Protein 2VA8 (pdb70)

Solvent-accessible surface area: 60627 Å² total; per-residue (Å²): 158,118,35,45,0,105,95,7,180,21,73,86,107,4,22,93,7,0,66,137,76,73,50,148,108,0,27,23,12,9,5,54,0,23,123,70,10,2,7,126,20,75,48,0,0,12,4,7,32,55,27,0,29,31,31,9,5,0,2,3,1,0,2,0,21,10,76,110,70,59,42,16,0,0,1,0,1,3,39,145,59,17,1,76,70,22,52,130,46,0,91,47,2,72,122,49,56,34,90,3,6,54,14,41,79,65,47,28,42,46,3,56,116,0,138,82,58,30,0,0,0,2,19,1,30,7,0,7,0,0,22,6,40,159,4,145,5,4,108,84,0,55,3,0,0,0,9,30,0,18,26,0,38,48,98,139,76,0,15,23,0,0,14,0,0,10,18,0,44,121,72,52,2,1,0,1,0,19,60,3,35,22,67,150,113,0,1,168,37,0,54,10,73,45,16,51,41,137,61,51,50,4,78,50,50,21,0,0,0,6,49,83,229,153,152,90,34,22,20,0,41,8,105,98,127,68,84,50,143,11,124,9,70,26,7,8,0,3,0,0,26,35,0,7,75,91,90,2,3,0,0,0,3,14,104,41,92,73,13,0,43,27,1,0,79,22,0,5,98,80,3,122,117,15,99,44,57,94,133,27,0,51,75,16,24,121,92,2,88,112,27,143,80,8,1,54,99,24,39,120,59,0,105,61,0,0,43,75,0,0,0,2,6,9,35,0,0,0,145,37,0,54,62,18,0,26,77,4,1,100,98,80,52,0,18,0,0,0,0,13,31,79,9,4,31,26,20,66,4,34,0,36,0,0,0,9,12,52,91,102,18,35,72,7,53,32,13,4,15,7,0,9,15,71,84,91,18,161,67,0,10,0,0,0,22,6,102,44,136,165,27,12,112,178,6,24,145,87,28,6,108,39,100,3,52,75,5,118,17,56,0,29,42,68,98,13,0,8,31,13,0,0,4,10,4,7,15,64,30,79,16,15,92,155,94,0,54,85,44,0,58,80,6,30,12,62,134,143,80,0,74,62,35,6,73,99,0,11,146,35,0,56,142,45,50,0,4,94,113,107,62,132,36,15,7,29,11,113,14,0,91,48,0,1,11,2,25,1,10,0,54,0,0,12,40,0,29,138,2,3,107,57,71,175,36,19,47,31,14,0,0,0,0,2,0,3,31,5,65,25,11,18,131,16,86,16,6,94,77,36,33,55,103,9,48,66,55,30,79,72,43,132,30,102,18,4,29,115,56,18,140,124,146,124,88,50,49,76,9,1,19,2,0,3,0,0,38,0,0,81,18,40,2,42,43,46,94,38,55,74,0,15,83,129,12,87,16,10,0,2,25,2,70,73,7,18,83,32,0,41,64,0,0,61,0,1,47,46,0,0,89,58,34,173,44,89,128,9,0,72,64,1,101,34,0,9,40,18,0,119,34,0,0,89,92,76,0,23,94,0,21,100,2,58,42,6,31,38,127,109,0,63,69,0,47,108,59,51,2,107,99,11,26,43,0,42,155,65,58,118,97,0,84,119,44,18,33,138,184,48,0,91,101,0,22,102,36,0,38,156,63,108,160,169,104,105,49,48,2,123,90,7,179,15,57,92,73,1,15,101,26,0,77,175,77,51,46,129,110,0,24,12,3,10,4,52,0,17,126,68,4,1,15,135,21,68,61,0,1,1,10,2,25,64,25,0,26,22,34,8,0,0,1,2,0,0,1,0,18,10,67,112,74,55,26,23,0,0,0,0,1,2,38,142,57,14,3,59,57,28,51,128,42,0,72,48,2,65,138,23,66,24,96,1,5,57,14,40,80,66,49,27,40,54,6,56,112,0,141,93,49,38,0,0,1,2,20,1,27,6,0,6,0,0,37,6,42,173,9,157,11,7,102,92,0,56,2,2,0,0,8,28,0,15,29,0,41,38,94,140,75,0,10,22,0,0,10,0,0,12,16,0,39,128,86,53,3,0,0,0,0,20,54,5,45,18,69,144,125,1,2,180,36,0,55,18,65,47,5,48,44,136,46,57,50,5,76,42,47,13,0,0,0,14,48,67,204,110,141,92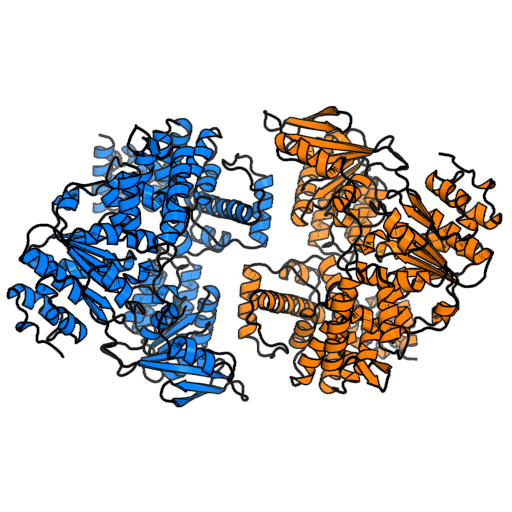,41,20,15,0,44,9,116,99,121,68,79,52,122,17,142,10,67,43,8,12,2,2,0,0,29,42,7,1,75,131,84,0,2,0,0,0,3,22,107,44,76,70,15,0,38,19,10,0,91,51,0,1,96,79,10,121,105,17,82,45,64,106,127,26,2,66,95,15,47,123,79,2,100,90,27,113,91,10,1,61,93,20,44,96,78,0,108,57,4,0,48,70,0,0,0,2,10,8,40,0,0,0,127,37,0,50,64,21,0,28,94,3,1,102,88,92,53,0,23,0,0,0,0,12,40,85,8,5,29,21,18,78,3,28,0,66,2,0,0,3,11,43,72,68,65,20,30,73,1,50,41,5,2,14,10,1,10,13,72,70,114,9,164,73,0,31,1,0,1,21,9,91,45,134,142,34,12,104,170,4,26,137,106,10,6,104,39,109,9,60,71,10,105,20,69,0,30,42,67,134,12,0,1,30,10,0,0,2,9,3,5,14,59,28,89,18,16,80,154,95,0,42,78,47,0,76,86,8,44,14,54,132,136,85,1,45,88,45,0,82,135,0,20,178,28,0,65,119,37,54,0,4,105,118,120,65,128,33,8,13,26,10,102,15,0,79,48,0,0,19,1,26,0,12,0,47,0,0,11,43,0,25,122,4,3,105,58,77,176,37,23,35,50,8,0,1,0,0,2,0,2,27,3,58,34,11,15,134,18,92,14,20,88,63,36,51,59,111,10,51,68,65,24,71,81,53,138,25,102,20,7,29,119,48,11,125,96,149,108,70,49,56,75,9,1,18,1,0,4,0,0,34,0,0,65,20,32,0,38,37,43,76,32,59,59,0,18,82,123,13,90,17,10,0,2,25,2,66,75,8,18,83,32,0,38,64,0,0,64,0,1,37,45,0,0,83,60,37,162,46,58,112,9,0,60,83,1,84,49,2,12,64,27,0,145,36,0,0,72,98,81,0,32,68,0,18,106,2,81,38,6,30,33,140,95,0,51,71,0,43,101,64,47,0,95,100,11,35,40,0,56,145,32,47,103,89,0,82,117,41,22,21,145,136,41,0,82,115,0,21,116,34,0,31,156,54,96,158

Secondary structure (DSSP, 8-state):
---BGGGSSS-HHHHHHHHTTS--B--HHHHHHHHTTTTTT--EEEE--TTS-HHHHHHHHHHHHHHHS-SEEEEE-S-HHHHHHHHHHHGGGGGGT--EEE--S-SSS--GGGGG-SEEEE-HHHHHHHHHH--GGGGGEEEEEE-SGGGGG-TTTHHHHHHHHHHHHTSEEEEEES--TTHHHHHHHHT-EEEE----SS-EEEEEEEE-SSTTEEEEEETTS-EEEEESSSHHHHHHHHHHTTT--EEEE-SSHHHHHHHHHHHHHTTTSS---HHHHHHHHHHHHT--SS-HHHHHHHHHHHTTTEEEE-TTS-HHHHHHHHHHHHTT-S-EEEE-GGGGGSS---BSEEEE----HHHHHHHHTTB--TTT-S-EEEEEE-S-GGGHHHHIIIIISSPPPPP--S--SHHHHHHHHHHHHHHH-SEEHHHHHHHHTTSSS-HHHHHHHHHHHHHHHHHTTSEEE-SSEEEE-HHHHHHHHHT--HHHHHHHHHHHHHS----HHHHHHHHHHSTTS------HHHHHHHHHHHTT-SSPPSSPPPSSHHHHHHHHHHHHHHHHHHHHHTT--HHHHHHHHT--HHHHHHHHHHHHHHHHHHHHHHHHTT-HHHHHHHHHHHHHHHHT--GGGHHHHTSTT--HHHHHHHHHTT--SHHHHHH-HHHHHHHH-HHHHHHHHHHHHHHH-/----BGGGSSS-HHHHHHHHHTT--B--HHHHHHHHTTGGGT--EEEE--TTS-HHHHHHHHHHHHHHHS-SEEEEEES-HHHHHHHHHHHGGGGGGT--EEE--S-SS---GGGGG-SEEEEEHHHHHHHHHH--GGGGGEEEEEEE-GGGGG-TTTHHHHHHHHHHHTTSEEEEEES--TTHHHHHHHHT-EEEE----SS-EEEEEEEE-SSTTEEEEEETTS-EEEEESSSHHHHHHHHHHTTT--EEEE-SSHHHHHHHHHHHHTT-SSS---HHHHHHHHHHHHH--SS-HHHHHHHHHHHTTTEEEE-TTS-HHHHHHHHHHHHTT-S-EEEE-THHHHSS---BSEEEE-----HHHHHHHHTTBS-TTT-S-EEEEEE-S-GGGHHHHIIIIISSPPPPP-----SHHHHHHHHHHHHHHH-SB-HHHHHHHHTTSSS-HHHHHHHHHHHHHHHHHTTSEEE-SS-EEE-HHHHHHHHHT--HHHHHHHHHHHHHS----HHHHHHHHHHSTTS------HHHHHHHHHHHHT--S--SSPPPSSHHHHHHHHHHHHHHHHHHHHHTT--HHHHHHHHT--HHHHHHHHHHHHHHHHHHHHHHHHTT-HHHHHHHHHHHHHHHHT--GGGTTGGGSTT--HHHHHHHHHTT--SHHHHHH-HHHHHHHH-HHHHHHHHHHHHHHH-

Organism: Saccharolobus solfataricus (strain 98/2) (NCBI:txid555311)

B-factor: mean 45.77, std 4.37, range [23.5, 70.27]

Radius of gyration: 38.42 Å; Cα contacts (8 Å, |Δi|>4): 2444; chains: 2; bounding box: 99×78×116 Å

InterPro domains:
  IPR001650 Helicase, C-terminal domain-like [PF00271] (304-394)
  IPR001650 Helicase, C-terminal domain-like [PS51194] (236-442)
  IPR001650 Helicase, C-terminal domain-like [SM00490] (305-394)
  IPR011545 DEAD/DEAH-box helicase domain [PF00270] (33-190)
  IPR014001 Helicase superfamily 1/2, ATP-binding domain [PS51192] (40-203)
  IPR014001 Helicase superfamily 1/2, ATP-binding domain [SM00487] (27-215)
  IPR022965 ATP-dependent DNA helicase Hel308 [MF_00442] (16-709)
  IPR027417 P-loop containing nucleoside triphosphate hydrolase [G3DSA:3.40.50.300] (15-206)
  IPR027417 P-loop containing nucleoside triphosphate hydrolase [G3DSA:3.40.50.300] (207-420)
  IPR027417 P-loop containing nucleoside triphosphate hydrolase [SSF52540] (41-406)
  IPR036390 Winged helix DNA-binding domain superfamily [SSF46785] (425-507)
  IPR048772 ATP-dependent DNA helicase Hel308-like, domain 4 [PF21280] (528-651)
  IPR050474 Helicase Hel308/SKI2-like [PTHR47961] (10-694)
  IPR053416 ATP-dependent DNA Hel308 helicase [NF040935] (5-711)

Structure (mmCIF, N/CA/C/O backbone):
data_2VA8
#
_entry.id   2VA8
#
_cell.length_a   61.657
_cell.length_b   138.083
_cell.length_c   107.551
_cell.angle_alpha   90.00
_cell.angle_beta   94.65
_cell.angle_gamma   90.00
#
_symmetry.space_group_name_H-M   'P 1 21 1'
#
loop_
_entity.id
_entity.type
_entity.pdbx_description
1 polymer 'SKI2-TYPE HELICASE'
2 non-polymer 'SULFATE ION'
3 water water
#
loop_
_atom_site.group_PDB
_atom_site.id
_atom_site.type_symbol
_atom_site.label_atom_id
_atom_site.label_alt_id
_atom_site.label_comp_id
_atom_site.label_asym_id
_atom_site.label_entity_id
_atom_site.label_seq_id
_atom_site.pdbx_PDB_ins_code
_atom_site.Cartn_x
_atom_site.Cartn_y
_atom_site.Cartn_z
_atom_site.occupancy
_atom_site.B_iso_or_equiv
_atom_site.auth_seq_id
_atom_site.auth_comp_id
_atom_site.auth_asym_id
_atom_site.auth_atom_id
_atom_site.pdbx_PDB_model_num
ATOM 1 N N . GLU A 1 6 ? 14.103 -9.845 57.496 1.00 59.81 -1 GLU A N 1
ATOM 2 C CA . GLU A 1 6 ? 14.121 -9.798 58.990 1.00 60.05 -1 GLU A CA 1
ATOM 3 C C . GLU A 1 6 ? 13.347 -8.590 59.530 1.00 59.38 -1 GLU A C 1
ATOM 4 O O . GLU A 1 6 ? 13.013 -7.664 58.783 1.00 59.46 -1 GLU A O 1
ATOM 10 N N . TRP A 1 7 ? 13.056 -8.615 60.826 1.00 58.53 0 TRP A N 1
ATOM 11 C CA . TRP A 1 7 ? 12.303 -7.558 61.475 1.00 57.82 0 TRP A CA 1
ATOM 12 C C . TRP A 1 7 ? 13.041 -7.071 62.717 1.00 57.58 0 TRP A C 1
ATOM 13 O O . TRP A 1 7 ? 12.871 -7.618 63.814 1.00 57.90 0 TRP A O 1
ATOM 24 N N . MET A 1 8 ? 13.854 -6.036 62.541 1.00 56.91 1 MET A N 1
ATOM 25 C CA . MET A 1 8 ? 14.640 -5.477 63.632 1.00 56.29 1 MET A CA 1
ATOM 26 C C . MET A 1 8 ? 13.760 -4.784 64.676 1.00 55.54 1 MET A C 1
ATOM 27 O O . MET A 1 8 ? 12.898 -3.978 64.314 1.00 55.49 1 MET A O 1
ATOM 32 N N . PRO A 1 9 ? 13.974 -5.101 65.973 1.00 54.66 2 PRO A N 1
ATOM 33 C CA . PRO A 1 9 ? 13.387 -4.308 67.055 1.00 54.09 2 PRO A CA 1
ATOM 34 C C . PRO A 1 9 ? 13.984 -2.899 67.049 1.00 53.60 2 PRO A C 1
ATOM 35 O O . PRO A 1 9 ? 15.194 -2.743 66.853 1.00 53.39 2 PRO A O 1
ATOM 39 N N . ILE A 1 10 ? 13.145 -1.885 67.248 1.00 53.06 3 ILE A N 1
ATOM 40 C CA . ILE A 1 10 ? 13.602 -0.490 67.143 1.00 52.53 3 ILE A CA 1
ATOM 41 C C . ILE A 1 10 ? 14.432 -0.042 68.355 1.00 52.15 3 ILE A C 1
ATOM 42 O O . ILE A 1 10 ? 15.122 0.978 68.297 1.00 51.99 3 ILE A O 1
ATOM 47 N N . GLU A 1 11 ? 14.365 -0.812 69.441 1.00 51.72 4 GLU A N 1
ATOM 48 C CA . GLU A 1 11 ? 15.231 -0.580 70.600 1.00 51.31 4 GLU A CA 1
ATOM 49 C C . GLU A 1 11 ? 16.683 -0.993 70.318 1.00 50.96 4 GLU A C 1
ATOM 50 O O . GLU A 1 11 ? 17.592 -0.587 71.037 1.00 50.91 4 GLU A O 1
ATOM 56 N N . ASP A 1 12 ? 16.886 -1.783 69.262 1.00 50.62 5 ASP A N 1
ATOM 57 C CA . ASP A 1 12 ? 18.221 -2.161 68.786 1.00 50.22 5 ASP A CA 1
ATOM 58 C C . ASP A 1 12 ? 18.862 -1.097 67.909 1.00 49.88 5 ASP A C 1
ATOM 59 O O . ASP A 1 12 ? 20.018 -1.247 67.498 1.00 49.96 5 ASP A O 1
ATOM 64 N N . LEU A 1 13 ? 18.104 -0.045 67.601 1.00 49.28 6 LEU A N 1
ATOM 65 C CA . LEU A 1 13 ? 18.581 1.039 66.740 1.00 48.77 6 LEU A CA 1
ATOM 66 C C . LEU A 1 13 ? 19.641 1.896 67.415 1.00 48.61 6 LEU A C 1
ATOM 67 O O . LEU A 1 13 ? 19.443 2.387 68.523 1.00 48.11 6 LEU A O 1
ATOM 72 N N . LYS A 1 14 ? 20.754 2.101 66.716 1.0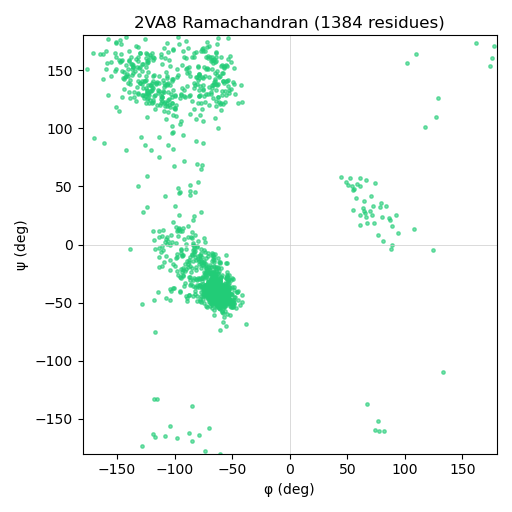0 48.97 7 LYS A N 1
ATOM 73 C CA . LYS A 1 14 ? 21.878 2.862 67.255 1.00 49.11 7 LYS A CA 1
ATOM 74 C C . LYS A 1 14 ? 21.595 4.371 67.210 1.00 48.47 7 LYS A C 1
ATOM 75 O O . LYS A 1 14 ? 22.265 5.125 66.506 1.00 48.61 7 LYS A O 1
ATOM 81 N N . LEU A 1 15 ? 20.592 4.793 67.975 1.00 47.82 8 LEU A N 1
ATOM 82 C CA . LEU A 1 15 ? 20.161 6.187 68.036 1.00 47.18 8 LEU A CA 1
ATOM 83 C C . LEU A 1 15 ? 19.879 6.554 69.499 1.00 46.46 8 LEU A C 1
ATOM 84 O O . LEU A 1 15 ? 19.731 5.665 70.326 1.00 45.68 8 LEU A O 1
ATOM 89 N N . PRO A 1 16 ? 19.835 7.865 69.828 1.00 46.14 9 PRO A N 1
ATOM 90 C CA . PRO A 1 16 ? 19.492 8.309 71.198 1.00 45.79 9 PRO A CA 1
ATOM 91 C C . PRO A 1 16 ? 18.102 7.816 71.635 1.00 45.50 9 PRO A C 1
ATOM 92 O O . PRO A 1 16 ? 17.240 7.584 70.793 1.00 46.07 9 PRO A O 1
ATOM 96 N N . SER A 1 17 ? 17.882 7.688 72.933 1.00 45.09 10 SER A N 1
ATOM 97 C CA . SER A 1 17 ? 16.665 7.047 73.444 1.00 45.05 10 SER A CA 1
ATOM 98 C C . SER A 1 17 ? 15.342 7.742 73.126 1.00 44.56 10 SER A C 1
ATOM 99 O O . SER A 1 17 ? 14.375 7.071 72.762 1.00 44.19 10 SER A O 1
ATOM 102 N N . ASN A 1 18 ? 15.288 9.067 73.278 1.00 44.36 11 ASN A N 1
ATOM 103 C CA . ASN A 1 18 ? 14.053 9.810 73.000 1.00 44.27 11 ASN A CA 1
ATOM 104 C C . ASN A 1 18 ? 13.742 9.827 71.505 1.00 44.20 11 ASN A C 1
ATOM 105 O O . ASN A 1 18 ? 12.613 10.105 71.111 1.00 44.45 11 ASN A O 1
ATOM 110 N N . VAL A 1 19 ? 14.739 9.523 70.675 1.00 44.22 12 VAL A N 1
ATOM 111 C CA . VAL A 1 19 ? 14.509 9.371 69.236 1.00 44.43 12 VAL A CA 1
ATOM 112 C C . VAL A 1 19 ? 13.742 8.068 68.987 1.00 44.81 12 VAL A C 1
ATOM 113 O O . VAL A 1 19 ? 12.687 8.078 68.344 1.00 44.46 12 VAL A O 1
ATOM 117 N N . ILE A 1 20 ? 14.283 6.965 69.510 1.00 45.11 13 ILE A N 1
ATOM 118 C CA . ILE A 1 20 ? 13.650 5.648 69.448 1.00 45.75 13 ILE A CA 1
ATOM 119 C C . ILE A 1 20 ? 12.220 5.722 69.991 1.00 46.36 13 ILE A C 1
ATOM 120 O O . ILE A 1 20 ? 11.306 5.136 69.413 1.00 46.53 13 ILE A O 1
ATOM 125 N N . GLU A 1 21 ? 12.036 6.455 71.090 1.00 47.10 14 GLU A N 1
ATOM 126 C CA . GLU A 1 21 ? 10.710 6.686 71.668 1.00 48.07 14 GLU A CA 1
ATOM 127 C C . GLU A 1 21 ? 9.737 7.362 70.697 1.00 48.54 14 GLU A C 1
ATOM 128 O O . GLU A 1 21 ? 8.608 6.916 70.562 1.00 49.27 14 GLU A O 1
ATOM 134 N N . ILE A 1 22 ? 10.169 8.430 70.035 1.00 48.98 15 ILE A N 1
ATOM 135 C CA . ILE A 1 22 ? 9.330 9.151 69.063 1.00 49.82 15 ILE A CA 1
ATOM 136 C C . ILE A 1 22 ? 8.847 8.256 67.896 1.00 50.28 15 ILE A C 1
ATOM 137 O O . ILE A 1 22 ? 7.730 8.434 67.385 1.00 50.37 15 ILE A O 1
ATOM 142 N N . ILE A 1 23 ? 9.697 7.311 67.485 1.00 50.39 16 ILE A N 1
ATOM 143 C CA . ILE A 1 23 ? 9.327 6.286 66.511 1.00 50.71 16 ILE A CA 1
ATOM 144 C C . ILE A 1 23 ? 8.282 5.333 67.101 1.00 51.34 16 ILE A C 1
ATOM 145 O O . ILE A 1 23 ? 7.304 4.987 66.436 1.00 51.58 16 ILE A O 1
ATOM 150 N N . LYS A 1 24 ? 8.487 4.944 68.359 1.00 51.67 17 LYS A N 1
ATOM 151 C CA . LYS A 1 24 ? 7.660 3.944 69.040 1.00 52.40 17 LYS A CA 1
ATOM 152 C C . LYS A 1 24 ? 6.268 4.460 69.418 1.00 52.64 17 LYS A C 1
ATOM 153 O O . LYS A 1 24 ? 5.335 3.668 69.597 1.00 52.69 17 LYS A O 1
ATOM 159 N N . LYS A 1 25 ? 6.137 5.782 69.549 1.00 53.06 18 LYS A N 1
ATOM 160 C CA . LYS A 1 25 ? 4.860 6.422 69.899 1.00 53.26 18 LYS A CA 1
ATOM 161 C C . LYS A 1 25 ? 3.833 6.233 68.791 1.00 52.71 18 LYS A C 1
ATOM 162 O O . LYS A 1 25 ? 2.628 6.365 69.019 1.00 52.98 18 LYS A O 1
ATOM 168 N N . ARG A 1 26 ? 4.325 5.894 67.606 1.00 51.94 19 ARG A N 1
ATOM 169 C CA . ARG A 1 26 ? 3.494 5.692 66.428 1.00 51.55 19 ARG A CA 1
ATOM 170 C C . ARG A 1 26 ? 2.929 4.272 66.323 1.00 51.18 19 ARG A C 1
ATOM 171 O O . ARG A 1 26 ? 2.299 3.918 65.321 1.00 50.86 19 ARG A O 1
ATOM 179 N N . GLY A 1 27 ? 3.153 3.473 67.364 1.00 51.11 20 GLY A N 1
ATOM 180 C CA . GLY A 1 27 ? 2.647 2.104 67.429 1.00 50.78 20 GLY A CA 1
ATOM 181 C C . GLY A 1 27 ? 3.484 1.139 66.610 1.00 50.46 20 GLY A C 1
ATOM 182 O O . GLY A 1 27 ? 2.962 0.163 66.062 1.00 50.71 20 GLY A O 1
ATOM 183 N N . ILE A 1 28 ? 4.783 1.417 66.526 1.00 49.77 21 ILE A N 1
ATOM 184 C CA . ILE A 1 28 ? 5.729 0.525 65.870 1.00 49.05 21 ILE A CA 1
ATOM 185 C C . ILE A 1 28 ? 6.621 -0.143 66.913 1.00 48.35 21 ILE A C 1
ATOM 186 O O . ILE A 1 28 ? 7.281 0.535 67.699 1.00 48.27 21 ILE A O 1
ATOM 191 N N . LYS A 1 29 ? 6.615 -1.473 66.923 1.00 47.39 22 LYS A N 1
ATOM 192 C CA . LYS A 1 29 ? 7.524 -2.249 67.763 1.00 46.38 22 LYS A CA 1
ATOM 193 C C . LYS A 1 29 ? 8.818 -2.593 67.016 1.00 45.69 22 LYS A C 1
ATOM 194 O O . LYS A 1 29 ? 9.889 -2.623 67.618 1.00 45.59 22 LYS A O 1
ATOM 200 N N . LYS A 1 30 ? 8.704 -2.856 65.712 1.00 44.67 23 LYS A N 1
ATOM 201 C CA . LYS A 1 30 ? 9.803 -3.387 64.900 1.00 43.83 23 LYS A CA 1
ATOM 202 C C . LYS A 1 30 ? 9.850 -2.732 63.525 1.00 43.63 23 LYS A C 1
ATOM 203 O O . LYS A 1 30 ? 8.854 -2.190 63.050 1.00 43.32 23 LYS A O 1
ATOM 209 N N . LEU A 1 31 ? 11.018 -2.804 62.889 1.00 42.90 24 LEU A N 1
ATOM 210 C CA . LEU A 1 31 ? 11.182 -2.386 61.518 1.00 42.05 24 LEU A CA 1
ATOM 211 C C . LEU A 1 31 ? 10.716 -3.470 60.548 1.00 42.08 24 LEU A C 1
ATOM 212 O O . LEU A 1 31 ? 10.871 -4.670 60.824 1.00 41.61 24 LEU A O 1
ATOM 217 N N . ASN A 1 32 ? 10.126 -3.018 59.433 1.00 41.57 25 ASN A N 1
ATOM 218 C CA . ASN A 1 32 ? 9.867 -3.811 58.228 1.00 41.75 25 ASN A CA 1
ATOM 219 C C . ASN A 1 32 ? 11.126 -4.509 57.741 1.00 41.13 25 ASN A C 1
ATOM 220 O O . ASN A 1 32 ? 12.224 -4.127 58.125 1.00 40.87 25 ASN A O 1
ATOM 225 N N . PRO A 1 33 ? 10.981 -5.533 56.883 1.00 40.86 26 PRO A N 1
ATOM 226 C CA . PRO A 1 33 ? 12.153 -6.038 56.155 1.00 40.80 26 PRO A CA 1
ATOM 227 C C . PRO A 1 33 ? 12.953 -5.019 55.307 1.00 40.96 26 PRO A C 1
ATOM 228 O O . PRO A 1 33 ? 14.183 -5.058 55.354 1.00 41.26 26 PRO A O 1
ATOM 232 N N . PRO A 1 34 ? 12.290 -4.127 54.531 1.00 40.86 27 PRO A N 1
ATOM 233 C CA . PRO A 1 34 ? 13.159 -3.235 53.753 1.00 40.74 27 PRO A CA 1
ATOM 234 C C . PRO A 1 34 ? 13.790 -2.130 54.589 1.00 40.61 27 PRO A C 1
ATOM 235 O O . PRO A 1 34 ? 14.874 -1.655 54.253 1.00 40.59 27 PRO A O 1
ATOM 239 N N . GLN A 1 35 ? 13.101 -1.723 55.652 1.00 40.69 28 GLN A N 1
ATOM 240 C CA . GLN A 1 35 ? 13.621 -0.755 56.606 1.00 40.72 28 GLN A CA 1
ATOM 241 C C . GLN A 1 35 ? 14.796 -1.371 57.352 1.00 41.05 28 GLN A C 1
ATOM 242 O O . GLN A 1 35 ? 15.805 -0.701 57.591 1.00 41.33 28 GLN A O 1
ATOM 248 N N . THR A 1 36 ? 14.645 -2.638 57.731 1.00 41.19 29 THR A N 1
ATOM 249 C CA . THR A 1 36 ? 15.718 -3.405 58.364 1.00 41.71 29 THR A CA 1
ATOM 250 C C . THR A 1 36 ? 16.887 -3.519 57.386 1.00 41.97 29 THR A C 1
ATOM 251 O O . THR A 1 36 ? 18.020 -3.205 57.730 1.00 41.96 29 THR A O 1
ATOM 255 N N . GLU A 1 37 ? 16.589 -3.943 56.162 1.00 42.29 30 GLU A N 1
ATOM 256 C CA . GLU A 1 37 ? 17.574 -3.995 55.088 1.00 42.91 30 GLU A CA 1
ATOM 257 C C . GLU A 1 37 ? 18.350 -2.685 54.892 1.00 42.75 30 GLU A C 1
ATOM 258 O O . GLU A 1 37 ? 19.581 -2.704 54.825 1.00 43.08 30 GLU A O 1
ATOM 264 N N . ALA A 1 38 ? 17.633 -1.564 54.810 1.00 42.13 31 ALA A N 1
ATOM 265 C CA . ALA A 1 38 ? 18.253 -0.240 54.726 1.00 42.04 31 ALA A CA 1
ATOM 266 C C . ALA A 1 38 ? 19.237 0.037 55.880 1.00 42.21 31 ALA A C 1
ATOM 267 O O . ALA A 1 38 ? 20.374 0.462 55.646 1.00 41.88 31 ALA A O 1
ATOM 269 N N . VAL A 1 39 ? 18.807 -0.221 57.113 1.00 42.45 32 VAL A N 1
ATOM 270 C CA . VAL A 1 39 ? 19.679 -0.035 58.284 1.00 42.96 32 VAL A CA 1
ATOM 271 C C . VAL A 1 39 ? 20.940 -0.889 58.174 1.00 43.31 32 VAL A C 1
ATOM 272 O O . VAL A 1 39 ? 22.041 -0.410 58.444 1.00 43.48 32 VAL A O 1
ATOM 276 N N . LYS A 1 40 ? 20.770 -2.143 57.764 1.00 43.72 33 LYS A N 1
ATOM 277 C CA . LYS A 1 40 ? 21.891 -3.064 57.587 1.00 44.29 33 LYS A CA 1
ATOM 278 C C . LYS A 1 40 ? 22.890 -2.549 56.552 1.00 44.28 33 LYS A C 1
ATOM 279 O O . LYS A 1 40 ? 24.093 -2.746 56.699 1.00 44.31 33 LYS A O 1
ATOM 285 N N . LYS A 1 41 ? 22.387 -1.883 55.518 1.00 44.62 34 LYS A N 1
ATOM 286 C CA . LYS A 1 41 ? 23.246 -1.318 54.474 1.00 45.22 34 LYS A CA 1
ATOM 287 C C . LYS A 1 41 ? 23.805 0.073 54.833 1.00 45.21 34 LYS A C 1
ATOM 288 O O . LYS A 1 41 ? 24.373 0.758 53.983 1.00 45.56 34 LYS A O 1
ATOM 294 N N . GLY A 1 42 ? 23.639 0.482 56.092 1.00 45.23 35 GLY A N 1
ATOM 295 C CA . GLY A 1 42 ? 24.263 1.698 56.604 1.00 44.78 35 GLY A CA 1
ATOM 296 C C . GLY A 1 42 ? 23.506 2.978 56.317 1.00 44.88 35 GLY A C 1
ATOM 297 O O . GLY A 1 42 ? 24.113 4.036 56.120 1.00 45.05 35 GLY A O 1
ATOM 298 N N . LEU A 1 43 ? 22.181 2.882 56.284 1.00 44.52 36 LEU A N 1
ATOM 299 C CA . LEU A 1 43 ? 21.316 4.048 56.236 1.00 44.74 36 LEU A CA 1
ATOM 300 C C . LEU A 1 43 ? 21.705 5.098 57.296 1.00 45.09 36 LEU A C 1
ATOM 301 O O . LEU A 1 43 ? 21.821 6.295 56.996 1.00 45.02 36 LEU A O 1
ATOM 306 N N . LEU A 1 44 ? 21.899 4.628 58.526 1.00 45.43 37 LEU A N 1
ATOM 307 C CA . LEU A 1 44 ? 22.176 5.475 59.677 1.00 46.12 37 LEU A CA 1
ATOM 308 C C . LEU A 1 44 ? 23.591 6.042 59.653 1.00 47.02 37 LEU A C 1
ATOM 309 O O . LEU A 1 44 ? 23.854 7.074 60.267 1.00 46.81 37 LEU A O 1
ATOM 314 N N . GLU A 1 45 ? 24.502 5.352 58.967 1.00 48.23 38 GLU A N 1
ATOM 315 C CA . GLU A 1 45 ? 25.876 5.835 58.813 1.00 49.96 38 GLU A CA 1
ATOM 316 C C . GLU A 1 45 ? 25.935 6.834 57.673 1.00 50.27 38 GLU A C 1
ATOM 317 O O . GLU A 1 45 ? 26.952 7.502 57.476 1.00 51.30 38 GLU A O 1
ATOM 323 N N . GLY A 1 46 ? 24.857 6.914 56.905 1.00 50.06 39 GLY A N 1
ATOM 324 C CA . GLY A 1 46 ? 24.792 7.836 55.789 1.00 50.35 39 GLY A CA 1
ATOM 325 C C . GLY A 1 46 ? 25.369 7.341 54.467 1.00 50.54 39 GLY A C 1
ATOM 326 O O . GLY A 1 46 ? 25.725 8.167 53.619 1.00 51.02 39 GLY A O 1
ATOM 327 N N . ASN A 1 47 ? 25.462 6.019 54.276 1.00 49.97 40 ASN A N 1
ATOM 328 C CA . ASN A 1 47 ? 25.809 5.472 52.962 1.00 49.70 40 ASN A CA 1
ATOM 329 C C . ASN A 1 47 ? 24.749 5.877 51.935 1.00 48.79 40 ASN A C 1
ATOM 330 O O . ASN A 1 47 ? 23.546 5.984 52.256 1.00 48.84 40 ASN A O 1
ATOM 335 N N . ARG A 1 48 ? 25.203 6.133 50.715 1.00 47.54 41 ARG A N 1
ATOM 336 C CA . ARG A 1 48 ? 24.316 6.493 49.630 1.00 46.47 41 ARG A CA 1
ATOM 337 C C . ARG A 1 48 ? 23.600 5.251 49.121 1.00 46.17 41 ARG A C 1
ATOM 338 O O . ARG A 1 48 ? 24.222 4.322 48.625 1.00 46.22 41 ARG A O 1
ATOM 346 N N . LEU A 1 49 ? 22.282 5.240 49.259 1.00 45.84 42 LEU A N 1
ATOM 347 C CA . LEU A 1 49 ? 21.502 4.070 48.910 1.00 45.50 42 LEU A CA 1
ATOM 348 C C . LEU A 1 49 ? 20.396 4.405 47.908 1.00 45.37 42 LEU A C 1
ATOM 349 O O . LEU A 1 49 ? 19.782 5.478 47.970 1.00 45.17 42 LEU A O 1
ATOM 354 N N . LEU A 1 50 ? 20.172 3.492 46.973 1.00 44.96 43 LEU A N 1
ATOM 355 C CA . LEU A 1 50 ? 18.974 3.533 46.152 1.00 45.64 43 LEU A CA 1
ATOM 356 C C . LEU A 1 50 ? 18.034 2.411 46.589 1.00 46.25 43 LEU A C 1
ATOM 357 O O . LEU A 1 50 ? 18.291 1.231 46.340 1.00 46.41 43 LEU A O 1
ATOM 362 N N . LEU A 1 51 ? 16.953 2.803 47.248 1.00 46.75 44 LEU A N 1
ATOM 363 C CA . LEU A 1 51 ? 15.989 1.867 47.794 1.00 47.67 44 LEU A CA 1
ATOM 364 C C . LEU A 1 51 ? 14.725 1.884 46.951 1.00 47.89 44 LEU A C 1
ATOM 365 O O . LEU A 1 51 ? 14.077 2.921 46.831 1.00 47.92 44 LEU A O 1
ATOM 370 N N . THR A 1 52 ? 14.391 0.738 46.362 1.00 48.56 45 THR A N 1
ATOM 371 C CA . THR A 1 52 ? 13.167 0.589 45.585 1.00 49.55 45 THR A CA 1
ATOM 372 C C . THR A 1 52 ? 12.244 -0.427 46.252 1.00 50.17 45 THR A C 1
ATOM 373 O O . THR A 1 52 ? 12.705 -1.452 46.722 1.00 50.04 45 THR A O 1
ATOM 377 N N . SER A 1 53 ? 10.945 -0.134 46.266 1.00 51.35 46 SER A N 1
ATOM 378 C CA . SER A 1 53 ? 9.929 -0.990 46.879 1.00 52.71 46 SER A CA 1
ATOM 379 C C . SER A 1 53 ? 8.511 -0.494 46.545 1.00 53.57 46 SER A C 1
ATOM 380 O O . SER A 1 53 ? 8.350 0.638 46.078 1.00 53.92 46 SER A O 1
ATOM 383 N N . PRO A 1 54 ? 7.480 -1.340 46.777 1.00 54.31 47 PRO A N 1
ATOM 384 C CA . PRO A 1 54 ? 6.058 -0.965 46.626 1.00 54.67 47 PRO A CA 1
ATOM 385 C C . PRO A 1 54 ? 5.563 0.188 47.526 1.00 54.99 47 PRO A C 1
ATOM 386 O O . PRO A 1 54 ? 6.317 0.726 48.333 1.00 55.19 47 PRO A O 1
ATOM 390 N N . THR A 1 55 ? 4.284 0.523 47.392 1.00 55.49 48 THR A N 1
ATOM 391 C CA . THR A 1 55 ? 3.704 1.770 47.910 1.00 56.05 48 THR A CA 1
ATOM 392 C C . THR A 1 55 ? 3.668 1.931 49.433 1.00 55.97 48 THR A C 1
ATOM 393 O O . THR A 1 55 ? 4.183 2.919 49.964 1.00 56.90 48 THR A O 1
ATOM 397 N N . GLY A 1 56 ? 3.049 0.986 50.133 1.00 55.48 49 GLY A N 1
ATOM 398 C CA . GLY A 1 56 ? 2.922 1.083 51.585 1.00 54.69 49 GLY A CA 1
ATOM 399 C C . GLY A 1 56 ? 3.978 0.298 52.341 1.00 54.01 49 GLY A C 1
ATOM 400 O O . GLY A 1 56 ? 3.659 -0.445 53.265 1.00 53.98 49 GLY A O 1
ATOM 401 N N . SER A 1 57 ? 5.239 0.477 51.953 1.00 53.39 50 SER A N 1
ATOM 402 C CA . SER A 1 57 ? 6.352 -0.275 52.540 1.00 52.69 50 SER A CA 1
ATOM 403 C C . SER A 1 57 ? 7.073 0.488 53.655 1.00 51.66 50 SER A C 1
ATOM 404 O O . SER A 1 57 ? 8.104 0.035 54.144 1.00 51.62 50 SER A O 1
ATOM 407 N N . GLY A 1 58 ? 6.524 1.637 54.050 1.00 50.71 51 GLY A N 1
ATOM 408 C CA . GLY A 1 58 ? 7.072 2.442 55.146 1.00 49.77 51 GLY A CA 1
ATOM 409 C C . GLY A 1 58 ? 8.393 3.122 54.812 1.00 49.13 51 GLY A C 1
ATOM 410 O O . GLY A 1 58 ? 9.300 3.162 55.651 1.00 49.11 51 GLY A O 1
ATOM 411 N N . LYS A 1 59 ? 8.497 3.660 53.593 1.00 47.96 52 LYS A N 1
ATOM 412 C CA . LYS A 1 59 ? 9.713 4.347 53.137 1.00 47.33 52 LYS A CA 1
ATOM 413 C C . LYS A 1 59 ? 9.862 5.700 53.811 1.00 46.20 52 LYS A C 1
ATOM 414 O O . LYS A 1 59 ? 10.949 6.263 53.800 1.00 46.09 52 LYS A O 1
ATOM 420 N N . THR A 1 60 ? 8.765 6.241 54.343 1.00 45.23 53 THR A N 1
ATOM 421 C CA . THR A 1 60 ? 8.795 7.519 55.056 1.00 44.73 53 THR A CA 1
ATOM 422 C C . THR A 1 60 ? 9.657 7.389 56.303 1.00 44.11 53 THR A C 1
ATOM 423 O O . THR A 1 60 ? 10.493 8.249 56.572 1.00 44.82 53 THR A O 1
ATOM 427 N N . LEU A 1 61 ? 9.457 6.314 57.058 1.00 42.72 54 LEU A N 1
ATOM 428 C CA . LEU A 1 61 ? 10.284 6.042 58.227 1.00 42.21 54 LEU A CA 1
ATOM 429 C C . LEU A 1 61 ? 11.765 5.885 57.876 1.00 41.81 54 LEU A C 1
ATOM 430 O O . LEU A 1 61 ? 12.618 6.364 58.615 1.00 41.73 54 LEU A O 1
ATOM 435 N N . ILE A 1 62 ? 12.059 5.242 56.747 1.00 41.96 55 ILE A N 1
ATOM 436 C CA . ILE A 1 62 ? 13.431 5.145 56.240 1.00 41.74 55 ILE A CA 1
ATOM 437 C C . ILE A 1 62 ? 14.030 6.536 55.985 1.00 42.75 55 ILE A C 1
ATOM 438 O O . ILE A 1 62 ? 15.175 6.803 56.337 1.00 43.29 55 ILE A O 1
ATOM 443 N N . ALA A 1 63 ? 13.251 7.421 55.376 1.00 43.08 56 ALA A N 1
ATOM 444 C CA . ALA A 1 63 ? 13.714 8.775 55.113 1.00 43.42 56 ALA A CA 1
ATOM 445 C C . ALA A 1 63 ? 13.949 9.517 56.421 1.00 43.53 56 ALA A C 1
ATOM 446 O O . ALA A 1 63 ? 14.963 10.191 56.564 1.00 43.06 56 ALA A O 1
ATOM 448 N N . GLU A 1 64 ? 13.007 9.388 57.363 1.00 43.33 57 GLU A N 1
ATOM 449 C CA . GLU A 1 64 ? 13.106 10.051 58.664 1.00 43.65 57 GLU A CA 1
ATOM 450 C C . GLU A 1 64 ? 14.353 9.576 59.407 1.00 43.85 57 GLU A C 1
ATOM 451 O O . GLU A 1 64 ? 15.105 10.386 59.939 1.00 44.52 57 GLU A O 1
ATOM 457 N N . MET A 1 65 ? 14.564 8.267 59.449 1.00 43.49 58 MET A N 1
ATOM 458 C CA . MET A 1 65 ? 15.770 7.719 60.056 1.00 44.11 58 MET A CA 1
ATOM 459 C C . MET A 1 65 ? 17.049 8.217 59.372 1.00 43.42 58 MET A C 1
ATOM 460 O O . MET A 1 65 ? 18.028 8.540 60.044 1.00 43.51 58 MET A O 1
ATOM 465 N N . GLY A 1 66 ? 17.037 8.298 58.046 1.00 42.82 59 GLY A N 1
ATOM 466 C CA . GLY A 1 66 ? 18.193 8.797 57.314 1.00 42.56 59 GLY A CA 1
ATOM 467 C C . GLY A 1 66 ? 18.517 10.241 57.667 1.00 42.29 59 GLY A C 1
ATOM 468 O O . GLY A 1 66 ? 19.648 10.568 57.995 1.00 42.56 59 GLY A O 1
ATOM 469 N N . ILE A 1 67 ? 17.508 11.099 57.611 1.00 42.27 60 ILE A N 1
ATOM 470 C CA . ILE A 1 67 ? 17.655 12.528 57.900 1.00 42.16 60 ILE A CA 1
ATOM 471 C C . ILE A 1 67 ? 18.075 12.816 59.336 1.00 41.73 60 ILE A C 1
ATOM 472 O O . ILE A 1 67 ? 19.055 13.533 59.564 1.00 42.04 60 ILE A O 1
ATOM 477 N N . ILE A 1 68 ? 17.341 12.254 60.294 1.00 41.50 61 ILE A N 1
ATOM 478 C CA . ILE A 1 68 ? 17.627 12.474 61.707 1.00 41.48 61 ILE A CA 1
ATOM 479 C C . ILE A 1 68 ? 19.029 11.960 62.052 1.00 41.41 61 ILE A C 1
ATOM 480 O O . ILE A 1 68 ? 19.833 12.662 62.663 1.00 41.41 61 ILE A O 1
ATOM 485 N N . SER A 1 69 ? 19.333 10.738 61.638 1.00 41.35 62 SER A N 1
ATOM 486 C CA . SER A 1 69 ? 20.676 10.217 61.847 1.00 41.21 62 SER A CA 1
ATOM 487 C C . SER A 1 69 ? 21.742 11.144 61.262 1.00 40.41 62 SER A C 1
ATOM 488 O O . SER A 1 69 ? 22.754 11.386 61.913 1.00 40.62 62 SER A O 1
ATOM 491 N N . PHE A 1 70 ? 21.516 11.674 60.057 1.00 39.25 63 PHE A N 1
ATOM 492 C CA . PHE A 1 70 ? 22.528 12.524 59.441 1.00 38.85 63 PHE A CA 1
ATOM 493 C C . PHE A 1 70 ? 22.732 13.813 60.211 1.00 38.46 63 PHE A C 1
ATOM 494 O O . PHE A 1 70 ? 23.863 14.230 60.437 1.00 38.38 63 PHE A O 1
ATOM 502 N N . LEU A 1 71 ? 21.620 14.448 60.569 1.00 38.68 64 LEU A N 1
ATOM 503 C CA . LEU A 1 71 ? 21.626 15.715 61.292 1.00 38.92 64 LEU A CA 1
ATOM 504 C C . LEU A 1 71 ? 22.246 15.555 62.655 1.00 39.28 64 LEU A C 1
ATOM 505 O O . LEU A 1 71 ? 22.983 16.432 63.080 1.00 39.15 64 LEU A O 1
ATOM 510 N N . LEU A 1 72 ? 21.947 14.443 63.336 1.00 39.20 65 LEU A N 1
ATOM 511 C CA . LEU A 1 72 ? 22.541 14.170 64.644 1.00 39.64 65 LEU A CA 1
ATOM 512 C C . LEU A 1 72 ? 24.065 13.992 64.567 1.00 39.74 65 LEU A C 1
ATOM 513 O O . LEU A 1 72 ? 24.786 14.459 65.444 1.00 39.63 65 LEU A O 1
ATOM 518 N N . LYS A 1 73 ? 24.550 13.344 63.511 1.00 40.15 66 LYS A N 1
ATOM 519 C CA . LYS A 1 73 ? 25.985 13.067 63.381 1.00 40.59 66 LYS A CA 1
ATOM 520 C C . LYS A 1 73 ? 26.778 14.199 62.723 1.00 41.07 66 LYS A C 1
ATOM 521 O O . LYS A 1 73 ? 27.997 14.264 62.867 1.00 41.35 66 LYS A O 1
ATOM 527 N N . ASN A 1 74 ? 26.083 15.092 62.019 1.00 41.73 67 ASN A N 1
ATOM 528 C CA . ASN A 1 74 ? 26.725 16.172 61.262 1.00 42.07 67 ASN A CA 1
ATOM 529 C C . ASN A 1 74 ? 26.054 17.517 61.539 1.00 42.74 67 ASN A C 1
ATOM 530 O O . ASN A 1 74 ? 24.983 17.585 62.144 1.00 43.22 67 ASN A O 1
ATOM 535 N N . GLY A 1 75 ? 26.646 18.610 61.096 1.00 42.95 68 GLY A N 1
ATOM 536 C CA . GLY A 1 75 ? 25.907 19.870 61.234 1.00 43.52 68 GLY A CA 1
ATOM 537 C C . GLY A 1 75 ? 24.680 20.017 60.318 1.00 42.99 68 GLY A C 1
ATOM 538 O O . GLY A 1 75 ? 24.078 19.033 59.855 1.00 42.68 68 GLY A O 1
ATOM 539 N N . GLY A 1 76 ? 24.306 21.275 60.098 1.00 42.48 69 GLY A N 1
ATOM 540 C CA . GLY A 1 76 ? 23.600 21.688 58.900 1.00 41.32 69 GLY A CA 1
ATOM 541 C C . GLY A 1 76 ? 22.134 21.377 58.789 1.00 40.95 69 GLY A C 1
ATOM 542 O O . GLY A 1 76 ? 21.426 21.283 59.783 1.00 40.66 69 GLY A O 1
ATOM 543 N N . LYS A 1 77 ? 21.687 21.226 57.545 1.00 40.23 70 LYS A N 1
ATOM 544 C CA . LYS A 1 77 ? 20.277 21.089 57.239 1.00 39.73 70 LYS A CA 1
ATOM 545 C C . LYS A 1 77 ? 20.080 19.871 56.342 1.00 40.29 70 LYS A C 1
ATOM 546 O O . LYS A 1 77 ? 21.051 19.333 55.776 1.00 40.06 70 LYS A O 1
ATOM 552 N N . ALA A 1 78 ? 18.828 19.426 56.237 1.00 40.16 71 ALA A N 1
ATOM 553 C CA . ALA A 1 78 ? 18.471 18.335 55.341 1.00 40.83 71 ALA A CA 1
ATOM 554 C C . ALA A 1 78 ? 17.184 18.652 54.593 1.00 41.34 71 ALA A C 1
ATOM 555 O O . ALA A 1 78 ? 16.283 19.309 55.127 1.00 41.66 71 ALA A O 1
ATOM 557 N N . ILE A 1 79 ? 17.095 18.151 53.369 1.00 41.82 72 ILE A N 1
ATOM 558 C CA . ILE A 1 79 ? 15.928 18.375 52.517 1.00 41.92 72 ILE A CA 1
ATOM 559 C C . ILE A 1 79 ? 15.232 17.055 52.135 1.00 42.28 72 ILE A C 1
ATOM 560 O O . ILE A 1 79 ? 15.879 16.055 51.815 1.00 42.93 72 ILE A O 1
ATOM 565 N N . TYR A 1 80 ? 13.910 17.044 52.211 1.00 42.39 73 TYR A N 1
ATOM 566 C CA . TYR A 1 80 ? 13.141 15.937 51.651 1.00 42.56 73 TYR A CA 1
ATOM 567 C C . TYR A 1 80 ? 12.360 16.470 50.441 1.00 42.49 73 TYR A C 1
ATOM 568 O O . TYR A 1 80 ? 11.574 17.418 50.547 1.00 42.04 73 TYR A O 1
ATOM 577 N N . VAL A 1 81 ? 12.607 15.860 49.290 1.00 42.53 74 VAL A N 1
ATOM 578 C CA . VAL A 1 81 ? 12.013 16.333 48.036 1.00 43.01 74 VAL A CA 1
ATOM 579 C C . VAL A 1 81 ? 11.187 15.218 47.395 1.00 43.03 74 VAL A C 1
ATOM 580 O O . VAL A 1 81 ? 11.570 14.040 47.418 1.00 42.82 74 VAL A O 1
ATOM 584 N N . THR A 1 82 ? 10.022 15.601 46.891 1.00 43.28 75 THR A N 1
ATOM 585 C CA . THR A 1 82 ? 9.054 14.663 46.332 1.00 44.51 75 THR A CA 1
ATOM 586 C C . THR A 1 82 ? 8.249 15.376 45.253 1.00 44.34 75 THR A C 1
ATOM 587 O O . THR A 1 82 ? 8.102 16.594 45.310 1.00 45.13 75 THR A O 1
ATOM 591 N N . PRO A 1 83 ? 7.762 14.638 44.242 1.00 44.32 76 PRO A N 1
ATOM 592 C CA . PRO A 1 83 ? 7.142 15.306 43.087 1.00 44.08 76 PRO A CA 1
ATOM 593 C C . PRO A 1 83 ? 5.851 16.089 43.330 1.00 43.89 76 PRO A C 1
ATOM 594 O O . PRO A 1 83 ? 5.642 17.138 42.713 1.00 43.94 76 PRO A O 1
ATOM 598 N N . LEU A 1 84 ? 4.988 15.588 44.200 1.00 43.98 77 LEU A N 1
ATOM 599 C CA . LEU A 1 84 ? 3.629 16.114 44.286 1.00 43.68 77 LEU A CA 1
ATOM 600 C C . LEU A 1 84 ? 3.427 16.884 45.559 1.00 43.72 77 LEU A C 1
ATOM 601 O O . LEU A 1 84 ? 3.846 16.438 46.619 1.00 43.69 77 LEU A O 1
ATOM 606 N N . ARG A 1 85 ? 2.785 18.044 45.440 1.00 44.08 78 ARG A N 1
ATOM 607 C CA . ARG A 1 85 ? 2.446 18.886 46.584 1.00 44.81 78 ARG A CA 1
ATOM 608 C C . ARG A 1 85 ? 1.620 18.180 47.661 1.00 44.57 78 ARG A C 1
ATOM 609 O O . ARG A 1 85 ? 1.815 18.440 48.860 1.00 44.41 78 ARG A O 1
ATOM 617 N N . ALA A 1 86 ? 0.705 17.302 47.239 1.00 44.06 79 ALA A N 1
ATOM 618 C CA . ALA A 1 86 ? -0.067 16.483 48.184 1.00 44.16 79 ALA A CA 1
ATOM 619 C C . ALA A 1 86 ? 0.821 15.513 48.953 1.00 44.18 79 ALA A C 1
ATOM 620 O O . ALA A 1 86 ? 0.511 15.152 50.073 1.00 44.44 79 ALA A O 1
ATOM 622 N N . LEU A 1 87 ? 1.933 15.097 48.359 1.00 44.96 80 LEU A N 1
ATOM 623 C CA . LEU A 1 87 ? 2.881 14.246 49.080 1.00 45.50 80 LEU A CA 1
ATOM 624 C C . LEU A 1 87 ? 3.823 15.021 49.998 1.00 46.00 80 LEU A C 1
ATOM 625 O O . LEU A 1 87 ? 4.220 14.520 51.041 1.00 46.36 80 LEU A O 1
ATOM 630 N N . THR A 1 88 ? 4.133 16.261 49.636 1.00 46.57 81 THR A N 1
ATOM 631 C CA . THR A 1 88 ? 4.918 17.145 50.507 1.00 46.88 81 THR A CA 1
ATOM 632 C C . THR A 1 88 ? 4.137 17.484 51.767 1.00 47.05 81 THR A C 1
ATOM 633 O O . THR A 1 88 ? 4.697 17.537 52.862 1.00 47.17 81 THR A O 1
ATOM 637 N N . ASN A 1 89 ? 2.839 17.713 51.609 1.00 47.59 82 ASN A N 1
ATOM 638 C CA . ASN A 1 89 ? 1.995 18.095 52.734 1.00 48.12 82 ASN A CA 1
ATOM 639 C C . ASN A 1 89 ? 1.814 16.950 53.745 1.00 48.15 82 ASN A C 1
ATOM 640 O O . ASN A 1 89 ? 1.811 17.183 54.956 1.00 47.82 82 ASN A O 1
ATOM 645 N N . GLU A 1 90 ? 1.658 15.729 53.225 1.00 48.24 83 GLU A N 1
ATOM 646 C CA . GLU A 1 90 ? 1.674 14.498 54.014 1.00 48.62 83 GLU A CA 1
ATOM 647 C C . GLU A 1 90 ? 2.944 14.383 54.857 1.00 48.05 83 GLU A C 1
ATOM 648 O O . GLU A 1 90 ? 2.886 14.307 56.067 1.00 48.02 83 GLU A O 1
ATOM 654 N N . LYS A 1 91 ? 4.088 14.376 54.191 1.00 48.10 84 LYS A N 1
ATOM 655 C CA . LYS A 1 91 ? 5.393 14.203 54.826 1.00 48.14 84 LYS A CA 1
ATOM 656 C C . LYS A 1 91 ? 5.717 15.288 55.846 1.00 47.97 84 LYS A C 1
ATOM 657 O O . LYS A 1 91 ? 6.422 15.038 56.820 1.00 47.45 84 LYS A O 1
ATOM 663 N N . TYR A 1 92 ? 5.191 16.488 55.620 1.00 48.01 85 TYR A N 1
ATOM 664 C CA . TYR A 1 92 ? 5.433 17.610 56.509 1.00 48.07 85 TYR A CA 1
ATOM 665 C C . TYR A 1 92 ? 4.826 17.351 57.879 1.00 47.95 85 TYR A C 1
ATOM 666 O O . TYR A 1 92 ? 5.442 17.656 58.894 1.00 47.78 85 TYR A O 1
ATOM 675 N N . LEU A 1 93 ? 3.621 16.785 57.885 1.00 47.80 86 LEU A N 1
ATOM 676 C CA . LEU A 1 93 ? 2.879 16.507 59.105 1.00 47.73 86 LEU A CA 1
ATOM 677 C C . LEU A 1 93 ? 3.512 15.388 59.936 1.00 47.46 86 LEU A C 1
ATOM 678 O O . LEU A 1 93 ? 3.463 15.413 61.160 1.00 47.30 86 LEU A O 1
ATOM 683 N N . THR A 1 94 ? 4.087 14.407 59.245 1.00 47.60 87 THR A N 1
ATOM 684 C CA . THR A 1 94 ? 4.846 13.316 59.848 1.00 47.35 87 THR A CA 1
ATOM 685 C C . THR A 1 94 ? 6.167 13.826 60.426 1.00 47.49 87 THR A C 1
ATOM 686 O O . THR A 1 94 ? 6.513 13.505 61.560 1.00 47.35 87 THR A O 1
ATOM 690 N N . PHE A 1 95 ? 6.896 14.627 59.649 1.00 47.80 88 PHE A N 1
ATOM 691 C CA . PHE A 1 95 ? 8.211 15.101 60.065 1.00 48.08 88 PHE A CA 1
ATOM 692 C C . PHE A 1 95 ? 8.145 16.084 61.226 1.00 48.02 88 PHE A C 1
ATOM 693 O O . PHE A 1 95 ? 9.123 16.250 61.963 1.00 47.69 88 PHE A O 1
ATOM 701 N N . LYS A 1 96 ? 6.997 16.737 61.387 1.00 47.99 89 LYS A N 1
ATOM 702 C CA . LYS A 1 96 ? 6.796 17.658 62.511 1.00 48.33 89 LYS A CA 1
ATOM 703 C C . LYS A 1 96 ? 6.916 17.002 63.893 1.00 48.06 89 LYS A C 1
ATOM 704 O O . LYS A 1 96 ? 7.060 17.691 64.914 1.00 48.29 89 LYS A O 1
ATOM 710 N N . ASP A 1 97 ? 6.850 15.673 63.919 1.00 47.64 90 ASP A N 1
ATOM 711 C CA . ASP A 1 97 ? 7.032 14.920 65.147 1.00 47.97 90 ASP A CA 1
ATOM 712 C C . ASP A 1 97 ? 8.410 15.193 65.730 1.00 47.63 90 ASP A C 1
ATOM 713 O O . ASP A 1 97 ? 8.602 15.154 66.937 1.00 47.81 90 ASP A O 1
ATOM 718 N N . TRP A 1 98 ? 9.350 15.521 64.857 1.00 47.41 91 TRP A N 1
ATOM 719 C CA . TRP A 1 98 ? 10.732 15.684 65.238 1.00 47.25 91 TRP A CA 1
ATOM 720 C C . TRP A 1 98 ? 11.060 17.029 65.866 1.00 47.60 91 TRP A C 1
ATOM 721 O O . TRP A 1 98 ? 12.202 17.262 66.266 1.00 47.82 91 TRP A O 1
ATOM 732 N N . GLU A 1 99 ? 10.059 17.899 65.975 1.00 48.01 92 GLU A N 1
ATOM 733 C CA . GLU A 1 99 ? 10.211 19.169 66.693 1.00 48.69 92 GLU A CA 1
ATOM 734 C C . GLU A 1 99 ? 10.312 18.913 68.198 1.00 48.82 92 GLU A C 1
ATOM 735 O O . GLU A 1 99 ? 10.635 19.811 68.974 1.00 48.97 92 GLU A O 1
ATOM 741 N N . LEU A 1 100 ? 10.038 17.675 68.596 1.00 49.04 93 LEU A N 1
ATOM 742 C CA . LEU A 1 100 ? 10.168 17.262 69.985 1.00 49.42 93 LEU A CA 1
ATOM 743 C C . LEU A 1 100 ? 11.633 17.183 70.409 1.00 49.28 93 LEU A C 1
ATOM 744 O O . LEU A 1 100 ? 11.964 17.501 71.551 1.00 49.55 93 LEU A O 1
ATOM 749 N N . ILE A 1 101 ? 12.507 16.772 69.491 1.00 48.96 94 ILE A N 1
ATOM 750 C CA . ILE A 1 101 ? 13.941 16.745 69.780 1.00 48.58 94 ILE A CA 1
ATOM 751 C C . ILE A 1 101 ? 14.634 18.012 69.275 1.00 48.05 94 ILE A C 1
ATOM 752 O O . ILE A 1 101 ? 15.831 18.018 68.984 1.00 47.43 94 ILE A O 1
ATOM 757 N N . GLY A 1 102 ? 13.850 19.084 69.174 1.00 48.02 95 GLY A N 1
ATOM 758 C CA . GLY A 1 102 ? 14.355 20.413 68.837 1.00 47.97 95 GLY A CA 1
ATOM 759 C C . GLY A 1 102 ? 14.710 20.686 67.383 1.00 47.98 95 GLY A C 1
ATOM 760 O O . GLY A 1 102 ? 15.297 21.729 67.084 1.00 48.24 95 GLY A O 1
ATOM 761 N N . PHE A 1 103 ? 14.384 19.767 66.476 1.00 47.61 96 PHE A N 1
ATOM 762 C CA . PHE A 1 103 ? 14.562 20.051 65.053 1.00 47.89 96 PHE A CA 1
ATOM 763 C C . PHE A 1 103 ? 13.402 20.883 64.509 1.00 47.48 96 PHE A C 1
ATOM 764 O O . PHE A 1 103 ? 12.244 20.668 64.868 1.00 47.61 96 PHE A O 1
ATOM 772 N N . LYS A 1 104 ? 13.730 21.862 63.680 1.00 46.88 97 LYS A N 1
ATOM 773 C CA . LYS A 1 104 ? 12.726 22.752 63.125 1.00 46.59 97 LYS A CA 1
ATOM 774 C C . LYS A 1 104 ? 12.414 22.358 61.681 1.00 45.93 97 LYS A C 1
ATOM 775 O O . LYS A 1 104 ? 13.296 22.312 60.827 1.00 45.27 97 LYS A O 1
ATOM 781 N N . VAL A 1 105 ? 11.143 22.064 61.430 1.00 45.79 98 VAL A N 1
ATOM 782 C CA . VAL A 1 105 ? 10.693 21.558 60.140 1.00 45.32 98 VAL A CA 1
ATOM 783 C C . VAL A 1 105 ? 9.901 22.627 59.392 1.00 45.47 98 VAL A C 1
ATOM 784 O O . VAL A 1 105 ? 9.093 23.339 59.984 1.00 44.94 98 VAL A O 1
ATOM 788 N N . ALA A 1 106 ? 10.156 22.750 58.090 1.00 46.05 99 ALA A N 1
ATOM 789 C CA . ALA A 1 106 ? 9.430 23.708 57.254 1.00 46.52 99 ALA A CA 1
ATOM 790 C C . ALA A 1 106 ? 9.203 23.194 55.839 1.00 46.80 99 ALA A C 1
ATOM 791 O O . ALA A 1 106 ? 9.904 22.303 55.373 1.00 46.75 99 ALA A O 1
ATOM 793 N N . MET A 1 107 ? 8.209 23.762 55.167 1.00 47.68 100 MET A N 1
ATOM 794 C CA . MET A 1 107 ? 8.012 23.550 53.737 1.00 48.97 100 MET A CA 1
ATOM 795 C C . MET A 1 107 ? 8.432 24.822 53.014 1.00 48.56 100 MET A C 1
ATOM 796 O O . MET A 1 107 ? 8.115 25.925 53.457 1.00 48.48 100 MET A O 1
ATOM 801 N N . THR A 1 108 ? 9.137 24.670 51.895 1.00 48.83 101 THR A N 1
ATOM 802 C CA . THR A 1 108 ? 9.422 25.796 51.013 1.00 48.55 101 THR A CA 1
ATOM 803 C C . THR A 1 108 ? 8.100 26.406 50.516 1.00 48.91 101 THR A C 1
ATOM 804 O O . THR A 1 108 ? 7.072 25.711 50.463 1.00 49.02 101 THR A O 1
ATOM 808 N N . SER A 1 109 ? 8.127 27.696 50.175 1.00 48.41 102 SER A N 1
ATOM 809 C CA . SER A 1 109 ? 6.954 28.391 49.657 1.00 48.52 102 SER A CA 1
ATOM 810 C C . SER A 1 109 ? 6.609 27.947 48.228 1.00 48.40 102 SER A C 1
ATOM 811 O O . SER A 1 109 ? 7.391 27.244 47.578 1.00 48.44 102 SER A O 1
ATOM 814 N N . GLY A 1 110 ? 5.442 28.358 47.740 1.00 48.15 103 GLY A N 1
ATOM 815 C CA . GLY A 1 110 ? 5.046 28.072 46.361 1.00 47.86 103 GLY A CA 1
ATOM 816 C C . GLY A 1 110 ? 5.577 29.064 45.320 1.00 47.88 103 GLY A C 1
ATOM 817 O O . GLY A 1 110 ? 5.440 28.842 44.113 1.00 48.51 103 GLY A O 1
ATOM 818 N N . ASP A 1 111 ? 6.180 30.156 45.782 1.00 47.14 104 ASP A N 1
ATOM 819 C CA . ASP A 1 111 ? 6.759 31.183 44.915 1.00 46.67 104 ASP A CA 1
ATOM 820 C C . ASP A 1 111 ? 8.113 30.726 44.384 1.00 45.70 104 ASP A C 1
ATOM 821 O O . ASP A 1 111 ? 8.947 30.251 45.151 1.00 45.54 104 ASP A O 1
ATOM 826 N N . TYR A 1 112 ? 8.337 30.871 43.083 1.00 45.14 105 TYR A N 1
ATOM 827 C CA . TYR A 1 112 ? 9.660 30.599 42.491 1.00 45.13 105 TYR A CA 1
ATOM 828 C C . TYR A 1 112 ? 10.587 31.811 42.547 1.00 45.06 105 TYR A C 1
ATOM 829 O O . TYR A 1 112 ? 11.808 31.665 42.581 1.00 45.09 105 TYR A O 1
ATOM 838 N N . ASP A 1 113 ? 9.993 33.001 42.538 1.00 44.80 106 ASP A N 1
ATOM 839 C CA . ASP A 1 113 ? 10.728 34.251 42.411 1.00 44.72 106 ASP A CA 1
ATOM 840 C C . ASP A 1 113 ? 11.198 34.751 43.779 1.00 45.54 106 ASP A C 1
ATOM 841 O O . ASP A 1 113 ? 10.953 35.908 44.153 1.00 45.26 106 ASP A O 1
ATOM 846 N N . THR A 1 114 ? 11.861 33.861 44.522 1.00 46.40 107 THR A N 1
ATOM 847 C CA . THR A 1 114 ? 12.362 34.151 45.865 1.00 47.45 107 THR A CA 1
ATOM 848 C C . THR A 1 114 ? 13.379 33.105 46.301 1.00 47.92 107 THR A C 1
ATOM 849 O O . THR A 1 114 ? 13.460 32.019 45.715 1.00 48.20 107 THR A O 1
ATOM 853 N N . ASP A 1 115 ? 14.144 33.424 47.343 1.00 48.33 108 ASP A N 1
ATOM 854 C CA . ASP A 1 115 ? 15.146 32.497 47.850 1.00 48.90 108 ASP A CA 1
ATOM 855 C C . ASP A 1 115 ? 14.759 31.873 49.191 1.00 48.58 108 ASP A C 1
ATOM 856 O O . ASP A 1 115 ? 15.536 31.122 49.773 1.00 48.86 108 ASP A O 1
ATOM 861 N N . ASP A 1 116 ? 13.547 32.173 49.659 1.00 48.54 109 ASP A N 1
ATOM 862 C CA . ASP A 1 116 ? 13.039 31.670 50.938 1.00 48.30 109 ASP A CA 1
ATOM 863 C C . ASP A 1 116 ? 14.124 31.797 52.003 1.00 48.04 109 ASP A C 1
ATOM 864 O O . ASP A 1 116 ? 14.531 30.801 52.603 1.00 47.62 109 ASP A O 1
ATOM 869 N N . ALA A 1 117 ? 14.607 33.020 52.215 1.00 47.86 110 ALA A N 1
ATOM 870 C CA . ALA A 1 117 ? 15.749 33.262 53.105 1.00 47.56 110 ALA A CA 1
ATOM 871 C C . ALA A 1 117 ? 15.455 32.903 54.567 1.00 47.28 110 ALA A C 1
ATOM 872 O O . ALA A 1 117 ? 16.368 32.573 55.332 1.00 47.40 110 ALA A O 1
ATOM 874 N N . TRP A 1 118 ? 14.176 32.950 54.931 1.00 46.88 111 TRP A N 1
ATOM 875 C CA . TRP A 1 118 ? 13.704 32.593 56.269 1.00 46.77 111 TRP A CA 1
ATOM 876 C C . TRP A 1 118 ? 13.973 31.119 56.637 1.00 46.29 111 TRP A C 1
ATOM 877 O O . TRP A 1 118 ? 13.822 30.729 57.792 1.00 45.93 111 TRP A O 1
ATOM 888 N N . LEU A 1 119 ? 14.368 30.311 55.657 1.00 45.82 112 LEU A N 1
ATOM 889 C CA . LEU A 1 119 ? 14.698 28.907 55.902 1.00 45.90 112 LEU A CA 1
ATOM 890 C C . LEU A 1 119 ? 16.029 28.712 56.643 1.00 46.22 112 LEU A C 1
ATOM 891 O O . LEU A 1 119 ? 16.322 27.609 57.130 1.00 46.45 112 LEU A O 1
ATOM 896 N N . LYS A 1 120 ? 16.818 29.782 56.749 1.00 46.24 113 LYS A N 1
ATOM 897 C CA . LYS A 1 120 ? 18.055 29.753 57.532 1.00 46.61 113 LYS A CA 1
ATOM 898 C C . LYS A 1 120 ? 17.819 29.244 58.957 1.00 46.44 113 LYS A C 1
ATOM 899 O O . LYS A 1 120 ? 18.730 28.697 59.569 1.00 46.88 113 LYS A O 1
ATOM 905 N N . ASN A 1 121 ? 16.600 29.418 59.473 1.00 46.14 114 ASN A N 1
ATOM 906 C CA . ASN A 1 121 ? 16.268 29.021 60.847 1.00 45.79 114 ASN A CA 1
ATOM 907 C C . ASN A 1 121 ? 15.625 27.633 60.967 1.00 45.33 114 ASN A C 1
ATOM 908 O O . ASN A 1 121 ? 15.117 27.272 62.022 1.00 45.53 114 ASN A O 1
ATOM 913 N N . TYR A 1 122 ? 15.655 26.856 59.890 1.00 44.90 115 TYR A N 1
ATOM 914 C CA . TYR A 1 122 ? 15.015 25.535 59.863 1.00 44.52 115 TYR A CA 1
ATOM 915 C C . TYR A 1 122 ? 16.020 24.447 59.516 1.00 44.21 115 TYR A C 1
ATOM 916 O O . TYR A 1 122 ? 16.976 24.689 58.780 1.00 44.22 115 TYR A O 1
ATOM 925 N N . ASP A 1 123 ? 15.790 23.254 60.056 1.00 43.91 116 ASP A N 1
ATOM 926 C CA . ASP A 1 123 ? 16.740 22.137 59.949 1.00 44.13 116 ASP A CA 1
ATOM 927 C C . ASP A 1 123 ? 16.295 21.097 58.941 1.00 42.89 116 ASP A C 1
ATOM 928 O O . ASP A 1 123 ? 17.117 20.529 58.252 1.00 42.59 116 ASP A O 1
ATOM 933 N N . ILE A 1 124 ? 14.992 20.835 58.895 1.00 42.62 117 ILE A N 1
ATOM 934 C CA . ILE A 1 124 ? 14.415 19.855 57.980 1.00 42.57 117 ILE A CA 1
ATOM 935 C C . ILE A 1 124 ? 13.417 20.550 57.054 1.00 42.51 117 ILE A C 1
ATOM 936 O O . ILE A 1 124 ? 12.444 21.184 57.494 1.00 42.27 117 ILE A O 1
ATOM 941 N N . ILE A 1 125 ? 13.677 20.429 55.762 1.00 42.41 118 ILE A N 1
ATOM 942 C CA . ILE A 1 125 ? 12.932 21.178 54.777 1.00 42.23 118 ILE A CA 1
ATOM 943 C C . ILE A 1 125 ? 12.288 20.262 53.744 1.00 41.98 118 ILE A C 1
ATOM 944 O O . ILE A 1 125 ? 12.955 19.440 53.122 1.00 41.02 118 ILE A O 1
ATOM 949 N N . ILE A 1 126 ? 10.975 20.411 53.591 1.00 41.91 119 ILE A N 1
ATOM 950 C CA . ILE A 1 126 ? 10.213 19.611 52.633 1.00 42.08 119 ILE A CA 1
ATOM 951 C C . ILE A 1 126 ? 9.910 20.466 51.406 1.00 41.95 119 ILE A C 1
ATOM 952 O O . ILE A 1 126 ? 9.400 21.573 51.523 1.00 41.96 119 ILE A O 1
ATOM 957 N N . THR A 1 127 ? 10.213 19.940 50.228 1.00 42.04 120 THR A N 1
ATOM 958 C CA . THR A 1 127 ? 9.996 20.688 48.989 1.00 42.34 120 THR A CA 1
ATOM 959 C C . THR A 1 127 ? 9.607 19.754 47.831 1.00 42.47 120 THR A C 1
ATOM 960 O O . THR A 1 127 ? 9.623 18.527 47.985 1.00 42.80 120 THR A O 1
ATOM 964 N N . THR A 1 128 ? 9.241 20.338 46.691 1.00 42.34 121 THR A N 1
ATOM 965 C CA . THR A 1 128 ? 9.055 19.605 45.433 1.00 41.29 121 THR A CA 1
ATOM 966 C C . THR A 1 128 ? 10.290 19.819 44.559 1.00 41.53 121 THR A C 1
ATOM 967 O O . THR A 1 128 ? 11.120 20.687 44.857 1.00 41.55 121 THR A O 1
ATOM 971 N N . TYR A 1 129 ? 10.418 19.041 43.484 1.00 40.95 122 TYR A N 1
ATOM 972 C CA . TYR A 1 129 ? 11.582 19.135 42.618 1.00 40.99 122 TYR A CA 1
ATOM 973 C C . TYR A 1 129 ? 11.718 20.493 41.915 1.00 41.26 122 TYR A C 1
ATOM 974 O O . TYR A 1 129 ? 12.808 21.045 41.874 1.00 41.56 122 TYR A O 1
ATOM 983 N N . GLU A 1 130 ? 10.622 21.026 41.378 1.00 41.63 123 GLU A N 1
ATOM 984 C CA . GLU A 1 130 ? 10.655 22.329 40.694 1.00 41.70 123 GLU A CA 1
ATOM 985 C C . GLU A 1 130 ? 11.098 23.428 41.647 1.00 41.18 123 GLU A C 1
ATOM 986 O O . GLU A 1 130 ? 11.913 24.257 41.290 1.00 40.95 123 GLU A O 1
ATOM 992 N N . LYS A 1 131 ? 10.541 23.434 42.856 1.00 40.57 124 LYS A N 1
ATOM 993 C CA . LYS A 1 131 ? 10.905 24.427 43.852 1.00 40.26 124 LYS A CA 1
ATOM 994 C C . LYS A 1 131 ? 12.371 24.330 44.293 1.00 40.27 124 LYS A C 1
ATOM 995 O O . LYS A 1 131 ? 13.038 25.350 44.467 1.00 40.16 124 LYS A O 1
ATOM 1001 N N . LEU A 1 132 ? 12.882 23.114 44.449 1.00 40.12 125 LEU A N 1
ATOM 1002 C CA . LEU A 1 132 ? 14.281 22.967 44.809 1.00 40.06 125 LEU A CA 1
ATOM 1003 C C . LEU A 1 132 ? 15.173 23.435 43.652 1.00 40.42 125 LEU A C 1
ATOM 1004 O O . LEU A 1 132 ? 16.172 24.154 43.861 1.00 40.80 125 LEU A O 1
ATOM 1009 N N . ASP A 1 133 ? 14.785 23.056 42.436 1.00 39.70 126 ASP A N 1
ATOM 1010 C CA . ASP A 1 133 ? 15.483 23.466 41.237 1.00 39.92 126 ASP A CA 1
ATOM 1011 C C . ASP A 1 133 ? 15.522 24.992 41.131 1.00 39.87 126 ASP A C 1
ATOM 1012 O O . ASP A 1 133 ? 16.591 25.586 40.952 1.00 39.87 126 ASP A O 1
ATOM 1017 N N . SER A 1 134 ? 14.352 25.615 41.231 1.00 39.65 127 SER A N 1
ATOM 1018 C CA . SER A 1 134 ? 14.238 27.069 41.376 1.00 39.53 127 SER A CA 1
ATOM 1019 C C . SER A 1 134 ? 15.154 27.649 42.469 1.00 39.73 127 SER A C 1
ATOM 1020 O O . SER A 1 134 ? 15.823 28.664 42.258 1.00 39.32 127 SER A O 1
ATOM 1023 N N . LEU A 1 135 ? 15.189 27.008 43.636 1.00 39.85 128 LEU A N 1
ATOM 1024 C CA . LEU A 1 135 ? 16.020 27.517 44.740 1.00 40.38 128 LEU A CA 1
ATOM 1025 C C . LEU A 1 135 ? 17.527 27.555 44.406 1.00 40.68 128 LEU A C 1
ATOM 1026 O O . LEU A 1 135 ? 18.191 28.542 44.687 1.00 40.59 128 LEU A O 1
ATOM 1031 N N . TRP A 1 136 ? 18.048 26.486 43.811 1.00 41.43 129 TRP A N 1
ATOM 1032 C CA . TRP A 1 136 ? 19.469 26.422 43.424 1.00 42.06 129 TRP A CA 1
ATOM 1033 C C . TRP A 1 136 ? 19.889 27.535 42.454 1.00 41.53 129 TRP A C 1
ATOM 1034 O O . TRP A 1 136 ? 20.957 28.107 42.599 1.00 42.05 129 TRP A O 1
ATOM 1045 N N . ARG A 1 137 ? 19.024 27.861 41.501 1.00 40.94 130 ARG A N 1
ATOM 1046 C CA . ARG A 1 137 ? 19.204 28.999 40.612 1.00 40.24 130 ARG A CA 1
ATOM 1047 C C . ARG A 1 137 ? 19.397 30.329 41.338 1.00 40.63 130 ARG A C 1
ATOM 1048 O O . ARG A 1 137 ? 20.053 31.233 40.817 1.00 40.12 130 ARG A O 1
ATOM 1056 N N . HIS A 1 138 ? 18.817 30.439 42.535 1.00 41.39 131 HIS A N 1
ATOM 1057 C CA . HIS A 1 138 ? 18.859 31.664 43.341 1.00 42.17 131 HIS A CA 1
ATOM 1058 C C . HIS A 1 138 ? 20.068 31.749 44.265 1.00 43.12 131 HIS A C 1
ATOM 1059 O O . HIS A 1 138 ? 20.399 32.840 44.745 1.00 43.30 131 HIS A O 1
ATOM 1066 N N . ARG A 1 139 ? 20.694 30.597 44.534 1.00 44.00 132 ARG A N 1
ATOM 1067 C CA . ARG A 1 139 ? 21.944 30.496 45.313 1.00 45.35 132 ARG A CA 1
ATOM 1068 C C . ARG A 1 139 ? 21.838 31.021 46.750 1.00 45.50 132 ARG A C 1
ATOM 1069 O O . ARG A 1 139 ? 22.677 31.826 47.172 1.00 45.58 132 ARG A O 1
ATOM 1077 N N . PRO A 1 140 ? 20.816 30.584 47.510 1.00 45.99 133 PRO A N 1
ATOM 1078 C CA . PRO A 1 140 ? 20.701 31.192 48.833 1.00 46.54 133 PRO A CA 1
ATOM 1079 C C . PRO A 1 140 ? 21.695 30.586 49.838 1.00 47.22 133 PRO A C 1
ATOM 1080 O O . PRO A 1 140 ? 22.000 29.389 49.774 1.00 47.35 133 PRO A O 1
ATOM 1084 N N . GLU A 1 141 ? 22.180 31.420 50.753 1.00 47.67 134 GLU A N 1
ATOM 1085 C CA . GLU A 1 141 ? 23.158 31.009 51.755 1.00 48.42 134 GLU A CA 1
ATOM 1086 C C . GLU A 1 141 ? 22.755 29.716 52.460 1.00 48.27 134 GLU A C 1
ATOM 1087 O O . GLU A 1 141 ? 23.537 28.770 52.529 1.00 48.47 134 GLU A O 1
ATOM 1093 N N . TRP A 1 142 ? 21.523 29.670 52.960 1.00 48.22 135 TRP A N 1
ATOM 1094 C CA . TRP A 1 142 ? 21.028 28.515 53.698 1.00 48.00 135 TRP A CA 1
ATOM 1095 C C . TRP A 1 142 ? 21.137 27.170 52.946 1.00 48.33 135 TRP A C 1
ATOM 1096 O O . TRP A 1 142 ? 21.203 26.117 53.594 1.00 48.88 135 TRP A O 1
ATOM 1107 N N . LEU A 1 143 ? 21.131 27.192 51.606 1.00 48.09 136 LEU A N 1
ATOM 1108 C CA . LEU A 1 143 ? 21.248 25.953 50.806 1.00 47.91 136 LEU A CA 1
ATOM 1109 C C . LEU A 1 143 ? 22.620 25.322 50.842 1.00 47.90 136 LEU A C 1
ATOM 1110 O O . LEU A 1 143 ? 22.739 24.131 50.595 1.00 48.01 136 LEU A O 1
ATOM 1115 N N . ASN A 1 144 ? 23.648 26.124 51.125 1.00 48.26 137 ASN A N 1
ATOM 1116 C CA . ASN A 1 144 ? 25.017 25.626 51.301 1.00 48.32 137 ASN A CA 1
ATOM 1117 C C . ASN A 1 144 ? 25.148 24.777 52.540 1.00 47.84 137 ASN A C 1
ATOM 1118 O O . ASN A 1 144 ? 26.154 24.082 52.729 1.00 47.71 137 ASN A O 1
ATOM 1123 N N . GLU A 1 145 ? 24.139 24.863 53.397 1.00 47.02 138 GLU A N 1
ATOM 1124 C CA . GLU A 1 145 ? 24.165 24.160 54.665 1.00 46.66 138 GLU A CA 1
ATOM 1125 C C . GLU A 1 145 ? 23.381 22.860 54.582 1.00 45.99 138 GLU A C 1
ATOM 1126 O O . GLU A 1 145 ? 23.418 22.062 55.513 1.00 45.50 138 GLU A O 1
ATOM 1132 N N . VAL A 1 146 ? 22.668 22.648 53.469 1.00 45.17 139 VAL A N 1
ATOM 1133 C CA . VAL A 1 146 ? 21.984 21.376 53.256 1.00 44.73 139 VAL A CA 1
ATOM 1134 C C . VAL A 1 146 ? 23.004 20.367 52.730 1.00 44.70 139 VAL A C 1
ATOM 1135 O O . VAL A 1 146 ? 23.464 20.471 51.589 1.00 44.26 139 VAL A O 1
ATOM 1139 N N . ASN A 1 147 ? 23.373 19.406 53.576 1.00 44.47 140 ASN A N 1
ATOM 1140 C CA . ASN A 1 147 ? 24.373 18.418 53.178 1.00 44.51 140 ASN A CA 1
ATOM 1141 C C . ASN A 1 147 ? 23.811 17.033 52.935 1.00 43.56 140 ASN A C 1
ATOM 1142 O O . ASN A 1 147 ? 24.562 16.117 52.622 1.00 43.76 140 ASN A O 1
ATOM 1147 N N . TYR A 1 148 ? 22.494 16.889 53.063 1.00 42.49 141 TYR A N 1
ATOM 1148 C CA . TYR A 1 148 ? 21.838 15.588 52.933 1.00 41.82 141 TYR A CA 1
ATOM 1149 C C . TYR A 1 148 ? 20.457 15.753 52.295 1.00 41.79 141 TYR A C 1
ATOM 1150 O O . TYR A 1 148 ? 19.638 16.553 52.774 1.00 41.32 141 TYR A O 1
ATOM 1159 N N . PHE A 1 149 ? 20.220 14.995 51.221 1.00 41.35 142 PHE A N 1
ATOM 1160 C CA . PHE A 1 149 ? 19.000 15.097 50.424 1.00 41.54 142 PHE A CA 1
ATOM 1161 C C . PHE A 1 149 ? 18.292 13.757 50.344 1.00 41.17 142 PHE A C 1
ATOM 1162 O O . PHE A 1 149 ? 18.921 12.746 50.041 1.00 40.84 142 PHE A O 1
ATOM 1170 N N . VAL A 1 150 ? 16.991 13.742 50.621 1.00 40.76 143 VAL A N 1
ATOM 1171 C CA . VAL A 1 150 ? 16.187 12.564 50.305 1.00 40.64 143 VAL A CA 1
ATOM 1172 C C . VAL A 1 150 ? 15.434 12.809 48.993 1.00 41.22 143 VAL A C 1
ATOM 1173 O O . VAL A 1 150 ? 14.616 13.728 48.891 1.00 41.20 143 VAL A O 1
ATOM 1177 N N . LEU A 1 151 ? 15.750 12.001 47.985 1.00 41.66 144 LEU A N 1
ATOM 1178 C CA . LEU A 1 151 ? 15.094 12.080 46.685 1.00 42.35 144 LEU A CA 1
ATOM 1179 C C . LEU A 1 151 ? 14.045 10.988 46.553 1.00 42.84 144 LEU A C 1
ATOM 1180 O O . LEU A 1 151 ? 14.356 9.843 46.206 1.00 42.45 144 LEU A O 1
ATOM 1185 N N . ASP A 1 152 ? 12.797 11.352 46.835 1.00 43.68 145 ASP A N 1
ATOM 1186 C CA . ASP A 1 152 ? 11.706 10.406 46.821 1.00 44.11 145 ASP A CA 1
ATOM 1187 C C . ASP A 1 152 ? 11.056 10.312 45.451 1.00 43.65 145 ASP A C 1
ATOM 1188 O O . ASP A 1 152 ? 11.045 11.274 44.687 1.00 43.49 145 ASP A O 1
ATOM 1193 N N . GLU A 1 153 ? 10.508 9.139 45.158 1.00 43.09 146 GLU A N 1
ATOM 1194 C CA . GLU A 1 153 ? 9.885 8.844 43.870 1.00 42.99 146 GLU A CA 1
ATOM 1195 C C . GLU A 1 153 ? 10.835 9.135 42.694 1.00 42.32 146 GLU A C 1
ATOM 1196 O O . GLU A 1 153 ? 10.464 9.813 41.728 1.00 42.06 146 GLU A O 1
ATOM 1202 N N . LEU A 1 154 ? 12.053 8.605 42.786 1.00 41.44 147 LEU A N 1
ATOM 1203 C CA . LEU A 1 154 ? 13.102 8.888 41.798 1.00 41.62 147 LEU A CA 1
ATOM 1204 C C . LEU A 1 154 ? 12.791 8.338 40.408 1.00 41.30 147 LEU A C 1
ATOM 1205 O O . LEU A 1 154 ? 13.334 8.832 39.425 1.00 42.03 147 LEU A O 1
ATOM 1210 N N . HIS A 1 155 ? 11.923 7.328 40.328 1.00 40.82 148 HIS A N 1
ATOM 1211 C CA . HIS A 1 155 ? 11.391 6.838 39.044 1.00 40.63 148 HIS A CA 1
ATOM 1212 C C . HIS A 1 155 ? 10.720 7.934 38.185 1.00 40.70 148 HIS A C 1
ATOM 1213 O O . HIS A 1 155 ? 10.365 7.692 37.034 1.00 40.41 148 HIS A O 1
ATOM 1220 N N . TYR A 1 156 ? 10.525 9.123 38.754 1.00 41.50 149 TYR A N 1
ATOM 1221 C CA . TYR A 1 156 ? 10.042 10.292 37.980 1.00 42.25 149 TYR A CA 1
ATOM 1222 C C . TYR A 1 156 ? 11.088 10.859 37.010 1.00 42.48 149 TYR A C 1
ATOM 1223 O O . TYR A 1 156 ? 10.781 11.750 36.224 1.00 42.42 149 TYR A O 1
ATOM 1232 N N . LEU A 1 157 ? 12.320 10.351 37.082 1.00 42.97 150 LEU A N 1
ATOM 1233 C CA . LEU A 1 157 ? 13.336 10.603 36.047 1.00 43.20 150 LEU A CA 1
ATOM 1234 C C . LEU A 1 157 ? 12.823 10.205 34.671 1.00 43.42 150 LEU A C 1
ATOM 1235 O O . LEU A 1 157 ? 13.246 10.772 33.657 1.00 43.26 150 LEU A O 1
ATOM 1240 N N . ASN A 1 158 ? 11.923 9.221 34.647 1.00 43.83 151 ASN A N 1
ATOM 1241 C CA . ASN A 1 158 ? 11.338 8.704 33.404 1.00 44.01 151 ASN A CA 1
ATOM 1242 C C . ASN A 1 158 ? 10.187 9.550 32.872 1.00 44.38 151 ASN A C 1
ATOM 1243 O O . ASN A 1 158 ? 9.754 9.366 31.736 1.00 44.43 151 ASN A O 1
ATOM 1248 N N . ASP A 1 159 ? 9.677 10.462 33.695 1.00 45.17 152 ASP A N 1
ATOM 1249 C CA . ASP A 1 159 ? 8.542 11.302 33.295 1.00 45.59 152 ASP A CA 1
ATOM 1250 C C . ASP A 1 159 ? 8.947 12.396 32.301 1.00 45.78 152 ASP A C 1
ATOM 1251 O O . ASP A 1 159 ? 9.896 13.140 32.554 1.00 45.55 152 ASP A O 1
ATOM 1256 N N . PRO A 1 160 ? 8.236 12.486 31.161 1.00 46.47 153 PRO A N 1
ATOM 1257 C CA . PRO A 1 160 ? 8.521 13.517 30.145 1.00 47.13 153 PRO A CA 1
ATOM 1258 C C . PRO A 1 160 ? 8.512 14.966 30.659 1.00 47.68 153 PRO A C 1
ATOM 1259 O O . PRO A 1 160 ? 9.348 15.767 30.229 1.00 47.75 153 PRO A O 1
ATOM 1263 N N . GLU A 1 161 ? 7.597 15.297 31.568 1.00 48.04 154 GLU A N 1
ATOM 1264 C CA . GLU A 1 161 ? 7.514 16.662 32.079 1.00 48.76 154 GLU A CA 1
ATOM 1265 C C . GLU A 1 161 ? 8.428 16.938 33.280 1.00 47.96 154 GLU A C 1
ATOM 1266 O O . GLU A 1 161 ? 9.118 17.959 33.328 1.00 48.15 154 GLU A O 1
ATOM 1272 N N . ARG A 1 162 ? 8.470 16.013 34.233 1.00 46.98 155 ARG A N 1
ATOM 1273 C CA . ARG A 1 162 ? 9.173 16.265 35.489 1.00 45.98 155 ARG A CA 1
ATOM 1274 C C . ARG A 1 162 ? 10.587 15.692 35.506 1.00 44.66 155 ARG A C 1
ATOM 1275 O O . ARG A 1 162 ? 11.451 16.189 36.223 1.00 43.76 155 ARG A O 1
ATOM 1283 N N . GLY A 1 163 ? 10.803 14.652 34.707 1.00 43.63 156 GLY A N 1
ATOM 1284 C CA . GLY A 1 163 ? 12.078 13.955 34.639 1.00 42.87 156 GLY A CA 1
ATOM 1285 C C . GLY A 1 163 ? 13.305 14.842 34.613 1.00 42.08 156 GLY A C 1
ATOM 1286 O O . GLY A 1 163 ? 14.201 14.645 35.422 1.00 41.67 156 GLY A O 1
ATOM 1287 N N . PRO A 1 164 ? 13.341 15.830 33.691 1.00 41.89 157 PRO A N 1
ATOM 1288 C CA . PRO A 1 164 ? 14.498 16.719 33.536 1.00 41.67 157 PRO A CA 1
ATOM 1289 C C . PRO A 1 164 ? 14.742 17.568 34.779 1.00 41.72 157 PRO A C 1
ATOM 1290 O O . PRO A 1 164 ? 15.887 17.867 35.094 1.00 41.51 157 PRO A O 1
ATOM 1294 N N . VAL A 1 165 ? 13.669 17.935 35.485 1.00 41.95 158 VAL A N 1
ATOM 1295 C CA . VAL A 1 165 ? 13.786 18.625 36.768 1.00 41.98 158 VAL A CA 1
ATOM 1296 C C . VAL A 1 165 ? 14.323 17.683 37.842 1.00 42.42 158 VAL A C 1
ATOM 1297 O O . VAL A 1 165 ? 15.147 18.076 38.686 1.00 42.42 158 VAL A O 1
ATOM 1301 N N . VAL A 1 166 ? 13.869 16.433 37.816 1.00 42.82 159 VAL A N 1
ATOM 1302 C CA . VAL A 1 166 ? 14.356 15.454 38.791 1.00 43.18 159 VAL A CA 1
ATOM 1303 C C . VAL A 1 166 ? 15.855 15.295 38.610 1.00 43.61 159 VAL A C 1
ATOM 1304 O O . VAL A 1 166 ? 16.593 15.294 39.586 1.00 44.17 159 VAL A O 1
ATOM 1308 N N . GLU A 1 167 ? 16.300 15.204 37.355 1.00 44.29 160 GLU A N 1
ATOM 1309 C CA . GLU A 1 167 ? 17.716 15.078 37.029 1.00 44.76 160 GLU A CA 1
ATOM 1310 C C . GLU A 1 167 ? 18.562 16.264 37.502 1.00 45.03 160 GLU A C 1
ATOM 1311 O O . GLU A 1 167 ? 19.612 16.069 38.104 1.00 44.45 160 GLU A O 1
ATOM 1317 N N . SER A 1 168 ? 18.100 17.487 37.225 1.00 45.83 161 SER A N 1
ATOM 1318 C CA . SER A 1 168 ? 18.801 18.712 37.660 1.00 46.31 161 SER A CA 1
ATOM 1319 C C . SER A 1 168 ? 19.050 18.718 39.156 1.00 45.64 161 SER A C 1
ATOM 1320 O O . SER A 1 168 ? 20.141 19.058 39.609 1.00 46.09 161 SER A O 1
ATOM 1323 N N . VAL A 1 169 ? 18.020 18.358 39.913 1.00 44.90 162 VAL A N 1
ATOM 1324 C CA . VAL A 1 169 ? 18.118 18.304 41.371 1.00 44.52 162 VAL A CA 1
ATOM 1325 C C . VAL A 1 169 ? 19.074 17.205 41.805 1.00 43.90 162 VAL A C 1
ATOM 1326 O O . VAL A 1 169 ? 19.948 17.432 42.641 1.00 44.25 162 VAL A O 1
ATOM 1330 N N . THR A 1 170 ? 18.900 16.017 41.232 1.00 43.76 163 THR A N 1
ATOM 1331 C CA . THR A 1 170 ? 19.734 14.864 41.549 1.00 43.74 163 THR A CA 1
ATOM 1332 C C . THR A 1 170 ? 21.210 15.180 41.338 1.00 44.09 163 THR A C 1
ATOM 1333 O O . THR A 1 170 ? 22.048 14.887 42.198 1.00 44.25 163 THR A O 1
ATOM 1337 N N . ILE A 1 171 ? 21.516 15.785 40.192 1.00 44.51 164 ILE A N 1
ATOM 1338 C CA . ILE A 1 171 ? 22.877 16.176 39.857 1.00 44.49 164 ILE A CA 1
ATOM 1339 C C . ILE A 1 171 ? 23.497 17.005 40.980 1.00 44.81 164 ILE A C 1
ATOM 1340 O O . ILE A 1 171 ? 24.616 16.733 41.401 1.00 44.89 164 ILE A O 1
ATOM 1345 N N . ARG A 1 172 ? 22.770 17.993 41.493 1.00 45.17 165 ARG A N 1
ATOM 1346 C CA . ARG A 1 172 ? 23.350 18.853 42.540 1.00 45.83 165 ARG A CA 1
ATOM 1347 C C . ARG A 1 172 ? 23.459 18.153 43.896 1.00 45.39 165 ARG A C 1
ATOM 1348 O O . ARG A 1 172 ? 24.445 18.329 44.610 1.00 45.62 165 ARG A O 1
ATOM 1356 N N . ALA A 1 173 ? 22.456 17.336 44.216 1.00 45.52 166 ALA A N 1
ATOM 1357 C CA . ALA A 1 173 ? 22.463 16.441 45.386 1.00 45.32 166 ALA A CA 1
ATOM 1358 C C . ALA A 1 173 ? 23.675 15.489 45.422 1.00 45.56 166 ALA A C 1
ATOM 1359 O O . ALA A 1 173 ? 24.288 15.317 46.473 1.00 45.46 166 ALA A O 1
ATOM 1361 N N . LYS A 1 174 ? 24.004 14.879 44.275 1.00 45.02 167 LYS A N 1
ATOM 1362 C CA . LYS A 1 174 ? 25.178 14.007 44.124 1.00 45.05 167 LYS A CA 1
ATOM 1363 C C . LYS A 1 174 ? 26.485 14.610 44.648 1.00 45.39 167 LYS A C 1
ATOM 1364 O O . LYS A 1 174 ? 27.371 13.874 45.095 1.00 44.98 167 LYS A O 1
ATOM 1370 N N . ARG A 1 175 ? 26.604 15.938 44.594 1.00 45.89 168 ARG A N 1
ATOM 1371 C CA . ARG A 1 175 ? 27.810 16.617 45.078 1.00 47.02 168 ARG A CA 1
ATOM 1372 C C . ARG A 1 175 ? 27.855 16.628 46.607 1.00 46.77 168 ARG A C 1
ATOM 1373 O O . ARG A 1 175 ? 28.885 16.908 47.207 1.00 46.73 168 ARG A O 1
ATOM 1381 N N . ARG A 1 176 ? 26.724 16.318 47.230 1.00 47.17 169 ARG A N 1
ATOM 1382 C CA . ARG A 1 176 ? 26.632 16.268 48.683 1.00 47.41 169 ARG A CA 1
ATOM 1383 C C . ARG A 1 176 ? 26.337 14.856 49.140 1.00 46.77 169 ARG A C 1
ATOM 1384 O O . ARG A 1 176 ? 26.979 13.914 48.687 1.00 46.72 169 ARG A O 1
ATOM 1392 N N . ASN A 1 177 ? 25.368 14.706 50.035 1.00 46.11 170 ASN A N 1
ATOM 1393 C CA . ASN A 1 177 ? 24.948 13.389 50.480 1.00 45.43 170 ASN A CA 1
ATOM 1394 C C . ASN A 1 177 ? 23.495 13.194 50.112 1.00 45.01 170 ASN A C 1
ATOM 1395 O O . ASN A 1 177 ? 22.699 14.137 50.165 1.00 45.28 170 ASN A O 1
ATOM 1400 N N . LEU A 1 178 ? 23.136 11.971 49.757 1.00 44.26 171 LEU A N 1
ATOM 1401 C CA . LEU A 1 178 ? 21.768 11.707 49.373 1.00 43.92 171 LEU A CA 1
ATOM 1402 C C . LEU A 1 178 ? 21.262 10.319 49.726 1.00 43.62 171 LEU A C 1
ATOM 1403 O O . LEU A 1 178 ? 22.045 9.372 49.891 1.00 43.60 171 LEU A O 1
ATOM 1408 N N . LEU A 1 179 ? 19.940 10.230 49.830 1.00 43.11 172 LEU A N 1
ATOM 1409 C CA . LEU A 1 179 ? 19.212 8.969 49.882 1.00 43.02 172 LEU A CA 1
ATOM 1410 C C . LEU A 1 179 ? 18.144 8.989 48.786 1.00 43.34 172 LEU A C 1
ATOM 1411 O O . LEU A 1 179 ? 17.357 9.935 48.702 1.00 43.57 172 LEU A O 1
ATOM 1416 N N . ALA A 1 180 ? 18.116 7.955 47.946 1.00 43.20 173 ALA A N 1
ATOM 1417 C CA . ALA A 1 180 ? 17.116 7.871 46.886 1.00 43.16 173 ALA A CA 1
ATOM 1418 C C . ALA A 1 180 ? 16.102 6.773 47.150 1.00 43.03 173 ALA A C 1
ATOM 1419 O O . ALA A 1 180 ? 16.452 5.647 47.481 1.00 42.65 173 ALA A O 1
ATOM 1421 N N . LEU A 1 181 ? 14.834 7.117 46.995 1.00 43.51 174 LEU A N 1
ATOM 1422 C CA . LEU A 1 181 ? 13.755 6.172 47.236 1.00 44.26 174 LEU A CA 1
ATOM 1423 C C . LEU A 1 181 ? 12.910 6.159 45.979 1.00 44.86 174 LEU A C 1
ATOM 1424 O O . LEU A 1 181 ? 12.703 7.210 45.366 1.00 45.18 174 LEU A O 1
ATOM 1429 N N . SER A 1 182 ? 12.437 4.982 45.581 1.00 44.58 175 SER A N 1
ATOM 1430 C CA . SER A 1 182 ? 11.730 4.867 44.320 1.00 44.56 175 SER A CA 1
ATOM 1431 C C . SER A 1 182 ? 10.779 3.686 44.305 1.00 44.34 175 SER A C 1
ATOM 1432 O O . SER A 1 182 ? 10.950 2.726 45.065 1.00 44.83 175 SER A O 1
ATOM 1435 N N . ALA A 1 183 ? 9.774 3.765 43.439 1.00 43.85 176 ALA A N 1
ATOM 1436 C CA . ALA A 1 183 ? 9.039 2.581 42.990 1.00 43.76 176 ALA A CA 1
ATOM 1437 C C . ALA A 1 183 ? 10.023 1.673 42.266 1.00 43.65 176 ALA A C 1
ATOM 1438 O O . ALA A 1 183 ? 11.192 2.031 42.104 1.00 44.05 176 ALA A O 1
ATOM 1440 N N . THR A 1 184 ? 9.562 0.511 41.818 1.00 43.57 177 THR A N 1
ATOM 1441 C CA . THR A 1 184 ? 10.420 -0.407 41.076 1.00 43.80 177 THR A CA 1
ATOM 1442 C C . THR A 1 184 ? 11.106 0.269 39.875 1.00 43.38 177 THR A C 1
ATOM 1443 O O . THR A 1 184 ? 10.472 0.968 39.085 1.00 43.19 177 THR A O 1
ATOM 1447 N N . ILE A 1 185 ? 12.417 0.074 39.796 1.00 43.05 178 ILE A N 1
ATOM 1448 C CA . ILE A 1 185 ? 13.234 0.465 38.655 1.00 42.94 178 ILE A CA 1
ATOM 1449 C C . ILE A 1 185 ? 13.825 -0.833 38.120 1.00 42.28 178 ILE A C 1
ATOM 1450 O O . ILE A 1 185 ? 14.478 -1.551 38.861 1.00 42.28 178 ILE A O 1
ATOM 1455 N N . SER A 1 186 ? 13.585 -1.140 36.848 1.00 42.06 179 SER A N 1
ATOM 1456 C CA . SER A 1 186 ? 14.111 -2.372 36.247 1.00 41.99 179 SER A CA 1
ATOM 1457 C C . SER A 1 186 ? 15.610 -2.293 35.962 1.00 41.80 179 SER A C 1
ATOM 1458 O O . SER A 1 186 ? 16.333 -3.280 36.146 1.00 41.74 179 SER A O 1
ATOM 1461 N N . ASN A 1 187 ? 16.070 -1.119 35.524 1.00 41.61 180 ASN A N 1
ATOM 1462 C CA . ASN A 1 187 ? 17.504 -0.871 35.314 1.00 41.16 180 ASN A CA 1
ATOM 1463 C C . ASN A 1 187 ? 18.145 -0.206 36.538 1.00 40.81 180 ASN A C 1
ATOM 1464 O O . ASN A 1 187 ? 18.922 0.743 36.425 1.00 40.56 180 ASN A O 1
ATOM 1469 N N . TYR A 1 188 ? 17.823 -0.739 37.712 1.00 40.61 181 TYR A N 1
ATOM 1470 C CA . TYR A 1 188 ? 18.207 -0.113 38.977 1.00 40.92 181 TYR A CA 1
ATOM 1471 C C . TYR A 1 188 ? 19.714 -0.143 39.212 1.00 41.02 181 TYR A C 1
ATOM 1472 O O . TYR A 1 188 ? 20.234 0.679 39.955 1.00 41.21 181 TYR A O 1
ATOM 1481 N N . LYS A 1 189 ? 20.402 -1.089 38.578 1.00 41.26 182 LYS A N 1
ATOM 1482 C CA . LYS A 1 189 ? 21.866 -1.164 38.640 1.00 41.91 182 LYS A CA 1
ATOM 1483 C C . LYS A 1 189 ? 22.500 -0.014 37.868 1.00 41.74 182 LYS A C 1
ATOM 1484 O O . LYS A 1 189 ? 23.465 0.596 38.310 1.00 41.83 182 LYS A O 1
ATOM 1490 N N . GLN A 1 190 ? 21.933 0.265 36.706 1.00 41.96 183 GLN A N 1
ATOM 1491 C CA . GLN A 1 190 ? 22.354 1.357 35.843 1.00 42.15 183 GLN A CA 1
ATOM 1492 C C . GLN A 1 190 ? 22.086 2.723 36.491 1.00 42.02 183 GLN A C 1
ATOM 1493 O O . GLN A 1 190 ? 22.859 3.671 36.315 1.00 42.06 183 GLN A O 1
ATOM 1499 N N . ILE A 1 191 ? 20.989 2.813 37.238 1.00 41.41 184 ILE A N 1
ATOM 1500 C CA . ILE A 1 191 ? 20.622 4.055 37.903 1.00 41.25 184 ILE A CA 1
ATOM 1501 C C . ILE A 1 191 ? 21.466 4.277 39.162 1.00 41.01 184 ILE A C 1
ATOM 1502 O O . ILE A 1 191 ? 21.996 5.367 39.369 1.00 41.21 184 ILE A O 1
ATOM 1507 N N . ALA A 1 192 ? 21.599 3.241 39.981 1.00 40.78 185 ALA A N 1
ATOM 1508 C CA . ALA A 1 192 ? 22.479 3.271 41.153 1.00 41.28 185 ALA A CA 1
ATOM 1509 C C . ALA A 1 192 ? 23.926 3.656 40.801 1.00 41.70 185 ALA A C 1
ATOM 1510 O O . ALA A 1 192 ? 24.533 4.469 41.488 1.00 42.03 185 ALA A O 1
ATOM 1512 N N . LYS A 1 193 ? 24.477 3.056 39.751 1.00 42.02 186 LYS A N 1
ATOM 1513 C CA . LYS A 1 193 ? 25.820 3.422 39.280 1.00 43.11 186 LYS A CA 1
ATOM 1514 C C . LYS A 1 193 ? 25.916 4.912 38.902 1.00 43.04 186 LYS A C 1
ATOM 1515 O O . LYS A 1 193 ? 26.851 5.593 39.318 1.00 43.13 186 LYS A O 1
ATOM 1521 N N . TRP A 1 194 ? 24.941 5.417 38.141 1.00 42.86 187 TRP A N 1
ATOM 1522 C CA . TRP A 1 194 ? 24.892 6.843 37.825 1.00 42.94 187 TRP A CA 1
ATOM 1523 C C . TRP A 1 194 ? 24.741 7.701 39.092 1.00 43.08 187 TRP A C 1
ATOM 1524 O O . TRP A 1 194 ? 25.312 8.783 39.190 1.00 42.97 187 TRP A O 1
ATOM 1535 N N . LEU A 1 195 ? 23.976 7.206 40.055 1.00 43.24 188 LEU A N 1
ATOM 1536 C CA . LEU A 1 195 ? 23.802 7.892 41.332 1.00 43.64 188 LEU A CA 1
ATOM 1537 C C . LEU A 1 195 ? 25.018 7.767 42.259 1.00 44.00 188 LEU A C 1
ATOM 1538 O O . LEU A 1 195 ? 25.149 8.539 43.211 1.00 44.49 188 LEU A O 1
ATOM 1543 N N . GLY A 1 196 ? 25.891 6.798 41.988 1.00 44.11 189 GLY A N 1
ATOM 1544 C CA . GLY A 1 196 ? 26.946 6.414 42.933 1.00 44.42 189 GLY A CA 1
ATOM 1545 C C . GLY A 1 196 ? 26.387 5.830 44.230 1.00 44.75 189 GLY A C 1
ATOM 1546 O O . GLY A 1 196 ? 26.998 5.950 45.291 1.00 44.16 189 GLY A O 1
ATOM 1547 N N . ALA A 1 197 ? 25.210 5.208 44.136 1.00 45.20 190 ALA A N 1
ATOM 1548 C CA . ALA A 1 197 ? 24.555 4.571 45.277 1.00 45.45 190 ALA A CA 1
ATOM 1549 C C . ALA A 1 197 ? 24.667 3.036 45.251 1.00 45.52 190 ALA A C 1
ATOM 1550 O O . ALA A 1 197 ? 24.798 2.426 44.191 1.00 45.45 190 ALA A O 1
ATOM 1552 N N . GLU A 1 198 ? 24.609 2.425 46.429 1.00 46.02 191 GLU A N 1
ATOM 1553 C CA . GLU A 1 198 ? 24.397 0.986 46.552 1.00 46.74 191 GLU A CA 1
ATOM 1554 C C . GLU A 1 198 ? 22.907 0.695 46.304 1.00 46.39 191 GLU A C 1
ATOM 1555 O O . GLU A 1 198 ? 22.051 1.243 46.988 1.00 45.99 191 GLU A O 1
ATOM 1561 N N . PRO A 1 199 ? 22.591 -0.147 45.305 1.00 46.55 192 PRO A N 1
ATOM 1562 C CA . PRO A 1 199 ? 21.178 -0.461 45.084 1.00 46.58 192 PRO A CA 1
ATOM 1563 C C . PRO A 1 199 ? 20.639 -1.391 46.165 1.00 46.97 192 PRO A C 1
ATOM 1564 O O . PRO A 1 199 ? 21.370 -2.229 46.682 1.00 47.41 192 PRO A O 1
ATOM 1568 N N . VAL A 1 200 ? 19.380 -1.205 46.540 1.00 47.30 193 VAL A N 1
ATOM 1569 C CA . VAL A 1 200 ? 18.724 -2.075 47.505 1.00 47.50 193 VAL A CA 1
ATOM 1570 C C . VAL A 1 200 ? 17.291 -2.252 47.033 1.00 47.56 193 VAL A C 1
ATOM 1571 O O . VAL A 1 200 ? 16.370 -1.567 47.495 1.00 47.75 193 VAL A O 1
ATOM 1575 N N . ALA A 1 201 ? 17.127 -3.161 46.079 1.00 47.34 194 ALA A N 1
ATOM 1576 C CA . ALA A 1 201 ? 15.844 -3.437 45.469 1.00 47.26 194 ALA A CA 1
ATOM 1577 C C . ALA A 1 201 ? 15.124 -4.545 46.215 1.00 47.17 194 ALA A C 1
ATOM 1578 O O . ALA A 1 201 ? 15.685 -5.627 46.414 1.00 47.28 194 ALA A O 1
ATOM 1580 N N . THR A 1 202 ? 13.884 -4.285 46.621 1.00 46.97 195 THR A N 1
ATOM 1581 C CA . THR A 1 202 ? 13.055 -5.348 47.200 1.00 47.02 195 THR A CA 1
ATOM 1582 C C . THR A 1 202 ? 11.698 -5.564 46.525 1.00 46.59 195 THR A C 1
ATOM 1583 O O . THR A 1 202 ? 11.205 -4.720 45.765 1.00 46.30 195 THR A O 1
ATOM 1587 N N . ASN A 1 203 ? 11.114 -6.717 46.840 1.00 46.04 196 ASN A N 1
ATOM 1588 C CA . ASN A 1 203 ? 9.804 -7.117 46.350 1.00 45.45 196 ASN A CA 1
ATOM 1589 C C . ASN A 1 203 ? 8.765 -7.209 47.466 1.00 44.52 196 ASN A C 1
ATOM 1590 O O . ASN A 1 203 ? 7.588 -7.462 47.200 1.00 44.60 196 ASN A O 1
ATOM 1595 N N . TRP A 1 204 ? 9.203 -6.985 48.704 1.00 43.22 197 TRP A N 1
ATOM 1596 C CA . TRP A 1 204 ? 8.361 -7.206 49.884 1.00 42.02 197 TRP A CA 1
ATOM 1597 C C . TRP A 1 204 ? 7.101 -6.342 49.882 1.00 41.33 197 TRP A C 1
ATOM 1598 O O . TRP A 1 204 ? 7.114 -5.213 49.418 1.00 41.36 197 TRP A O 1
ATOM 1609 N N . ARG A 1 205 ? 6.018 -6.902 50.405 1.00 40.91 198 ARG A N 1
ATOM 1610 C CA . ARG A 1 205 ? 4.750 -6.204 50.559 1.00 40.44 198 ARG A CA 1
ATOM 1611 C C . ARG A 1 205 ? 4.146 -6.604 51.901 1.00 39.90 198 ARG A C 1
ATOM 1612 O O . ARG A 1 205 ? 4.216 -7.776 52.275 1.00 39.61 198 ARG A O 1
ATOM 1620 N N . PRO A 1 206 ? 3.562 -5.635 52.633 1.00 39.49 199 PRO A N 1
ATOM 1621 C CA . PRO A 1 206 ? 2.836 -5.950 53.869 1.00 39.29 199 PRO A CA 1
ATOM 1622 C C . PRO A 1 206 ? 1.625 -6.857 53.659 1.00 39.01 199 PRO A C 1
ATOM 1623 O O . PRO A 1 206 ? 1.162 -7.485 54.611 1.00 38.87 199 PRO A O 1
ATOM 1627 N N . VAL A 1 207 ? 1.125 -6.921 52.426 1.00 38.82 200 VAL A N 1
ATOM 1628 C CA . VAL A 1 207 ? -0.039 -7.744 52.091 1.00 38.60 200 VAL A CA 1
ATOM 1629 C C . VAL A 1 207 ? 0.224 -8.499 50.797 1.00 38.45 200 VAL A C 1
ATOM 1630 O O . VAL A 1 207 ? 0.589 -7.888 49.803 1.00 39.07 200 VAL A O 1
ATOM 1634 N N . PRO A 1 208 ? 0.053 -9.834 50.807 1.00 38.49 201 PRO A N 1
ATOM 1635 C CA . PRO A 1 208 ? 0.201 -10.604 49.569 1.00 38.40 201 PRO A CA 1
ATOM 1636 C C . PRO A 1 208 ? -0.738 -10.149 48.458 1.00 38.51 201 PRO A C 1
ATOM 1637 O O . PRO A 1 208 ? -1.843 -9.675 48.730 1.00 38.46 201 PRO A O 1
ATOM 1641 N N . LEU A 1 209 ? -0.271 -10.278 47.218 1.00 38.75 202 LEU A N 1
ATOM 1642 C CA . LEU A 1 209 ? -1.043 -9.892 46.039 1.00 39.08 202 LEU A CA 1
ATOM 1643 C C . LEU A 1 209 ? -1.241 -11.090 45.124 1.00 39.38 202 LEU A C 1
ATOM 1644 O O . LEU A 1 209 ? -0.319 -11.876 44.910 1.00 39.68 202 LEU A O 1
ATOM 1649 N N . ILE A 1 210 ? -2.452 -11.224 44.602 1.00 39.72 203 ILE A N 1
ATOM 1650 C CA . ILE A 1 210 ? -2.723 -12.134 43.494 1.00 40.08 203 ILE A CA 1
ATOM 1651 C C . ILE A 1 210 ? -3.189 -11.323 42.287 1.00 40.20 203 ILE A C 1
ATOM 1652 O O . ILE A 1 210 ? -4.091 -10.493 42.393 1.00 39.79 203 ILE A O 1
ATOM 1657 N N . GLU A 1 211 ? -2.545 -11.566 41.150 1.00 40.48 204 GLU A N 1
ATOM 1658 C CA . GLU A 1 211 ? -2.822 -10.851 39.917 1.00 40.54 204 GLU A CA 1
ATOM 1659 C C . GLU A 1 211 ? -3.676 -11.718 38.995 1.00 40.23 204 GLU A C 1
ATOM 1660 O O . GLU A 1 211 ? -3.325 -12.870 38.712 1.00 40.22 204 GLU A O 1
ATOM 1666 N N . GLY A 1 212 ? -4.802 -11.168 38.544 1.00 39.79 205 GLY A N 1
ATOM 1667 C CA . GLY A 1 212 ? -5.735 -11.905 37.695 1.00 39.59 205 GLY A CA 1
ATOM 1668 C C . GLY A 1 212 ? -6.183 -11.192 36.434 1.00 39.71 205 GLY A C 1
ATOM 1669 O O . GLY A 1 212 ? -5.994 -9.968 36.283 1.00 39.08 205 GLY A O 1
ATOM 1670 N N . VAL A 1 213 ? -6.773 -11.965 35.520 1.00 39.60 206 VAL A N 1
ATOM 1671 C CA . VAL A 1 213 ? -7.313 -11.428 34.266 1.00 39.84 206 VAL A CA 1
ATOM 1672 C C . VAL A 1 213 ? -8.710 -11.987 34.004 1.00 40.03 206 VAL A C 1
ATOM 1673 O O . VAL A 1 213 ? -8.901 -13.204 33.952 1.00 39.74 206 VAL A O 1
ATOM 1677 N N . ILE A 1 214 ? -9.675 -11.088 33.837 1.00 40.19 207 ILE A N 1
ATOM 1678 C CA . ILE A 1 214 ? -11.066 -11.472 33.609 1.00 40.72 207 ILE A CA 1
ATOM 1679 C C . ILE A 1 214 ? -11.452 -11.342 32.126 1.00 41.46 207 ILE A C 1
ATOM 1680 O O . ILE A 1 214 ? -11.026 -10.408 31.442 1.00 41.69 207 ILE A O 1
ATOM 1685 N N . TYR A 1 215 ? -12.239 -12.292 31.631 1.00 42.38 208 TYR A N 1
ATOM 1686 C CA . TYR A 1 215 ? -12.651 -12.296 30.230 1.00 43.54 208 TYR A CA 1
ATOM 1687 C C . TYR A 1 215 ? -14.042 -12.903 30.038 1.00 44.38 208 TYR A C 1
ATOM 1688 O O . TYR A 1 215 ? -14.513 -13.639 30.907 1.00 44.53 208 TYR A O 1
ATOM 1697 N N . PRO A 1 216 ? -14.713 -12.584 28.906 1.00 45.28 209 PRO A N 1
ATOM 1698 C CA . PRO A 1 216 ? -16.028 -13.168 28.623 1.00 45.84 209 PRO A CA 1
ATOM 1699 C C . PRO A 1 216 ? -15.986 -14.511 27.901 1.00 46.44 209 PRO A C 1
ATOM 1700 O O . PRO A 1 216 ? -15.038 -14.807 27.169 1.00 46.68 209 PRO A O 1
ATOM 1704 N N . GLU A 1 217 ? -17.022 -15.312 28.116 1.00 47.06 210 GLU A N 1
ATOM 1705 C CA . GLU A 1 217 ? -17.264 -16.493 27.293 1.00 47.67 210 GLU A CA 1
ATOM 1706 C C . GLU A 1 217 ? -18.699 -16.491 26.774 1.00 48.02 210 GLU A C 1
ATOM 1707 O O . GLU A 1 217 ? -19.422 -15.508 26.960 1.00 48.12 210 GLU A O 1
ATOM 1713 N N . ARG A 1 218 ? -19.090 -17.587 26.122 1.00 48.50 211 ARG A N 1
ATOM 1714 C CA . ARG A 1 218 ? -20.390 -17.721 25.450 1.00 48.98 211 ARG A CA 1
ATOM 1715 C C . ARG A 1 218 ? -21.574 -17.076 26.180 1.00 49.15 211 ARG A C 1
ATOM 1716 O O . ARG A 1 218 ? -22.129 -16.084 25.696 1.00 49.26 211 ARG A O 1
ATOM 1724 N N . LYS A 1 219 ? -21.952 -17.633 27.333 1.00 49.41 212 LYS A N 1
ATOM 1725 C CA . LYS A 1 219 ? -23.076 -17.109 28.118 1.00 49.66 212 LYS A CA 1
ATOM 1726 C C . LYS A 1 219 ? -22.785 -15.700 28.633 1.00 49.84 212 LYS A C 1
ATOM 1727 O O . LYS A 1 219 ? -21.840 -15.488 29.394 1.00 49.98 212 LYS A O 1
ATOM 1733 N N . LYS A 1 220 ? -23.626 -14.757 28.208 1.00 50.02 213 LYS A N 1
ATOM 1734 C CA . LYS A 1 220 ? -23.303 -13.320 28.182 1.00 50.24 213 LYS A CA 1
ATOM 1735 C C . LYS A 1 220 ? -23.035 -12.609 29.518 1.00 50.29 213 LYS A C 1
ATOM 1736 O O . LYS A 1 220 ? -22.249 -11.656 29.566 1.00 50.25 213 LYS A O 1
ATOM 1742 N N . LYS A 1 221 ? -23.686 -13.059 30.587 1.00 50.30 214 LYS A N 1
ATOM 1743 C CA . LYS A 1 221 ? -23.471 -12.465 31.909 1.00 50.12 214 LYS A CA 1
ATOM 1744 C C . LYS A 1 221 ? -22.495 -13.287 32.759 1.00 49.71 214 LYS A C 1
ATOM 1745 O O . LYS A 1 221 ? -22.403 -13.097 33.974 1.00 49.64 214 LYS A O 1
ATOM 1751 N N . GLU A 1 222 ? -21.768 -14.194 32.107 1.00 49.24 215 GLU A N 1
ATOM 1752 C CA . GLU A 1 222 ? -20.766 -15.026 32.772 1.00 48.88 215 GLU A CA 1
ATOM 1753 C C . GLU A 1 222 ? -19.350 -14.634 32.337 1.00 48.35 215 GLU A C 1
ATOM 1754 O O . GLU A 1 222 ? -19.115 -14.315 31.165 1.00 48.21 215 GLU A O 1
ATOM 1760 N N . TYR A 1 223 ? -18.420 -14.658 33.292 1.00 47.75 216 TYR A N 1
ATOM 1761 C CA . TYR A 1 223 ? -17.030 -14.248 33.064 1.00 47.23 216 TYR A CA 1
ATOM 1762 C C . TYR A 1 223 ? -16.037 -15.191 33.751 1.00 46.64 216 TYR A C 1
ATOM 1763 O O . TYR A 1 223 ? -16.291 -15.673 34.861 1.00 46.73 216 TYR A O 1
ATOM 1772 N N . ASN A 1 224 ? -14.915 -15.463 33.086 1.00 45.74 217 ASN A N 1
ATOM 1773 C CA . ASN A 1 224 ? -13.863 -16.284 33.682 1.00 45.01 217 ASN A CA 1
ATOM 1774 C C . ASN A 1 224 ? -12.672 -15.448 34.138 1.00 44.48 217 ASN A C 1
ATOM 1775 O O . ASN A 1 224 ? -12.091 -14.684 33.362 1.00 44.17 217 ASN A O 1
ATOM 1780 N N . VAL A 1 225 ? -12.328 -15.597 35.411 1.00 43.78 218 VAL A N 1
ATOM 1781 C CA . VAL A 1 225 ? -11.173 -14.937 35.978 1.00 43.05 218 VAL A CA 1
ATOM 1782 C C . VAL A 1 225 ? -10.042 -15.946 36.096 1.00 43.06 218 VAL A C 1
ATOM 1783 O O . VAL A 1 225 ? -10.183 -16.983 36.753 1.00 42.98 218 VAL A O 1
ATOM 1787 N N . ILE A 1 226 ? -8.926 -15.631 35.447 1.00 43.08 219 ILE A N 1
ATOM 1788 C CA . ILE A 1 226 ? -7.721 -16.454 35.493 1.00 43.17 219 ILE A CA 1
ATOM 1789 C C . ILE A 1 226 ? -6.623 -15.722 36.265 1.00 42.91 219 ILE A C 1
ATOM 1790 O O . ILE A 1 226 ? -6.301 -14.581 35.963 1.00 42.69 219 ILE A O 1
ATOM 1795 N N . PHE A 1 227 ? -6.068 -16.396 37.272 1.00 43.00 220 PHE A N 1
ATOM 1796 C CA . PHE A 1 227 ? -5.014 -15.829 38.109 1.00 42.87 220 PHE A CA 1
ATOM 1797 C C . PHE A 1 227 ? -3.618 -16.328 37.741 1.00 43.13 220 PHE A C 1
ATOM 1798 O O . PHE A 1 227 ? -3.464 -17.295 36.987 1.00 42.99 220 PHE A O 1
ATOM 1806 N N . LYS A 1 228 ? -2.613 -15.648 38.291 1.00 43.53 221 LYS A N 1
ATOM 1807 C CA . LYS A 1 228 ? -1.212 -15.892 37.981 1.00 44.13 221 LYS A CA 1
ATOM 1808 C C . LYS A 1 228 ? -0.783 -17.310 38.333 1.00 44.68 221 LYS A C 1
ATOM 1809 O O . LYS A 1 228 ? -0.061 -17.943 37.560 1.00 45.10 221 LYS A O 1
ATOM 1815 N N . ASP A 1 229 ? -1.234 -17.807 39.488 1.00 44.96 222 ASP A N 1
ATOM 1816 C CA . ASP A 1 229 ? -0.944 -19.183 39.909 1.00 45.23 222 ASP A CA 1
ATOM 1817 C C . ASP A 1 229 ? -1.903 -20.209 39.296 1.00 45.22 222 ASP A C 1
ATOM 1818 O O . ASP A 1 229 ? -2.100 -21.287 39.850 1.00 45.19 222 ASP A O 1
ATOM 1823 N N . ASN A 1 230 ? -2.483 -19.856 38.149 1.00 45.30 223 ASN A N 1
ATOM 1824 C CA . ASN A 1 230 ? -3.445 -20.693 37.411 1.00 45.51 223 ASN A CA 1
ATOM 1825 C C . ASN A 1 230 ? -4.738 -21.035 38.157 1.00 45.55 223 ASN A C 1
ATOM 1826 O O . ASN A 1 230 ? -5.453 -21.958 37.771 1.00 45.42 223 ASN A O 1
ATOM 1831 N N . THR A 1 231 ? -5.031 -20.283 39.216 1.00 45.84 224 THR A N 1
ATOM 1832 C CA . THR A 1 231 ? -6.341 -20.322 39.865 1.00 46.18 224 THR A CA 1
ATOM 1833 C C . THR A 1 231 ? -7.401 -19.838 38.873 1.00 46.36 224 THR A C 1
ATOM 1834 O O . THR A 1 231 ? -7.141 -18.953 38.047 1.00 46.37 224 THR A O 1
ATOM 1838 N N . THR A 1 232 ? -8.587 -20.427 38.964 1.00 46.46 225 THR A N 1
ATOM 1839 C CA . THR A 1 232 ? -9.698 -20.100 38.089 1.00 46.80 225 THR A CA 1
ATOM 1840 C C . THR A 1 232 ? -10.955 -19.823 38.913 1.00 46.93 225 THR A C 1
ATOM 1841 O O . THR A 1 232 ? -11.242 -20.525 39.887 1.00 47.09 225 THR A O 1
ATOM 1845 N N . LYS A 1 233 ? -11.694 -18.794 38.506 1.00 47.10 226 LYS A N 1
ATOM 1846 C CA . LYS A 1 233 ? -12.892 -18.350 39.208 1.00 47.25 226 LYS A CA 1
ATOM 1847 C C . LYS A 1 233 ? -13.945 -17.875 38.204 1.00 47.15 226 LYS A C 1
ATOM 1848 O O . LYS A 1 233 ? -13.615 -17.254 37.190 1.00 47.31 226 LYS A O 1
ATOM 1854 N N . LYS A 1 234 ? -15.209 -18.168 38.494 1.00 46.96 227 LYS A N 1
ATOM 1855 C CA . LYS A 1 234 ? -16.325 -17.676 37.692 1.00 46.83 227 LYS A CA 1
ATOM 1856 C C . LYS A 1 234 ? -17.119 -16.620 38.459 1.00 46.84 227 LYS A C 1
ATOM 1857 O O . LYS A 1 234 ? -17.341 -16.754 39.669 1.00 46.84 227 LYS A O 1
ATOM 1863 N N . VAL A 1 235 ? -17.522 -15.563 37.751 1.00 46.78 228 VAL A N 1
ATOM 1864 C CA . VAL A 1 235 ? -18.382 -14.521 38.317 1.00 46.92 228 VAL A CA 1
ATOM 1865 C C . VAL A 1 235 ? -19.522 -14.198 37.349 1.00 47.12 228 VAL A C 1
ATOM 1866 O O . VAL A 1 235 ? -19.420 -14.473 36.146 1.00 47.07 228 VAL A O 1
ATOM 1870 N N . HIS A 1 236 ? -20.597 -13.610 37.877 1.00 47.44 229 HIS A N 1
ATOM 1871 C CA . HIS A 1 236 ? -21.796 -13.316 37.090 1.00 47.80 229 HIS A CA 1
ATOM 1872 C C . HIS A 1 236 ? -22.234 -11.854 37.231 1.00 48.00 229 HIS A C 1
ATOM 1873 O O . HIS A 1 236 ? -22.156 -11.284 38.324 1.00 48.04 229 HIS A O 1
ATOM 1880 N N . GLY A 1 237 ? -22.687 -11.248 36.133 1.00 48.26 230 GLY A N 1
ATOM 1881 C CA . GLY A 1 237 ? -23.120 -9.844 36.164 1.00 48.75 230 GLY A CA 1
ATOM 1882 C C . GLY A 1 237 ? -23.198 -9.130 34.824 1.00 48.99 230 GLY A C 1
ATOM 1883 O O . GLY A 1 237 ? -22.780 -9.666 33.791 1.00 48.91 230 GLY A O 1
ATOM 1884 N N . ASP A 1 238 ? -23.731 -7.906 34.857 1.00 49.36 231 ASP A N 1
ATOM 1885 C CA . ASP A 1 238 ? -23.937 -7.081 33.655 1.00 49.75 231 ASP A CA 1
ATOM 1886 C C . ASP A 1 238 ? -22.665 -6.901 32.822 1.00 49.64 231 ASP A C 1
ATOM 1887 O O . ASP A 1 238 ? -22.701 -7.016 31.595 1.00 49.84 231 ASP A O 1
ATOM 1892 N N . ASP A 1 239 ? -21.554 -6.602 33.486 1.00 49.38 232 ASP A N 1
ATOM 1893 C CA . ASP A 1 239 ? -20.252 -6.609 32.822 1.00 49.58 232 ASP A CA 1
ATOM 1894 C C . ASP A 1 239 ? -19.158 -7.157 33.740 1.00 49.25 232 ASP A C 1
ATOM 1895 O O . ASP A 1 239 ? -19.432 -7.502 34.890 1.00 48.91 232 ASP A O 1
ATOM 1900 N N . ALA A 1 240 ? -17.934 -7.241 33.221 1.00 49.01 233 ALA A N 1
ATOM 1901 C CA . ALA A 1 240 ? -16.804 -7.752 33.983 1.00 49.17 233 ALA A CA 1
ATOM 1902 C C . ALA A 1 240 ? -16.552 -6.931 35.246 1.00 49.45 233 ALA A C 1
ATOM 1903 O O . ALA A 1 240 ? -16.370 -7.502 36.322 1.00 49.57 233 ALA A O 1
ATOM 1905 N N . ILE A 1 241 ? -16.573 -5.601 35.115 1.00 49.69 234 ILE A N 1
ATOM 1906 C CA . ILE A 1 241 ? -16.363 -4.701 36.251 1.00 49.87 234 ILE A CA 1
ATOM 1907 C C . ILE A 1 241 ? -17.390 -4.946 37.353 1.00 49.87 234 ILE A C 1
ATOM 1908 O O . ILE A 1 241 ? -17.011 -5.263 38.481 1.00 50.42 234 ILE A O 1
ATOM 1913 N N . ILE A 1 242 ? -18.675 -4.812 37.025 1.00 49.48 235 ILE A N 1
ATOM 1914 C CA . ILE A 1 242 ? -19.749 -4.957 38.018 1.00 49.32 235 ILE A CA 1
ATOM 1915 C C . ILE A 1 242 ? -19.772 -6.344 38.654 1.00 49.02 235 ILE A C 1
ATOM 1916 O O . ILE A 1 242 ? -19.977 -6.471 39.862 1.00 48.88 235 ILE A O 1
ATOM 1921 N N . ALA A 1 243 ? -19.564 -7.373 37.834 1.00 48.77 236 ALA A N 1
ATOM 1922 C CA . ALA A 1 243 ? -19.572 -8.755 38.308 1.00 48.61 236 ALA A CA 1
ATOM 1923 C C . ALA A 1 243 ? -18.510 -8.989 39.377 1.00 48.42 236 ALA A C 1
ATOM 1924 O O . ALA A 1 243 ? -18.798 -9.582 40.420 1.00 48.43 236 ALA A O 1
ATOM 1926 N N . TYR A 1 244 ? -17.2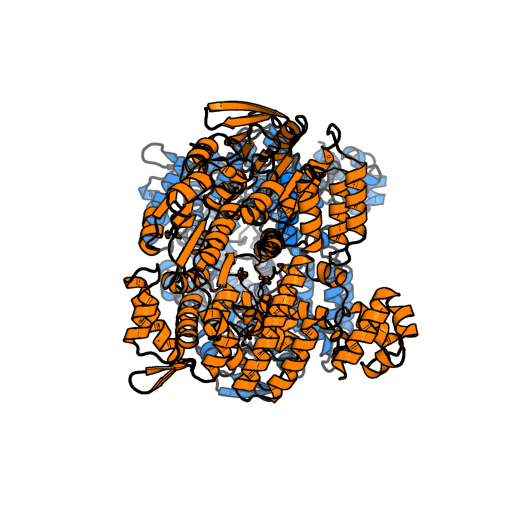93 -8.505 39.135 1.00 48.17 237 TYR A N 1
ATOM 1927 C CA . TYR A 1 244 ? -16.220 -8.730 40.098 1.00 47.93 237 TYR A CA 1
ATOM 1928 C C . TYR A 1 244 ? -16.283 -7.794 41.292 1.00 47.60 237 TYR A C 1
ATOM 1929 O O . TYR A 1 244 ? -15.866 -8.155 42.396 1.00 47.72 237 TYR A O 1
ATOM 1938 N N . THR A 1 245 ? -16.809 -6.597 41.058 1.00 47.03 238 THR A N 1
ATOM 1939 C CA . THR A 1 245 ? -17.009 -5.621 42.113 1.00 46.71 238 THR A CA 1
ATOM 1940 C C . THR A 1 245 ? -17.946 -6.172 43.197 1.00 46.98 238 THR A C 1
ATOM 1941 O O . THR A 1 245 ? -17.589 -6.179 44.377 1.00 46.53 238 THR A O 1
ATOM 1945 N N . LEU A 1 246 ? -19.117 -6.660 42.786 1.00 47.27 239 LEU A N 1
ATOM 1946 C CA . LEU A 1 246 ? -20.110 -7.185 43.724 1.00 47.84 239 LEU A CA 1
ATOM 1947 C C . LEU A 1 246 ? -19.651 -8.480 44.390 1.00 47.93 239 LEU A C 1
ATOM 1948 O O . LEU A 1 246 ? -20.109 -8.821 45.487 1.00 48.34 239 LEU A O 1
ATOM 1953 N N . ASP A 1 247 ? -18.759 -9.204 43.721 1.00 47.94 240 ASP A N 1
ATOM 1954 C CA . ASP A 1 247 ? -18.155 -10.393 44.301 1.00 48.13 240 ASP A CA 1
ATOM 1955 C C . ASP A 1 247 ? -17.262 -10.009 45.486 1.00 48.23 240 ASP A C 1
ATOM 1956 O O . ASP A 1 247 ? -17.321 -10.632 46.550 1.00 48.00 240 ASP A O 1
ATOM 1961 N N . SER A 1 248 ? -16.463 -8.961 45.294 1.00 48.46 241 SER A N 1
ATOM 1962 C CA . SER A 1 248 ? -15.529 -8.477 46.311 1.00 48.74 241 SER A CA 1
ATOM 1963 C C . SER A 1 248 ? -16.201 -7.772 47.490 1.00 48.67 241 SER A C 1
ATOM 1964 O O . SER A 1 248 ? -15.730 -7.866 48.616 1.00 48.86 241 SER A O 1
ATOM 1967 N N . LEU A 1 249 ? -17.299 -7.073 47.232 1.00 48.78 242 LEU A N 1
ATOM 1968 C CA . LEU A 1 249 ? -18.012 -6.345 48.283 1.00 48.88 242 LEU A CA 1
ATOM 1969 C C . LEU A 1 249 ? -18.712 -7.248 49.297 1.00 49.44 242 LEU A C 1
ATOM 1970 O O . LEU A 1 249 ? -18.950 -6.839 50.436 1.00 49.43 242 LEU A O 1
ATOM 1975 N N . SER A 1 250 ? -19.032 -8.473 48.878 1.00 49.91 243 SER A N 1
ATOM 1976 C CA . SER A 1 250 ? -19.742 -9.425 49.724 1.00 50.67 243 SER A CA 1
ATOM 1977 C C . SER A 1 250 ? -18.821 -10.067 50.766 1.00 50.94 243 SER A C 1
ATOM 1978 O O . SER A 1 250 ? -19.295 -10.682 51.721 1.00 50.71 243 SER A O 1
ATOM 1981 N N . LYS A 1 251 ? -17.510 -9.915 50.577 1.00 51.30 244 LYS A N 1
ATOM 1982 C CA . LYS A 1 251 ? -16.530 -10.379 51.557 1.00 51.63 244 LYS A CA 1
ATOM 1983 C C . LYS A 1 251 ? -15.902 -9.174 52.265 1.00 51.58 244 LYS A C 1
ATOM 1984 O O . LYS A 1 251 ? -14.680 -9.136 52.474 1.00 51.93 244 LYS A O 1
ATOM 1990 N N . ASN A 1 252 ? -16.734 -8.187 52.612 1.00 51.20 245 ASN A N 1
ATOM 1991 C CA . ASN A 1 252 ? -16.294 -6.976 53.329 1.00 50.67 245 ASN A CA 1
ATOM 1992 C C . ASN A 1 252 ? -15.149 -6.228 52.622 1.00 50.09 245 ASN A C 1
ATOM 1993 O O . ASN A 1 252 ? -14.316 -5.567 53.254 1.00 50.08 245 ASN A O 1
ATOM 1998 N N . GLY A 1 253 ? -15.120 -6.334 51.300 1.00 49.48 246 GLY A N 1
ATOM 1999 C CA . GLY A 1 253 ? -14.093 -5.674 50.511 1.00 48.64 246 GLY A CA 1
ATOM 2000 C C . GLY A 1 253 ? -14.385 -4.219 50.209 1.00 48.16 246 GLY A C 1
ATOM 2001 O O . GLY A 1 253 ? -15.505 -3.738 50.402 1.00 48.14 246 GLY A O 1
ATOM 2002 N N . GLN A 1 254 ? -13.339 -3.516 49.783 1.00 47.42 247 GLN A N 1
ATOM 2003 C CA . GLN A 1 254 ? -13.443 -2.231 49.124 1.00 46.62 247 GLN A CA 1
ATOM 2004 C C . GLN A 1 254 ? -12.861 -2.470 47.750 1.00 46.09 247 GLN A C 1
ATOM 2005 O O . GLN A 1 254 ? -11.941 -3.278 47.608 1.00 45.93 247 GLN A O 1
ATOM 2011 N N . VAL A 1 255 ? -13.399 -1.787 46.741 1.00 45.24 248 VAL A N 1
ATOM 2012 C CA . VAL A 1 255 ? -12.938 -1.965 45.365 1.00 44.82 248 VAL A CA 1
ATOM 2013 C C . VAL A 1 255 ? -12.499 -0.638 44.760 1.00 44.63 248 VAL A C 1
ATOM 2014 O O . VAL A 1 255 ? -13.205 0.366 44.882 1.00 44.49 248 VAL A O 1
ATOM 2018 N N . LEU A 1 256 ? -11.336 -0.646 44.117 1.00 44.35 249 LEU A N 1
ATOM 2019 C CA . LEU A 1 256 ? -10.883 0.469 43.294 1.00 44.54 249 LEU A CA 1
ATOM 2020 C C . LEU A 1 256 ? -10.929 0.078 41.821 1.00 44.29 249 LEU A C 1
ATOM 2021 O O . LEU A 1 256 ? -10.298 -0.903 41.413 1.00 44.32 249 LEU A O 1
ATOM 2026 N N . VAL A 1 257 ? -11.680 0.840 41.030 1.00 43.87 250 VAL A N 1
ATOM 2027 C CA . VAL A 1 257 ? -11.793 0.585 39.598 1.00 43.35 250 VAL A CA 1
ATOM 2028 C C . VAL A 1 257 ? -11.093 1.706 38.821 1.00 43.92 250 VAL A C 1
ATOM 2029 O O . VAL A 1 257 ? -11.429 2.890 38.978 1.00 43.63 250 VAL A O 1
ATOM 2033 N N . PHE A 1 258 ? -10.132 1.333 37.978 1.00 43.85 251 PHE A N 1
ATOM 2034 C CA . PHE A 1 258 ? -9.466 2.316 37.132 1.00 43.70 251 PHE A CA 1
ATOM 2035 C C . PHE A 1 258 ? -10.034 2.330 35.715 1.00 43.92 251 PHE A C 1
ATOM 2036 O O . PHE A 1 258 ? -10.043 1.302 35.029 1.00 43.99 251 PHE A O 1
ATOM 2044 N N . ARG A 1 259 ? -10.558 3.495 35.320 1.00 43.79 252 ARG A N 1
ATOM 2045 C CA . ARG A 1 259 ? -10.962 3.764 33.950 1.00 43.80 252 ARG A CA 1
ATOM 2046 C C . ARG A 1 259 ? -10.016 4.809 33.365 1.00 44.46 252 ARG A C 1
ATOM 2047 O O . ARG A 1 259 ? -9.326 5.518 34.102 1.00 44.22 252 ARG A O 1
ATOM 2055 N N . ASN A 1 260 ? -9.991 4.900 32.039 1.00 45.18 253 ASN A N 1
ATOM 2056 C CA . ASN A 1 260 ? -9.072 5.786 31.342 1.00 46.19 253 ASN A CA 1
ATOM 2057 C C . ASN A 1 260 ? -9.576 7.230 31.215 1.00 46.21 253 ASN A C 1
ATOM 2058 O O . ASN A 1 260 ? -8.766 8.155 31.176 1.00 47.76 253 ASN A O 1
ATOM 2063 N N . SER A 1 261 ? -10.886 7.435 31.142 1.00 45.27 254 SER A N 1
ATOM 2064 C CA . SER A 1 261 ? -11.406 8.785 30.979 1.00 44.50 254 SER A CA 1
ATOM 2065 C C . SER A 1 261 ? -12.287 9.220 32.154 1.00 44.47 254 SER A C 1
ATOM 2066 O O . SER A 1 261 ? -12.783 8.379 32.919 1.00 43.48 254 SER A O 1
ATOM 2069 N N . ARG A 1 262 ? -12.457 10.539 32.290 1.00 43.91 255 ARG A N 1
ATOM 2070 C CA . ARG A 1 262 ? -13.265 11.135 33.366 1.00 44.05 255 ARG A CA 1
ATOM 2071 C C . ARG A 1 262 ? -14.723 10.726 33.261 1.00 43.77 255 ARG A C 1
ATOM 2072 O O . ARG A 1 262 ? -15.328 10.293 34.244 1.00 42.91 255 ARG A O 1
ATOM 2080 N N . LYS A 1 263 ? -15.283 10.875 32.068 1.00 43.49 256 LYS A N 1
ATOM 2081 C CA . LYS A 1 263 ? -16.666 10.510 31.834 1.00 44.20 256 LYS A CA 1
ATOM 2082 C C . LYS A 1 263 ? -16.883 9.009 32.058 1.00 43.94 256 LYS A C 1
ATOM 2083 O O . LYS A 1 263 ? -17.865 8.614 32.684 1.00 43.19 256 LYS A O 1
ATOM 2089 N N . MET A 1 264 ? -15.933 8.184 31.616 1.00 44.13 257 MET A N 1
ATOM 2090 C CA . MET A 1 264 ? -16.037 6.733 31.845 1.00 44.73 257 MET A CA 1
ATOM 2091 C C . MET A 1 264 ? -16.010 6.348 33.311 1.00 44.22 257 MET A C 1
ATOM 2092 O O . MET A 1 264 ? -16.684 5.402 33.717 1.00 44.72 257 MET A O 1
ATOM 2097 N N . ALA A 1 265 ? -15.239 7.074 34.110 1.00 43.85 258 ALA A N 1
ATOM 2098 C CA . ALA A 1 265 ? -15.191 6.812 35.541 1.00 43.20 258 ALA A CA 1
ATOM 2099 C C . ALA A 1 265 ? -16.526 7.198 36.193 1.00 43.17 258 ALA A C 1
ATOM 2100 O O . ALA A 1 265 ? -17.012 6.489 37.079 1.00 43.37 258 ALA A O 1
ATOM 2102 N N . GLU A 1 266 ? -17.099 8.316 35.751 1.00 42.63 259 GLU A N 1
ATOM 2103 C CA . GLU A 1 266 ? -18.415 8.770 36.206 1.00 42.92 259 GLU A CA 1
ATOM 2104 C C . GLU A 1 266 ? -19.537 7.785 35.867 1.00 42.86 259 GLU A C 1
ATOM 2105 O O . GLU A 1 266 ? -20.314 7.413 36.744 1.00 42.92 259 GLU A O 1
ATOM 2111 N N . SER A 1 267 ? -19.619 7.372 34.601 1.00 42.66 260 SER A N 1
ATOM 2112 C CA . SER A 1 267 ? -20.665 6.455 34.165 1.00 42.91 260 SER A CA 1
ATOM 2113 C C . SER A 1 267 ? -20.486 5.039 34.735 1.00 42.59 260 SER A C 1
ATOM 2114 O O . SER A 1 267 ? -21.473 4.393 35.097 1.00 42.39 260 SER A O 1
ATOM 2117 N N . THR A 1 268 ? -19.241 4.565 34.810 1.00 42.28 261 THR A N 1
ATOM 2118 C CA . THR A 1 268 ? -18.941 3.294 35.478 1.00 42.00 261 THR A CA 1
ATOM 2119 C C . THR A 1 268 ? -19.347 3.312 36.952 1.00 42.25 261 THR A C 1
ATOM 2120 O O . THR A 1 268 ? -19.855 2.321 37.459 1.00 42.63 261 THR A O 1
ATOM 2124 N N . ALA A 1 269 ? -19.126 4.434 37.632 1.00 42.23 262 ALA A N 1
ATOM 2125 C CA . ALA A 1 269 ? -19.513 4.563 39.034 1.00 42.25 262 ALA A CA 1
ATOM 2126 C C . ALA A 1 269 ? -21.037 4.497 39.222 1.00 42.56 262 ALA A C 1
ATOM 2127 O O . ALA A 1 269 ? -21.526 3.836 40.146 1.00 42.43 262 ALA A O 1
ATOM 2129 N N . LEU A 1 270 ? -21.779 5.172 38.349 1.00 42.88 263 LEU A N 1
ATOM 2130 C CA . LEU A 1 270 ? -23.239 5.209 38.450 1.00 43.86 263 LEU A CA 1
ATOM 2131 C C . LEU A 1 270 ? -23.849 3.837 38.188 1.00 43.90 263 LEU A C 1
ATOM 2132 O O . LEU A 1 270 ? -24.840 3.443 38.813 1.00 43.87 263 LEU A O 1
ATOM 2137 N N . LYS A 1 271 ? -23.225 3.121 37.264 1.00 44.31 264 LYS A N 1
ATOM 2138 C CA . LYS A 1 271 ? -23.606 1.773 36.877 1.00 45.09 264 LYS A CA 1
ATOM 2139 C C . LYS A 1 271 ? -23.434 0.785 38.049 1.00 44.93 264 LYS A C 1
ATOM 2140 O O . LYS A 1 271 ? -24.298 -0.042 38.296 1.00 45.21 264 LYS A O 1
ATOM 2146 N N . ILE A 1 272 ? -22.321 0.893 38.771 1.00 45.30 265 ILE A N 1
ATOM 2147 C CA . ILE A 1 272 ? -22.076 0.086 39.969 1.00 44.94 265 ILE A CA 1
ATOM 2148 C C . ILE A 1 272 ? -23.048 0.452 41.098 1.00 45.37 265 ILE A C 1
ATOM 2149 O O . ILE A 1 272 ? -23.609 -0.435 41.746 1.00 45.34 265 ILE A O 1
ATOM 2154 N N . ALA A 1 273 ? -23.247 1.754 41.318 1.00 45.82 266 ALA A N 1
ATOM 2155 C CA . ALA A 1 273 ? -24.177 2.249 42.330 1.00 46.48 266 ALA A CA 1
ATOM 2156 C C . ALA A 1 273 ? -25.519 1.527 42.242 1.00 47.29 266 ALA A C 1
ATOM 2157 O O . ALA A 1 273 ? -26.065 1.108 43.256 1.00 47.31 266 ALA A O 1
ATOM 2159 N N . ASN A 1 274 ? -26.025 1.366 41.023 1.00 48.35 267 ASN A N 1
ATOM 2160 C CA . ASN A 1 274 ? -27.287 0.682 40.777 1.00 49.70 267 ASN A CA 1
ATOM 2161 C C . ASN A 1 274 ? -27.388 -0.712 41.397 1.00 50.06 267 ASN A C 1
ATOM 2162 O O . ASN A 1 274 ? -28.463 -1.123 41.811 1.00 49.94 267 ASN A O 1
ATOM 2167 N N . TYR A 1 275 ? -26.262 -1.418 41.469 1.00 50.76 268 TYR A N 1
ATOM 2168 C CA . TYR A 1 275 ? -26.239 -2.793 41.956 1.00 51.42 268 TYR A CA 1
ATOM 2169 C C . TYR A 1 275 ? -25.855 -2.932 43.431 1.00 51.68 268 TYR A C 1
ATOM 2170 O O . TYR A 1 275 ? -25.597 -4.043 43.899 1.00 51.83 268 TYR A O 1
ATOM 2179 N N . MET A 1 276 ? -25.836 -1.827 44.171 1.00 52.00 269 MET A N 1
ATOM 2180 C CA . MET A 1 276 ? -25.330 -1.854 45.547 1.00 52.51 269 MET A CA 1
ATOM 2181 C C . MET A 1 276 ? -26.377 -2.291 46.567 1.00 52.94 269 MET A C 1
ATOM 2182 O O . MET A 1 276 ? -26.228 -2.026 47.762 1.00 52.95 269 MET A O 1
ATOM 2187 N N . ASN A 1 277 ? -27.412 -2.983 46.081 1.00 53.66 270 ASN A N 1
ATOM 2188 C CA . ASN A 1 277 ? -28.559 -3.423 46.884 1.00 54.15 270 ASN A CA 1
ATOM 2189 C C . ASN A 1 277 ? -28.189 -4.243 48.103 1.00 54.61 270 ASN A C 1
ATOM 2190 O O . ASN A 1 277 ? -28.698 -3.992 49.195 1.00 54.89 270 ASN A O 1
ATOM 2195 N N . PHE A 1 278 ? -27.317 -5.231 47.907 1.00 55.18 271 PHE A N 1
ATOM 2196 C CA . PHE A 1 278 ? -27.107 -6.293 48.904 1.00 55.67 271 PHE A CA 1
ATOM 2197 C C . PHE A 1 278 ? -25.891 -6.059 49.804 1.00 55.42 271 PHE A C 1
ATOM 2198 O O . PHE A 1 278 ? -25.708 -6.769 50.802 1.00 55.72 271 PHE A O 1
ATOM 2206 N N . VAL A 1 279 ? -25.073 -5.073 49.446 1.00 54.80 272 VAL A N 1
ATOM 2207 C CA . VAL A 1 279 ? -23.878 -4.727 50.210 1.00 54.47 272 VAL A CA 1
ATOM 2208 C C . VAL A 1 279 ? -24.266 -3.966 51.477 1.00 54.43 272 VAL A C 1
ATOM 2209 O O . VAL A 1 279 ? -25.096 -3.045 51.429 1.00 54.39 272 VAL A O 1
ATOM 2213 N N . SER A 1 280 ? -23.671 -4.366 52.608 1.00 54.44 273 SER A N 1
ATOM 2214 C CA . SER A 1 280 ? -23.898 -3.693 53.889 1.00 54.41 273 SER A CA 1
ATOM 2215 C C . SER A 1 280 ? -23.183 -2.348 53.894 1.00 54.27 273 SER A C 1
ATOM 2216 O O . SER A 1 280 ? -21.991 -2.271 53.574 1.00 54.29 273 SER A O 1
ATOM 2219 N N . LEU A 1 281 ? -23.913 -1.294 54.256 1.00 54.14 274 LEU A N 1
ATOM 2220 C CA . LEU A 1 281 ? -23.358 0.061 54.259 1.00 54.19 274 LEU A CA 1
ATOM 2221 C C . LEU A 1 281 ? -23.580 0.762 55.598 1.00 54.26 274 LEU A C 1
ATOM 2222 O O . LEU A 1 281 ? -24.654 0.656 56.196 1.00 53.91 274 LEU A O 1
ATOM 2227 N N . ASP A 1 282 ? -22.550 1.473 56.054 1.00 54.36 275 ASP A N 1
ATOM 2228 C CA . ASP A 1 282 ? -22.621 2.274 57.271 1.00 54.47 275 ASP A CA 1
ATOM 2229 C C . ASP A 1 282 ? -23.424 3.545 56.968 1.00 54.45 275 ASP A C 1
ATOM 2230 O O . ASP A 1 282 ? -22.860 4.579 56.605 1.00 54.26 275 ASP A O 1
ATOM 2235 N N . GLU A 1 283 ? -24.746 3.452 57.106 1.00 54.45 276 GLU A N 1
ATOM 2236 C CA . GLU A 1 283 ? -25.649 4.517 56.651 1.00 54.54 276 GLU A CA 1
ATOM 2237 C C . GLU A 1 283 ? -25.546 5.813 57.483 1.00 54.18 276 GLU A C 1
ATOM 2238 O O . GLU A 1 283 ? -25.697 6.947 56.941 1.00 54.26 276 GLU A O 1
ATOM 2244 N N . ASN A 1 284 ? -25.305 5.631 58.796 1.00 53.83 277 ASN A N 1
ATOM 2245 C CA . ASN A 1 284 ? -25.153 6.782 59.713 1.00 53.46 277 ASN A CA 1
ATOM 2246 C C . ASN A 1 284 ? -23.886 7.616 59.396 1.00 52.77 277 ASN A C 1
ATOM 2247 O O . ASN A 1 284 ? -23.881 8.871 59.365 1.00 52.90 277 ASN A O 1
ATOM 2252 N N . ALA A 1 285 ? -22.807 6.840 59.020 1.00 52.20 278 ALA A N 1
ATOM 2253 C CA . ALA A 1 285 ? -21.529 7.479 58.673 1.00 51.87 278 ALA A CA 1
ATOM 2254 C C . ALA A 1 285 ? -21.553 8.126 57.284 1.00 51.61 278 ALA A C 1
ATOM 2255 O O . ALA A 1 285 ? -20.835 9.111 57.033 1.00 51.85 278 ALA A O 1
ATOM 2257 N N . LEU A 1 286 ? -22.370 7.565 56.387 1.00 51.29 279 LEU A N 1
ATOM 2258 C CA . LEU A 1 286 ? -22.528 8.097 55.026 1.00 51.13 279 LEU A CA 1
ATOM 2259 C C . LEU A 1 286 ? -23.386 9.379 55.009 1.00 51.25 279 LEU A C 1
ATOM 2260 O O . LEU A 1 286 ? -23.016 10.345 54.337 1.00 51.00 279 LEU A O 1
ATOM 2265 N N . SER A 1 287 ? -24.513 9.402 55.755 1.00 51.67 280 SER A N 1
ATOM 2266 C CA . SER A 1 287 ? -25.341 10.629 55.815 1.00 51.88 280 SER A CA 1
ATOM 2267 C C . SER A 1 287 ? -24.507 11.811 56.337 1.00 51.83 280 SER A C 1
ATOM 2268 O O . SER A 1 287 ? -24.655 12.952 55.861 1.00 52.16 280 SER A O 1
ATOM 2271 N N . GLU A 1 288 ? -23.589 11.511 57.258 1.00 51.50 281 GLU A N 1
ATOM 2272 C CA . GLU A 1 288 ? -22.547 12.469 57.684 1.00 51.21 281 GLU A CA 1
ATOM 2273 C C . GLU A 1 288 ? -21.625 12.960 56.555 1.00 50.62 281 GLU A C 1
ATOM 2274 O O . GLU A 1 288 ? -21.403 14.165 56.423 1.00 50.95 281 GLU A O 1
ATOM 2280 N N . ILE A 1 289 ? -21.079 12.040 55.758 1.00 50.10 282 ILE A N 1
ATOM 2281 C CA . ILE A 1 289 ? -20.208 12.422 54.611 1.00 48.82 282 ILE A CA 1
ATOM 2282 C C . ILE A 1 289 ? -20.999 13.256 53.596 1.00 48.63 282 ILE A 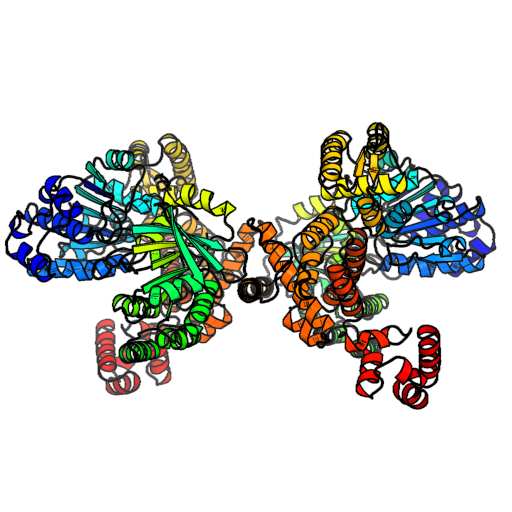C 1
ATOM 2283 O O . ILE A 1 289 ? -20.495 14.246 53.078 1.00 48.71 282 ILE A O 1
ATOM 2288 N N . LEU A 1 290 ? -22.257 12.853 53.349 1.00 48.66 283 LEU A N 1
ATOM 2289 C CA . LEU A 1 290 ? -23.191 13.595 52.502 1.00 48.42 283 LEU A CA 1
ATOM 2290 C C . LEU A 1 290 ? -23.465 15.005 53.017 1.00 48.26 283 LEU A C 1
ATOM 2291 O O . LEU A 1 290 ? -23.577 15.957 52.227 1.00 47.86 283 LEU A O 1
ATOM 2296 N N . LYS A 1 291 ? -23.577 15.125 54.341 1.00 48.28 284 LYS A N 1
ATOM 2297 C CA . LYS A 1 291 ? -23.693 16.429 54.996 1.00 48.25 284 LYS A CA 1
ATOM 2298 C C . LYS A 1 291 ? -22.472 17.301 54.686 1.00 48.11 284 LYS A C 1
ATOM 2299 O O . LYS A 1 291 ? -22.622 18.459 54.295 1.00 48.30 284 LYS A O 1
ATOM 2305 N N . GLN A 1 292 ? -21.277 16.726 54.828 1.00 47.83 285 GLN A N 1
ATOM 2306 C CA . GLN A 1 292 ? -20.016 17.439 54.594 1.00 47.81 285 GLN A CA 1
ATOM 2307 C C . GLN A 1 292 ? -19.829 17.802 53.116 1.00 47.64 285 GLN A C 1
ATOM 2308 O O . GLN A 1 292 ? -19.253 18.843 52.783 1.00 47.52 285 GLN A O 1
ATOM 2314 N N . LEU A 1 293 ? -20.305 16.918 52.245 1.00 47.43 286 LEU A N 1
ATOM 2315 C CA . LEU A 1 293 ? -20.261 17.116 50.810 1.00 47.69 286 LEU A CA 1
ATOM 2316 C C . LEU A 1 293 ? -21.038 18.361 50.397 1.00 47.81 286 LEU A C 1
ATOM 2317 O O . LEU A 1 293 ? -20.520 19.214 49.673 1.00 47.80 286 LEU A O 1
ATOM 2322 N N . ASP A 1 294 ? -22.276 18.460 50.871 1.00 47.88 287 ASP A N 1
ATOM 2323 C CA . ASP A 1 294 ? -23.162 19.546 50.491 1.00 48.05 287 ASP A CA 1
ATOM 2324 C C . ASP A 1 294 ? -22.645 20.921 50.906 1.00 47.97 287 ASP A C 1
ATOM 2325 O O . ASP A 1 294 ? -22.910 21.909 50.220 1.00 48.01 287 ASP A O 1
ATOM 2330 N N . ASP A 1 295 ? -21.912 20.975 52.018 1.00 47.81 288 ASP A N 1
ATOM 2331 C CA . ASP A 1 295 ? -21.414 22.239 52.569 1.00 47.92 288 ASP A CA 1
ATOM 2332 C C . ASP A 1 295 ? -20.021 22.644 52.044 1.00 47.78 288 ASP A C 1
ATOM 2333 O O . ASP A 1 295 ? -19.481 23.682 52.443 1.00 47.68 288 ASP A O 1
ATOM 2338 N N . ILE A 1 296 ? -19.439 21.826 51.166 1.00 47.54 289 ILE A N 1
ATOM 2339 C CA . ILE A 1 296 ? -18.207 22.216 50.466 1.00 47.36 289 ILE A CA 1
ATOM 2340 C C . ILE A 1 296 ? -18.554 23.320 49.476 1.00 46.93 289 ILE A C 1
ATOM 2341 O O . ILE A 1 296 ? -19.401 23.141 48.604 1.00 47.12 289 ILE A O 1
ATOM 2346 N N . GLU A 1 297 ? -17.934 24.479 49.648 1.00 46.60 290 GLU A N 1
ATOM 2347 C CA . GLU A 1 297 ? -18.175 25.598 48.746 1.00 46.38 290 GLU A CA 1
ATOM 2348 C C . GLU A 1 297 ? -17.160 25.625 47.605 1.00 45.88 290 GLU A C 1
ATOM 2349 O O . GLU A 1 297 ? -17.435 26.198 46.549 1.00 46.08 290 GLU A O 1
ATOM 2355 N N . GLU A 1 298 ? -16.009 24.984 47.815 1.00 45.09 291 GLU A N 1
ATOM 2356 C CA . GLU A 1 298 ? -14.951 24.925 46.804 1.00 45.02 291 GLU A CA 1
ATOM 2357 C C . GLU A 1 298 ? -15.084 23.684 45.918 1.00 44.55 291 GLU A C 1
ATOM 2358 O O . GLU A 1 298 ? -14.296 22.735 46.019 1.00 44.20 291 GLU A O 1
ATOM 2364 N N . GLY A 1 299 ? -16.096 23.718 45.053 1.00 43.96 292 GLY A N 1
ATOM 2365 C CA . GLY A 1 299 ? -16.450 22.610 44.170 1.00 43.50 292 GLY A CA 1
ATOM 2366 C C . GLY A 1 299 ? -17.708 22.979 43.409 1.00 43.48 292 GLY A C 1
ATOM 2367 O O . GLY A 1 299 ? -18.443 23.877 43.836 1.00 43.63 292 GLY A O 1
ATOM 2368 N N . GLY A 1 300 ? -17.970 22.300 42.290 1.00 43.08 293 GLY A N 1
ATOM 2369 C CA . GLY A 1 300 ? -19.175 22.565 41.495 1.00 42.98 293 GLY A CA 1
ATOM 2370 C C . GLY A 1 300 ? -20.429 21.910 42.061 1.00 43.44 293 GLY A C 1
ATOM 2371 O O . GLY A 1 300 ? -20.348 20.874 42.729 1.00 43.23 293 GLY A O 1
ATOM 2372 N N . SER A 1 301 ? -21.588 22.507 41.776 1.00 43.87 294 SER A N 1
ATOM 2373 C CA . SER A 1 301 ? -22.899 21.966 42.174 1.00 44.57 294 SER A CA 1
ATOM 2374 C C . SER A 1 301 ? -23.247 20.644 41.498 1.00 44.66 294 SER A C 1
ATOM 2375 O O . SER A 1 301 ? -23.819 19.747 42.139 1.00 44.77 294 SER A O 1
ATOM 2378 N N . ASP A 1 302 ? -22.946 20.541 40.203 1.00 44.36 295 ASP A N 1
ATOM 2379 C CA . ASP A 1 302 ? -23.246 19.336 39.436 1.00 44.54 295 ASP A CA 1
ATOM 2380 C C . ASP A 1 302 ? -22.372 18.181 39.893 1.00 44.46 295 ASP A C 1
ATOM 2381 O O . ASP A 1 302 ? -22.842 17.048 40.007 1.00 44.62 295 ASP A O 1
ATOM 2386 N N . GLU A 1 303 ? -21.105 18.484 40.161 1.00 44.33 296 GLU A N 1
ATOM 2387 C CA . GLU A 1 303 ? -20.183 17.548 40.790 1.00 44.32 296 GLU A CA 1
ATOM 2388 C C . GLU A 1 303 ? -20.753 17.078 42.123 1.00 44.11 296 GLU A C 1
ATOM 2389 O O . GLU A 1 303 ? -20.944 15.884 42.330 1.00 44.39 296 GLU A O 1
ATOM 2395 N N . LYS A 1 304 ? -21.048 18.017 43.010 1.00 44.18 297 LYS A N 1
ATOM 2396 C CA . LYS A 1 304 ? -21.705 17.699 44.283 1.00 44.73 297 LYS A CA 1
ATOM 2397 C C . LYS A 1 304 ? -22.959 16.838 44.097 1.00 44.89 297 LYS A C 1
ATOM 2398 O O . LYS A 1 304 ? -23.094 15.814 44.766 1.00 45.15 297 LYS A O 1
ATOM 2404 N N . GLU A 1 305 ? -23.842 17.238 43.176 1.00 45.09 298 GLU A N 1
ATOM 2405 C CA . GLU A 1 305 ? -25.085 16.510 42.866 1.00 45.74 298 GLU A CA 1
ATOM 2406 C C . GLU A 1 305 ? -24.784 15.069 42.468 1.00 45.21 298 GLU A C 1
ATOM 2407 O O . GLU A 1 305 ? -25.382 14.130 42.978 1.00 44.77 298 GLU A O 1
ATOM 2413 N N . LEU A 1 306 ? -23.831 14.903 41.563 1.00 45.16 299 LEU A N 1
ATOM 2414 C CA . LEU A 1 306 ? -23.485 13.586 41.073 1.00 45.10 299 LEU A CA 1
ATOM 2415 C C . LEU A 1 306 ? -22.897 12.712 42.184 1.00 44.50 299 LEU A C 1
ATOM 2416 O O . LEU A 1 306 ? -23.295 11.553 42.355 1.00 44.42 299 LEU A O 1
ATOM 2421 N N . LEU A 1 307 ? -21.984 13.286 42.963 1.00 43.75 300 LEU A N 1
ATOM 2422 C CA . LEU A 1 307 ? -21.307 12.545 44.025 1.00 43.05 300 LEU A CA 1
ATOM 2423 C C . LEU A 1 307 ? -22.270 12.096 45.132 1.00 42.85 300 LEU A C 1
ATOM 2424 O O . LEU A 1 307 ? -22.165 10.973 45.633 1.00 42.34 300 LEU A O 1
ATOM 2429 N N . LYS A 1 308 ? -23.219 12.970 45.467 1.00 42.98 301 LYS A N 1
ATOM 2430 C CA . LYS A 1 308 ? -24.276 12.699 46.444 1.00 43.05 301 LYS A CA 1
ATOM 2431 C C . LYS A 1 308 ? -25.068 11.454 46.053 1.00 43.26 301 LYS A C 1
ATOM 2432 O O . LYS A 1 308 ? -25.285 10.551 46.870 1.00 43.79 301 LYS A O 1
ATOM 2438 N N . SER A 1 309 ? -25.502 11.421 44.799 1.00 43.06 302 SER A N 1
ATOM 2439 C CA . SER A 1 309 ? -26.208 10.278 44.242 1.00 42.97 302 SER A CA 1
ATOM 2440 C C . SER A 1 309 ? -25.432 8.971 44.453 1.00 42.57 302 SER A C 1
ATOM 2441 O O . SER A 1 309 ? -26.025 7.920 44.712 1.00 42.55 302 SER A O 1
ATOM 2444 N N . LEU A 1 310 ? -24.107 9.059 44.369 1.00 42.03 303 LEU A N 1
ATOM 2445 C CA . LEU A 1 310 ? -23.230 7.895 44.402 1.00 41.66 303 LEU A CA 1
ATOM 2446 C C . LEU A 1 310 ? -22.821 7.520 45.819 1.00 41.78 303 LEU A C 1
ATOM 2447 O O . LEU A 1 310 ? -22.922 6.352 46.202 1.00 41.87 303 LEU A O 1
ATOM 2452 N N . ILE A 1 311 ? -22.379 8.511 46.595 1.00 41.62 304 ILE A N 1
ATOM 2453 C CA . ILE A 1 311 ? -21.925 8.286 47.969 1.00 41.96 304 ILE A CA 1
ATOM 2454 C C . ILE A 1 311 ? -23.025 7.735 48.900 1.00 42.14 304 ILE A C 1
ATOM 2455 O O . ILE A 1 311 ? -22.723 6.929 49.779 1.00 42.17 304 ILE A O 1
ATOM 2460 N N . SER A 1 312 ? -24.288 8.116 48.688 1.00 42.29 305 SER A N 1
ATOM 2461 C CA . SER A 1 312 ? -25.395 7.496 49.448 1.00 43.17 305 SER A CA 1
ATOM 2462 C C . SER A 1 312 ? -25.573 6.020 49.090 1.00 43.04 305 SER A C 1
ATOM 2463 O O . SER A 1 312 ? -26.305 5.305 49.752 1.00 43.26 305 SER A O 1
ATOM 2466 N N . LYS A 1 313 ? -24.878 5.571 48.048 1.00 43.35 306 LYS A N 1
ATOM 2467 C CA . LYS A 1 313 ? -24.937 4.177 47.609 1.00 43.08 306 LYS A CA 1
ATOM 2468 C C . LYS A 1 313 ? -23.577 3.468 47.822 1.00 42.59 306 LYS A C 1
ATOM 2469 O O . LYS A 1 313 ? -23.402 2.313 47.423 1.00 42.65 306 LYS A O 1
ATOM 2475 N N . GLY A 1 314 ? -22.634 4.157 48.467 1.00 41.61 307 GLY A N 1
ATOM 2476 C CA . GLY A 1 314 ? -21.341 3.570 48.850 1.00 41.48 307 GLY A CA 1
ATOM 2477 C C . GLY A 1 314 ? -20.267 3.700 47.778 1.00 41.63 307 GLY A C 1
ATOM 2478 O O . GLY A 1 314 ? -19.246 3.019 47.818 1.00 41.33 307 GLY A O 1
ATOM 2479 N N . VAL A 1 315 ? -20.511 4.585 46.817 1.00 41.71 308 VAL A N 1
ATOM 2480 C CA . VAL A 1 315 ? -19.704 4.680 45.610 1.00 42.31 308 VAL A CA 1
ATOM 2481 C C . VAL A 1 315 ? -19.269 6.129 45.409 1.00 42.33 308 VAL A C 1
ATOM 2482 O O . VAL A 1 315 ? -19.908 7.055 45.897 1.00 42.45 308 VAL A O 1
ATOM 2486 N N . ALA A 1 316 ? -18.171 6.311 44.692 1.00 42.50 309 ALA A N 1
ATOM 2487 C CA . ALA A 1 316 ? -17.720 7.628 44.261 1.00 42.53 309 ALA A CA 1
ATOM 2488 C C . ALA A 1 316 ? -16.797 7.464 43.060 1.00 42.39 309 ALA A C 1
ATOM 2489 O O . ALA A 1 316 ? -16.215 6.392 42.848 1.00 42.87 309 ALA A O 1
ATOM 2491 N N . TYR A 1 317 ? -16.697 8.516 42.258 1.00 41.75 310 TYR A N 1
ATOM 2492 C CA . TYR A 1 317 ? -15.652 8.615 41.253 1.00 41.10 310 TYR A CA 1
ATOM 2493 C C . TYR A 1 317 ? -14.607 9.614 41.727 1.00 41.33 310 TYR A C 1
ATOM 2494 O O . TYR A 1 317 ? -14.845 10.379 42.670 1.00 41.46 310 TYR A O 1
ATOM 2503 N N . HIS A 1 318 ? -13.455 9.603 41.063 1.00 41.64 311 HIS A N 1
ATOM 2504 C CA . HIS A 1 318 ? -12.327 10.425 41.439 1.00 41.50 311 HIS A CA 1
ATOM 2505 C C . HIS A 1 318 ? -11.530 10.734 40.178 1.00 41.61 311 HIS A C 1
ATOM 2506 O O . HIS A 1 318 ? -11.034 9.839 39.500 1.00 42.21 311 HIS A O 1
ATOM 2513 N N . HIS A 1 319 ? -11.435 12.010 39.849 1.00 41.09 312 HIS A N 1
ATOM 2514 C CA . HIS A 1 319 ? -10.513 12.447 38.834 1.00 41.01 312 HIS A CA 1
ATOM 2515 C C . HIS A 1 319 ? -10.069 13.880 39.114 1.00 40.90 312 HIS A C 1
ATOM 2516 O O . HIS A 1 319 ? -10.566 14.517 40.053 1.00 39.74 312 HIS A O 1
ATOM 2523 N N . ALA A 1 320 ? -9.123 14.359 38.308 1.00 40.35 313 ALA A N 1
ATOM 2524 C CA . ALA A 1 320 ? -8.559 15.694 38.472 1.00 41.04 313 ALA A CA 1
ATOM 2525 C C . ALA A 1 320 ? -9.495 16.816 38.037 1.00 41.02 313 ALA A C 1
ATOM 2526 O O . ALA A 1 320 ? -9.184 17.972 38.226 1.00 42.10 313 ALA A O 1
ATOM 2528 N N . GLY A 1 321 ? -10.633 16.479 37.446 1.00 41.76 314 GLY A N 1
ATOM 2529 C CA . GLY A 1 321 ? -11.681 17.463 37.157 1.00 41.06 314 GLY A CA 1
ATOM 2530 C C . GLY A 1 321 ? -12.294 18.004 38.434 1.00 40.69 314 GLY A C 1
ATOM 2531 O O . GLY A 1 321 ? -12.793 19.125 38.469 1.00 40.30 314 GLY A O 1
ATOM 2532 N N . LEU A 1 322 ? -12.256 17.190 39.487 1.00 40.86 315 LEU A N 1
ATOM 2533 C CA . LEU A 1 322 ? -12.794 17.548 40.806 1.00 40.62 315 LEU A CA 1
ATOM 2534 C C . LEU A 1 322 ? -11.838 18.454 41.584 1.00 41.10 315 LEU A C 1
ATOM 2535 O O . LEU A 1 322 ? -10.612 18.319 41.480 1.00 41.02 315 LEU A O 1
ATOM 2540 N N . SER A 1 323 ? -12.392 19.399 42.336 1.00 41.41 316 SER A N 1
ATOM 2541 C CA . SER A 1 323 ? -11.566 20.286 43.160 1.00 42.39 316 SER A CA 1
ATOM 2542 C C . SER A 1 323 ? -10.905 19.493 44.277 1.00 42.59 316 SER A C 1
ATOM 2543 O O . SER A 1 323 ? -11.385 18.418 44.646 1.00 42.69 316 SER A O 1
ATOM 2546 N N . LYS A 1 324 ? -9.817 20.040 44.818 1.00 43.23 317 LYS A N 1
ATOM 2547 C CA . LYS A 1 324 ? -9.092 19.443 45.944 1.00 44.17 317 LYS A CA 1
ATOM 2548 C C . LYS A 1 324 ? -9.977 19.052 47.133 1.00 43.83 317 LYS A C 1
ATOM 2549 O O . LYS A 1 324 ? -9.905 17.927 47.635 1.00 44.38 317 LYS A O 1
ATOM 2555 N N . ALA A 1 325 ? -10.807 19.980 47.590 1.00 43.73 318 ALA A N 1
ATOM 2556 C CA . ALA A 1 325 ? -11.692 19.708 48.719 1.00 43.16 318 ALA A CA 1
ATOM 2557 C C . ALA A 1 325 ? -12.594 18.498 48.444 1.00 43.29 318 ALA A C 1
ATOM 2558 O O . ALA A 1 325 ? -12.838 17.674 49.339 1.00 43.21 318 ALA A O 1
ATOM 2560 N N . LEU A 1 326 ? -13.071 18.371 47.206 1.00 43.17 319 LEU A N 1
ATOM 2561 C CA . LEU A 1 326 ? -13.919 17.233 46.861 1.00 43.03 319 LEU A CA 1
ATOM 2562 C C . LEU A 1 326 ? -13.105 15.928 46.836 1.00 43.18 319 LEU A C 1
ATOM 2563 O O . LEU A 1 326 ? -13.542 14.924 47.380 1.00 42.25 319 LEU A O 1
ATOM 2568 N N . ARG A 1 327 ? -11.911 15.954 46.226 1.00 43.71 320 ARG A N 1
ATOM 2569 C CA . ARG A 1 327 ? -11.043 14.765 46.203 1.00 43.64 320 ARG A CA 1
ATOM 2570 C C . ARG A 1 327 ? -10.637 14.315 47.618 1.00 43.99 320 ARG A C 1
ATOM 2571 O O . ARG A 1 327 ? -10.627 13.123 47.924 1.00 43.77 320 ARG A O 1
ATOM 2579 N N . ASP A 1 328 ? -10.344 15.271 48.490 1.00 44.54 321 ASP A N 1
ATOM 2580 C CA . ASP A 1 328 ? -10.030 14.960 49.888 1.00 45.27 321 ASP A CA 1
ATOM 2581 C C . ASP A 1 328 ? -11.157 14.251 50.662 1.00 45.28 321 ASP A C 1
ATOM 2582 O O . ASP A 1 328 ? -10.888 13.336 51.434 1.00 45.48 321 ASP A O 1
ATOM 2587 N N . LEU A 1 329 ? -12.403 14.665 50.461 1.00 45.22 322 LEU A N 1
ATOM 2588 C CA . LEU A 1 329 ? -13.536 14.027 51.146 1.00 45.10 322 LEU A CA 1
ATOM 2589 C C . LEU A 1 329 ? -13.775 12.600 50.645 1.00 45.09 322 LEU A C 1
ATOM 2590 O O . LEU A 1 329 ? -14.094 11.702 51.423 1.00 44.54 322 LEU A O 1
ATOM 2595 N N . ILE A 1 330 ? -13.654 12.414 49.333 1.00 45.08 323 ILE A N 1
ATOM 2596 C CA . ILE A 1 330 ? -13.756 11.089 48.737 1.00 45.34 323 ILE A CA 1
ATOM 2597 C C . ILE A 1 330 ? -12.653 10.190 49.297 1.00 45.46 323 ILE A C 1
ATOM 2598 O O . ILE A 1 330 ? -12.934 9.117 49.829 1.00 45.62 323 ILE A O 1
ATOM 2603 N N . GLU A 1 331 ? -11.404 10.643 49.190 1.00 45.56 324 GLU A N 1
ATOM 2604 C CA . GLU A 1 331 ? -10.249 9.882 49.684 1.00 45.66 324 GLU A CA 1
ATOM 2605 C C . GLU A 1 331 ? -10.407 9.488 51.155 1.00 45.05 324 GLU A C 1
ATOM 2606 O O . GLU A 1 331 ? -10.188 8.331 51.526 1.00 44.51 324 GLU A O 1
ATOM 2612 N N . GLU A 1 332 ? -10.799 10.455 51.978 1.00 45.00 325 GLU A N 1
ATOM 2613 C CA . GLU A 1 332 ? -10.968 10.238 53.411 1.00 45.03 325 GLU A CA 1
ATOM 2614 C C . GLU A 1 332 ? -12.162 9.337 53.737 1.00 44.65 325 GLU A C 1
ATOM 2615 O O . GLU A 1 332 ? -12.092 8.537 54.665 1.00 44.56 325 GLU A O 1
ATOM 2621 N N . GLY A 1 333 ? -13.238 9.445 52.961 1.00 44.46 326 GLY A N 1
ATOM 2622 C CA . GLY A 1 333 ? -14.414 8.580 53.149 1.00 44.14 326 GLY A CA 1
ATOM 2623 C C . GLY A 1 333 ? -14.083 7.117 52.905 1.00 43.74 326 GLY A C 1
ATOM 2624 O O . GLY A 1 333 ? -14.575 6.224 53.610 1.00 43.79 326 GLY A O 1
ATOM 2625 N N . PHE A 1 334 ? -13.254 6.899 51.890 1.00 43.33 327 PHE A N 1
ATOM 2626 C CA . PHE A 1 334 ? -12.723 5.597 51.490 1.00 43.22 327 PHE A CA 1
ATOM 2627 C C . PHE A 1 334 ? -11.654 5.117 52.466 1.00 43.25 327 PHE A C 1
ATOM 2628 O O . PHE A 1 334 ? -11.557 3.917 52.737 1.00 43.46 327 PHE A O 1
ATOM 2636 N N . ARG A 1 335 ? -10.843 6.044 52.985 1.00 43.19 328 ARG A N 1
ATOM 2637 C CA . ARG A 1 335 ? -9.794 5.678 53.935 1.00 43.31 328 ARG A CA 1
ATOM 2638 C C . ARG A 1 335 ? -10.411 5.061 55.184 1.00 42.88 328 ARG A C 1
ATOM 2639 O O . ARG A 1 335 ? -9.852 4.128 55.742 1.00 42.64 328 ARG A O 1
ATOM 2647 N N . GLN A 1 336 ? -11.574 5.579 55.588 1.00 43.02 329 GLN A N 1
ATOM 2648 C CA . GLN A 1 336 ? -12.316 5.082 56.751 1.00 43.17 329 GLN A CA 1
ATOM 2649 C C . GLN A 1 336 ? -13.193 3.880 56.384 1.00 43.26 329 GLN A C 1
ATOM 2650 O O . GLN A 1 336 ? -13.923 3.378 57.227 1.00 43.15 329 GLN A O 1
ATOM 2656 N N . ARG A 1 337 ? -13.148 3.446 55.119 1.00 43.35 330 ARG A N 1
ATOM 2657 C CA . ARG A 1 337 ? -13.924 2.282 54.651 1.00 43.38 330 ARG A CA 1
ATOM 2658 C C . ARG A 1 337 ? -15.450 2.495 54.689 1.00 43.13 330 ARG A C 1
ATOM 2659 O O . ARG A 1 337 ? -16.213 1.535 54.829 1.00 42.67 330 ARG A O 1
ATOM 2667 N N . LYS A 1 338 ? -15.887 3.746 54.571 1.00 43.04 331 LYS A N 1
ATOM 2668 C CA . LYS A 1 338 ? -17.314 4.056 54.479 1.00 42.66 331 LYS A CA 1
ATOM 2669 C C . LYS A 1 338 ? -17.752 4.028 53.015 1.00 42.63 331 LYS A C 1
ATOM 2670 O O . LYS A 1 338 ? -18.768 3.428 52.676 1.00 42.47 331 LYS A O 1
ATOM 2676 N N . ILE A 1 339 ? -16.969 4.664 52.145 1.00 42.57 332 ILE A N 1
ATOM 2677 C CA . ILE A 1 339 ? -17.160 4.520 50.713 1.00 42.37 332 ILE A CA 1
ATOM 2678 C C . ILE A 1 339 ? -16.540 3.174 50.323 1.00 42.62 332 ILE A C 1
ATOM 2679 O O . ILE A 1 339 ? -15.397 2.892 50.684 1.00 42.87 332 ILE A O 1
ATOM 2684 N N . LYS A 1 340 ? -17.309 2.331 49.634 1.00 42.28 333 LYS A N 1
ATOM 2685 C CA . LYS A 1 340 ? -16.872 0.965 49.339 1.00 42.21 333 LYS A CA 1
ATOM 2686 C C . LYS A 1 340 ? -16.158 0.818 48.000 1.00 42.29 333 LYS A C 1
ATOM 2687 O O . LYS A 1 340 ? -15.350 -0.091 47.822 1.00 42.18 333 LYS A O 1
ATOM 2693 N N . VAL A 1 341 ? -16.480 1.704 47.059 1.00 41.97 334 VAL A N 1
ATOM 2694 C CA . VAL A 1 341 ? -15.977 1.632 45.699 1.00 42.01 334 VAL A CA 1
ATOM 2695 C C . VAL A 1 341 ? -15.642 3.043 45.227 1.00 42.35 334 VAL A C 1
ATOM 2696 O O . VAL A 1 341 ? -16.454 3.950 45.390 1.00 42.44 334 VAL A O 1
ATOM 2700 N N . ILE A 1 342 ? -14.445 3.215 44.668 1.00 42.30 335 ILE A N 1
ATOM 2701 C CA . ILE A 1 342 ? -14.089 4.433 43.932 1.00 42.92 335 ILE A CA 1
ATOM 2702 C C . ILE A 1 342 ? -13.735 4.024 42.517 1.00 42.79 335 ILE A C 1
ATOM 2703 O O . ILE A 1 342 ? -12.964 3.076 42.296 1.00 42.87 335 ILE A O 1
ATOM 2708 N N . VAL A 1 343 ? -14.312 4.740 41.562 1.00 42.67 336 VAL A N 1
ATOM 2709 C CA . VAL A 1 343 ? -13.901 4.600 40.196 1.00 42.48 336 VAL A CA 1
ATOM 2710 C C . VAL A 1 343 ? -13.038 5.815 39.847 1.00 43.08 336 VAL A C 1
ATOM 2711 O O . VAL A 1 343 ? -13.505 6.962 39.886 1.00 43.31 336 VAL A O 1
ATOM 2715 N N . ALA A 1 344 ? -11.781 5.550 39.508 1.00 43.03 337 ALA A N 1
ATOM 2716 C CA . ALA A 1 344 ? -10.820 6.616 39.247 1.00 43.65 337 ALA A CA 1
ATOM 2717 C C . ALA A 1 344 ? -10.170 6.533 37.891 1.00 43.92 337 ALA A C 1
ATOM 2718 O O . ALA A 1 344 ? -10.085 5.459 37.280 1.00 43.56 337 ALA A O 1
ATOM 2720 N N . THR A 1 345 ? -9.703 7.696 37.436 1.00 44.36 338 THR A N 1
ATOM 2721 C CA . THR A 1 345 ? -8.718 7.771 36.376 1.00 44.58 338 THR A CA 1
ATOM 2722 C C . THR A 1 345 ? -7.370 7.382 36.991 1.00 45.81 338 THR A C 1
ATOM 2723 O O . THR A 1 345 ? -7.252 7.315 38.222 1.00 45.46 338 THR A O 1
ATOM 2727 N N . PRO A 1 346 ? -6.351 7.111 36.147 1.00 47.03 339 PRO A N 1
ATOM 2728 C CA . PRO A 1 346 ? -5.038 6.615 36.597 1.00 48.05 339 PRO A CA 1
ATOM 2729 C C . PRO A 1 346 ? -4.290 7.527 37.567 1.00 49.08 339 PRO A C 1
ATOM 2730 O O . PRO A 1 346 ? -3.400 7.063 38.278 1.00 50.15 339 PRO A O 1
ATOM 2734 N N . THR A 1 347 ? -4.646 8.806 37.595 1.00 49.58 340 THR A N 1
ATOM 2735 C CA . THR A 1 347 ? -3.984 9.795 38.448 1.00 50.09 340 THR A CA 1
ATOM 2736 C C . THR A 1 347 ? -4.001 9.426 39.955 1.00 49.45 340 THR A C 1
ATOM 2737 O O . THR A 1 347 ? -2.989 9.575 40.644 1.00 49.28 340 THR A O 1
ATOM 2741 N N . LEU A 1 348 ? -5.133 8.927 40.447 1.00 48.67 341 LEU A N 1
ATOM 2742 C CA . LEU A 1 348 ? -5.233 8.476 41.846 1.00 48.39 341 LEU A CA 1
ATOM 2743 C C . LEU A 1 348 ? -4.093 7.492 42.178 1.00 48.11 341 LEU A C 1
ATOM 2744 O O . LEU A 1 348 ? -3.538 7.512 43.278 1.00 47.72 341 LEU A O 1
ATOM 2749 N N . ALA A 1 349 ? -3.744 6.652 41.202 1.00 47.77 342 ALA A N 1
ATOM 2750 C CA . ALA A 1 349 ? -2.724 5.623 41.392 1.00 47.65 342 ALA A CA 1
ATOM 2751 C C . ALA A 1 349 ? -1.354 6.210 41.706 1.00 46.97 342 ALA A C 1
ATOM 2752 O O . ALA A 1 349 ? -0.531 5.551 42.325 1.00 47.20 342 ALA A O 1
ATOM 2754 N N . ALA A 1 350 ? -1.126 7.451 41.290 1.00 45.97 343 ALA A N 1
ATOM 2755 C CA . ALA A 1 350 ? 0.136 8.138 41.548 1.00 45.39 343 ALA A CA 1
ATOM 2756 C C . ALA A 1 350 ? 0.105 9.008 42.811 1.00 44.69 343 ALA A C 1
ATOM 2757 O O . ALA A 1 350 ? 1.121 9.524 43.224 1.00 44.76 343 ALA A O 1
ATOM 2759 N N . GLY A 1 351 ? -1.062 9.164 43.423 1.00 44.88 344 GLY A N 1
ATOM 2760 C CA . GLY A 1 351 ? -1.215 10.073 44.568 1.00 44.34 344 GLY A CA 1
ATOM 2761 C C . GLY A 1 351 ? -0.903 9.434 45.908 1.00 44.14 344 GLY A C 1
ATOM 2762 O O . GLY A 1 351 ? -0.248 8.391 45.971 1.00 43.79 344 GLY A O 1
ATOM 2763 N N . VAL A 1 352 ? -1.374 10.076 46.976 1.00 43.90 345 VAL A N 1
ATOM 2764 C CA . VAL A 1 352 ? -1.180 9.602 48.348 1.00 44.06 345 VAL A CA 1
ATOM 2765 C C . VAL A 1 352 ? -1.636 8.149 48.542 1.00 44.24 345 VAL A C 1
ATOM 2766 O O . VAL A 1 352 ? -2.433 7.607 47.751 1.00 44.03 345 VAL A O 1
ATOM 2770 N N . ASN A 1 353 ? -1.121 7.524 49.592 1.00 44.26 346 ASN A N 1
ATOM 2771 C CA . ASN A 1 353 ? -1.512 6.166 49.923 1.00 44.66 346 ASN A CA 1
ATOM 2772 C C . ASN A 1 353 ? -2.991 6.043 50.108 1.00 44.10 346 ASN A C 1
ATOM 2773 O O . ASN A 1 353 ? -3.609 6.855 50.804 1.00 44.06 346 ASN A O 1
A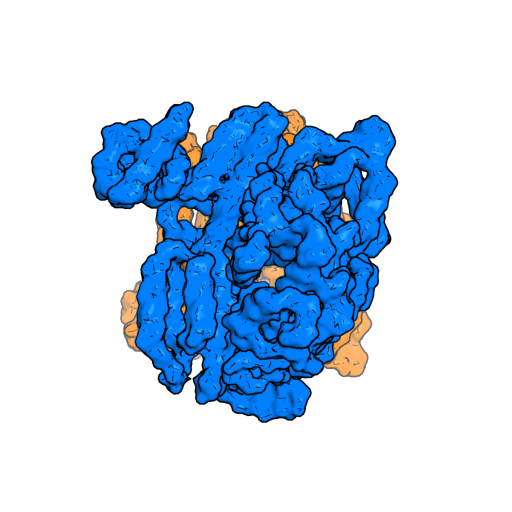TOM 2778 N N . LEU A 1 354 ? -3.548 5.029 49.458 1.00 43.80 347 LEU A N 1
ATOM 2779 C CA . LEU A 1 354 ? -4.957 4.718 49.556 1.00 43.72 347 LEU A CA 1
ATOM 2780 C C . LEU A 1 354 ? -5.215 3.363 48.887 1.00 43.28 347 LEU A C 1
ATOM 2781 O O . LEU A 1 354 ? -5.451 3.307 47.679 1.00 42.94 347 LEU A O 1
ATOM 2786 N N . PRO A 1 355 ? -5.149 2.267 49.675 1.00 42.91 348 PRO A N 1
ATOM 2787 C CA . PRO A 1 355 ? -5.356 0.920 49.154 1.00 42.68 348 PRO A CA 1
ATOM 2788 C C . PRO A 1 355 ? -6.820 0.451 49.191 1.00 42.68 348 PRO A C 1
ATOM 2789 O O . PRO A 1 355 ? -7.641 1.013 49.917 1.00 43.07 348 PRO A O 1
ATOM 2793 N N . ALA A 1 356 ? -7.138 -0.558 48.384 1.00 42.29 349 ALA A N 1
ATOM 2794 C CA . ALA A 1 356 ? -8.424 -1.248 48.462 1.00 41.83 349 ALA A CA 1
ATOM 2795 C C . ALA A 1 356 ? -8.170 -2.749 48.615 1.00 41.68 349 ALA A C 1
ATOM 2796 O O . ALA A 1 356 ? -7.025 -3.183 48.608 1.00 41.54 349 ALA A O 1
ATOM 2798 N N . ARG A 1 357 ? -9.224 -3.546 48.759 1.00 41.63 350 ARG A N 1
ATOM 2799 C CA . ARG A 1 357 ? -9.049 -4.999 48.752 1.00 41.55 350 ARG A CA 1
ATOM 2800 C C . ARG A 1 357 ? -8.857 -5.493 47.319 1.00 41.19 350 ARG A C 1
ATOM 2801 O O . ARG A 1 357 ? -7.989 -6.329 47.053 1.00 41.53 350 ARG A O 1
ATOM 2809 N N . THR A 1 358 ? -9.681 -4.967 46.416 1.00 40.25 351 THR A N 1
ATOM 2810 C CA . THR A 1 358 ? -9.677 -5.336 45.015 1.00 40.06 351 THR A CA 1
ATOM 2811 C C . THR A 1 358 ? -9.360 -4.086 44.172 1.00 40.26 351 THR A C 1
ATOM 2812 O O . THR A 1 358 ? -9.911 -3.009 44.404 1.00 40.04 351 THR A O 1
ATOM 2816 N N . VAL A 1 359 ? -8.444 -4.238 43.223 1.00 40.61 352 VAL A N 1
ATOM 2817 C CA . VAL A 1 359 ? -8.234 -3.259 42.152 1.00 40.55 352 VAL A CA 1
ATOM 2818 C C . VAL A 1 359 ? -8.688 -3.893 40.842 1.00 40.90 352 VAL A C 1
ATOM 2819 O O . VAL A 1 359 ? -8.279 -5.007 40.515 1.00 40.98 352 VAL A O 1
ATOM 2823 N N . ILE A 1 360 ? -9.567 -3.196 40.123 1.00 41.12 353 ILE A N 1
ATOM 2824 C CA . ILE A 1 360 ? -10.015 -3.627 38.804 1.00 41.76 353 ILE A CA 1
ATOM 2825 C C . ILE A 1 360 ? -9.540 -2.608 37.761 1.00 42.83 353 ILE A C 1
ATOM 2826 O O . ILE A 1 360 ? -9.867 -1.420 37.834 1.00 43.29 353 ILE A O 1
ATOM 2831 N N . ILE A 1 361 ? -8.739 -3.081 36.812 1.00 43.32 354 ILE A N 1
ATOM 2832 C CA . ILE A 1 361 ? -8.227 -2.238 35.747 1.00 43.98 354 ILE A CA 1
ATOM 2833 C C . ILE A 1 361 ? -9.072 -2.434 34.470 1.00 44.48 354 ILE A C 1
ATOM 2834 O O . ILE A 1 361 ? -9.065 -3.497 33.849 1.00 44.54 354 ILE A O 1
ATOM 2839 N N . GLY A 1 362 ? -9.827 -1.405 34.109 1.00 45.01 355 GLY A N 1
ATOM 2840 C CA . GLY A 1 362 ? -10.823 -1.524 33.041 1.00 45.89 355 GLY A CA 1
ATOM 2841 C C . GLY A 1 362 ? -10.431 -1.221 31.604 1.00 46.55 355 GLY A C 1
ATOM 2842 O O . GLY A 1 362 ? -11.111 -1.687 30.672 1.00 47.16 355 GLY A O 1
ATOM 2843 N N . ASP A 1 363 ? -9.355 -0.461 31.392 1.00 46.69 356 ASP A N 1
ATOM 2844 C CA . ASP A 1 363 ? -9.089 0.046 30.035 1.00 47.07 356 ASP A CA 1
ATOM 2845 C C . ASP A 1 363 ? -7.699 -0.217 29.432 1.00 47.08 356 ASP A C 1
ATOM 2846 O O . ASP A 1 363 ? -7.256 0.562 28.565 1.00 47.18 356 ASP A O 1
ATOM 2851 N N . ILE A 1 364 ? -7.028 -1.298 29.840 1.00 46.63 357 ILE A N 1
ATOM 2852 C CA . ILE A 1 364 ? -5.669 -1.579 29.333 1.00 46.71 357 ILE A CA 1
ATOM 2853 C C . ILE A 1 364 ? -5.495 -1.351 27.840 1.00 46.40 357 ILE A C 1
ATOM 2854 O O . ILE A 1 364 ? -4.497 -0.782 27.431 1.00 46.54 357 ILE A O 1
ATOM 2859 N N . PRO A 1 379 ? 3.028 2.803 31.343 1.00 42.95 372 PRO A N 1
ATOM 2860 C CA . PRO A 1 379 ? 2.232 1.736 30.732 1.00 42.83 372 PRO A CA 1
ATOM 2861 C C . PRO A 1 379 ? 2.238 0.513 31.629 1.00 42.37 372 PRO A C 1
ATOM 2862 O O . PRO A 1 379 ? 1.250 0.257 32.303 1.00 41.48 372 PRO A O 1
ATOM 2866 N N . ILE A 1 380 ? 3.353 -0.215 31.632 1.00 42.23 373 ILE A N 1
ATOM 2867 C CA . ILE A 1 380 ? 3.560 -1.333 32.550 1.00 42.73 373 ILE A CA 1
ATOM 2868 C C . ILE A 1 380 ? 3.733 -0.802 33.970 1.00 43.06 373 ILE A C 1
ATOM 2869 O O . ILE A 1 380 ? 3.181 -1.365 34.907 1.00 43.04 373 ILE A O 1
ATOM 2874 N N . MET A 1 381 ? 4.462 0.305 34.116 1.00 43.52 374 MET A N 1
ATOM 2875 C CA . MET A 1 381 ? 4.538 1.012 35.394 1.00 43.86 374 MET A CA 1
ATOM 2876 C C . MET A 1 381 ? 3.166 1.432 35.921 1.00 44.11 374 MET A C 1
ATOM 2877 O O . MET A 1 381 ? 2.886 1.284 37.113 1.00 43.84 374 MET A O 1
ATOM 2882 N N . GLU A 1 382 ? 2.311 1.952 35.042 1.00 44.45 375 GLU A N 1
ATOM 2883 C CA . GLU A 1 382 ? 0.969 2.360 35.456 1.00 45.05 375 GLU A CA 1
ATOM 2884 C C . GLU A 1 382 ? 0.189 1.132 35.927 1.00 44.69 375 GLU A C 1
ATOM 2885 O O . GLU A 1 382 ? -0.595 1.202 36.888 1.00 44.36 375 GLU A O 1
ATOM 2891 N N . TYR A 1 383 ? 0.421 -0.001 35.263 1.00 44.02 376 TYR A N 1
ATOM 2892 C CA . TYR A 1 383 ? -0.188 -1.235 35.697 1.00 43.75 376 TYR A CA 1
ATOM 2893 C C . TYR A 1 383 ? 0.282 -1.594 37.109 1.00 43.61 376 TYR A C 1
ATOM 2894 O O . TYR A 1 383 ? -0.537 -1.922 37.970 1.00 43.67 376 TYR A O 1
ATOM 2903 N N . LYS A 1 384 ? 1.593 -1.508 37.337 1.00 43.63 377 LYS A N 1
ATOM 2904 C CA . LYS A 1 384 ? 2.184 -1.863 38.626 1.00 43.75 377 LYS A CA 1
ATOM 2905 C C . LYS A 1 384 ? 1.679 -0.946 39.733 1.00 44.17 377 LYS A C 1
ATOM 2906 O O . LYS A 1 384 ? 1.392 -1.400 40.853 1.00 44.14 377 LYS A O 1
ATOM 2912 N N . GLN A 1 385 ? 1.551 0.337 39.414 1.00 44.56 378 GLN A N 1
ATOM 2913 C CA . GLN A 1 385 ? 1.075 1.310 40.392 1.00 45.37 378 GLN A CA 1
ATOM 2914 C C . GLN A 1 385 ? -0.393 1.163 40.726 1.00 45.34 378 GLN A C 1
ATOM 2915 O O . GLN A 1 385 ? -0.789 1.376 41.868 1.00 45.57 378 GLN A O 1
ATOM 2921 N N . MET A 1 386 ? -1.198 0.795 39.735 1.00 45.50 379 MET A N 1
ATOM 2922 C CA . MET A 1 386 ? -2.608 0.524 39.976 1.00 45.60 379 MET A CA 1
ATOM 2923 C C . MET A 1 386 ? -2.777 -0.776 40.773 1.00 46.07 379 MET A C 1
ATOM 2924 O O . MET A 1 386 ? -3.523 -0.817 41.751 1.00 45.60 379 MET A O 1
ATOM 2929 N N . SER A 1 387 ? -2.071 -1.827 40.353 1.00 46.50 380 SER A N 1
ATOM 2930 C CA . SER A 1 387 ? -2.247 -3.140 40.960 1.00 47.28 380 SER A CA 1
ATOM 2931 C C . SER A 1 387 ? -1.733 -3.178 42.400 1.00 47.15 380 SER A C 1
ATOM 2932 O O . SER A 1 387 ? -2.312 -3.838 43.246 1.00 47.11 380 SER A O 1
ATOM 2935 N N . GLY A 1 388 ? -0.667 -2.435 42.671 1.00 47.25 381 GLY A N 1
ATOM 2936 C CA . GLY A 1 388 ? -0.074 -2.383 44.002 1.00 47.42 381 GLY A CA 1
ATOM 2937 C C . GLY A 1 388 ? -0.924 -1.730 45.079 1.00 47.68 381 GLY A C 1
ATOM 2938 O O . GLY A 1 388 ? -0.546 -1.735 46.254 1.00 47.48 381 GLY A O 1
ATOM 2939 N N . ARG A 1 389 ? -2.054 -1.148 44.679 1.00 47.85 382 ARG A N 1
ATOM 2940 C CA . ARG A 1 389 ? -3.030 -0.625 45.631 1.00 48.16 382 ARG A CA 1
ATOM 2941 C C . ARG A 1 389 ? -3.966 -1.712 46.165 1.00 47.85 382 ARG A C 1
ATOM 2942 O O . ARG A 1 389 ? -4.758 -1.472 47.076 1.00 47.94 382 ARG A O 1
ATOM 2950 N N . ALA A 1 390 ? -3.848 -2.912 45.600 1.00 47.47 383 ALA A N 1
ATOM 2951 C CA . ALA A 1 390 ? -4.578 -4.081 46.076 1.00 46.90 383 ALA A CA 1
ATOM 2952 C C . ALA A 1 390 ? -3.968 -4.634 47.362 1.00 46.46 383 ALA A C 1
ATOM 2953 O O . ALA A 1 390 ? -2.898 -5.247 47.354 1.00 46.00 383 ALA A O 1
ATOM 2955 N N . GLY A 1 391 ? -4.662 -4.392 48.467 1.00 46.62 384 GLY A N 1
ATOM 2956 C CA . GLY A 1 391 ? -4.298 -4.950 49.768 1.00 46.85 384 GLY A CA 1
ATOM 2957 C C . GLY A 1 391 ? -4.172 -3.908 50.858 1.00 46.97 384 GLY A C 1
ATOM 2958 O O . GLY A 1 391 ? -3.232 -3.111 50.851 1.00 47.19 384 GLY A O 1
ATOM 2959 N N . ARG A 1 392 ? -5.119 -3.917 51.796 1.00 47.10 385 ARG A N 1
ATOM 2960 C CA . ARG A 1 392 ? -5.084 -3.016 52.956 1.00 47.20 385 ARG A CA 1
ATOM 2961 C C . ARG A 1 392 ? -4.269 -3.597 54.119 1.00 47.16 385 ARG A C 1
ATOM 2962 O O . ARG A 1 392 ? -4.679 -4.586 54.725 1.00 46.99 385 ARG A O 1
ATOM 2970 N N . PRO A 1 393 ? -3.113 -2.965 54.431 1.00 47.39 386 PRO A N 1
ATOM 2971 C CA . PRO A 1 393 ? -2.024 -3.402 55.330 1.00 47.26 386 PRO A CA 1
ATOM 2972 C C . PRO A 1 393 ? -2.403 -3.978 56.696 1.00 47.59 386 PRO A C 1
ATOM 2973 O O . PRO A 1 393 ? -1.774 -4.959 57.168 1.00 47.68 386 PRO A O 1
ATOM 2977 N N . GLY A 1 394 ? -3.383 -3.372 57.359 1.00 47.51 387 GLY A N 1
ATOM 2978 C CA . GLY A 1 394 ? -3.742 -3.835 58.712 1.00 46.64 387 GLY A CA 1
ATOM 2979 C C . GLY A 1 394 ? -5.127 -4.446 58.747 1.00 46.35 387 GLY A C 1
ATOM 2980 O O . GLY A 1 394 ? -5.678 -4.693 59.816 1.00 46.33 387 GLY A O 1
ATOM 2981 N N . PHE A 1 395 ? -5.690 -4.694 57.568 1.00 45.98 388 PHE A N 1
ATOM 2982 C CA . PHE A 1 395 ? -7.089 -5.076 57.464 1.00 45.54 388 PHE A CA 1
ATOM 2983 C C . PHE A 1 395 ? -7.326 -6.344 56.638 1.00 45.23 388 PHE A C 1
ATOM 2984 O O . PHE A 1 395 ? -7.999 -7.273 57.096 1.00 45.47 388 PHE A O 1
ATOM 2992 N N . ASP A 1 396 ? -6.768 -6.373 55.433 1.00 44.67 389 ASP A N 1
ATOM 2993 C CA . ASP A 1 396 ? -6.932 -7.493 54.514 1.00 44.14 389 ASP A CA 1
ATOM 2994 C C . ASP A 1 396 ? -5.854 -8.528 54.739 1.00 43.64 389 ASP A C 1
ATOM 2995 O O . ASP A 1 396 ? -4.752 -8.202 55.178 1.00 43.57 389 ASP A O 1
ATOM 3000 N N . GLN A 1 397 ? -6.176 -9.778 54.425 1.00 43.29 390 GLN A N 1
ATOM 3001 C CA . GLN A 1 397 ? -5.201 -10.857 54.498 1.00 42.87 390 GLN A CA 1
ATOM 3002 C C . GLN A 1 397 ? -4.535 -11.024 53.138 1.00 42.32 390 GLN A C 1
ATOM 3003 O O . GLN A 1 397 ? -3.402 -11.469 53.048 1.00 41.83 390 GLN A O 1
ATOM 3009 N N . ILE A 1 398 ? -5.249 -10.642 52.083 1.00 42.40 391 ILE A N 1
ATOM 3010 C CA . ILE A 1 398 ? -4.734 -10.719 50.712 1.00 42.19 391 ILE A CA 1
ATOM 3011 C C . ILE A 1 398 ? -5.439 -9.700 49.818 1.00 42.41 391 ILE A C 1
ATOM 3012 O O . ILE A 1 398 ? -6.623 -9.417 50.003 1.00 42.36 391 ILE A O 1
ATOM 3017 N N . GLY A 1 399 ? -4.701 -9.142 48.863 1.00 42.81 392 GLY A N 1
ATOM 3018 C CA . GLY A 1 399 ? -5.266 -8.225 47.881 1.00 43.36 392 GLY A CA 1
ATOM 3019 C C . GLY A 1 399 ? -5.281 -8.846 46.497 1.00 43.88 392 GLY A C 1
ATOM 3020 O O . GLY A 1 399 ? -4.485 -9.739 46.199 1.00 43.75 392 GLY A O 1
ATOM 3021 N N . GLU A 1 400 ? -6.188 -8.365 45.650 1.00 44.55 393 GLU A N 1
ATOM 3022 C CA . GLU A 1 400 ? -6.305 -8.857 44.281 1.00 45.29 393 GLU A CA 1
ATOM 3023 C C . GLU A 1 400 ? -6.450 -7.718 43.260 1.00 45.47 393 GLU A C 1
ATOM 3024 O O . GLU A 1 400 ? -7.252 -6.801 43.445 1.00 45.38 393 GLU A O 1
ATOM 3030 N N . SER A 1 401 ? -5.653 -7.765 42.201 1.00 45.79 394 SER A N 1
ATOM 3031 C CA . SER A 1 401 ? -5.895 -6.916 41.050 1.00 46.65 394 SER A CA 1
ATOM 3032 C C . SER A 1 401 ? -6.288 -7.770 39.856 1.00 46.48 394 SER A C 1
ATOM 3033 O O . SER A 1 401 ? -5.717 -8.845 39.651 1.00 46.79 394 SER A O 1
ATOM 3036 N N . ILE A 1 402 ? -7.273 -7.303 39.087 1.00 46.21 395 ILE A N 1
ATOM 3037 C CA . ILE A 1 402 ? -7.635 -7.949 37.824 1.00 45.64 395 ILE A CA 1
ATOM 3038 C C . ILE A 1 402 ? -7.720 -6.953 36.654 1.00 45.81 395 ILE A C 1
ATOM 3039 O O . ILE A 1 402 ? -8.223 -5.830 36.793 1.00 45.54 395 ILE A O 1
ATOM 3044 N N . VAL A 1 403 ? -7.203 -7.388 35.509 1.00 45.38 396 VAL A N 1
ATOM 3045 C CA . VAL A 1 403 ? -7.237 -6.623 34.292 1.00 45.03 396 VAL A CA 1
ATOM 3046 C C . VAL A 1 403 ? -8.383 -7.153 33.430 1.00 45.11 396 VAL A C 1
ATOM 3047 O O . VAL A 1 403 ? -8.475 -8.354 33.169 1.00 44.45 396 VAL A O 1
ATOM 3051 N N . VAL A 1 404 ? -9.252 -6.242 32.993 1.00 45.28 397 VAL A N 1
ATOM 3052 C CA . VAL A 1 404 ? -10.357 -6.581 32.102 1.00 45.54 397 VAL A CA 1
ATOM 3053 C C . VAL A 1 404 ? -9.854 -6.721 30.665 1.00 45.92 397 VAL A C 1
ATOM 3054 O O . VAL A 1 404 ? -9.164 -5.843 30.158 1.00 46.22 397 VAL A O 1
ATOM 3058 N N . VAL A 1 405 ? -10.177 -7.843 30.028 1.00 46.57 398 VAL A N 1
ATOM 3059 C CA . VAL A 1 405 ? -9.878 -8.039 28.607 1.00 47.15 398 VAL A CA 1
ATOM 3060 C C . VAL A 1 405 ? -11.141 -8.383 27.827 1.00 47.82 398 VAL A C 1
ATOM 3061 O O . VAL A 1 405 ? -12.123 -8.871 28.394 1.00 47.50 398 VAL A O 1
ATOM 3065 N N . ARG A 1 406 ? -11.098 -8.133 26.521 1.00 49.04 399 ARG A N 1
ATOM 3066 C CA . ARG A 1 406 ? -12.271 -8.297 25.665 1.00 50.11 399 ARG A CA 1
ATOM 3067 C C . ARG A 1 406 ? -12.470 -9.698 25.074 1.00 50.46 399 ARG A C 1
ATOM 3068 O O . ARG A 1 406 ? -13.570 -10.005 24.612 1.00 50.81 399 ARG A O 1
ATOM 3076 N N . ASP A 1 407 ? -11.426 -10.533 25.085 1.00 50.80 400 ASP A N 1
ATOM 3077 C CA . ASP A 1 407 ? -11.549 -11.945 24.663 1.00 51.18 400 ASP A CA 1
ATOM 3078 C C . ASP A 1 407 ? -10.437 -12.866 25.189 1.00 51.34 400 ASP A C 1
ATOM 3079 O O . ASP A 1 407 ? -9.306 -12.428 25.424 1.00 51.37 400 ASP A O 1
ATOM 3084 N N . LYS A 1 408 ? -10.786 -14.142 25.358 1.00 51.46 401 LYS A N 1
ATOM 3085 C CA . LYS A 1 408 ? -9.869 -15.208 25.787 1.00 51.62 401 LYS A CA 1
ATOM 3086 C C . LYS A 1 408 ? -8.519 -15.186 25.059 1.00 51.79 401 LYS A C 1
ATOM 3087 O O . LYS A 1 408 ? -7.472 -15.402 25.671 1.00 51.74 401 LYS A O 1
ATOM 3093 N N . GLU A 1 409 ? -8.554 -14.913 23.756 1.00 52.01 402 GLU A N 1
ATOM 3094 C CA . GLU A 1 409 ? -7.346 -14.872 22.927 1.00 52.24 402 GLU A CA 1
ATOM 3095 C C . GLU A 1 409 ? -6.540 -13.581 23.132 1.00 52.26 402 GLU A C 1
ATOM 3096 O O . GLU A 1 409 ? -5.830 -13.124 22.233 1.00 52.34 402 GLU A O 1
ATOM 3102 N N . ASP A 1 410 ? -6.651 -13.006 24.325 1.00 52.30 403 ASP A N 1
ATOM 3103 C CA . ASP A 1 410 ? -5.905 -11.805 24.681 1.00 52.43 403 ASP A CA 1
ATOM 3104 C C . ASP A 1 410 ? -5.384 -11.899 26.115 1.00 52.32 403 ASP A C 1
ATOM 3105 O O . ASP A 1 410 ? -4.658 -11.019 26.577 1.00 52.38 403 ASP A O 1
ATOM 3110 N N . VAL A 1 411 ? -5.757 -12.977 26.804 1.00 52.24 404 VAL A N 1
ATOM 3111 C CA . VAL A 1 411 ? -5.359 -13.214 28.193 1.00 52.02 404 VAL A CA 1
ATOM 3112 C C . VAL A 1 411 ? -3.846 -13.430 28.302 1.00 52.09 404 VAL A C 1
ATOM 3113 O O . VAL A 1 411 ? -3.197 -12.870 29.188 1.00 52.26 404 VAL A O 1
ATOM 3117 N N . ASP A 1 412 ? -3.294 -14.215 27.380 1.00 52.20 405 ASP A N 1
ATOM 3118 C CA . ASP A 1 412 ? -1.859 -14.508 27.352 1.00 52.24 405 ASP A CA 1
ATOM 3119 C C . ASP A 1 412 ? -0.983 -13.270 27.152 1.00 52.18 405 ASP A C 1
ATOM 3120 O O . ASP A 1 412 ? 0.074 -13.155 27.775 1.00 52.28 405 ASP A O 1
ATOM 3125 N N . ARG A 1 413 ? -1.416 -12.362 26.277 1.00 52.00 406 ARG A N 1
ATOM 3126 C CA . ARG A 1 413 ? -0.654 -11.150 25.985 1.00 51.95 406 ARG A CA 1
ATOM 3127 C C . ARG A 1 413 ? -0.633 -10.192 27.178 1.00 51.30 406 ARG A C 1
ATOM 3128 O O . ARG A 1 413 ? 0.349 -9.480 27.375 1.00 51.39 406 ARG A O 1
ATOM 3136 N N . VAL A 1 414 ? -1.707 -10.184 27.967 1.00 50.57 407 VAL A N 1
ATOM 3137 C CA . VAL A 1 414 ? -1.764 -9.377 29.193 1.00 49.95 407 VAL A CA 1
ATOM 3138 C C . VAL A 1 414 ? -0.791 -9.900 30.253 1.00 49.22 407 VAL A C 1
ATOM 3139 O O . VAL A 1 414 ? 0.020 -9.138 30.785 1.00 48.87 407 VAL A O 1
ATOM 3143 N N . PHE A 1 415 ? -0.870 -11.198 30.547 1.00 48.32 408 PHE A N 1
ATOM 3144 C CA . PHE A 1 415 ? 0.029 -11.812 31.514 1.00 47.68 408 PHE A CA 1
ATOM 3145 C C . PHE A 1 415 ? 1.490 -11.567 31.157 1.00 47.22 408 PHE A C 1
ATOM 3146 O O . PHE A 1 415 ? 2.263 -11.108 31.996 1.00 47.25 408 PHE A O 1
ATOM 3154 N N . LYS A 1 416 ? 1.855 -11.850 29.910 1.00 46.64 409 LYS A N 1
ATOM 3155 C CA . LYS A 1 416 ? 3.237 -11.707 29.465 1.00 46.22 409 LYS A CA 1
ATOM 3156 C C . LYS A 1 416 ? 3.729 -10.259 29.565 1.00 45.93 409 LYS A C 1
ATOM 3157 O O . LYS A 1 416 ? 4.851 -10.014 30.009 1.00 45.65 409 LYS A O 1
ATOM 3163 N N . LYS A 1 417 ? 2.884 -9.310 29.165 1.00 45.71 410 LYS A N 1
ATOM 3164 C CA . LYS A 1 417 ? 3.282 -7.900 29.092 1.00 45.85 410 LYS A CA 1
ATOM 3165 C C . LYS A 1 417 ? 3.199 -7.179 30.434 1.00 45.63 410 LYS A C 1
ATOM 3166 O O . LYS A 1 417 ? 4.091 -6.407 30.778 1.00 45.95 410 LYS A O 1
ATOM 3172 N N . TYR A 1 418 ? 2.133 -7.425 31.187 1.00 45.33 411 TYR A N 1
ATOM 3173 C CA . TYR A 1 418 ? 1.888 -6.679 32.417 1.00 44.98 411 TYR A CA 1
ATOM 3174 C C . TYR A 1 418 ? 2.213 -7.468 33.684 1.00 44.95 411 TYR A C 1
ATOM 3175 O O . TYR A 1 418 ? 2.894 -6.963 34.573 1.00 44.89 411 TYR A O 1
ATOM 3184 N N . VAL A 1 419 ? 1.741 -8.709 33.750 1.00 44.76 412 VAL A N 1
ATOM 3185 C CA . VAL A 1 419 ? 1.854 -9.505 34.968 1.00 44.79 412 VAL A CA 1
ATOM 3186 C C . VAL A 1 419 ? 3.253 -10.093 35.183 1.00 44.91 412 VAL A C 1
ATOM 3187 O O . VAL A 1 419 ? 3.816 -9.966 36.270 1.00 45.46 412 VAL A O 1
ATOM 3191 N N . LEU A 1 420 ? 3.820 -10.712 34.155 1.00 44.57 413 LEU A N 1
ATOM 3192 C CA . LEU A 1 420 ? 5.059 -11.463 34.327 1.00 44.58 413 LEU A CA 1
ATOM 3193 C C . LEU A 1 420 ? 6.327 -10.669 34.032 1.00 44.62 413 LEU A C 1
ATOM 3194 O O . LEU A 1 420 ? 7.428 -11.144 34.311 1.00 44.78 413 LEU A O 1
ATOM 3199 N N . SER A 1 421 ? 6.185 -9.471 33.474 1.00 44.58 414 SER A N 1
ATOM 3200 C CA . SER A 1 421 ? 7.361 -8.711 33.026 1.00 44.63 414 SER A CA 1
ATOM 3201 C C . SER A 1 421 ? 7.679 -7.503 33.906 1.00 44.52 414 SER A C 1
ATOM 3202 O O . SER A 1 421 ? 6.821 -7.011 34.654 1.00 44.48 414 SER A O 1
ATOM 3205 N N . ASP A 1 422 ? 8.920 -7.033 33.815 1.00 44.32 415 ASP A N 1
ATOM 3206 C CA . ASP A 1 422 ? 9.329 -5.860 34.575 1.00 44.41 415 ASP A CA 1
ATOM 3207 C C . ASP A 1 422 ? 8.973 -4.549 33.858 1.00 43.74 415 ASP A C 1
ATOM 3208 O O . ASP A 1 422 ? 8.711 -4.529 32.650 1.00 43.59 415 ASP A O 1
ATOM 3213 N N . VAL A 1 423 ? 8.948 -3.462 34.622 1.00 43.27 416 VAL A N 1
ATOM 3214 C CA . VAL A 1 423 ? 8.691 -2.115 34.095 1.00 42.42 416 VAL A CA 1
ATOM 3215 C C . VAL A 1 423 ? 9.700 -1.669 33.041 1.00 42.29 416 VAL A C 1
ATOM 3216 O O . VAL A 1 423 ? 10.801 -2.222 32.928 1.00 42.24 416 VAL A O 1
ATOM 3220 N N . GLU A 1 424 ? 9.311 -0.665 32.264 1.00 42.04 417 GLU A N 1
ATOM 3221 C CA . GLU A 1 424 ? 10.199 -0.058 31.276 1.00 41.93 417 GLU A CA 1
ATOM 3222 C C . GLU A 1 424 ? 11.403 0.562 31.981 1.00 41.60 417 GLU A C 1
ATOM 3223 O O . GLU A 1 424 ? 11.248 1.180 33.037 1.00 41.31 417 GLU A O 1
ATOM 3229 N N . PRO A 1 425 ? 12.609 0.394 31.411 1.00 41.60 418 PRO A N 1
ATOM 3230 C CA . PRO A 1 425 ? 13.798 1.022 31.995 1.00 41.59 418 PRO A CA 1
ATOM 3231 C C . PRO A 1 425 ? 13.661 2.537 32.111 1.00 41.63 418 PRO A C 1
ATOM 3232 O O . PRO A 1 425 ? 12.945 3.161 31.319 1.00 41.45 418 PRO A O 1
ATOM 3236 N N . ILE A 1 426 ? 14.342 3.122 33.092 1.00 41.90 419 ILE A N 1
ATOM 3237 C CA . ILE A 1 426 ? 14.483 4.572 33.125 1.00 42.22 419 ILE A CA 1
ATOM 3238 C C . ILE A 1 426 ? 15.499 5.041 32.096 1.00 42.66 419 ILE A C 1
ATOM 3239 O O . ILE A 1 426 ? 16.582 4.468 31.958 1.00 42.88 419 ILE A O 1
ATOM 3244 N N . GLU A 1 427 ? 15.116 6.064 31.342 1.00 43.35 420 GLU A N 1
ATOM 3245 C CA . GLU A 1 427 ? 16.024 6.742 30.419 1.00 44.03 420 GLU A CA 1
ATOM 3246 C C . GLU A 1 427 ? 15.720 8.222 30.421 1.00 43.61 420 GLU A C 1
ATOM 3247 O O . GLU A 1 427 ? 14.565 8.624 30.541 1.00 43.71 420 GLU A O 1
ATOM 3253 N N . SER A 1 428 ? 16.769 9.029 30.299 1.00 43.46 421 SER A N 1
ATOM 3254 C CA . SER A 1 428 ? 16.667 10.470 30.495 1.00 43.15 421 SER A CA 1
ATOM 3255 C C . SER A 1 428 ? 15.671 11.095 29.537 1.00 42.83 421 SER A C 1
ATOM 3256 O O . SER A 1 428 ? 15.500 10.622 28.425 1.00 42.96 421 SER A O 1
ATOM 3259 N N . LYS A 1 429 ? 15.004 12.148 30.000 1.00 42.44 422 LYS A N 1
ATOM 3260 C CA . LYS A 1 429 ? 14.029 12.881 29.204 1.00 41.98 422 LYS A CA 1
ATOM 3261 C C . LYS A 1 429 ? 14.574 14.264 28.874 1.00 42.17 422 LYS A C 1
ATOM 3262 O O . LYS A 1 429 ? 13.881 15.088 28.305 1.00 41.66 422 LYS A O 1
ATOM 3268 N N . LEU A 1 430 ? 15.842 14.491 29.208 1.00 42.93 423 LEU A N 1
ATOM 3269 C CA . LEU A 1 430 ? 16.558 15.686 28.779 1.00 44.36 423 LEU A CA 1
ATOM 3270 C C . LEU A 1 430 ? 16.802 15.768 27.265 1.00 44.53 423 LEU A C 1
ATOM 3271 O O . LEU A 1 430 ? 17.249 16.799 26.777 1.00 44.30 423 LEU A O 1
ATOM 3276 N N . GLY A 1 431 ? 16.506 14.696 26.535 1.00 45.40 424 GLY A N 1
ATOM 3277 C CA . GLY A 1 431 ? 16.785 14.639 25.092 1.00 47.18 424 GLY A CA 1
ATOM 3278 C C . GLY A 1 431 ? 15.767 15.362 24.221 1.00 48.16 424 GLY A C 1
ATOM 3279 O O . GLY A 1 431 ? 15.202 14.779 23.290 1.00 47.95 424 GLY A O 1
ATOM 3280 N N . SER A 1 432 ? 15.532 16.631 24.540 1.00 49.61 425 SER A N 1
ATOM 3281 C CA . SER A 1 432 ? 14.650 17.503 23.766 1.00 51.09 425 SER A CA 1
ATOM 3282 C C . SER A 1 432 ? 15.179 18.924 23.824 1.00 52.20 425 SER A C 1
ATOM 3283 O O . SER A 1 432 ? 16.012 19.254 24.679 1.00 52.39 425 SER A O 1
ATOM 3286 N N . GLU A 1 433 ? 14.693 19.760 22.912 1.00 53.45 426 GLU A N 1
ATOM 3287 C CA . GLU A 1 433 ? 15.084 21.158 22.861 1.00 54.47 426 GLU A CA 1
ATOM 3288 C C . GLU A 1 433 ? 14.448 21.956 23.998 1.00 55.21 426 GLU A C 1
ATOM 3289 O O . GLU A 1 433 ? 15.075 22.868 24.522 1.00 56.18 426 GLU A O 1
ATOM 3295 N N . ARG A 1 434 ? 13.225 21.615 24.399 1.00 54.91 427 ARG A N 1
ATOM 3296 C CA . ARG A 1 434 ? 12.629 22.291 25.537 1.00 55.52 427 ARG A CA 1
ATOM 3297 C C . ARG A 1 434 ? 13.534 22.023 26.735 1.00 54.74 427 ARG A C 1
ATOM 3298 O O . ARG A 1 434 ? 14.283 22.911 27.150 1.00 55.46 427 ARG A O 1
ATOM 3306 N N . ALA A 1 435 ? 13.484 20.788 27.241 1.00 53.05 428 ALA A N 1
ATOM 3307 C CA . ALA A 1 435 ? 14.271 20.349 28.391 1.00 51.35 428 ALA A CA 1
ATOM 3308 C C . ALA A 1 435 ? 15.712 20.847 28.407 1.00 50.21 428 ALA A C 1
ATOM 3309 O O . ALA A 1 435 ? 16.188 21.298 29.443 1.00 50.18 428 ALA A O 1
ATOM 3311 N N . PHE A 1 436 ? 16.395 20.799 27.265 1.00 48.92 429 PHE A N 1
ATOM 3312 C CA . PHE A 1 436 ? 17.821 21.117 27.241 1.00 47.53 429 PHE A CA 1
ATOM 3313 C C . PHE A 1 436 ? 18.159 22.612 27.339 1.00 47.22 429 PHE A C 1
ATOM 3314 O O . PHE A 1 436 ? 19.132 22.986 27.981 1.00 46.89 429 PHE A O 1
ATOM 3322 N N . TYR A 1 437 ? 17.344 23.463 26.726 1.00 47.05 430 TYR A N 1
ATOM 3323 C CA . TYR A 1 437 ? 17.525 24.914 26.825 1.00 46.60 430 TYR A CA 1
ATOM 3324 C C . TYR A 1 437 ? 17.313 25.392 28.270 1.00 45.94 430 TYR A C 1
ATOM 3325 O O . TYR A 1 437 ? 18.036 26.265 28.757 1.00 45.74 430 TYR A O 1
ATOM 3334 N N . THR A 1 438 ? 16.324 24.800 28.938 1.00 44.72 431 THR A N 1
ATOM 3335 C CA . THR A 1 438 ? 16.005 25.083 30.329 1.00 44.23 431 THR A CA 1
ATOM 3336 C C . THR A 1 438 ? 17.114 24.589 31.263 1.00 43.57 431 THR A C 1
ATOM 3337 O O . THR A 1 438 ? 17.495 25.271 32.226 1.00 43.15 431 THR A O 1
ATOM 3341 N N . PHE A 1 439 ? 17.606 23.389 30.971 1.00 42.96 432 PHE A N 1
ATOM 3342 C CA . PHE A 1 439 ? 18.647 22.740 31.756 1.00 42.72 432 PHE A CA 1
ATOM 3343 C C . PHE A 1 439 ? 19.908 23.611 31.766 1.00 42.60 432 PHE A C 1
ATOM 3344 O O . PHE A 1 439 ? 20.466 23.886 32.828 1.00 42.55 432 PHE A O 1
ATOM 3352 N N . LEU A 1 440 ? 20.324 24.081 30.595 1.00 42.19 433 LEU A N 1
ATOM 3353 C CA . LEU A 1 440 ? 21.517 24.914 30.489 1.00 42.42 433 LEU A CA 1
ATOM 3354 C C . LEU A 1 440 ? 21.342 26.306 31.085 1.00 42.54 433 LEU A C 1
ATOM 3355 O O . LEU A 1 440 ? 22.286 26.868 31.643 1.00 42.26 433 LEU A O 1
ATOM 3360 N N . LEU A 1 441 ? 20.145 26.869 30.958 1.00 42.92 434 LEU A N 1
ATOM 3361 C CA . LEU A 1 441 ? 19.854 28.153 31.586 1.00 43.54 434 LEU A CA 1
ATOM 3362 C C . LEU A 1 441 ? 19.975 28.061 33.103 1.00 43.48 434 LEU A C 1
ATOM 3363 O O . LEU A 1 441 ? 20.548 28.955 33.740 1.00 43.54 434 LEU A O 1
ATOM 3368 N N . GLY A 1 442 ? 19.436 26.978 33.668 1.00 43.39 435 GLY A N 1
ATOM 3369 C CA . GLY A 1 442 ? 19.544 26.707 35.105 1.00 43.65 435 GLY A CA 1
ATOM 3370 C C . GLY A 1 442 ? 20.977 26.572 35.587 1.00 43.68 435 GLY A C 1
ATOM 3371 O O . GLY A 1 442 ? 21.348 27.177 36.589 1.00 44.40 435 GLY A O 1
ATOM 3372 N N . ILE A 1 443 ? 21.788 25.798 34.864 1.00 43.59 436 ILE A N 1
ATOM 3373 C CA . ILE A 1 443 ? 23.215 25.636 35.187 1.00 43.16 436 ILE A CA 1
ATOM 3374 C C . ILE A 1 443 ? 23.944 26.983 35.271 1.00 42.82 436 ILE A C 1
ATOM 3375 O O . ILE A 1 443 ? 24.691 27.232 36.205 1.00 42.72 436 ILE A O 1
ATOM 3380 N N . LEU A 1 444 ? 23.704 27.851 34.301 1.00 42.83 437 LEU A N 1
ATOM 3381 C CA . LEU A 1 444 ? 24.321 29.173 34.280 1.00 42.88 437 LEU A CA 1
ATOM 3382 C C . LEU A 1 444 ? 23.856 30.082 35.405 1.00 42.85 437 LEU A C 1
ATOM 3383 O O . LEU A 1 444 ? 24.637 30.855 35.928 1.00 43.13 437 LEU A O 1
ATOM 3388 N N . SER A 1 445 ? 22.581 29.993 35.763 1.00 43.69 438 SER A N 1
ATOM 3389 C CA . SER A 1 445 ? 22.045 30.742 36.897 1.00 43.75 438 SER A CA 1
ATOM 3390 C C . SER A 1 445 ? 22.650 30.256 38.211 1.00 44.11 438 SER A C 1
ATOM 3391 O O . SER A 1 445 ? 22.932 31.058 39.102 1.00 44.04 438 SER A O 1
ATOM 3394 N N . ALA A 1 446 ? 22.853 28.944 38.314 1.00 44.34 439 ALA A N 1
ATOM 3395 C CA . ALA A 1 446 ? 23.353 28.324 39.535 1.00 44.99 439 ALA A CA 1
ATOM 3396 C C . ALA A 1 446 ? 24.856 28.439 39.697 1.00 45.19 439 ALA A C 1
ATOM 3397 O O . ALA A 1 446 ? 25.335 28.605 40.815 1.00 45.16 439 ALA A O 1
ATOM 3399 N N . GLU A 1 447 ? 25.596 28.339 38.590 1.00 45.53 440 GLU A N 1
ATOM 3400 C CA . GLU A 1 447 ? 27.064 28.300 38.642 1.00 45.79 440 GLU A CA 1
ATOM 3401 C C . GLU A 1 447 ? 27.712 29.643 38.339 1.00 45.55 440 GLU A C 1
ATOM 3402 O O . GLU A 1 447 ? 28.869 29.855 38.669 1.00 45.81 440 GLU A O 1
ATOM 3408 N N . GLY A 1 448 ? 26.973 30.547 37.710 1.00 45.44 441 GLY A N 1
ATOM 3409 C CA . GLY A 1 448 ? 27.556 31.803 37.248 1.00 44.85 441 GLY A CA 1
ATOM 3410 C C . GLY A 1 448 ? 28.261 31.580 35.924 1.00 44.78 441 GLY A C 1
ATOM 3411 O O . GLY A 1 448 ? 27.991 30.592 35.235 1.00 45.07 441 GLY A O 1
ATOM 3412 N N . ASN A 1 449 ? 29.164 32.491 35.571 1.00 44.19 442 ASN A N 1
ATOM 3413 C CA . ASN A 1 449 ? 29.827 32.470 34.263 1.00 44.16 442 ASN A CA 1
ATOM 3414 C C . ASN A 1 449 ? 30.700 31.254 34.036 1.00 43.56 442 ASN A C 1
ATOM 3415 O O . ASN A 1 449 ? 31.488 30.874 34.905 1.00 43.48 442 ASN A O 1
ATOM 3420 N N . LEU A 1 450 ? 30.544 30.650 32.862 1.00 42.80 443 LEU A N 1
ATOM 3421 C CA . LEU A 1 450 ? 31.220 29.402 32.538 1.00 42.16 443 LEU A CA 1
ATOM 3422 C C . LEU A 1 450 ? 31.712 29.388 31.109 1.00 41.87 443 LEU A C 1
ATOM 3423 O O . LEU A 1 450 ? 31.069 29.937 30.217 1.00 42.32 443 LEU A O 1
ATOM 3428 N N . SER A 1 451 ? 32.854 28.747 30.895 1.00 40.94 444 SER A N 1
ATOM 3429 C CA . SER A 1 451 ? 33.335 28.495 29.551 1.00 40.19 444 SER A CA 1
ATOM 3430 C C . SER A 1 451 ? 32.458 27.434 28.894 1.00 40.48 444 SER A C 1
ATOM 3431 O O . SER A 1 451 ? 31.720 26.708 29.584 1.00 40.22 444 SER A O 1
ATOM 3434 N N . GLU A 1 452 ? 32.534 27.362 27.564 1.00 40.45 445 GLU A N 1
ATOM 3435 C CA . GLU A 1 452 ? 31.851 26.329 26.795 1.00 41.11 445 GLU A CA 1
ATOM 3436 C C . GLU A 1 452 ? 32.156 24.958 27.402 1.00 40.24 445 GLU A C 1
ATOM 3437 O O . GLU A 1 452 ? 31.244 24.207 27.755 1.00 40.04 445 GLU A O 1
ATOM 3443 N N . LYS A 1 453 ? 33.449 24.678 27.546 1.00 39.65 446 LYS A N 1
ATOM 3444 C CA . LYS A 1 453 ? 33.974 23.449 28.147 1.00 39.30 446 LYS A CA 1
ATOM 3445 C C . LYS A 1 453 ? 33.424 23.136 29.551 1.00 38.90 446 LYS A C 1
ATOM 3446 O O . LYS A 1 453 ? 33.089 21.988 29.834 1.00 38.67 446 LYS A O 1
ATOM 3452 N N . GLN A 1 454 ? 33.370 24.145 30.421 1.00 38.61 447 GLN A N 1
ATOM 3453 C CA . GLN A 1 454 ? 32.900 23.960 31.797 1.00 39.02 447 GLN A CA 1
ATOM 3454 C C . GLN A 1 454 ? 31.416 23.623 31.797 1.00 39.12 447 GLN A C 1
ATOM 3455 O O . GLN A 1 454 ? 30.971 22.747 32.542 1.00 39.45 447 GLN A O 1
ATOM 3461 N N . LEU A 1 455 ? 30.668 24.324 30.948 1.00 39.86 448 LEU A N 1
ATOM 3462 C CA . LEU A 1 455 ? 29.216 24.166 30.837 1.00 41.13 448 LEU A CA 1
ATOM 3463 C C . LEU A 1 455 ? 28.854 22.785 30.296 1.00 41.61 448 LEU A C 1
ATOM 3464 O O . LEU A 1 455 ? 27.943 22.124 30.813 1.00 41.28 448 LEU A O 1
ATOM 3469 N N . GLU A 1 456 ? 29.592 22.371 29.264 1.00 42.23 449 GLU A N 1
ATOM 3470 C CA . GLU A 1 456 ? 29.471 21.054 28.662 1.00 43.20 449 GLU A CA 1
ATOM 3471 C C . GLU A 1 456 ? 29.730 19.967 29.688 1.00 43.77 449 GLU A C 1
ATOM 3472 O O . GLU A 1 456 ? 28.959 19.009 29.776 1.00 43.90 449 GLU A O 1
ATOM 3478 N N . ASN A 1 457 ? 30.813 20.121 30.453 1.00 44.46 450 ASN A N 1
ATOM 3479 C CA . ASN A 1 457 ? 31.125 19.198 31.544 1.00 45.28 450 ASN A CA 1
ATOM 3480 C C . ASN A 1 457 ? 29.973 19.018 32.537 1.00 45.77 450 ASN A C 1
ATOM 3481 O O . ASN A 1 457 ? 29.738 17.893 32.980 1.00 46.32 450 ASN A O 1
ATOM 3486 N N . PHE A 1 458 ? 29.259 20.103 32.873 1.00 46.00 451 PHE A N 1
ATOM 3487 C CA . PHE A 1 458 ? 28.022 19.993 33.697 1.00 46.41 451 PHE A CA 1
ATOM 3488 C C . PHE A 1 458 ? 26.925 19.218 32.988 1.00 46.54 451 PHE A C 1
ATOM 3489 O O . PHE A 1 458 ? 26.235 18.413 33.614 1.00 46.88 451 PHE A O 1
ATOM 3497 N N . ALA A 1 459 ? 26.757 19.468 31.689 1.00 46.77 452 ALA A N 1
ATOM 3498 C CA . ALA A 1 459 ? 25.723 18.793 30.907 1.00 46.96 452 ALA A CA 1
ATOM 3499 C C . ALA A 1 459 ? 25.958 17.283 30.820 1.00 47.31 452 ALA A C 1
ATOM 3500 O O . ALA A 1 459 ? 25.005 16.516 30.731 1.00 47.65 452 ALA A O 1
ATOM 3502 N N . TYR A 1 460 ? 27.223 16.864 30.870 1.00 47.41 453 TYR A N 1
ATOM 3503 C CA . TYR A 1 460 ? 27.577 15.440 30.874 1.00 47.89 453 TYR A CA 1
ATOM 3504 C C . TYR A 1 460 ? 27.259 14.730 32.208 1.00 48.59 453 TYR A C 1
ATOM 3505 O O . TYR A 1 460 ? 27.169 13.495 32.269 1.00 48.83 453 TYR A O 1
ATOM 3514 N N . GLU A 1 461 ? 27.084 15.511 33.272 1.00 49.21 454 GLU A N 1
ATOM 3515 C CA . GLU A 1 461 ? 26.637 14.973 34.561 1.00 49.66 454 GLU A CA 1
ATOM 3516 C C . GLU A 1 461 ? 25.241 14.342 34.446 1.00 49.75 454 GLU A C 1
ATOM 3517 O O . GLU A 1 461 ? 24.838 13.522 35.284 1.00 49.49 454 GLU A O 1
ATOM 3523 N N . SER A 1 462 ? 24.525 14.734 33.389 1.00 49.81 455 SER A N 1
ATOM 3524 C CA . SER A 1 462 ? 23.195 14.223 33.054 1.00 50.03 455 SER A CA 1
ATOM 3525 C C . SER A 1 462 ? 23.159 12.695 32.915 1.00 49.48 455 SER A C 1
ATOM 3526 O O . SER A 1 462 ? 24.163 12.063 32.600 1.00 49.07 455 SER A O 1
ATOM 3529 N N . LEU A 1 463 ? 21.982 12.122 33.144 1.00 48.99 456 LEU A N 1
ATOM 3530 C CA . LEU A 1 463 ? 21.741 10.699 32.920 1.00 48.41 456 LEU A CA 1
ATOM 3531 C C . LEU A 1 463 ? 21.597 10.398 31.423 1.00 47.96 456 LEU A C 1
ATOM 3532 O O . LEU A 1 463 ? 21.587 9.241 31.015 1.00 48.16 456 LEU A O 1
ATOM 3537 N N . LEU A 1 464 ? 21.483 11.445 30.612 1.00 47.57 457 LEU A N 1
ATOM 3538 C CA . LEU A 1 464 ? 21.391 11.300 29.161 1.00 47.33 457 LEU A CA 1
ATOM 3539 C C . LEU A 1 464 ? 22.701 10.766 28.565 1.00 47.46 457 LEU A C 1
ATOM 3540 O O . LEU A 1 464 ? 23.802 11.207 28.930 1.00 47.31 457 LEU A O 1
ATOM 3545 N N . ALA A 1 465 ? 22.571 9.791 27.670 1.00 47.47 458 ALA A N 1
ATOM 3546 C CA . ALA A 1 465 ? 23.708 9.278 26.923 1.00 47.57 458 ALA A CA 1
ATOM 3547 C C . ALA A 1 465 ? 24.471 10.440 26.273 1.00 47.72 458 ALA A C 1
ATOM 3548 O O . ALA A 1 465 ? 23.856 11.351 25.697 1.00 47.63 458 ALA A O 1
ATOM 3550 N N . LYS A 1 466 ? 25.798 10.411 26.403 1.00 47.71 459 LYS A N 1
ATOM 3551 C CA . LYS A 1 466 ? 26.699 11.424 25.826 1.00 48.08 459 LYS A CA 1
ATOM 3552 C C . LYS A 1 466 ? 26.384 11.783 24.373 1.00 47.36 459 LYS A C 1
ATOM 3553 O O . LYS A 1 466 ? 26.475 12.949 23.984 1.00 47.45 459 LYS A O 1
ATOM 3559 N N . GLN A 1 467 ? 26.048 10.767 23.578 1.00 46.53 460 GLN A N 1
ATOM 3560 C CA . GLN A 1 467 ? 25.788 10.933 22.153 1.00 45.68 460 GLN A CA 1
ATOM 3561 C C . GLN A 1 467 ? 24.591 11.842 21.926 1.00 44.98 460 GLN A C 1
ATOM 3562 O O . GLN A 1 467 ? 24.561 12.601 20.954 1.00 44.79 460 GLN A O 1
ATOM 3568 N N . LEU A 1 468 ? 23.616 11.750 22.830 1.00 43.74 461 LEU A N 1
ATOM 3569 C CA . LEU A 1 468 ? 22.418 12.572 22.786 1.00 42.83 461 LEU A CA 1
ATOM 3570 C C . LEU A 1 468 ? 22.658 13.946 23.394 1.00 42.18 461 LEU A C 1
ATOM 3571 O O . LEU A 1 468 ? 22.107 14.933 22.916 1.00 41.79 461 LEU A O 1
ATOM 3576 N N . VAL A 1 469 ? 23.468 14.003 24.452 1.00 41.48 462 VAL A N 1
ATOM 3577 C CA . VAL A 1 469 ? 23.888 15.277 25.029 1.00 40.82 462 VAL A CA 1
ATOM 3578 C C . VAL A 1 469 ? 24.507 16.151 23.935 1.00 40.65 462 VAL A C 1
ATOM 3579 O O . VAL A 1 469 ? 24.156 17.329 23.792 1.00 40.59 462 VAL A O 1
ATOM 3583 N N . ASP A 1 470 ? 25.395 15.547 23.148 1.00 40.04 463 ASP A N 1
ATOM 3584 C CA . ASP A 1 470 ? 26.113 16.244 22.093 1.00 40.14 463 ASP A CA 1
ATOM 3585 C C . ASP A 1 470 ? 25.192 16.796 21.008 1.00 39.82 463 ASP A C 1
ATOM 3586 O O . ASP A 1 470 ? 25.504 17.824 20.397 1.00 40.08 463 ASP A O 1
ATOM 3591 N N . VAL A 1 471 ? 24.082 16.099 20.765 1.00 39.11 464 VAL A N 1
ATOM 3592 C CA . VAL A 1 471 ? 23.093 16.519 19.780 1.00 39.23 464 VAL A CA 1
ATOM 3593 C C . VAL A 1 471 ? 22.384 17.794 20.236 1.00 39.50 464 VAL A C 1
ATOM 3594 O O . VAL A 1 471 ? 22.198 18.722 19.449 1.00 39.43 464 VAL A O 1
ATOM 3598 N N . TYR A 1 472 ? 22.018 17.833 21.515 1.00 39.86 465 TYR A N 1
ATOM 3599 C CA . TYR A 1 472 ? 21.248 18.938 22.069 1.00 40.29 465 TYR A CA 1
ATOM 3600 C C . TYR A 1 472 ? 22.074 20.117 22.575 1.00 40.57 465 TYR A C 1
ATOM 3601 O O . TYR A 1 472 ? 21.604 21.253 22.517 1.00 40.40 465 TYR A O 1
ATOM 3610 N N . PHE A 1 473 ? 23.309 19.857 23.010 1.00 40.70 466 PHE A N 1
ATOM 3611 C CA . PHE A 1 473 ? 24.149 20.902 23.602 1.00 41.03 466 PHE A CA 1
ATOM 3612 C C . PHE A 1 473 ? 24.400 22.126 22.703 1.00 41.24 466 PHE A C 1
ATOM 3613 O O . PHE A 1 473 ? 24.018 23.235 23.076 1.00 41.22 466 PHE A O 1
ATOM 3621 N N . ASP A 1 474 ? 25.040 21.937 21.549 1.00 41.96 467 ASP A N 1
ATOM 3622 C CA . ASP A 1 474 ? 25.333 23.052 20.627 1.00 42.53 467 ASP A CA 1
ATOM 3623 C C . ASP A 1 474 ? 24.047 23.647 20.027 1.00 42.88 467 ASP A C 1
ATOM 3624 O O . ASP A 1 474 ? 23.943 24.867 19.891 1.00 42.94 467 ASP A O 1
ATOM 3629 N N . ARG A 1 475 ? 23.087 22.790 19.663 1.00 43.11 468 ARG A N 1
ATOM 3630 C CA . ARG A 1 475 ? 21.712 23.233 19.380 1.00 44.12 468 ARG A CA 1
ATOM 3631 C C . ARG A 1 475 ? 21.246 24.293 20.400 1.00 43.64 468 ARG A C 1
ATOM 3632 O O . ARG A 1 475 ? 20.756 25.353 20.015 1.00 43.66 468 ARG A O 1
ATOM 3640 N N . ALA A 1 476 ? 21.423 24.003 21.691 1.00 43.33 469 ALA A N 1
ATOM 3641 C CA . ALA A 1 476 ? 20.952 24.881 22.782 1.00 43.22 469 ALA A CA 1
ATOM 3642 C C . ALA A 1 476 ? 21.756 26.167 22.913 1.00 42.98 469 ALA A C 1
ATOM 3643 O O . ALA A 1 476 ? 21.195 27.250 23.066 1.00 42.87 469 ALA A O 1
ATOM 3645 N N . ILE A 1 477 ? 23.074 26.034 22.848 1.00 43.31 470 ILE A N 1
ATOM 3646 C CA . ILE A 1 477 ? 23.986 27.175 22.908 1.00 43.19 470 ILE A CA 1
ATOM 3647 C C . ILE A 1 477 ? 23.593 28.267 21.920 1.00 42.87 470 ILE A C 1
ATOM 3648 O O . ILE A 1 477 ? 23.389 29.413 22.311 1.00 43.14 470 ILE A O 1
ATOM 3653 N N . ARG A 1 478 ? 23.455 27.906 20.654 1.00 42.65 471 ARG A N 1
ATOM 3654 C CA . ARG A 1 478 ? 23.170 28.898 19.624 1.00 42.67 471 ARG A CA 1
ATOM 3655 C C . ARG A 1 478 ? 21.771 29.509 19.749 1.00 42.10 471 ARG A C 1
ATOM 3656 O O . ARG A 1 478 ? 21.593 30.705 19.506 1.00 41.62 471 ARG A O 1
ATOM 3664 N N . TRP A 1 479 ? 20.787 28.690 20.135 1.00 41.54 472 TRP A N 1
ATOM 3665 C CA . TRP A 1 479 ? 19.431 29.184 20.310 1.00 40.72 472 TRP A CA 1
ATOM 3666 C C . TRP A 1 479 ? 19.447 30.253 21.397 1.00 40.72 472 TRP A C 1
ATOM 3667 O O . TRP A 1 479 ? 18.926 31.349 21.194 1.00 40.46 472 TRP A O 1
ATOM 3678 N N . LEU A 1 480 ? 20.107 29.941 22.513 1.00 40.70 473 LEU A N 1
ATOM 3679 C CA . LEU A 1 480 ? 20.175 30.839 23.671 1.00 41.15 473 LEU A CA 1
ATOM 3680 C C . LEU A 1 480 ? 20.978 32.109 23.368 1.00 41.60 473 LEU A C 1
ATOM 3681 O O . LEU A 1 480 ? 20.750 33.160 23.976 1.00 42.02 473 LEU A O 1
ATOM 3686 N N . LEU A 1 481 ? 21.917 31.997 22.432 1.00 41.85 474 LEU A N 1
ATOM 3687 C CA . LEU A 1 481 ? 22.640 33.149 21.906 1.00 42.44 474 LEU A CA 1
ATOM 3688 C C . LEU A 1 481 ? 21.745 33.991 20.984 1.00 42.74 474 LEU A C 1
ATOM 3689 O O . LEU A 1 481 ? 21.599 35.199 21.203 1.00 42.70 474 LEU A O 1
ATOM 3694 N N . GLU A 1 482 ? 21.137 33.348 19.981 1.00 42.97 475 GLU A N 1
ATOM 3695 C CA . GLU A 1 482 ? 20.264 34.032 19.016 1.00 43.75 475 GLU A CA 1
ATOM 3696 C C . GLU A 1 482 ? 19.127 34.779 19.694 1.00 44.05 475 GLU A C 1
ATOM 3697 O O . GLU A 1 482 ? 18.777 35.887 19.281 1.00 44.20 475 GLU A O 1
ATOM 3703 N N . HIS A 1 483 ? 18.555 34.165 20.728 1.00 43.88 476 HIS A N 1
ATOM 3704 C CA . HIS A 1 483 ? 17.413 34.744 21.433 1.00 44.78 476 HIS A CA 1
ATOM 3705 C C . HIS A 1 483 ? 17.821 35.484 22.698 1.00 44.97 476 HIS A C 1
ATOM 3706 O O . HIS A 1 483 ? 16.975 35.870 23.515 1.00 44.61 476 HIS A O 1
ATOM 3713 N N . SER A 1 484 ? 19.132 35.691 22.808 1.00 45.18 477 SER A N 1
ATOM 3714 C CA . SER A 1 484 ? 19.765 36.561 23.795 1.00 45.89 477 SER A CA 1
ATOM 3715 C C . SER A 1 484 ? 19.314 36.315 25.235 1.00 45.78 477 SER A C 1
ATOM 3716 O O . SER A 1 484 ? 18.914 37.239 25.951 1.00 45.80 477 SER A O 1
ATOM 3719 N N . PHE A 1 485 ? 19.383 35.044 25.632 1.00 45.75 478 PHE A N 1
ATOM 3720 C CA . PHE A 1 485 ? 19.299 34.640 27.036 1.00 45.77 478 PHE A CA 1
ATOM 3721 C C . PHE A 1 485 ? 20.713 34.593 27.639 1.00 46.20 478 PHE A C 1
ATOM 3722 O O . PHE A 1 485 ? 20.910 34.885 28.813 1.00 46.30 478 PHE A O 1
ATOM 3730 N N . ILE A 1 486 ? 21.695 34.227 26.822 1.00 46.83 479 ILE A N 1
ATOM 3731 C CA . ILE A 1 486 ? 23.100 34.242 27.240 1.00 47.28 479 ILE A CA 1
ATOM 3732 C C . ILE A 1 486 ? 23.909 35.211 26.362 1.00 48.20 479 ILE A C 1
ATOM 3733 O O . ILE A 1 486 ? 23.450 35.591 25.290 1.00 48.29 479 ILE A O 1
ATOM 3738 N N . LYS A 1 487 ? 25.086 35.630 26.835 1.00 49.52 480 LYS A N 1
ATOM 3739 C CA . LYS A 1 487 ? 26.024 36.440 26.041 1.00 50.60 480 LYS A CA 1
ATOM 3740 C C . LYS A 1 487 ? 27.451 35.924 26.214 1.00 51.34 480 LYS A C 1
ATOM 3741 O O . LYS A 1 487 ? 27.760 35.321 27.237 1.00 51.52 480 LYS A O 1
ATOM 3747 N N . GLU A 1 488 ? 28.293 36.134 25.201 1.00 52.14 481 GLU A N 1
ATOM 3748 C CA . GLU A 1 488 ? 29.725 35.783 25.249 1.00 53.39 481 GLU A CA 1
ATOM 3749 C C . GLU A 1 488 ? 30.568 36.959 25.730 1.00 53.58 481 GLU A C 1
ATOM 3750 O O . GLU A 1 488 ? 30.400 38.084 25.251 1.00 53.35 481 GLU A O 1
ATOM 3756 N N . GLU A 1 489 ? 31.480 36.694 26.664 1.00 54.31 482 GLU A N 1
ATOM 3757 C CA . GLU A 1 489 ? 32.390 37.733 27.179 1.00 55.03 482 GLU A CA 1
ATOM 3758 C C . GLU A 1 489 ? 33.871 37.434 26.936 1.00 55.03 482 GLU A C 1
ATOM 3759 O O . GLU A 1 489 ? 34.753 38.111 27.474 1.00 55.13 482 GLU A O 1
ATOM 3765 N N . GLY A 1 490 ? 34.132 36.437 26.096 1.00 55.10 483 GLY A N 1
ATOM 3766 C CA . GLY A 1 490 ? 35.496 36.011 25.787 1.00 54.74 483 GLY A CA 1
ATOM 3767 C C . GLY A 1 490 ? 35.557 34.501 25.880 1.00 54.58 483 GLY A C 1
ATOM 3768 O O . GLY A 1 490 ? 34.977 33.797 25.051 1.00 54.83 483 GLY A O 1
ATOM 3769 N N . ASN A 1 491 ? 36.232 33.999 26.906 1.00 54.06 484 ASN A N 1
ATOM 3770 C CA . ASN A 1 491 ? 36.281 32.561 27.145 1.00 53.62 484 ASN A CA 1
ATOM 3771 C C . ASN A 1 491 ? 34.990 32.015 27.778 1.00 53.18 484 ASN A C 1
ATOM 3772 O O . ASN A 1 491 ? 34.852 30.802 27.942 1.00 53.05 484 ASN A O 1
ATOM 3777 N N . THR A 1 492 ? 34.041 32.898 28.100 1.00 52.48 485 THR A N 1
ATOM 3778 C CA . THR A 1 492 ? 32.915 32.521 28.972 1.00 52.09 485 THR A CA 1
ATOM 3779 C C . THR A 1 492 ? 31.489 32.921 28.511 1.00 51.30 485 THR A C 1
ATOM 3780 O O . THR A 1 492 ? 31.302 33.896 27.771 1.00 50.81 485 THR A O 1
ATOM 3784 N N . PHE A 1 493 ? 30.503 32.138 28.952 1.00 50.45 486 PHE A N 1
ATOM 3785 C CA . PHE A 1 493 ? 29.079 32.440 28.753 1.00 50.02 486 PHE A CA 1
ATOM 3786 C C . PHE A 1 493 ? 28.466 33.009 30.020 1.00 49.46 486 PHE A C 1
ATOM 3787 O O . PHE A 1 493 ? 28.785 32.576 31.128 1.00 49.61 486 PHE A O 1
ATOM 3795 N N . ALA A 1 494 ? 27.570 33.970 29.850 1.00 48.65 487 ALA A N 1
ATOM 3796 C CA . ALA A 1 494 ? 26.896 34.602 30.966 1.00 47.78 487 ALA A CA 1
ATOM 3797 C C . ALA A 1 494 ? 25.458 34.861 30.590 1.00 47.45 487 ALA A C 1
ATOM 3798 O O . ALA A 1 494 ? 25.152 35.144 29.432 1.00 47.64 487 ALA A O 1
ATOM 3800 N N . LEU A 1 495 ? 24.575 34.778 31.576 1.00 46.58 488 LEU A N 1
ATOM 3801 C CA . LEU A 1 495 ? 23.195 35.162 31.380 1.00 46.00 488 LEU A CA 1
ATOM 3802 C C . LEU A 1 495 ? 23.114 36.648 31.098 1.00 45.79 488 LEU A C 1
ATOM 3803 O O . LEU A 1 495 ? 23.851 37.445 31.696 1.00 45.91 488 LEU A O 1
ATOM 3808 N N . THR A 1 496 ? 22.232 37.011 30.173 1.00 45.01 489 THR A N 1
ATOM 3809 C CA . THR A 1 496 ? 21.851 38.395 29.973 1.00 44.49 489 THR A CA 1
ATOM 3810 C C . THR A 1 496 ? 21.019 38.821 31.181 1.00 44.45 489 THR A C 1
ATOM 3811 O O . THR A 1 496 ? 20.640 37.978 32.013 1.00 44.67 489 THR A O 1
ATOM 3815 N N . ASN A 1 497 ? 20.731 40.115 31.284 1.00 44.09 490 ASN A N 1
ATOM 3816 C CA . ASN A 1 497 ? 19.863 40.624 32.341 1.00 44.29 490 ASN A CA 1
ATOM 3817 C C . ASN A 1 497 ? 18.472 40.013 32.255 1.00 44.18 490 ASN A C 1
ATOM 3818 O O . ASN A 1 497 ? 17.835 39.744 33.280 1.00 44.37 490 ASN A O 1
ATOM 3823 N N . PHE A 1 498 ? 18.020 39.815 31.017 1.00 43.78 491 PHE A N 1
ATOM 3824 C CA . PHE A 1 498 ? 16.753 39.168 30.698 1.00 43.38 491 PHE A CA 1
ATOM 3825 C C . PHE A 1 498 ? 16.819 37.683 31.045 1.00 43.66 491 PHE A C 1
ATOM 3826 O O . PHE A 1 498 ? 15.944 37.170 31.736 1.00 43.75 491 PHE A O 1
ATOM 3834 N N . GLY A 1 499 ? 17.879 37.019 30.579 1.00 44.38 492 GLY A N 1
ATOM 3835 C CA . GLY A 1 499 ? 18.149 35.604 30.851 1.00 45.21 492 GLY A CA 1
ATOM 3836 C C . GLY A 1 499 ? 18.188 35.245 32.327 1.00 45.78 492 GLY A C 1
ATOM 3837 O O . GLY A 1 499 ? 17.699 34.187 32.722 1.00 46.27 492 GLY A O 1
ATOM 3838 N N . LYS A 1 500 ? 18.761 36.133 33.139 1.00 46.44 493 LYS A N 1
ATOM 3839 C CA . LYS A 1 500 ? 18.821 35.962 34.595 1.00 46.68 493 LYS A CA 1
ATOM 3840 C C . LYS A 1 500 ? 17.452 36.152 35.257 1.00 46.45 493 LYS A C 1
ATOM 3841 O O . LYS A 1 500 ? 17.106 35.404 36.176 1.00 46.13 493 LYS A O 1
ATOM 3847 N N . ARG A 1 501 ? 16.686 37.144 34.793 1.00 46.05 494 ARG A N 1
ATOM 3848 C CA . ARG A 1 501 ? 15.318 37.379 35.291 1.00 46.02 494 ARG A CA 1
ATOM 3849 C C . ARG A 1 501 ? 14.390 36.188 34.979 1.00 45.71 494 ARG A C 1
ATOM 3850 O O . ARG A 1 501 ? 13.530 35.835 35.788 1.00 46.22 494 ARG A O 1
ATOM 3858 N N . VAL A 1 502 ? 14.579 35.581 33.806 1.00 45.30 495 VAL A N 1
ATOM 3859 C CA . VAL A 1 502 ? 13.797 34.430 33.352 1.00 44.53 495 VAL A CA 1
ATOM 3860 C C . VAL A 1 502 ? 14.097 33.207 34.207 1.00 44.55 495 VAL A C 1
ATOM 3861 O O . VAL A 1 502 ? 13.179 32.479 34.615 1.00 45.34 495 VAL A O 1
ATOM 3865 N N . ALA A 1 503 ? 15.381 33.007 34.484 1.00 44.02 496 ALA A N 1
ATOM 3866 C CA . ALA A 1 503 ? 15.874 31.927 35.329 1.00 43.53 496 ALA A CA 1
ATOM 3867 C C . ALA A 1 503 ? 15.280 32.015 36.727 1.00 43.65 496 ALA A C 1
ATOM 3868 O O . ALA A 1 503 ? 14.798 31.004 37.263 1.00 43.12 496 ALA A O 1
ATOM 3870 N N . ASP A 1 504 ? 15.287 33.226 37.286 1.00 43.59 497 ASP A N 1
ATOM 3871 C CA . ASP A 1 504 ? 14.667 33.523 38.588 1.00 44.06 497 ASP A CA 1
ATOM 3872 C C . ASP A 1 504 ? 13.136 33.361 38.632 1.00 43.95 497 ASP A C 1
ATOM 3873 O O . ASP A 1 504 ? 12.567 32.991 39.669 1.00 44.02 497 ASP A O 1
ATOM 3878 N N . LEU A 1 505 ? 12.462 33.638 37.521 1.00 44.10 498 LEU A N 1
ATOM 3879 C CA . LEU A 1 505 ? 11.000 33.479 37.478 1.00 43.88 498 LEU A CA 1
ATOM 3880 C C . LEU A 1 505 ? 10.604 32.023 37.241 1.00 43.99 498 LEU A C 1
ATOM 3881 O O . LEU A 1 505 ? 9.491 31.623 37.549 1.00 44.53 498 LEU A O 1
ATOM 3886 N N . TYR A 1 506 ? 11.558 31.247 36.728 1.00 44.42 499 TYR A N 1
ATOM 3887 C CA . TYR A 1 506 ? 11.448 29.803 36.500 1.00 44.24 499 TYR A CA 1
ATOM 3888 C C . TYR A 1 506 ? 10.507 29.443 35.345 1.00 44.39 499 TYR A C 1
ATOM 3889 O O . TYR A 1 506 ? 9.951 28.360 35.300 1.00 45.52 499 TYR A O 1
ATOM 3898 N N . ILE A 1 507 ? 10.328 30.352 34.403 1.00 43.91 500 ILE A N 1
ATOM 3899 C CA . ILE A 1 507 ? 9.535 30.036 33.231 1.00 43.14 500 ILE A CA 1
ATOM 3900 C C . ILE A 1 507 ? 10.444 29.438 32.155 1.00 43.23 500 ILE A C 1
ATOM 3901 O O . ILE A 1 507 ? 11.633 29.779 32.074 1.00 43.00 500 ILE A O 1
ATOM 3906 N N . ASN A 1 508 ? 9.911 28.526 31.345 1.00 42.94 501 ASN A N 1
ATOM 3907 C CA . ASN A 1 508 ? 10.690 28.004 30.224 1.00 42.69 501 ASN A CA 1
ATOM 3908 C C . ASN A 1 508 ? 11.201 29.135 29.314 1.00 42.09 501 ASN A C 1
ATOM 3909 O O . ASN A 1 508 ? 10.488 30.114 29.088 1.00 41.91 501 ASN A O 1
ATOM 3914 N N . PRO A 1 509 ? 12.446 29.017 28.812 1.00 41.96 502 PRO A N 1
ATOM 3915 C CA . PRO A 1 509 ? 12.977 29.987 27.864 1.00 41.66 502 PRO A CA 1
ATOM 3916 C C . PRO A 1 509 ? 12.074 30.200 26.645 1.00 41.82 502 PRO A C 1
ATOM 3917 O O . PRO A 1 509 ? 11.926 31.339 26.202 1.00 41.72 502 PRO A O 1
ATOM 3921 N N . PHE A 1 510 ? 11.457 29.129 26.137 1.00 42.03 503 PHE A N 1
ATOM 3922 C CA . PHE A 1 510 ? 10.478 29.226 25.044 1.00 41.99 503 PHE A CA 1
ATOM 3923 C C . PHE A 1 510 ? 9.276 30.076 25.414 1.00 41.74 503 PHE A C 1
ATOM 3924 O O . PHE A 1 510 ? 8.794 30.843 24.590 1.00 42.35 503 PHE A O 1
ATOM 3932 N N . THR A 1 511 ? 8.800 29.948 26.651 1.00 41.28 504 THR A N 1
ATOM 3933 C CA . THR A 1 511 ? 7.749 30.819 27.183 1.00 40.66 504 THR A CA 1
ATOM 3934 C C . THR A 1 511 ? 8.201 32.268 27.202 1.00 41.45 504 THR A C 1
ATOM 3935 O O . THR A 1 511 ? 7.519 33.147 26.672 1.00 42.05 504 THR A O 1
ATOM 3939 N N . ALA A 1 512 ? 9.373 32.506 27.795 1.00 41.60 505 ALA A N 1
ATOM 3940 C CA . ALA A 1 512 ? 9.950 33.841 27.895 1.00 41.37 505 ALA A CA 1
ATOM 3941 C C . ALA A 1 512 ? 10.144 34.487 26.520 1.00 41.41 505 ALA A C 1
ATOM 3942 O O . ALA A 1 512 ? 9.942 35.692 26.363 1.00 40.97 505 ALA A O 1
ATOM 3944 N N . ASP A 1 513 ? 10.558 33.680 25.545 1.00 41.45 506 ASP A N 1
ATOM 3945 C CA . ASP A 1 513 ? 10.771 34.148 24.176 1.00 41.19 506 ASP A CA 1
ATOM 3946 C C . ASP A 1 513 ? 9.452 34.583 23.524 1.00 41.27 506 ASP A C 1
ATOM 3947 O O . ASP A 1 513 ? 9.409 35.596 22.849 1.00 41.41 506 ASP A O 1
ATOM 3952 N N . ILE A 1 514 ? 8.379 33.823 23.756 1.00 41.79 507 ILE A N 1
ATOM 3953 C CA . ILE A 1 514 ? 7.060 34.130 23.189 1.00 41.44 507 ILE A CA 1
ATOM 3954 C C . ILE A 1 514 ? 6.517 35.434 23.750 1.00 41.89 507 ILE A C 1
ATOM 3955 O O . ILE A 1 514 ? 5.993 36.267 22.998 1.00 41.83 507 ILE A O 1
ATOM 3960 N N . ILE A 1 515 ? 6.668 35.606 25.063 1.00 42.20 508 ILE A N 1
ATOM 3961 C CA . ILE A 1 515 ? 6.204 36.788 25.787 1.00 42.69 508 ILE A CA 1
ATOM 3962 C C . ILE A 1 515 ? 6.905 38.048 25.296 1.00 43.58 508 ILE A C 1
ATOM 3963 O O . ILE A 1 515 ? 6.242 39.064 25.002 1.00 43.73 508 ILE A O 1
ATOM 3968 N N . ARG A 1 516 ? 8.239 37.979 25.202 1.00 43.68 509 ARG A N 1
ATOM 3969 C CA . ARG A 1 516 ? 9.050 39.111 24.774 1.00 44.29 509 ARG A CA 1
ATOM 3970 C C . ARG A 1 516 ? 8.685 39.516 23.349 1.00 44.06 509 ARG A C 1
ATOM 3971 O O . ARG A 1 516 ? 8.485 40.691 23.073 1.00 44.01 509 ARG A O 1
ATOM 3979 N N . LYS A 1 517 ? 8.593 38.531 22.461 1.00 44.33 510 LYS A N 1
ATOM 3980 C CA . LYS A 1 517 ? 8.147 38.745 21.085 1.00 44.99 510 LYS A CA 1
ATOM 3981 C C . LYS A 1 517 ? 6.769 39.410 21.047 1.00 44.01 510 LYS A C 1
ATOM 3982 O O . LYS A 1 517 ? 6.567 40.391 20.338 1.00 43.82 510 LYS A O 1
ATOM 3988 N N . GLY A 1 518 ? 5.838 38.887 21.837 1.00 43.82 511 GLY A N 1
ATOM 3989 C CA . GLY A 1 518 ? 4.503 39.471 21.962 1.00 43.38 511 GLY A CA 1
ATOM 3990 C C . GLY A 1 518 ? 4.467 40.895 22.491 1.00 43.30 511 GLY A C 1
ATOM 3991 O O . GLY A 1 518 ? 3.729 41.728 21.981 1.00 43.85 511 GLY A O 1
ATOM 3992 N N . LEU A 1 519 ? 5.276 41.184 23.503 1.00 43.11 512 LEU A N 1
ATOM 3993 C CA . LEU A 1 519 ? 5.283 42.515 24.130 1.00 43.17 512 LEU A CA 1
ATOM 3994 C C . LEU A 1 519 ? 5.988 43.588 23.299 1.00 42.92 512 LEU A C 1
ATOM 3995 O O . LEU A 1 519 ? 5.583 44.756 23.301 1.00 42.48 512 LEU A O 1
ATOM 4000 N N . GLU A 1 520 ? 7.034 43.180 22.587 1.00 43.11 513 GLU A N 1
ATOM 4001 C CA . GLU A 1 520 ? 7.836 44.093 21.781 1.00 43.39 513 GLU A CA 1
ATOM 4002 C C . GLU A 1 520 ? 7.250 44.324 20.386 1.00 42.85 513 GLU A C 1
ATOM 4003 O O . GLU A 1 520 ? 7.574 45.316 19.737 1.00 42.88 513 GLU A O 1
ATOM 4009 N N . GLY A 1 521 ? 6.392 43.408 19.942 1.00 42.71 514 GLY A N 1
ATOM 4010 C CA . GLY A 1 521 ? 5.777 43.462 18.617 1.00 42.27 514 GLY A CA 1
ATOM 4011 C C . GLY A 1 521 ? 4.514 44.297 18.518 1.00 42.40 514 GLY A C 1
ATOM 4012 O O . GLY A 1 521 ? 4.170 44.783 17.441 1.00 42.68 514 GLY A O 1
ATOM 4013 N N . HIS A 1 522 ? 3.839 44.482 19.645 1.00 42.80 515 HIS A N 1
ATOM 4014 C CA . HIS A 1 522 ? 2.518 45.105 19.683 1.00 43.30 515 HIS A CA 1
ATOM 4015 C C . HIS A 1 522 ? 2.405 46.127 20.817 1.00 43.22 515 HIS A C 1
ATOM 4016 O O . HIS A 1 522 ? 3.072 46.006 21.846 1.00 42.41 515 HIS A O 1
ATOM 4023 N N . LYS A 1 523 ? 1.538 47.119 20.621 1.00 43.72 516 LYS A N 1
ATOM 4024 C CA . LYS A 1 523 ? 1.214 48.098 21.656 1.00 44.33 516 LYS A CA 1
ATOM 4025 C C . LYS A 1 523 ? 0.334 47.468 22.740 1.00 44.65 516 LYS A C 1
ATOM 4026 O O . LYS A 1 523 ? -0.205 46.373 22.551 1.00 44.60 516 LYS A O 1
ATOM 4032 N N . ALA A 1 524 ? 0.193 48.157 23.872 1.00 45.14 517 ALA A N 1
ATOM 4033 C CA . ALA A 1 524 ? -0.682 47.700 24.954 1.00 45.78 517 ALA A CA 1
ATOM 4034 C C . ALA A 1 524 ? -2.048 47.287 24.403 1.00 46.32 517 ALA A C 1
ATOM 4035 O O . ALA A 1 524 ? -2.672 48.026 23.638 1.00 46.44 517 ALA A O 1
ATOM 4037 N N . SER A 1 525 ? -2.499 46.098 24.776 1.00 46.83 518 SER A N 1
ATOM 4038 C CA . SER A 1 525 ? -3.769 45.597 24.285 1.00 47.74 518 SER A CA 1
ATOM 4039 C C . SER A 1 525 ? -4.708 45.370 25.454 1.00 48.27 518 SER A C 1
ATOM 4040 O O . SER A 1 525 ? -4.467 45.860 26.559 1.00 48.14 518 SER A O 1
ATOM 4043 N N . CYS A 1 526 ? -5.766 44.603 25.204 1.00 48.82 519 CYS A N 1
ATOM 4044 C CA . CYS A 1 526 ? -6.768 44.337 26.209 1.00 49.53 519 CYS A CA 1
ATOM 4045 C C . CYS A 1 526 ? -6.362 43.105 27.009 1.00 49.01 519 CYS A C 1
ATOM 4046 O O . CYS A 1 526 ? -5.436 42.384 26.629 1.00 48.90 519 CYS A O 1
ATOM 4049 N N . GLU A 1 527 ? -7.055 42.863 28.117 1.00 48.60 520 GLU A N 1
ATOM 4050 C CA . GLU A 1 527 ? -6.686 41.783 29.020 1.00 48.84 520 GLU A CA 1
ATOM 4051 C C . GLU A 1 527 ? -6.828 40.383 28.407 1.00 48.10 520 GLU A C 1
ATOM 4052 O O . GLU A 1 527 ? -6.019 39.492 28.688 1.00 48.08 520 GLU A O 1
ATOM 4058 N N . LEU A 1 528 ? -7.812 40.209 27.524 1.00 47.31 521 LEU A N 1
ATOM 4059 C CA . LEU A 1 528 ? -7.990 38.948 26.810 1.00 46.72 521 LEU A CA 1
ATOM 4060 C C . LEU A 1 528 ? -6.724 38.533 26.054 1.00 46.20 521 LEU A C 1
ATOM 4061 O O . LEU A 1 528 ? -6.344 37.353 26.069 1.00 46.14 521 LEU A O 1
ATOM 4066 N N . ALA A 1 529 ? -6.079 39.520 25.432 1.00 45.35 522 ALA A N 1
ATOM 4067 C CA . ALA A 1 529 ? -4.907 39.323 24.584 1.00 44.62 522 ALA A CA 1
ATOM 4068 C C . ALA A 1 529 ? -3.687 38.850 25.356 1.00 44.14 522 ALA A C 1
ATOM 4069 O O . ALA A 1 529 ? -2.927 38.012 24.866 1.00 44.20 522 ALA A O 1
ATOM 4071 N N . TYR A 1 530 ? -3.491 39.396 26.551 1.00 43.60 523 TYR A N 1
ATOM 4072 C CA . TYR A 1 530 ? -2.391 38.967 27.411 1.00 43.06 523 TYR A CA 1
ATOM 4073 C C . TYR A 1 530 ? -2.639 37.567 27.919 1.00 42.90 523 TYR A C 1
ATOM 4074 O O . TYR A 1 530 ? -1.720 36.756 28.003 1.00 43.79 523 TYR A O 1
ATOM 4083 N N . LEU A 1 531 ? -3.885 37.284 28.276 1.00 42.44 524 LEU A N 1
ATOM 4084 C CA . LEU A 1 531 ? -4.231 35.963 28.765 1.00 42.27 524 LEU A CA 1
ATOM 4085 C C . LEU A 1 531 ? -3.992 34.948 27.650 1.00 42.04 524 LEU A C 1
ATOM 4086 O O . LEU A 1 531 ? -3.415 33.890 27.878 1.00 42.63 524 LEU A O 1
ATOM 4091 N N . HIS A 1 532 ? -4.406 35.306 26.440 1.00 42.05 525 HIS A N 1
ATOM 4092 C CA . HIS A 1 532 ? -4.231 34.456 25.287 1.00 42.25 525 HIS A CA 1
ATOM 4093 C C . HIS A 1 532 ? -2.750 34.130 25.051 1.00 42.93 525 HIS A C 1
ATOM 4094 O O . HIS A 1 532 ? -2.400 32.960 24.906 1.00 42.93 525 HIS A O 1
ATOM 4101 N N . LEU A 1 533 ? -1.902 35.161 24.995 1.00 43.64 526 LEU A N 1
ATOM 4102 C CA . LEU A 1 533 ? -0.464 34.984 24.776 1.00 44.42 526 LEU A CA 1
ATOM 4103 C C . LEU A 1 533 ? 0.176 34.026 25.793 1.00 44.25 526 LEU A C 1
ATOM 4104 O O . LEU A 1 533 ? 1.008 33.195 25.428 1.00 44.45 526 LEU A O 1
ATOM 4109 N N . LEU A 1 534 ? -0.220 34.152 27.059 1.00 43.95 527 LEU A N 1
ATOM 4110 C CA . LEU A 1 534 ? 0.390 33.380 28.139 1.00 43.39 527 LEU A CA 1
ATOM 4111 C C . LEU A 1 534 ? -0.080 31.928 28.123 1.00 43.53 527 LEU A C 1
ATOM 4112 O O . LEU A 1 534 ? 0.728 31.012 28.336 1.00 42.77 527 LEU A O 1
ATOM 4117 N N . ALA A 1 535 ? -1.376 31.727 27.852 1.00 43.19 528 ALA A N 1
ATOM 4118 C CA . ALA A 1 535 ? -1.941 30.377 27.653 1.00 43.02 528 ALA A CA 1
ATOM 4119 C C . ALA A 1 535 ? -1.265 29.658 26.504 1.00 42.79 528 ALA A C 1
ATOM 4120 O O . ALA A 1 535 ? -1.015 28.476 26.587 1.00 43.73 528 ALA A O 1
ATOM 4122 N N . PHE A 1 536 ? -0.929 30.381 25.447 1.00 42.53 529 PHE A N 1
ATOM 4123 C CA . PHE A 1 536 ? -0.300 29.780 24.283 1.00 42.65 529 PHE A CA 1
ATOM 4124 C C . PHE A 1 536 ? 1.082 29.180 24.582 1.00 42.91 529 PHE A C 1
ATOM 4125 O O . PHE A 1 536 ? 1.491 28.217 23.924 1.00 43.73 529 PHE A O 1
ATOM 4133 N N . THR A 1 537 ? 1.783 29.728 25.573 1.00 43.12 530 THR A N 1
ATOM 4134 C CA . THR A 1 537 ? 3.157 29.311 25.898 1.00 43.13 530 THR A CA 1
ATOM 4135 C C . THR A 1 537 ? 3.186 27.865 26.394 1.00 43.49 530 THR A C 1
ATOM 4136 O O . THR A 1 537 ? 2.159 27.362 26.867 1.00 44.22 530 THR A O 1
ATOM 4140 N N . PRO A 1 538 ? 4.350 27.192 26.291 1.00 43.34 531 PRO A N 1
ATOM 4141 C CA . PRO A 1 538 ? 4.514 25.836 26.823 1.00 43.89 531 PRO A CA 1
ATOM 4142 C C . PRO A 1 538 ? 4.148 25.716 28.313 1.00 44.38 531 PRO A C 1
ATOM 4143 O O . PRO A 1 538 ? 3.705 24.655 28.772 1.00 43.99 531 PRO A O 1
ATOM 4147 N N . ASP A 1 539 ? 4.339 26.799 29.057 1.00 44.87 532 ASP A N 1
ATOM 4148 C CA . ASP A 1 539 ? 4.027 26.810 30.485 1.00 45.15 532 ASP A CA 1
ATOM 4149 C C . ASP A 1 539 ? 2.556 27.096 30.733 1.00 45.29 532 ASP A C 1
ATOM 4150 O O . ASP A 1 539 ? 2.093 26.900 31.838 1.00 45.82 532 ASP A O 1
ATOM 4155 N N . GLY A 1 540 ? 1.829 27.569 29.716 1.00 45.38 533 GLY A N 1
ATOM 4156 C CA . GLY A 1 540 ? 0.395 27.899 29.844 1.00 44.61 533 GLY A CA 1
ATOM 4157 C C . GLY A 1 540 ? -0.501 26.662 29.980 1.00 45.50 533 GLY A C 1
ATOM 4158 O O . GLY A 1 540 ? -0.083 25.546 29.626 1.00 44.37 533 GLY A O 1
ATOM 4159 N N . PRO A 1 541 ? -1.740 26.839 30.492 1.00 44.99 534 PRO A N 1
ATOM 4160 C CA . PRO A 1 541 ? -2.625 25.676 30.618 1.00 46.32 534 PRO A CA 1
ATOM 4161 C C . PRO A 1 541 ? -3.030 25.123 29.239 1.00 47.44 534 PRO A C 1
ATOM 4162 O O . PRO A 1 541 ? -2.935 25.845 28.218 1.00 48.10 534 PRO A O 1
ATOM 4166 N N . LEU A 1 542 ? -3.454 23.861 29.222 1.00 47.54 535 LEU A N 1
ATOM 4167 C CA . LEU A 1 542 ? -4.174 23.281 28.091 1.00 48.50 535 LEU A CA 1
ATOM 4168 C C . LEU A 1 542 ? -5.521 22.837 28.604 1.00 48.57 535 LEU A C 1
ATOM 4169 O O . LEU A 1 542 ? -5.638 22.307 29.713 1.00 49.11 535 LEU A O 1
ATOM 4174 N N . VAL A 1 543 ? -6.545 23.070 27.806 1.00 48.20 536 VAL A N 1
ATOM 4175 C CA . VAL A 1 543 ? -7.901 22.724 28.197 1.00 47.95 536 VAL A CA 1
ATOM 4176 C C . VAL A 1 543 ? -8.438 21.879 27.027 1.00 47.35 536 VAL A C 1
ATOM 4177 O O . VAL A 1 543 ? -7.915 21.976 25.921 1.00 47.14 536 VAL A O 1
ATOM 4181 N N . SER A 1 544 ? -9.422 21.019 27.261 1.00 46.49 537 SER A N 1
ATOM 4182 C CA . SER A 1 544 ? -10.044 20.322 26.147 1.00 46.06 537 SER A CA 1
ATOM 4183 C C . SER A 1 544 ? -11.015 21.271 25.480 1.00 44.66 537 SER A C 1
ATOM 4184 O O . SER A 1 544 ? -11.588 22.134 26.112 1.00 43.88 537 SER A O 1
ATOM 4187 N N . VAL A 1 545 ? -11.145 21.141 24.173 1.00 44.41 538 VAL A N 1
ATOM 4188 C CA . VAL A 1 545 ? -11.948 22.061 23.382 1.00 43.45 538 VAL A CA 1
ATOM 4189 C C . VAL A 1 545 ? -12.879 21.168 22.605 1.00 43.22 538 VAL A C 1
ATOM 4190 O O . VAL A 1 545 ? -12.437 20.201 21.996 1.00 42.42 538 VAL A O 1
ATOM 4194 N N . GLY A 1 546 ? -14.173 21.456 22.659 1.00 43.76 539 GLY A N 1
ATOM 4195 C CA . GLY A 1 546 ? -15.143 20.711 21.868 1.00 44.15 539 GLY A CA 1
ATOM 4196 C C . GLY A 1 546 ? -14.981 21.026 20.392 1.00 44.53 539 GLY A C 1
ATOM 4197 O O . GLY A 1 546 ? -14.385 22.046 20.037 1.00 44.20 539 GLY A O 1
ATOM 4198 N N . ARG A 1 547 ? -15.512 20.152 19.538 1.00 45.25 540 ARG A N 1
ATOM 4199 C CA . ARG A 1 547 ? -15.449 20.340 18.076 1.00 46.21 540 ARG A CA 1
ATOM 4200 C C . ARG A 1 547 ? -16.287 21.546 17.606 1.00 45.88 540 ARG A C 1
ATOM 4201 O O . ARG A 1 547 ? -15.780 22.395 16.878 1.00 45.97 540 ARG A O 1
ATOM 4209 N N . ASN A 1 548 ? -17.556 21.601 18.018 1.00 45.76 541 ASN A N 1
ATOM 4210 C CA . ASN A 1 548 ? -18.428 22.757 17.771 1.00 46.27 541 ASN A CA 1
ATOM 4211 C C . ASN A 1 548 ? -17.868 24.022 18.427 1.00 45.67 541 ASN A C 1
ATOM 4212 O O . ASN A 1 548 ? -17.888 25.097 17.831 1.00 45.41 541 ASN A O 1
ATOM 4217 N N . GLU A 1 549 ? -17.351 23.858 19.647 1.00 45.02 542 GLU A N 1
ATOM 4218 C CA . GLU A 1 549 ? -16.713 24.914 20.411 1.00 44.87 542 GLU A CA 1
ATOM 4219 C C . GLU A 1 549 ? -15.528 25.509 19.644 1.00 43.90 542 GLU A C 1
ATOM 4220 O O . GLU A 1 549 ? -15.423 26.721 19.528 1.00 43.35 542 GLU A O 1
ATOM 4226 N N . GLU A 1 550 ? -14.663 24.654 19.101 1.00 43.24 543 GLU A N 1
ATOM 4227 C CA . GLU A 1 550 ? -13.560 25.116 18.260 1.00 44.02 543 GLU A CA 1
ATOM 4228 C C . GLU A 1 550 ? -14.066 25.982 17.087 1.00 43.13 543 GLU A C 1
ATOM 4229 O O . GLU A 1 550 ? -13.479 27.018 16.788 1.00 42.53 543 GLU A O 1
ATOM 4235 N N . GLU A 1 551 ? -15.159 25.560 16.456 1.00 42.56 544 GLU A N 1
ATOM 4236 C CA . GLU A 1 551 ? -15.780 26.347 15.394 1.00 43.00 544 GLU A CA 1
ATOM 4237 C C . GLU A 1 551 ? -16.288 27.718 15.871 1.00 42.75 544 GLU A C 1
ATOM 4238 O O . GLU A 1 551 ? -16.026 28.726 15.215 1.00 41.85 544 GLU A O 1
ATOM 4244 N N . GLU A 1 552 ? -16.977 27.759 17.012 1.00 42.76 545 GLU A N 1
ATOM 4245 C CA . GLU A 1 552 ? -17.394 29.039 17.603 1.00 43.76 545 GLU A CA 1
ATOM 4246 C C . GLU A 1 552 ? -16.204 29.957 17.928 1.00 42.75 545 GLU A C 1
ATOM 4247 O O . GLU A 1 552 ? -16.282 31.166 17.719 1.00 42.22 545 GLU A O 1
ATOM 4253 N N . LEU A 1 553 ? -15.113 29.365 18.427 1.00 42.21 546 LEU A N 1
ATOM 4254 C CA . LEU A 1 553 ? -13.879 30.095 18.734 1.00 41.75 546 LEU A CA 1
ATOM 4255 C C . LEU A 1 553 ? -13.216 30.675 17.489 1.00 41.66 546 LEU A C 1
ATOM 4256 O O . LEU A 1 553 ? -12.729 31.811 17.513 1.00 41.23 546 LEU A O 1
ATOM 4261 N N . ILE A 1 554 ? -13.197 29.895 16.410 1.00 41.82 547 ILE A N 1
ATOM 4262 C CA . ILE A 1 554 ? -12.667 30.368 15.135 1.00 41.97 547 ILE A CA 1
ATOM 4263 C C . ILE A 1 554 ? -13.483 31.563 14.581 1.00 43.00 547 ILE A C 1
ATOM 4264 O O . ILE A 1 554 ? -12.909 32.555 14.122 1.00 42.94 547 ILE A O 1
ATOM 4269 N N . GLU A 1 555 ? -14.812 31.450 14.635 1.00 43.87 548 GLU A N 1
ATOM 4270 C CA . GLU A 1 555 ? -15.725 32.549 14.337 1.00 45.00 548 GLU A CA 1
ATOM 4271 C C . GLU A 1 555 ? -15.481 33.786 15.228 1.00 45.53 548 GLU A C 1
ATOM 4272 O O . GLU A 1 555 ? -15.560 34.910 14.761 1.00 45.26 548 GLU A O 1
ATOM 4278 N N . LEU A 1 556 ? -15.190 33.569 16.506 1.00 46.67 549 LEU A N 1
ATOM 4279 C CA . LEU A 1 556 ? -14.930 34.664 17.425 1.00 48.39 549 LEU A CA 1
ATOM 4280 C C . LEU A 1 556 ? -13.683 35.455 17.015 1.00 49.37 549 LEU A C 1
ATOM 4281 O O . LEU A 1 556 ? -13.704 36.687 17.005 1.00 49.26 549 LEU A O 1
ATOM 4286 N N . LEU A 1 557 ? -12.618 34.746 16.643 1.00 50.78 550 LEU A N 1
ATOM 4287 C CA . LEU A 1 557 ? -11.408 35.374 16.113 1.00 52.15 550 LEU A CA 1
ATOM 4288 C C . LEU A 1 557 ? -11.687 36.347 14.977 1.00 52.86 550 LEU A C 1
ATOM 4289 O O . LEU A 1 557 ? -10.942 37.309 14.789 1.00 53.00 550 LEU A O 1
ATOM 4294 N N . GLU A 1 558 ? -12.740 36.070 14.211 1.00 53.96 551 GLU A N 1
ATOM 4295 C CA . GLU A 1 558 ? -13.153 36.924 13.095 1.00 55.13 551 GLU A CA 1
ATOM 4296 C C . GLU A 1 558 ? -13.901 38.175 13.576 1.00 55.68 551 GLU A C 1
ATOM 4297 O O . GLU A 1 558 ? -14.130 39.099 12.802 1.00 55.81 551 GLU A O 1
ATOM 4303 N N . ASP A 1 559 ? -14.280 38.182 14.854 1.00 56.68 552 ASP A N 1
ATOM 4304 C CA . ASP A 1 559 ? -15.170 39.193 15.435 1.00 57.40 552 ASP A CA 1
ATOM 4305 C C . ASP A 1 559 ? -14.519 40.023 16.537 1.00 57.57 552 ASP A C 1
ATOM 4306 O O . ASP A 1 559 ? -15.132 40.957 17.062 1.00 57.58 552 ASP A O 1
ATOM 4311 N N . LEU A 1 560 ? -13.284 39.676 16.886 1.00 57.82 553 LEU A N 1
ATOM 4312 C CA . LEU A 1 560 ? -12.590 40.294 18.004 1.00 58.09 553 LEU A CA 1
ATOM 4313 C C . LEU A 1 560 ? -12.133 41.722 17.660 1.00 58.70 553 LEU A C 1
ATOM 4314 O O . LEU A 1 560 ? -11.420 41.932 16.673 1.00 58.59 553 LEU A O 1
ATOM 4319 N N . ASP A 1 561 ? -12.572 42.699 18.456 1.00 59.31 554 ASP A N 1
ATOM 4320 C CA . ASP A 1 561 ? -12.068 44.074 18.341 1.00 59.90 554 ASP A CA 1
ATOM 4321 C C . ASP A 1 561 ? -10.611 44.115 18.806 1.00 59.80 554 ASP A C 1
ATOM 4322 O O . ASP A 1 561 ? -9.744 44.608 18.076 1.00 60.52 554 ASP A O 1
ATOM 4327 N N . CYS A 1 562 ? -10.365 43.599 20.016 1.00 59.20 555 CYS A N 1
ATOM 4328 C CA . CYS A 1 562 ? -9.026 43.464 20.608 1.00 58.38 555 CYS A CA 1
ATOM 4329 C C . CYS A 1 562 ? -8.042 42.830 19.623 1.00 57.41 555 CYS A C 1
ATOM 4330 O O . CYS A 1 562 ? -8.380 41.866 18.930 1.00 57.77 555 CYS A O 1
ATOM 4333 N N . GLU A 1 563 ? -6.824 43.355 19.558 1.00 55.94 556 GLU A N 1
ATOM 4334 C CA . GLU A 1 563 ? -5.780 42.678 18.797 1.00 54.63 556 GLU A CA 1
ATOM 4335 C C . GLU A 1 563 ? -5.083 41.644 19.673 1.00 53.13 556 GLU A C 1
ATOM 4336 O O . GLU A 1 563 ? -4.908 41.858 20.877 1.00 52.89 556 GLU A O 1
ATOM 4342 N N . LEU A 1 564 ? -4.688 40.528 19.068 1.00 51.20 557 LEU A N 1
ATOM 4343 C CA . LEU A 1 564 ? -3.924 39.510 19.785 1.00 49.72 557 LEU A CA 1
ATOM 4344 C C . LEU A 1 564 ? -2.424 39.728 19.581 1.00 48.95 557 LEU A C 1
ATOM 4345 O O . LEU A 1 564 ? -2.010 40.292 18.578 1.00 48.56 557 LEU A O 1
ATOM 4350 N N . LEU A 1 565 ? -1.627 39.263 20.537 1.00 48.33 558 LEU A N 1
ATOM 4351 C CA . LEU A 1 565 ? -0.192 39.521 20.575 1.00 47.92 558 LEU A CA 1
ATOM 4352 C C . LEU A 1 565 ? 0.651 38.457 19.872 1.00 47.87 558 LEU A C 1
ATOM 4353 O O . LEU A 1 565 ? 1.893 38.520 19.890 1.00 48.13 558 LEU A O 1
ATOM 4358 N N . ILE A 1 566 ? -0.034 37.506 19.245 1.00 47.36 559 ILE A N 1
ATOM 4359 C CA . ILE A 1 566 ? 0.579 36.398 18.524 1.00 47.61 559 ILE A CA 1
ATOM 4360 C C . ILE A 1 566 ? -0.119 36.313 17.186 1.00 47.28 559 ILE A C 1
ATOM 4361 O O . ILE A 1 566 ? -1.341 36.389 17.112 1.00 47.22 559 ILE A O 1
ATOM 4366 N N . GLU A 1 567 ? 0.665 36.136 16.137 1.00 47.36 560 GLU A N 1
ATOM 4367 C CA . GLU A 1 567 ? 0.147 35.961 14.799 1.00 47.91 560 GLU A CA 1
ATOM 4368 C C . GLU A 1 567 ? -0.533 34.596 14.686 1.00 47.65 560 GLU A C 1
ATOM 4369 O O . GLU A 1 567 ? -0.090 33.613 15.298 1.00 47.42 560 GLU A O 1
ATOM 4375 N N . GLU A 1 568 ? -1.617 34.560 13.918 1.00 47.67 561 GLU A N 1
ATOM 4376 C CA . GLU A 1 568 ? -2.320 33.330 13.601 1.00 48.11 561 GLU A CA 1
ATOM 4377 C C . GLU A 1 568 ? -1.381 32.374 12.866 1.00 47.86 561 GLU A C 1
ATOM 4378 O O . GLU A 1 568 ? -0.840 32.721 11.815 1.00 46.98 561 GLU A O 1
ATOM 4384 N N . PRO A 1 569 ? -1.160 31.178 13.445 1.00 47.86 562 PRO A N 1
ATOM 4385 C CA . PRO A 1 569 ? -0.289 30.147 12.881 1.00 48.35 562 PRO A CA 1
ATOM 4386 C C . PRO A 1 569 ? -0.792 29.624 11.545 1.00 48.77 562 PRO A C 1
ATOM 4387 O O . PRO A 1 569 ? -2.004 29.580 11.309 1.00 48.68 562 PRO A O 1
ATOM 4391 N N . TYR A 1 570 ? 0.149 29.224 10.693 1.00 49.37 563 TYR A N 1
ATOM 4392 C CA . TYR A 1 570 ? -0.160 28.591 9.417 1.00 49.97 563 TYR A CA 1
ATOM 4393 C C . TYR A 1 570 ? -0.167 27.061 9.528 1.00 50.38 563 TYR A C 1
ATOM 4394 O O . TYR A 1 570 ? -0.815 26.378 8.726 1.00 50.40 563 TYR A O 1
ATOM 4403 N N . GLU A 1 571 ? 0.549 26.528 10.518 1.00 50.51 564 GLU A N 1
ATOM 4404 C CA . GLU A 1 571 ? 0.620 25.074 10.733 1.00 50.79 564 GLU A CA 1
ATOM 4405 C C . GLU A 1 571 ? -0.503 24.604 11.656 1.00 50.27 564 GLU A C 1
ATOM 4406 O O . GLU A 1 571 ? -0.785 25.238 12.665 1.00 49.63 564 GLU A O 1
ATOM 4412 N N . GLU A 1 572 ? -1.124 23.488 11.284 1.00 50.39 565 GLU A N 1
ATOM 4413 C CA . GLU A 1 572 ? -2.340 22.964 11.915 1.00 50.90 565 GLU A CA 1
ATOM 4414 C C . GLU A 1 572 ? -2.239 22.704 13.426 1.00 50.76 565 GLU A C 1
ATOM 4415 O O . GLU A 1 572 ? -3.146 23.053 14.189 1.00 50.28 565 GLU A O 1
ATOM 4421 N N . ASP A 1 573 ? -1.138 22.078 13.839 1.00 50.84 566 ASP A N 1
ATOM 4422 C CA . ASP A 1 573 ? -0.919 21.727 15.233 1.00 50.69 566 ASP A CA 1
ATOM 4423 C C . ASP A 1 573 ? -0.772 22.999 16.049 1.00 49.84 566 ASP A C 1
ATOM 4424 O O . ASP A 1 573 ? -1.330 23.103 17.135 1.00 50.11 566 ASP A O 1
ATOM 4429 N N . GLU A 1 574 ? -0.036 23.966 15.508 1.00 48.92 567 GLU A N 1
ATOM 4430 C CA . GLU A 1 574 ? 0.169 25.266 16.156 1.00 48.53 567 GLU A CA 1
ATOM 4431 C C . GLU A 1 574 ? -1.115 26.084 16.223 1.00 46.46 567 GLU A C 1
ATOM 4432 O O . GLU A 1 574 ? -1.343 26.810 17.186 1.00 45.73 567 GLU A O 1
ATOM 4438 N N . TYR A 1 575 ? -1.943 25.943 15.196 1.00 45.15 568 TYR A N 1
ATOM 4439 C CA . TYR A 1 575 ? -3.228 26.611 15.108 1.00 44.52 568 TYR A CA 1
ATOM 4440 C C . TYR A 1 575 ? -4.215 26.097 16.165 1.00 44.25 568 TYR A C 1
ATOM 4441 O O . TYR A 1 575 ? -4.940 26.895 16.764 1.00 43.78 568 TYR A O 1
ATOM 4450 N N . SER A 1 576 ? -4.221 24.782 16.414 1.00 43.73 569 SER A N 1
ATOM 4451 C CA . SER A 1 576 ? -5.031 24.213 17.493 1.00 43.22 569 SER A CA 1
ATOM 4452 C C . SER A 1 576 ? -4.618 24.811 18.825 1.00 42.76 569 SER A C 1
ATOM 4453 O O . SER A 1 576 ? -5.466 25.131 19.648 1.00 42.39 569 SER A O 1
ATOM 4456 N N . LEU A 1 577 ? -3.315 24.957 19.041 1.00 42.65 570 LEU A N 1
ATOM 4457 C CA . LEU A 1 577 ? -2.828 25.584 20.279 1.00 43.36 570 LEU A CA 1
ATOM 4458 C C . LEU A 1 577 ? -3.317 27.036 20.435 1.00 43.16 570 LEU A C 1
ATOM 4459 O O . LEU A 1 577 ? -3.700 27.462 21.530 1.00 42.90 570 LEU A O 1
ATOM 4464 N N . TYR A 1 578 ? -3.292 27.771 19.321 1.00 43.43 571 TYR A N 1
ATOM 4465 C CA . TYR A 1 578 ? -3.762 29.154 19.220 1.00 42.89 571 TYR A CA 1
ATOM 4466 C C . TYR A 1 578 ? -5.230 29.281 19.645 1.00 42.34 571 TYR A C 1
ATOM 4467 O O . TYR A 1 578 ? -5.595 30.199 20.374 1.00 41.62 571 TYR A O 1
ATOM 4476 N N . ILE A 1 579 ? -6.055 28.336 19.194 1.00 41.95 572 ILE A N 1
ATOM 4477 C CA . ILE A 1 579 ? -7.480 28.261 19.530 1.00 41.62 572 ILE A CA 1
ATOM 4478 C C . ILE A 1 579 ? -7.661 27.819 20.986 1.00 41.74 572 ILE A C 1
ATOM 4479 O O . ILE A 1 579 ? -8.547 28.321 21.702 1.00 42.13 572 ILE A O 1
ATOM 4484 N N . ASN A 1 580 ? -6.821 26.880 21.417 1.00 41.18 573 ASN A N 1
ATOM 4485 C CA . ASN A 1 580 ? -6.820 26.393 22.792 1.00 41.62 573 ASN A CA 1
ATOM 4486 C C . ASN A 1 580 ? -6.578 27.526 23.786 1.00 41.49 573 ASN A C 1
ATOM 4487 O O . ASN A 1 580 ? -7.278 27.641 24.807 1.00 41.45 573 ASN A O 1
ATOM 4492 N N . ALA A 1 581 ? -5.610 28.377 23.460 1.00 40.96 574 ALA A N 1
ATOM 4493 C CA . ALA A 1 581 ? -5.268 29.531 24.300 1.00 40.88 574 ALA A CA 1
ATOM 4494 C C . ALA A 1 581 ? -6.397 30.564 24.410 1.00 40.63 574 ALA A C 1
ATOM 4495 O O . ALA A 1 581 ? -6.493 31.276 25.408 1.00 41.24 574 ALA A O 1
ATOM 4497 N N . LEU A 1 582 ? -7.212 30.676 23.366 1.00 39.96 575 LEU A N 1
ATOM 4498 C CA . LEU A 1 582 ? -8.362 31.561 23.374 1.00 40.04 575 LEU A CA 1
ATOM 4499 C C . LEU A 1 582 ? -9.453 31.056 24.342 1.00 40.52 575 LEU A C 1
ATOM 4500 O O . LEU A 1 582 ? -10.035 31.852 25.067 1.00 41.37 575 LEU A O 1
ATOM 4505 N N . LYS A 1 583 ? -9.724 29.748 24.363 1.00 40.05 576 LYS A N 1
ATOM 4506 C CA . LYS A 1 583 ? -10.633 29.195 25.365 1.00 39.82 576 LYS A CA 1
ATOM 4507 C C . LYS A 1 583 ? -10.142 29.473 26.799 1.00 40.18 576 LYS A C 1
ATOM 4508 O O . LYS A 1 583 ? -10.930 29.926 27.640 1.00 39.92 576 LYS A O 1
ATOM 4514 N N . VAL A 1 584 ? -8.864 29.194 27.074 1.00 40.10 577 VAL A N 1
ATOM 4515 C CA . VAL A 1 584 ? -8.271 29.533 28.382 1.00 40.75 577 VAL A CA 1
ATOM 4516 C C . VAL A 1 584 ? -8.446 31.014 28.709 1.00 41.30 577 VAL A C 1
ATOM 4517 O O . VAL A 1 584 ? -8.923 31.355 29.789 1.00 41.88 577 VAL A O 1
ATOM 4521 N N . ALA A 1 585 ? -8.078 31.884 27.768 1.00 41.45 578 ALA A N 1
ATOM 4522 C CA . ALA A 1 585 ? -8.242 33.330 27.928 1.00 41.45 578 ALA A CA 1
ATOM 4523 C C . ALA A 1 585 ? -9.681 33.698 28.305 1.00 41.31 578 ALA A C 1
ATOM 4524 O O . ALA A 1 585 ? -9.896 34.491 29.221 1.00 41.43 578 ALA A O 1
ATOM 4526 N N . LEU A 1 586 ? -10.656 33.120 27.605 1.00 40.45 579 LEU A N 1
ATOM 4527 C CA . LEU A 1 586 ? -12.073 33.384 27.892 1.00 40.03 579 LEU A CA 1
ATOM 4528 C C . LEU A 1 586 ? -12.522 32.884 29.260 1.00 40.04 579 LEU A C 1
ATOM 4529 O O . LEU A 1 586 ? -13.328 33.533 29.909 1.00 39.52 579 LEU A O 1
ATOM 4534 N N . ILE A 1 587 ? -12.023 31.720 29.678 1.00 40.48 580 ILE A N 1
ATOM 4535 C CA . ILE A 1 587 ? -12.331 31.199 31.012 1.00 41.25 580 ILE A CA 1
ATOM 4536 C C . ILE A 1 587 ? -11.805 32.174 32.079 1.00 42.65 580 ILE A C 1
ATOM 4537 O O . ILE A 1 587 ? -12.556 32.564 32.977 1.00 42.24 580 ILE A O 1
ATOM 4542 N N . MET A 1 588 ? -10.525 32.563 31.954 1.00 42.98 581 MET A N 1
ATOM 4543 C CA . MET A 1 588 ? -9.878 33.493 32.894 1.00 44.15 581 MET A CA 1
ATOM 4544 C C . MET A 1 588 ? -10.601 34.824 33.014 1.00 44.74 581 MET A C 1
ATOM 4545 O O . MET A 1 588 ? -10.752 35.362 34.115 1.00 44.82 581 MET A O 1
ATOM 4550 N N . LYS A 1 589 ? -11.081 35.320 31.879 1.00 45.24 582 LYS A N 1
ATOM 4551 C CA . LYS A 1 589 ? -11.854 36.540 31.824 1.00 45.83 582 LYS A CA 1
ATOM 4552 C C . LYS A 1 589 ? -13.217 36.436 32.552 1.00 45.96 582 LYS A C 1
ATOM 4553 O O . LYS A 1 589 ? -13.629 37.370 33.229 1.00 46.48 582 LYS A O 1
ATOM 4559 N N . ASP A 1 590 ? -13.916 35.311 32.432 1.00 45.93 583 ASP A N 1
ATOM 4560 C CA . ASP A 1 590 ? -15.149 35.134 33.206 1.00 46.02 583 ASP A CA 1
ATOM 4561 C C . ASP A 1 590 ? -14.856 35.055 34.703 1.00 45.60 583 ASP A C 1
ATOM 4562 O O . ASP A 1 590 ? -15.599 35.592 35.517 1.00 44.36 583 ASP A O 1
ATOM 4567 N N . TRP A 1 591 ? -13.774 34.357 35.038 1.00 45.42 584 TRP A N 1
ATOM 4568 C CA . TRP A 1 591 ? -13.274 34.252 36.399 1.00 45.84 584 TRP A CA 1
ATOM 4569 C C . TRP A 1 591 ? -13.029 35.625 37.001 1.00 46.63 584 TRP A C 1
ATOM 4570 O O . TRP A 1 591 ? -13.481 35.904 38.109 1.00 46.91 584 TRP A O 1
ATOM 4581 N N . MET A 1 592 ? -12.322 36.470 36.255 1.00 47.58 585 MET A N 1
ATOM 4582 C CA . MET A 1 592 ? -12.016 37.822 36.674 1.00 49.10 585 MET A CA 1
ATOM 4583 C C . MET A 1 592 ? -13.267 38.665 36.858 1.00 48.44 585 MET A C 1
ATOM 4584 O O . MET A 1 592 ? -13.308 39.516 37.731 1.00 48.18 585 MET A O 1
ATOM 4589 N N . ASP A 1 593 ? -14.262 38.447 36.002 1.00 48.36 586 ASP A N 1
ATOM 4590 C CA . ASP A 1 593 ? -15.478 39.258 35.999 1.00 48.42 586 ASP A CA 1
ATOM 4591 C C . ASP A 1 593 ? -16.470 38.782 37.055 1.00 48.07 586 ASP A C 1
ATOM 4592 O O . ASP A 1 593 ? -17.611 39.250 37.116 1.00 47.85 586 ASP A O 1
ATOM 4597 N N . GLU A 1 594 ? -16.012 37.856 37.893 1.00 48.07 587 GLU A N 1
ATOM 4598 C CA . GLU A 1 594 ? -16.793 37.329 39.020 1.00 48.62 587 GLU A CA 1
ATOM 4599 C C . GLU A 1 594 ? -18.053 36.586 38.585 1.00 48.34 587 GLU A C 1
ATOM 4600 O O . GLU A 1 594 ? -19.058 36.576 39.300 1.00 48.30 587 GLU A O 1
ATOM 4606 N N . VAL A 1 595 ? -17.984 35.946 37.421 1.00 48.03 588 VAL A N 1
ATOM 4607 C CA . VAL A 1 595 ? -19.074 35.090 36.975 1.00 47.86 588 VAL A CA 1
ATOM 4608 C C . VAL A 1 595 ? -19.128 33.903 37.947 1.00 48.23 588 VAL A C 1
ATOM 4609 O O . VAL A 1 595 ? -18.081 33.374 38.340 1.00 48.45 588 VAL A O 1
ATOM 4613 N N . ASP A 1 596 ? -20.325 33.507 38.366 1.00 48.34 589 ASP A N 1
ATOM 4614 C CA . ASP A 1 596 ? -20.462 32.369 39.280 1.00 48.93 589 ASP A CA 1
ATOM 4615 C C . ASP A 1 596 ? -19.747 31.137 38.727 1.00 48.40 589 ASP A C 1
ATOM 4616 O O . ASP A 1 596 ? -19.845 30.845 37.529 1.00 48.44 589 ASP A O 1
ATOM 4621 N N . GLU A 1 597 ? -19.026 30.435 39.603 1.00 47.74 590 GLU A N 1
ATOM 4622 C CA . GLU A 1 597 ? -18.231 29.254 39.234 1.00 47.58 590 GLU A CA 1
ATOM 4623 C C . GLU A 1 597 ? -19.022 28.249 38.400 1.00 46.83 590 GLU A C 1
ATOM 4624 O O . GLU A 1 597 ? -18.541 27.788 37.371 1.00 46.45 590 GLU A O 1
ATOM 4630 N N . ASP A 1 598 ? -20.232 27.929 38.862 1.00 46.11 591 ASP A N 1
ATOM 4631 C CA . ASP A 1 598 ? -21.098 26.951 38.221 1.00 45.88 591 ASP A CA 1
ATOM 4632 C C . ASP A 1 598 ? -21.487 27.337 36.795 1.00 44.88 591 ASP A C 1
ATOM 4633 O O . ASP A 1 598 ? -21.587 26.464 35.923 1.00 44.46 591 ASP A O 1
ATOM 4638 N N . THR A 1 599 ? -21.710 28.638 36.584 1.00 43.68 592 THR A N 1
ATOM 4639 C CA . THR A 1 599 ? -21.953 29.194 35.262 1.00 42.57 592 THR A CA 1
ATOM 4640 C C . THR A 1 599 ? -20.719 28.910 34.385 1.00 41.88 592 THR A C 1
ATOM 4641 O O . THR A 1 599 ? -20.839 28.348 33.292 1.00 41.65 592 THR A O 1
ATOM 4645 N N . ILE A 1 600 ? -19.545 29.271 34.891 1.00 41.34 593 ILE A N 1
ATOM 4646 C CA . ILE A 1 600 ? -18.276 29.044 34.194 1.00 40.87 593 ILE A CA 1
ATOM 4647 C C . ILE A 1 600 ? -18.052 27.554 33.908 1.00 41.02 593 ILE A C 1
ATOM 4648 O O . ILE A 1 600 ? -17.626 27.198 32.815 1.00 41.89 593 ILE A O 1
ATOM 4653 N N . LEU A 1 601 ? -18.310 26.687 34.885 1.00 40.94 594 LEU A N 1
ATOM 4654 C CA . LEU A 1 601 ? -18.043 25.252 34.708 1.00 41.48 594 LEU A CA 1
ATOM 4655 C C . LEU A 1 601 ? -18.930 24.633 33.617 1.00 41.72 594 LEU A C 1
ATOM 4656 O O . LEU A 1 601 ? -18.463 23.821 32.806 1.00 41.61 594 LEU A O 1
ATOM 4661 N N . SER A 1 602 ? -20.199 25.027 33.591 1.00 41.25 595 SER A N 1
ATOM 4662 C CA . SER A 1 602 ? -21.123 24.525 32.569 1.00 41.28 595 SER A CA 1
ATOM 4663 C C . SER A 1 602 ? -20.895 25.123 31.176 1.00 40.85 595 SER A C 1
ATOM 4664 O O . SER A 1 602 ? -20.941 24.403 30.183 1.00 40.56 595 SER A O 1
ATOM 4667 N N . LYS A 1 603 ? -20.694 26.437 31.123 1.00 40.95 596 LYS A N 1
ATOM 4668 C CA . LYS A 1 603 ? -20.397 27.163 29.887 1.00 41.89 596 LYS A CA 1
ATOM 4669 C C . LYS A 1 603 ? -19.214 26.558 29.144 1.00 41.50 596 LYS A C 1
ATOM 4670 O O . LYS A 1 603 ? -19.253 26.407 27.937 1.00 41.53 596 LYS A O 1
ATOM 4676 N N . TYR A 1 604 ? -18.170 26.193 29.871 1.00 41.93 597 TYR A N 1
ATOM 4677 C CA . TYR A 1 604 ? -16.948 25.708 29.233 1.00 41.95 597 TYR A CA 1
ATOM 4678 C C . TYR A 1 604 ? -16.738 24.209 29.370 1.00 42.21 597 TYR A C 1
ATOM 4679 O O . TYR A 1 604 ? -15.745 23.680 28.883 1.00 42.51 597 TYR A O 1
ATOM 4688 N N . ASN A 1 605 ? -17.674 23.526 30.023 1.00 42.34 598 ASN A N 1
ATOM 4689 C CA . ASN A 1 605 ? -17.582 22.075 30.205 1.00 43.02 598 ASN A CA 1
ATOM 4690 C C . ASN A 1 605 ? -16.256 21.679 30.875 1.00 42.60 598 ASN A C 1
ATOM 4691 O O . ASN A 1 605 ? -15.565 20.766 30.412 1.00 43.54 598 ASN A O 1
ATOM 4696 N N . ILE A 1 606 ? -15.899 22.394 31.949 1.00 41.91 599 ILE A N 1
ATOM 4697 C CA . ILE A 1 606 ? -14.698 22.094 32.771 1.00 41.27 599 ILE A CA 1
ATOM 4698 C C . ILE A 1 606 ? -15.093 21.823 34.226 1.00 41.50 599 ILE A C 1
ATOM 4699 O O . ILE A 1 606 ? -16.194 22.193 34.660 1.00 41.66 599 ILE A O 1
ATOM 4704 N N . GLY A 1 607 ? -14.183 21.183 34.966 1.00 41.33 600 GLY A N 1
ATOM 4705 C CA . GLY A 1 607 ? -14.408 20.842 36.361 1.00 40.97 600 GLY A CA 1
ATOM 4706 C C . GLY A 1 607 ? -13.899 21.914 37.306 1.00 40.87 600 GLY A C 1
ATOM 4707 O O . GLY A 1 607 ? -13.056 22.723 36.941 1.00 40.54 600 GLY A O 1
ATOM 4708 N N . SER A 1 608 ? -14.385 21.902 38.541 1.00 40.77 601 SER A N 1
ATOM 4709 C CA . SER A 1 608 ? -13.885 22.828 39.558 1.00 41.28 601 SER A CA 1
ATOM 4710 C C . SER A 1 608 ? -12.360 22.742 39.750 1.00 41.60 601 SER A C 1
ATOM 4711 O O . SER A 1 608 ? -11.695 23.755 39.987 1.00 41.29 601 SER A O 1
ATOM 4714 N N . GLY A 1 609 ? -11.824 21.525 39.635 1.00 41.83 602 GLY A N 1
ATOM 4715 C CA . GLY A 1 609 ? -10.397 21.276 39.750 1.00 41.85 602 GLY A CA 1
ATOM 4716 C C . GLY A 1 609 ? -9.612 21.847 38.585 1.00 41.92 602 GLY A C 1
ATOM 4717 O O . GLY A 1 609 ? -8.526 22.374 38.788 1.00 42.02 602 GLY A O 1
ATOM 4718 N N . ASP A 1 610 ? -10.166 21.734 37.370 1.00 42.30 603 ASP A N 1
ATOM 4719 C CA . ASP A 1 610 ? -9.632 22.401 36.160 1.00 42.20 603 ASP A CA 1
ATOM 4720 C C . ASP A 1 610 ? -9.564 23.931 36.308 1.00 42.31 603 ASP A C 1
ATOM 4721 O O . ASP A 1 610 ? -8.562 24.550 35.958 1.00 42.55 603 ASP A O 1
ATOM 4726 N N . LEU A 1 611 ? -10.647 24.549 36.771 1.00 42.49 604 LEU A N 1
ATOM 4727 C CA . LEU A 1 611 ? -10.661 25.998 36.966 1.00 43.07 604 LEU A CA 1
ATOM 4728 C C . LEU A 1 611 ? -9.560 26.446 37.917 1.00 43.22 604 LEU A C 1
ATOM 4729 O O . LEU A 1 611 ? -8.830 27.383 37.600 1.00 43.66 604 LEU A O 1
ATOM 4734 N N . ARG A 1 612 ? -9.418 25.756 39.050 1.00 42.98 605 ARG A N 1
ATOM 4735 C CA . ARG A 1 612 ? -8.428 26.122 40.070 1.00 43.14 605 ARG A CA 1
ATOM 4736 C C . ARG A 1 612 ? -6.995 25.901 39.598 1.00 43.48 605 ARG A C 1
ATOM 4737 O O . ARG A 1 612 ? -6.128 26.705 39.906 1.00 42.97 605 ARG A O 1
ATOM 4745 N N . ASN A 1 613 ? -6.744 24.821 38.853 1.00 44.38 606 ASN A N 1
ATOM 4746 C CA . ASN A 1 613 ? -5.415 24.597 38.272 1.00 45.55 606 ASN A CA 1
ATOM 4747 C C . ASN A 1 613 ? -5.044 25.747 37.323 1.00 45.56 606 ASN A C 1
ATOM 4748 O O . ASN A 1 613 ? -3.968 26.322 37.412 1.00 44.43 606 ASN A O 1
ATOM 4753 N N . MET A 1 614 ? -5.973 26.071 36.431 1.00 46.52 607 MET A N 1
ATOM 4754 C CA . MET A 1 614 ? -5.834 27.147 35.446 1.00 48.03 607 MET A CA 1
ATOM 4755 C C . MET A 1 614 ? -5.555 28.495 36.096 1.00 46.40 607 MET A C 1
ATOM 4756 O O . MET A 1 614 ? -4.656 29.199 35.668 1.00 46.20 607 MET A O 1
ATOM 4761 N N . VAL A 1 615 ? -6.329 28.845 37.127 1.00 45.76 608 VAL A N 1
ATOM 4762 C CA . VAL A 1 615 ? -6.141 30.101 37.860 1.00 45.11 608 VAL A CA 1
ATOM 4763 C C . VAL A 1 615 ? -4.716 30.169 38.428 1.00 45.46 608 VAL A C 1
ATOM 4764 O O . VAL A 1 615 ? -4.022 31.161 38.277 1.00 44.82 608 VAL A O 1
ATOM 4768 N N . GLU A 1 616 ? -4.306 29.094 39.090 1.00 45.62 609 GLU A N 1
ATOM 4769 C CA . GLU A 1 616 ? -3.019 29.030 39.744 1.00 46.60 609 GLU A CA 1
ATOM 4770 C C . GLU A 1 616 ? -1.855 29.223 38.744 1.00 45.49 609 GLU A C 1
ATOM 4771 O O . GLU A 1 616 ? -0.929 29.970 39.020 1.00 45.49 609 GLU A O 1
ATOM 4777 N N . THR A 1 617 ? -1.947 28.584 37.578 1.00 45.17 610 THR A N 1
ATOM 4778 C CA . THR A 1 617 ? -0.982 28.737 36.480 1.00 44.81 610 THR A CA 1
ATOM 4779 C C . THR A 1 617 ? -0.968 30.141 35.869 1.00 44.68 610 THR A C 1
ATOM 4780 O O . THR A 1 617 ? 0.091 30.713 35.609 1.00 45.34 610 THR A O 1
ATOM 4784 N N . MET A 1 618 ? -2.146 30.690 35.629 1.00 44.13 611 MET A N 1
ATOM 4785 C CA . MET A 1 618 ? -2.235 31.998 35.029 1.00 44.17 611 MET A CA 1
ATOM 4786 C C . MET A 1 618 ? -1.799 33.112 35.995 1.00 44.32 611 MET A C 1
ATOM 4787 O O . MET A 1 618 ? -1.279 34.129 35.545 1.00 44.60 611 MET A O 1
ATOM 4792 N N . ASP A 1 619 ? -2.012 32.924 37.299 1.00 43.71 612 ASP A N 1
ATOM 4793 C CA . ASP A 1 619 ? -1.495 33.823 38.311 1.00 44.59 612 ASP A CA 1
ATOM 4794 C C . ASP A 1 619 ? 0.036 33.882 38.196 1.00 44.99 612 ASP A C 1
ATOM 4795 O O . ASP A 1 619 ? 0.618 34.962 38.133 1.00 44.28 612 ASP A O 1
ATOM 4800 N N . TRP A 1 620 ? 0.663 32.702 38.151 1.00 45.24 613 TRP A N 1
ATOM 4801 C CA . TRP A 1 620 ? 2.108 32.577 38.035 1.00 44.72 613 TRP A CA 1
ATOM 4802 C C . TRP A 1 620 ? 2.618 33.228 36.745 1.00 44.54 613 TRP A C 1
ATOM 4803 O O . TRP A 1 620 ? 3.574 34.010 36.772 1.00 44.04 613 TRP A O 1
ATOM 4814 N N . LEU A 1 621 ? 1.950 32.927 35.632 1.00 44.29 614 LEU A N 1
ATOM 4815 C CA . LEU A 1 621 ? 2.314 33.484 34.330 1.00 43.91 614 LEU A CA 1
ATOM 4816 C C . LEU A 1 621 ? 2.078 34.992 34.150 1.00 43.62 614 LEU A C 1
ATOM 4817 O O . LEU A 1 621 ? 2.910 35.667 33.535 1.00 44.15 614 LEU A O 1
ATOM 4822 N N . THR A 1 622 ? 0.951 35.510 34.649 1.00 42.98 615 THR A N 1
ATOM 4823 C CA . THR A 1 622 ? 0.687 36.964 34.658 1.00 42.43 615 THR A CA 1
ATOM 4824 C C . THR A 1 622 ? 1.656 37.699 35.585 1.00 42.45 615 THR A C 1
ATOM 4825 O O . THR A 1 622 ? 2.203 38.742 35.206 1.00 42.90 615 THR A O 1
ATOM 4829 N N . TYR A 1 623 ? 1.886 37.143 36.777 1.00 41.99 616 TYR A N 1
ATOM 4830 C CA . TYR A 1 623 ? 2.954 37.628 37.670 1.00 41.99 616 TYR A CA 1
ATOM 4831 C C . TYR A 1 623 ? 4.311 37.694 36.945 1.00 42.02 616 TYR A C 1
ATOM 4832 O O . TYR A 1 623 ? 5.023 38.693 37.043 1.00 42.19 616 TYR A O 1
ATOM 4841 N N . SER A 1 624 ? 4.665 36.631 36.225 1.00 42.18 617 SER A N 1
ATOM 4842 C CA . SER A 1 624 ? 5.993 36.544 35.580 1.00 42.39 617 SER A CA 1
ATOM 4843 C C . SER A 1 624 ? 6.095 37.477 34.383 1.00 42.48 617 SER A C 1
ATOM 4844 O O . SER A 1 624 ? 7.113 38.147 34.197 1.00 43.25 617 SER A O 1
ATOM 4847 N N . ALA A 1 625 ? 5.040 37.508 33.571 1.00 42.20 618 ALA A N 1
ATOM 4848 C CA . ALA A 1 625 ? 4.958 38.454 32.467 1.00 42.07 618 ALA A CA 1
ATOM 4849 C C . ALA A 1 625 ? 5.141 39.894 32.936 1.00 41.84 618 ALA A C 1
ATOM 4850 O O . ALA A 1 625 ? 5.853 40.664 32.293 1.00 41.39 618 ALA A O 1
ATOM 4852 N N . TYR A 1 626 ? 4.508 40.252 34.053 1.00 41.83 619 TYR A N 1
ATOM 4853 C CA . TYR A 1 626 ? 4.650 41.601 34.601 1.00 42.09 619 TYR A CA 1
ATOM 4854 C C . TYR A 1 626 ? 6.125 41.911 34.801 1.00 42.61 619 TYR A C 1
ATOM 4855 O O . TYR A 1 626 ? 6.611 42.963 34.368 1.00 42.67 619 TYR A O 1
ATOM 4864 N N . HIS A 1 627 ? 6.844 40.979 35.436 1.00 42.94 620 HIS A N 1
ATOM 4865 C CA . HIS A 1 627 ? 8.255 41.186 35.731 1.00 43.06 620 HIS A CA 1
ATOM 4866 C C . HIS A 1 627 ? 9.153 41.146 34.502 1.00 43.45 620 HIS A C 1
ATOM 4867 O O . HIS A 1 627 ? 10.113 41.908 34.427 1.00 43.15 620 HIS A O 1
ATOM 4874 N N . LEU A 1 628 ? 8.831 40.292 33.532 1.00 43.75 621 LEU A N 1
ATOM 4875 C CA . LEU A 1 628 ? 9.548 40.339 32.251 1.00 44.07 621 LEU A CA 1
ATOM 4876 C C . LEU A 1 628 ? 9.370 41.695 31.555 1.00 43.92 621 LEU A C 1
ATOM 4877 O O . LEU A 1 628 ? 10.316 42.248 30.985 1.00 44.14 621 LEU A O 1
ATOM 4882 N N . SER A 1 629 ? 8.146 42.206 31.615 1.00 43.78 622 SER A N 1
ATOM 4883 C CA . SER A 1 629 ? 7.779 43.498 31.040 1.00 44.09 622 SER A CA 1
ATOM 4884 C C . SER A 1 629 ? 8.573 44.636 31.687 1.00 43.83 622 SER A C 1
ATOM 4885 O O . SER A 1 629 ? 9.048 45.534 30.992 1.00 43.61 622 SER A O 1
ATOM 4888 N N . ARG A 1 630 ? 8.719 44.576 33.014 1.00 44.23 623 ARG A N 1
ATOM 4889 C CA . ARG A 1 630 ? 9.525 45.544 33.780 1.00 44.83 623 ARG A CA 1
ATOM 4890 C C . ARG A 1 630 ? 11.014 45.415 33.454 1.00 44.41 623 ARG A C 1
ATOM 4891 O O . ARG A 1 630 ? 11.699 46.422 33.312 1.00 44.38 623 ARG A O 1
ATOM 4899 N N . GLU A 1 631 ? 11.493 44.177 33.321 1.00 43.92 624 GLU A N 1
ATOM 4900 C CA . GLU A 1 631 ? 12.843 43.910 32.830 1.00 43.98 624 GLU A CA 1
ATOM 4901 C C . GLU A 1 631 ? 13.115 44.512 31.440 1.00 43.72 624 GLU A C 1
ATOM 4902 O O . GLU A 1 631 ? 14.156 45.125 31.240 1.00 43.65 624 GLU A O 1
ATOM 4908 N N . LEU A 1 632 ? 12.178 44.321 30.505 1.00 43.45 625 LEU A N 1
ATOM 4909 C CA . LEU A 1 632 ? 12.289 44.808 29.116 1.00 43.58 625 LEU A CA 1
ATOM 4910 C C . LEU A 1 632 ? 11.947 46.294 28.974 1.00 43.51 625 LEU A C 1
ATOM 4911 O O . LEU A 1 632 ? 11.940 46.832 27.860 1.00 44.08 625 LEU A O 1
ATOM 4916 N N . LYS A 1 633 ? 11.661 46.943 30.103 1.00 43.39 626 LYS A N 1
ATOM 4917 C CA . LYS A 1 633 ? 11.331 48.376 30.161 1.00 43.60 626 LYS A CA 1
ATOM 4918 C C . LYS A 1 633 ? 10.123 48.747 29.288 1.00 43.36 626 LYS A C 1
ATOM 4919 O O . LYS A 1 633 ? 10.102 49.787 28.630 1.00 43.13 626 LYS A O 1
ATOM 4925 N N . LEU A 1 634 ? 9.119 47.874 29.302 1.00 43.38 627 LEU A N 1
ATOM 4926 C CA . LEU A 1 634 ? 7.880 48.091 28.567 1.00 43.08 627 LEU A CA 1
ATOM 4927 C C . LEU A 1 634 ? 6.795 48.466 29.558 1.00 43.10 627 LEU A C 1
ATOM 4928 O O . LEU A 1 634 ? 6.055 47.618 30.040 1.00 43.64 627 LEU A O 1
ATOM 4933 N N . ASN A 1 635 ? 6.718 49.753 29.865 1.00 43.42 628 ASN A N 1
ATOM 4934 C CA . ASN A 1 635 ? 5.949 50.228 31.007 1.00 43.99 628 ASN A CA 1
ATOM 4935 C C . ASN A 1 635 ? 4.437 50.202 30.839 1.00 44.02 628 ASN A C 1
ATOM 4936 O O . ASN A 1 635 ? 3.722 49.840 31.777 1.00 43.98 628 ASN A O 1
ATOM 4941 N N . GLU A 1 636 ? 3.952 50.563 29.653 1.00 44.02 629 GLU A N 1
ATOM 4942 C CA . GLU A 1 636 ? 2.526 50.427 29.350 1.00 44.07 629 GLU A CA 1
ATOM 4943 C C . GLU A 1 636 ? 2.057 48.981 29.518 1.00 43.61 629 GLU A C 1
ATOM 4944 O O . GLU A 1 636 ? 1.052 48.732 30.181 1.00 43.98 629 GLU A O 1
ATOM 4950 N N . HIS A 1 637 ? 2.776 48.035 28.917 1.00 43.00 630 HIS A N 1
ATOM 4951 C CA . HIS A 1 637 ? 2.420 46.616 29.034 1.00 42.43 630 HIS A CA 1
ATOM 4952 C C . HIS A 1 637 ? 2.432 46.162 30.489 1.00 42.92 630 HIS A C 1
ATOM 4953 O O . HIS A 1 637 ? 1.514 45.454 30.936 1.00 42.70 630 HIS A O 1
ATOM 4960 N N . ALA A 1 638 ? 3.487 46.570 31.205 1.00 42.95 631 ALA A N 1
ATOM 4961 C CA . ALA A 1 638 ? 3.697 46.226 32.612 1.00 43.26 631 ALA A CA 1
ATOM 4962 C C . ALA A 1 638 ? 2.552 46.685 33.519 1.00 43.48 631 ALA A C 1
ATOM 4963 O O . ALA A 1 638 ? 2.107 45.922 34.378 1.00 43.82 631 ALA A O 1
ATOM 4965 N N . ASP A 1 639 ? 2.063 47.908 33.319 1.00 43.27 632 ASP A N 1
ATOM 4966 C CA . ASP A 1 639 ? 0.901 48.382 34.065 1.00 43.67 632 ASP A CA 1
ATOM 4967 C C . ASP A 1 639 ? -0.370 47.545 33.798 1.00 43.69 632 ASP A C 1
ATOM 4968 O O . ASP A 1 639 ? -1.139 47.278 34.724 1.00 43.97 632 ASP A O 1
ATOM 4973 N N . LYS A 1 640 ? -0.584 47.124 32.550 1.00 43.29 633 LYS A N 1
ATOM 4974 C CA . LYS A 1 640 ? -1.715 46.247 32.225 1.00 43.27 633 LYS A CA 1
ATOM 4975 C C . LYS A 1 640 ? -1.551 44.857 32.859 1.00 42.65 633 LYS A C 1
ATOM 4976 O O . LYS A 1 640 ? -2.504 44.266 33.376 1.00 42.90 633 LYS A O 1
ATOM 4982 N N . LEU A 1 641 ? -0.333 44.340 32.805 1.00 41.96 634 LEU A N 1
ATOM 4983 C CA . LEU A 1 641 ? -0.019 43.036 33.363 1.00 41.30 634 LEU A CA 1
ATOM 4984 C C . LEU A 1 641 ? -0.078 42.969 34.891 1.00 41.08 634 LEU A C 1
ATOM 4985 O O . LEU A 1 641 ? -0.398 41.929 35.444 1.00 41.28 634 LEU A O 1
ATOM 4990 N N . ARG A 1 642 ? 0.223 44.071 35.562 1.00 40.85 635 ARG A N 1
ATOM 4991 C CA . ARG A 1 642 ? 0.127 44.141 37.017 1.00 41.35 635 ARG A CA 1
ATOM 4992 C C . ARG A 1 642 ? -1.321 44.090 37.514 1.00 41.12 635 ARG A C 1
ATOM 4993 O O . ARG A 1 642 ? -1.624 43.425 38.500 1.00 40.99 635 ARG A O 1
ATOM 5001 N N . ILE A 1 643 ? -2.210 44.810 36.843 1.00 40.95 636 ILE A N 1
ATOM 5002 C CA . ILE A 1 643 ? -3.624 44.737 37.168 1.00 40.88 636 ILE A CA 1
ATOM 5003 C C . ILE A 1 643 ? -4.196 43.381 36.747 1.00 41.00 636 ILE A C 1
ATOM 5004 O O . ILE A 1 643 ? -4.919 42.741 37.519 1.00 40.96 636 ILE A O 1
ATOM 5009 N N . LEU A 1 644 ? -3.858 42.925 35.545 1.00 40.91 637 LEU A N 1
ATOM 5010 C CA . LEU A 1 644 ? -4.283 41.594 35.129 1.00 41.30 637 LEU A CA 1
ATOM 5011 C C . LEU A 1 644 ? -3.970 40.526 36.206 1.00 41.17 637 LEU A C 1
ATOM 5012 O O . LEU A 1 644 ? -4.842 39.743 36.587 1.00 41.41 637 LEU A O 1
ATOM 5017 N N . ASN A 1 645 ? -2.738 40.518 36.702 1.00 40.57 638 ASN A N 1
ATOM 5018 C CA . ASN A 1 645 ? -2.315 39.559 37.713 1.00 40.13 638 ASN A CA 1
ATOM 5019 C C . ASN A 1 645 ? -3.173 39.591 38.985 1.00 40.21 638 ASN A C 1
ATOM 5020 O O . ASN A 1 645 ? -3.619 38.553 39.476 1.00 40.01 638 ASN A O 1
ATOM 5025 N N . LEU A 1 646 ? -3.406 40.786 39.503 1.00 40.18 639 LEU A N 1
ATOM 5026 C CA . LEU A 1 646 ? -4.166 40.955 40.736 1.00 40.31 639 LEU A CA 1
ATOM 5027 C C . LEU A 1 646 ? -5.633 40.573 40.516 1.00 40.60 639 LEU A C 1
ATOM 5028 O O . LEU A 1 646 ? -6.288 40.067 41.423 1.00 40.66 639 LEU A O 1
ATOM 5033 N N . ARG A 1 647 ? -6.123 40.802 39.299 1.00 41.05 640 ARG A N 1
ATOM 5034 C CA . ARG A 1 647 ? -7.452 40.364 38.879 1.00 41.81 640 ARG A CA 1
ATOM 5035 C C . ARG A 1 647 ? -7.585 38.848 38.787 1.00 42.60 640 ARG A C 1
ATOM 5036 O O . ARG A 1 647 ? -8.556 38.280 39.299 1.00 42.09 640 ARG A O 1
ATOM 5044 N N . VAL A 1 648 ? -6.604 38.205 38.148 1.00 43.71 641 VAL A N 1
ATOM 5045 C CA . VAL A 1 648 ? -6.595 36.754 37.966 1.00 44.58 641 VAL A CA 1
ATOM 5046 C C . VAL A 1 648 ? -6.420 36.033 39.302 1.00 45.10 641 VAL A C 1
ATOM 5047 O O . VAL A 1 648 ? -7.047 35.002 39.544 1.00 45.46 641 VAL A O 1
ATOM 5051 N N . ARG A 1 649 ? -5.576 36.596 40.158 1.00 45.24 642 ARG A N 1
ATOM 5052 C CA . ARG A 1 649 ? -5.219 36.013 41.437 1.00 45.90 642 ARG A CA 1
ATOM 5053 C C . ARG A 1 649 ? -6.431 35.756 42.358 1.00 46.14 642 ARG A C 1
ATOM 5054 O O . ARG A 1 649 ? -6.504 34.728 43.039 1.00 46.18 642 ARG A O 1
ATOM 5062 N N . ASP A 1 650 ? -7.360 36.705 42.393 1.00 46.16 643 ASP A N 1
ATOM 5063 C CA . ASP A 1 650 ? -8.502 36.634 43.306 1.00 46.24 643 ASP A CA 1
ATOM 5064 C C . ASP A 1 650 ? -9.805 36.456 42.521 1.00 45.86 643 ASP A C 1
ATOM 5065 O O . ASP A 1 650 ? -10.843 36.164 43.103 1.00 46.43 643 ASP A O 1
ATOM 5070 N N . GLY A 1 651 ? -9.733 36.620 41.199 1.00 45.42 644 GLY A N 1
ATOM 5071 C CA . GLY A 1 651 ? -10.899 36.534 40.322 1.00 44.86 644 GLY A CA 1
ATOM 5072 C C . GLY A 1 651 ? -11.865 37.662 40.592 1.00 44.97 644 GLY A C 1
ATOM 5073 O O . GLY A 1 651 ? -13.044 37.425 40.863 1.00 45.16 644 GLY A O 1
ATOM 5074 N N . ILE A 1 652 ? -11.355 38.887 40.502 1.00 44.19 645 ILE A N 1
ATOM 5075 C CA . ILE A 1 652 ? -12.085 40.089 40.899 1.00 44.02 645 ILE A CA 1
ATOM 5076 C C . ILE A 1 652 ? -12.029 41.168 39.825 1.00 43.59 645 ILE A C 1
ATOM 5077 O O . ILE A 1 652 ? -11.083 41.232 39.037 1.00 43.25 645 ILE A O 1
ATOM 5082 N N . LYS A 1 653 ? -13.054 42.006 39.786 1.00 43.52 646 LYS A N 1
ATOM 5083 C CA . LYS A 1 653 ? -12.993 43.209 38.966 1.00 43.94 646 LYS A CA 1
ATOM 5084 C C . LYS A 1 653 ? -12.074 44.250 39.619 1.00 43.37 646 LYS A C 1
ATOM 5085 O O . LYS A 1 653 ? -11.895 44.258 40.836 1.00 43.14 646 LYS A O 1
ATOM 5091 N N . GLU A 1 654 ? -11.487 45.113 38.798 1.00 43.07 647 GLU A N 1
ATOM 5092 C CA . GLU A 1 654 ? -10.503 46.077 39.259 1.00 43.37 647 GLU A CA 1
ATOM 5093 C C . GLU A 1 654 ? -10.961 46.878 40.490 1.00 43.42 647 GLU A C 1
ATOM 5094 O O . GLU A 1 654 ? -10.126 47.293 41.300 1.00 43.44 647 GLU A O 1
ATOM 5100 N N . GLU A 1 655 ? -12.279 47.065 40.633 1.00 43.31 648 GLU A N 1
ATOM 5101 C CA . GLU A 1 655 ? -12.870 47.822 41.753 1.00 43.29 648 GLU A CA 1
ATOM 5102 C C . GLU A 1 655 ? -12.519 47.221 43.118 1.00 42.82 648 GLU A C 1
ATOM 5103 O O . GLU A 1 655 ? -12.474 47.929 44.125 1.00 43.08 648 GLU A O 1
ATOM 5109 N N . LEU A 1 656 ? -12.252 45.920 43.147 1.00 42.18 649 LEU A N 1
ATOM 5110 C CA . LEU A 1 656 ? -12.009 45.230 44.408 1.00 41.63 649 LEU A CA 1
ATOM 5111 C C . LEU A 1 656 ? -10.533 45.107 44.807 1.00 41.51 649 LEU A C 1
ATOM 5112 O O . LEU A 1 656 ? -10.240 44.623 45.902 1.00 41.35 649 LEU A O 1
ATOM 5117 N N . LEU A 1 657 ? -9.616 45.549 43.948 1.00 41.58 650 LEU A N 1
ATOM 5118 C CA . LEU A 1 657 ? -8.178 45.328 44.176 1.00 42.22 650 LEU A CA 1
ATOM 5119 C C . LEU A 1 657 ? -7.662 45.861 45.510 1.00 42.91 650 LEU A C 1
ATOM 5120 O O . LEU A 1 657 ? -6.847 45.210 46.163 1.00 42.50 650 LEU A O 1
ATOM 5125 N N . GLU A 1 658 ? -8.125 47.043 45.913 1.00 43.81 651 GLU A N 1
ATOM 5126 C CA . GLU A 1 658 ? -7.661 47.628 47.168 1.00 45.69 651 GLU A CA 1
ATOM 5127 C C . GLU A 1 658 ? -8.088 46.755 48.359 1.00 45.41 651 GLU A C 1
ATOM 5128 O O . GLU A 1 658 ? -7.281 46.483 49.250 1.00 45.72 651 GLU A O 1
ATOM 5134 N N . LEU A 1 659 ? -9.330 46.277 48.344 1.00 45.26 652 LEU A N 1
ATOM 5135 C CA . LEU A 1 659 ? -9.864 45.483 49.457 1.00 45.36 652 LEU A CA 1
ATOM 5136 C C . LEU A 1 659 ? -9.183 44.135 49.710 1.00 45.80 652 LEU A C 1
ATOM 5137 O O . LEU A 1 659 ? -8.866 43.815 50.861 1.00 46.24 652 LEU A O 1
ATOM 5142 N N . VAL A 1 660 ? -8.955 43.348 48.655 1.00 45.87 653 VAL A N 1
ATOM 5143 C CA . VAL A 1 660 ? -8.359 42.013 48.806 1.00 45.99 653 VAL A CA 1
ATOM 5144 C C . VAL A 1 660 ? -6.912 42.036 49.316 1.00 46.54 653 VAL A C 1
ATOM 5145 O O . VAL A 1 660 ? -6.378 41.000 49.734 1.00 46.69 653 VAL A O 1
ATOM 5149 N N . GLN A 1 661 ? -6.297 43.221 49.297 1.00 47.10 654 GLN A N 1
ATOM 5150 C CA . GLN A 1 661 ? -4.969 43.441 49.869 1.00 47.54 654 GLN A CA 1
ATOM 5151 C C . GLN A 1 661 ? -4.913 43.039 51.345 1.00 47.52 654 GLN A C 1
ATOM 5152 O O . GLN A 1 661 ? -3.873 42.593 51.829 1.00 47.29 654 GLN A O 1
ATOM 5158 N N . ILE A 1 662 ? -6.029 43.227 52.054 1.00 47.67 655 ILE A N 1
ATOM 5159 C CA . ILE A 1 662 ? -6.101 42.928 53.486 1.00 47.62 655 ILE A CA 1
ATOM 5160 C C . ILE A 1 662 ? -5.975 41.423 53.727 1.00 47.86 655 ILE A C 1
ATOM 5161 O O . ILE A 1 662 ? -6.722 40.629 53.146 1.00 47.79 655 ILE A O 1
ATOM 5166 N N . SER A 1 663 ? -5.020 41.048 54.576 1.00 47.85 656 SER A N 1
ATOM 5167 C CA . SER A 1 663 ? -4.881 39.672 55.023 1.00 48.12 656 SER A CA 1
ATOM 5168 C C . SER A 1 663 ? -6.208 39.241 55.644 1.00 48.10 656 SER A C 1
ATOM 5169 O O . SER A 1 663 ? -6.717 39.897 56.570 1.00 48.25 656 SER A O 1
ATOM 5172 N N . GLY A 1 664 ? -6.779 38.162 55.107 1.00 47.83 657 GLY A N 1
ATOM 5173 C CA . GLY A 1 664 ? -8.069 37.658 55.574 1.00 47.51 657 GLY A CA 1
ATOM 5174 C C . GLY A 1 664 ? -9.307 38.257 54.919 1.00 47.09 657 GLY A C 1
ATOM 5175 O O . GLY A 1 664 ? -10.428 37.851 55.228 1.00 47.19 657 GLY A O 1
ATOM 5176 N N . VAL A 1 665 ? -9.120 39.237 54.039 1.00 46.80 658 VAL A N 1
ATOM 5177 C CA . VAL A 1 665 ? -10.194 39.653 53.140 1.00 46.27 658 VAL A CA 1
ATOM 5178 C C . VAL A 1 665 ? -9.931 39.048 51.768 1.00 46.25 658 VAL A C 1
ATOM 5179 O O . VAL A 1 665 ? -8.949 39.386 51.094 1.00 46.00 658 VAL A O 1
ATOM 5183 N N . GLY A 1 666 ? -10.793 38.111 51.386 1.00 45.94 659 GLY A N 1
ATOM 5184 C CA . GLY A 1 666 ? -10.745 37.509 50.061 1.00 45.71 659 GLY A CA 1
ATOM 5185 C C . GLY A 1 666 ? -11.765 38.201 49.186 1.00 45.14 659 GLY A C 1
ATOM 5186 O O . GLY A 1 666 ? -12.275 39.249 49.558 1.00 45.17 659 GLY A O 1
ATOM 5187 N N . ARG A 1 667 ? -12.065 37.604 48.035 1.00 44.85 660 ARG A N 1
ATOM 5188 C CA . ARG A 1 667 ? -13.019 38.167 47.082 1.00 44.71 660 ARG A CA 1
ATOM 5189 C C . ARG A 1 667 ? -14.414 38.223 47.674 1.00 44.73 660 ARG A C 1
ATOM 5190 O O . ARG A 1 667 ? -15.109 39.222 47.509 1.00 45.01 660 ARG A O 1
ATOM 5198 N N . LYS A 1 668 ? -14.808 37.156 48.370 1.00 44.55 661 LYS A N 1
ATOM 5199 C CA . LYS A 1 668 ? -16.137 37.063 48.973 1.00 44.64 661 LYS A CA 1
ATOM 5200 C C . LYS A 1 668 ? -16.387 38.158 50.038 1.00 44.42 661 LYS A C 1
ATOM 5201 O O . LYS A 1 668 ? -17.377 38.890 49.966 1.00 44.08 661 LYS A O 1
ATOM 5207 N N . ARG A 1 669 ? -15.475 38.270 51.003 1.00 44.28 662 ARG A N 1
ATOM 5208 C CA . ARG A 1 669 ? -15.558 39.310 52.029 1.00 44.34 662 ARG A CA 1
ATOM 5209 C C . ARG A 1 669 ? -15.319 40.699 51.445 1.00 44.32 662 ARG A C 1
ATOM 5210 O O . ARG A 1 669 ? -15.872 41.669 51.955 1.00 44.14 662 ARG A O 1
ATOM 5218 N N . ALA A 1 670 ? -14.511 40.799 50.382 1.00 44.35 663 ALA A N 1
ATOM 5219 C CA . ALA A 1 670 ? -14.338 42.084 49.686 1.00 44.42 663 ALA A CA 1
ATOM 5220 C C . ALA A 1 670 ? -15.629 42.477 48.961 1.00 44.70 663 ALA A C 1
ATOM 5221 O O . ALA A 1 670 ? -16.105 43.616 49.091 1.00 44.89 663 ALA A O 1
ATOM 5223 N N . ARG A 1 671 ? -16.206 41.525 48.231 1.00 44.55 664 ARG A N 1
ATOM 5224 C CA . ARG A 1 671 ? -17.494 41.734 47.579 1.00 44.82 664 ARG A CA 1
ATOM 5225 C C . ARG A 1 671 ? -18.549 42.193 48.579 1.00 44.91 664 ARG A C 1
ATOM 5226 O O . ARG A 1 671 ? -19.289 43.147 48.314 1.00 44.98 664 ARG A O 1
ATOM 5234 N N . LEU A 1 672 ? -18.620 41.508 49.720 1.00 45.20 665 LEU A N 1
ATOM 5235 C CA . LEU A 1 672 ? -19.554 41.878 50.792 1.00 45.45 665 LEU A CA 1
ATOM 5236 C C . LEU A 1 672 ? -19.339 43.330 51.206 1.00 45.16 665 LEU A C 1
ATOM 5237 O O . LEU A 1 672 ? -20.296 44.104 51.309 1.00 45.45 665 LEU A O 1
ATOM 5242 N N . LEU A 1 673 ? -18.078 43.697 51.426 1.00 44.95 666 LEU A N 1
ATOM 5243 C CA . LEU A 1 673 ? -17.735 45.057 51.834 1.00 44.65 666 LEU A CA 1
ATOM 5244 C C . LEU A 1 673 ? -18.141 46.090 50.789 1.00 44.56 666 LEU A C 1
ATOM 5245 O O . LEU A 1 673 ? -18.869 47.021 51.104 1.00 44.62 666 LEU A O 1
ATOM 5250 N N . TYR A 1 674 ? -17.688 45.906 49.550 1.00 44.82 667 TYR A N 1
ATOM 5251 C CA . TYR A 1 674 ? -17.934 46.863 48.466 1.00 44.92 667 TYR A CA 1
ATOM 5252 C C . TYR A 1 674 ? -19.406 47.216 48.296 1.00 45.09 667 TYR A C 1
ATOM 5253 O O . TYR A 1 674 ? -19.751 48.383 48.105 1.00 45.63 667 TYR A O 1
ATOM 5262 N N . ASN A 1 675 ? -20.265 46.202 48.362 1.00 45.14 668 ASN A N 1
ATOM 5263 C CA . ASN A 1 675 ? -21.693 46.381 48.118 1.00 45.19 668 ASN A CA 1
ATOM 5264 C C . ASN A 1 675 ? -22.423 47.008 49.298 1.00 45.21 668 ASN A C 1
ATOM 5265 O O . ASN A 1 675 ? -23.545 47.501 49.157 1.00 45.10 668 ASN A O 1
ATOM 5270 N N . ASN A 1 676 ? -21.766 46.986 50.456 1.00 45.17 669 ASN A N 1
ATOM 5271 C CA . ASN A 1 676 ? -22.241 47.672 51.652 1.00 45.11 669 ASN A CA 1
ATOM 5272 C C . ASN A 1 676 ? -21.658 49.089 51.791 1.00 45.27 669 ASN A C 1
ATOM 5273 O O . ASN A 1 676 ? -21.750 49.708 52.858 1.00 45.29 669 ASN A O 1
ATOM 5278 N N . GLY A 1 677 ? -21.065 49.594 50.709 1.00 45.44 670 GLY A N 1
ATOM 5279 C CA . GLY A 1 677 ? -20.541 50.961 50.660 1.00 45.56 670 GLY A CA 1
ATOM 5280 C C . GLY A 1 677 ? -19.100 51.116 51.116 1.00 45.74 670 GLY A C 1
ATOM 5281 O O . GLY A 1 677 ? -18.563 52.224 51.112 1.00 45.95 670 GLY A O 1
ATOM 5282 N N . ILE A 1 678 ? -18.478 50.011 51.516 1.00 45.71 671 ILE A N 1
ATOM 5283 C CA . ILE A 1 678 ? -17.082 50.007 51.955 1.00 45.94 671 ILE A CA 1
ATOM 5284 C C . ILE A 1 678 ? -16.176 49.679 50.759 1.00 45.91 671 ILE A C 1
ATOM 5285 O O . ILE A 1 678 ? -15.948 48.509 50.438 1.00 45.67 671 ILE A O 1
ATOM 5290 N N . LYS A 1 679 ? -15.673 50.721 50.098 1.00 45.98 672 LYS A N 1
ATOM 5291 C CA . LYS A 1 679 ? -15.009 50.554 48.794 1.00 46.21 672 LYS A CA 1
ATOM 5292 C C . LYS A 1 679 ? -13.484 50.632 48.839 1.00 46.15 672 LYS A C 1
ATOM 5293 O O . LYS A 1 679 ? -12.803 50.132 47.946 1.00 46.07 672 LYS A O 1
ATOM 5299 N N . GLU A 1 680 ? -12.966 51.271 49.879 1.00 46.36 673 GLU A N 1
ATOM 5300 C CA . GLU A 1 680 ? -11.553 51.631 49.978 1.00 46.73 673 GLU A CA 1
ATOM 5301 C C . GLU A 1 680 ? -11.060 51.198 51.340 1.00 46.11 673 GLU A C 1
ATOM 5302 O O . GLU A 1 680 ? -11.866 50.978 52.249 1.00 45.61 673 GLU A O 1
ATOM 5308 N N . LEU A 1 681 ? -9.741 51.090 51.487 1.00 45.76 674 LEU A N 1
ATOM 5309 C CA . LEU A 1 681 ? -9.138 50.751 52.778 1.00 45.62 674 LEU A CA 1
ATOM 5310 C C . LEU A 1 681 ? -9.564 51.757 53.848 1.00 45.44 674 LEU A C 1
ATOM 5311 O O . LEU A 1 681 ? -9.839 51.379 54.984 1.00 45.36 674 LEU A O 1
ATOM 5316 N N . GLY A 1 682 ? -9.647 53.028 53.457 1.00 45.35 675 GLY A N 1
ATOM 5317 C CA . GLY A 1 682 ? -10.022 54.114 54.356 1.00 44.99 675 GLY A CA 1
ATOM 5318 C C . GLY A 1 682 ? -11.453 54.015 54.845 1.00 45.07 675 GLY A C 1
ATOM 5319 O O . GLY A 1 682 ? -11.761 54.472 55.948 1.00 44.69 675 GLY A O 1
ATOM 5320 N N . ASP A 1 683 ? -12.324 53.429 54.019 1.00 45.09 676 ASP A N 1
ATOM 5321 C CA . ASP A 1 683 ? -13.706 53.141 54.411 1.00 45.53 676 ASP A CA 1
ATOM 5322 C C . ASP A 1 683 ? -13.732 52.107 55.533 1.00 45.63 676 ASP A C 1
ATOM 5323 O O . ASP A 1 683 ? -14.555 52.201 56.443 1.00 45.65 676 ASP A O 1
ATOM 5328 N N . VAL A 1 684 ? -12.834 51.125 55.451 1.00 45.74 677 VAL A N 1
ATOM 5329 C CA . VAL A 1 684 ? -12.679 50.085 56.474 1.00 46.19 677 VAL A CA 1
ATOM 5330 C C . VAL A 1 684 ? -12.228 50.695 57.813 1.00 46.57 677 VAL A C 1
ATOM 5331 O O . VAL A 1 684 ? -12.871 50.488 58.850 1.00 46.67 677 VAL A O 1
ATOM 5335 N N . VAL A 1 685 ? -11.133 51.456 57.773 1.00 46.78 678 VAL A N 1
ATOM 5336 C CA . VAL A 1 685 ? -10.602 52.172 58.940 1.00 46.71 678 VAL A CA 1
ATOM 5337 C C . VAL A 1 685 ? -11.648 53.068 59.599 1.00 47.07 678 VAL A C 1
ATOM 5338 O O . VAL A 1 685 ? -11.721 53.139 60.829 1.00 47.32 678 VAL A O 1
ATOM 5342 N N . MET A 1 686 ? -12.455 53.750 58.788 1.00 47.49 679 MET A N 1
ATOM 5343 C CA . MET A 1 686 ? -13.375 54.767 59.311 1.00 48.08 679 MET A CA 1
ATOM 5344 C C . MET A 1 686 ? -14.779 54.244 59.625 1.00 48.12 679 MET A C 1
ATOM 5345 O O . MET A 1 686 ? -15.587 54.946 60.229 1.00 47.97 679 MET A O 1
ATOM 5350 N N . ASN A 1 687 ? -15.058 53.008 59.226 1.00 48.30 680 ASN A N 1
ATOM 5351 C CA . ASN A 1 687 ? -16.304 52.342 59.599 1.00 48.53 680 ASN A CA 1
ATOM 5352 C C . ASN A 1 687 ? -16.048 51.008 60.306 1.00 48.69 680 ASN A C 1
ATOM 5353 O O . ASN A 1 687 ? -16.522 49.968 59.847 1.00 48.81 680 ASN A O 1
ATOM 5358 N N . PRO A 1 688 ? -15.326 51.036 61.448 1.00 48.91 681 PRO A N 1
ATOM 5359 C CA . PRO A 1 688 ? -14.894 49.790 62.085 1.00 49.03 681 PRO A CA 1
ATOM 5360 C C . PRO A 1 688 ? -16.042 49.071 62.796 1.00 49.19 681 PRO A C 1
ATOM 5361 O O . PRO A 1 688 ? -15.922 47.891 63.128 1.00 49.31 681 PRO A O 1
ATOM 5365 N N . ASP A 1 689 ? -17.138 49.792 63.019 1.00 49.27 682 ASP A N 1
ATOM 5366 C CA . ASP A 1 689 ? -18.366 49.232 63.564 1.00 49.36 682 ASP A CA 1
ATOM 5367 C C . ASP A 1 689 ? -19.101 48.423 62.493 1.00 49.37 682 ASP A C 1
ATOM 5368 O O . ASP A 1 689 ? -19.599 47.329 62.761 1.00 49.34 682 ASP A O 1
ATOM 5373 N N . LYS A 1 690 ? -19.150 48.972 61.280 1.00 49.34 683 LYS A N 1
ATOM 5374 C CA . LYS A 1 690 ? -19.830 48.344 60.153 1.00 49.45 683 LYS A CA 1
ATOM 5375 C C . LYS A 1 690 ? -18.982 47.220 59.531 1.00 49.49 683 LYS A C 1
ATOM 5376 O O . LYS A 1 690 ? -19.487 46.413 58.734 1.00 49.31 683 LYS A O 1
ATOM 5382 N N . VAL A 1 691 ? -17.698 47.178 59.895 1.00 49.34 684 VAL A N 1
ATOM 5383 C CA . VAL A 1 691 ? -16.796 46.098 59.471 1.00 49.20 684 VAL A CA 1
ATOM 5384 C C . VAL A 1 691 ? -17.007 44.871 60.363 1.00 49.06 684 VAL A C 1
ATOM 5385 O O . VAL A 1 691 ? -17.079 43.736 59.873 1.00 48.92 684 VAL A O 1
ATOM 5389 N N . LYS A 1 692 ? -17.111 45.116 61.671 1.00 48.68 685 LYS A N 1
ATOM 5390 C CA . LYS A 1 692 ? -17.410 44.071 62.643 1.00 48.42 685 LYS A CA 1
ATOM 5391 C C . LYS A 1 692 ? -18.846 43.573 62.490 1.00 48.11 685 LYS A C 1
ATOM 5392 O O . LYS A 1 692 ? -19.158 42.450 62.879 1.00 48.25 685 LYS A O 1
ATOM 5398 N N . ASN A 1 693 ? -19.709 44.417 61.927 1.00 47.71 686 ASN A N 1
ATOM 5399 C CA . ASN A 1 693 ? -21.094 44.054 61.626 1.00 47.31 686 ASN A CA 1
ATOM 5400 C C . ASN A 1 693 ? -21.185 43.113 60.422 1.00 46.94 686 ASN A C 1
ATOM 5401 O O . ASN A 1 693 ? -22.117 42.318 60.306 1.00 46.91 686 ASN A O 1
ATOM 5406 N N . LEU A 1 694 ? -20.205 43.197 59.534 1.00 46.59 687 LEU A N 1
ATOM 5407 C CA . LEU A 1 694 ? -20.216 42.385 58.321 1.00 46.28 687 LEU A CA 1
ATOM 5408 C C . LEU A 1 694 ? -19.296 41.166 58.381 1.00 45.97 687 LEU A C 1
ATOM 5409 O O . LEU A 1 694 ? -19.652 40.096 57.875 1.00 46.07 687 LEU A O 1
ATOM 5414 N N . LEU A 1 695 ? -18.131 41.332 59.008 1.00 45.55 688 LEU A N 1
ATOM 5415 C CA . LEU A 1 695 ? -17.096 40.295 59.033 1.00 45.15 688 LEU A CA 1
ATOM 5416 C C . LEU A 1 695 ? -16.985 39.546 60.368 1.00 45.06 688 LEU A C 1
ATOM 5417 O O . LEU A 1 695 ? -16.348 38.488 60.441 1.00 45.08 688 LEU A O 1
ATOM 5422 N N . GLY A 1 696 ? -17.621 40.085 61.408 1.00 44.78 689 GLY A N 1
ATOM 5423 C CA . GLY A 1 696 ? -17.526 39.532 62.761 1.00 44.37 689 GLY A CA 1
ATOM 5424 C C . GLY A 1 696 ? -16.563 40.358 63.594 1.00 44.09 689 GLY A C 1
ATOM 5425 O O . GLY A 1 696 ? -15.689 41.028 63.045 1.00 43.84 689 GLY A O 1
ATOM 5426 N N . GLN A 1 697 ? -16.719 40.304 64.917 1.00 43.82 690 GLN A N 1
ATOM 5427 C CA . GLN A 1 697 ? -15.902 41.105 65.840 1.00 43.62 690 GLN A CA 1
ATOM 5428 C C . GLN A 1 697 ? -14.389 40.862 65.739 1.00 43.37 690 GLN A C 1
ATOM 5429 O O . GLN A 1 697 ? -13.631 41.797 65.483 1.00 43.26 690 GLN A O 1
ATOM 5435 N N . LYS A 1 698 ? -13.963 39.614 65.938 1.00 43.14 691 LYS A N 1
ATOM 5436 C CA . LYS A 1 698 ? -12.535 39.262 65.994 1.00 42.95 691 LYS A CA 1
ATOM 5437 C C . LYS A 1 698 ? -11.796 39.457 64.659 1.00 42.82 691 LYS A C 1
ATOM 5438 O O . LYS A 1 698 ? -10.724 40.075 64.622 1.00 42.74 691 LYS A O 1
ATOM 5444 N N . LEU A 1 699 ? -12.370 38.932 63.576 1.00 42.54 692 LEU A N 1
ATOM 5445 C CA . LEU A 1 699 ? -11.842 39.147 62.226 1.00 42.31 692 LEU A CA 1
ATOM 5446 C C . LEU A 1 699 ? -12.013 40.602 61.777 1.00 42.16 692 LEU A C 1
ATOM 5447 O O . LEU A 1 699 ? -11.151 41.144 61.079 1.00 41.79 692 LEU A O 1
ATOM 5452 N N . GLY A 1 700 ? -13.126 41.215 62.179 1.00 42.20 693 GLY A N 1
ATOM 5453 C CA . GLY A 1 700 ? -13.403 42.626 61.898 1.00 42.46 693 GLY A CA 1
ATOM 5454 C C . GLY A 1 700 ? -12.352 43.539 62.498 1.00 42.71 693 GLY A C 1
ATOM 5455 O O . GLY A 1 700 ? -11.894 44.478 61.841 1.00 42.68 693 GLY A O 1
ATOM 5456 N N . GLU A 1 701 ? -11.968 43.240 63.741 1.00 43.06 694 GLU A N 1
ATOM 5457 C CA . GLU A 1 701 ? -10.910 43.950 64.466 1.00 43.51 694 GLU A CA 1
ATOM 5458 C C . GLU A 1 701 ? -9.577 43.947 63.700 1.00 43.68 694 GLU A C 1
ATOM 5459 O O . GLU A 1 701 ? -8.995 45.009 63.469 1.00 43.87 694 GLU A O 1
ATOM 5465 N N . LYS A 1 702 ? -9.115 42.759 63.303 1.00 43.74 695 LYS A N 1
ATOM 5466 C CA . LYS A 1 702 ? -7.832 42.598 62.608 1.00 43.99 695 LYS A CA 1
ATOM 5467 C C . LYS A 1 702 ? -7.808 43.270 61.231 1.00 43.96 695 LYS A C 1
ATOM 5468 O O . LYS A 1 702 ? -6.785 43.813 60.820 1.00 44.08 695 LYS A O 1
ATOM 5474 N N . VAL A 1 703 ? -8.938 43.217 60.526 1.00 44.07 696 VAL A N 1
ATOM 5475 C CA . VAL A 1 703 ? -9.095 43.813 59.184 1.00 43.93 696 VAL A CA 1
ATOM 5476 C C . VAL A 1 703 ? -8.911 45.342 59.190 1.00 43.94 696 VAL A C 1
ATOM 5477 O O . VAL A 1 703 ? -8.378 45.920 58.229 1.00 43.81 696 VAL A O 1
ATOM 5481 N N . VAL A 1 704 ? -9.346 45.981 60.277 1.00 43.51 697 VAL A N 1
ATOM 5482 C CA . VAL A 1 704 ? -9.178 47.424 60.445 1.00 43.43 697 VAL A CA 1
ATOM 5483 C C . VAL A 1 704 ? -7.721 47.773 60.805 1.00 43.33 697 VAL A C 1
ATOM 5484 O O . VAL A 1 704 ? -7.192 48.787 60.354 1.00 43.09 697 VAL A O 1
ATOM 5488 N N . GLN A 1 705 ? -7.080 46.924 61.607 1.00 43.45 698 GLN A N 1
ATOM 5489 C CA . GLN A 1 705 ? -5.637 47.028 61.870 1.00 43.55 698 GLN A CA 1
ATOM 5490 C C . GLN A 1 705 ? -4.838 47.101 60.564 1.00 43.27 698 GLN A C 1
ATOM 5491 O O . GLN A 1 705 ? -4.150 48.089 60.309 1.00 42.99 698 GLN A O 1
ATOM 5497 N N . GLU A 1 706 ? -4.960 46.056 59.743 1.00 43.35 699 GLU A N 1
ATOM 5498 C CA . GLU A 1 706 ? -4.223 45.927 58.476 1.00 43.42 699 GLU A CA 1
ATOM 5499 C C . GLU A 1 706 ? -4.452 47.082 57.505 1.00 42.99 699 GLU A C 1
ATOM 5500 O O . GLU A 1 706 ? -3.516 47.547 56.865 1.00 42.79 699 GLU A O 1
ATOM 5506 N N . ALA A 1 707 ? -5.696 47.548 57.409 1.00 43.02 700 ALA A N 1
ATOM 5507 C CA . ALA A 1 707 ? -6.028 48.670 56.532 1.00 42.84 700 ALA A CA 1
ATOM 5508 C C . ALA A 1 707 ? -5.190 49.919 56.842 1.00 42.85 700 ALA A C 1
ATOM 5509 O O . ALA A 1 707 ? -4.683 50.568 55.929 1.00 42.46 700 ALA A O 1
ATOM 5511 N N . ALA A 1 708 ? -5.026 50.230 58.131 1.00 43.12 701 ALA A N 1
ATOM 5512 C CA . ALA A 1 708 ? -4.227 51.378 58.568 1.00 43.44 701 ALA A CA 1
ATOM 5513 C C . ALA A 1 708 ? -2.732 51.224 58.257 1.00 43.64 701 ALA A C 1
ATOM 5514 O O . ALA A 1 708 ? -2.106 52.142 57.720 1.00 43.51 701 ALA A O 1
ATOM 5516 N N . ARG A 1 709 ? -2.167 50.065 58.596 1.00 43.93 702 ARG A N 1
ATOM 5517 C CA . ARG A 1 709 ? -0.730 49.837 58.422 1.00 44.33 702 ARG A CA 1
ATOM 5518 C C . ARG A 1 709 ? -0.349 49.768 56.941 1.00 44.22 702 ARG A C 1
ATOM 5519 O O . ARG A 1 709 ? 0.760 50.160 56.564 1.00 44.31 702 ARG A O 1
ATOM 5527 N N . LEU A 1 710 ? -1.286 49.290 56.119 1.00 44.09 703 LEU A N 1
ATOM 5528 C CA . LEU A 1 710 ? -1.157 49.329 54.666 1.00 44.13 703 LEU A CA 1
ATOM 5529 C C . LEU A 1 710 ? -1.123 50.768 54.146 1.00 44.10 703 LEU A C 1
ATOM 5530 O O . LEU A 1 710 ? -0.215 51.138 53.397 1.00 44.10 703 LEU A O 1
ATOM 5535 N N . LEU A 1 711 ? -2.101 51.575 54.561 1.00 44.04 704 LEU A N 1
ATOM 5536 C CA . LEU A 1 711 ? -2.157 52.990 54.199 1.00 43.88 704 LEU A CA 1
ATOM 5537 C C . LEU A 1 711 ? -0.921 53.744 54.689 1.00 43.97 704 LEU A C 1
ATOM 5538 O O . LEU A 1 711 ? -0.402 54.603 53.983 1.00 44.17 704 LEU A O 1
ATOM 5543 N N . ASN A 1 712 ? -0.453 53.415 55.893 1.00 44.12 705 ASN A N 1
ATOM 5544 C CA . ASN A 1 712 ? 0.781 53.988 56.433 1.00 44.28 705 ASN A CA 1
ATOM 5545 C C . ASN A 1 712 ? 2.014 53.498 55.669 1.00 44.41 705 ASN A C 1
ATOM 5546 O O . ASN A 1 712 ? 3.064 54.148 55.683 1.00 44.54 705 ASN A O 1
ATOM 5551 N N . LEU B 1 5 ? -8.849 32.828 -34.367 1.00 68.65 -2 LEU B N 1
ATOM 5552 C CA . LEU B 1 5 ? -9.985 33.462 -33.622 1.00 68.69 -2 LEU B CA 1
ATOM 5553 C C . LEU B 1 5 ? -11.095 33.916 -34.582 1.00 68.44 -2 LEU B C 1
ATOM 5554 O O . LEU B 1 5 ? -11.405 35.113 -34.693 1.00 68.66 -2 LEU B O 1
ATOM 5559 N N . GLU B 1 6 ? -11.677 32.942 -35.279 1.00 67.86 -1 GLU B N 1
ATOM 5560 C CA . GLU B 1 6 ? -12.803 33.180 -36.183 1.00 67.46 -1 GLU B CA 1
ATOM 5561 C C . GLU B 1 6 ? -14.103 32.663 -35.573 1.00 66.50 -1 GLU B C 1
ATOM 5562 O O . GLU B 1 6 ? -14.105 31.642 -34.876 1.00 66.74 -1 GLU B O 1
ATOM 5568 N N . TRP B 1 7 ? -15.199 33.371 -35.843 1.00 65.07 0 TRP B N 1
ATOM 5569 C CA . TRP B 1 7 ? -16.505 33.061 -35.263 1.00 63.48 0 TRP B CA 1
ATOM 5570 C C . TRP B 1 7 ? -17.498 32.602 -36.329 1.00 62.21 0 TRP B C 1
ATOM 5571 O O . TRP B 1 7 ? -18.394 33.360 -36.703 1.00 62.29 0 TRP B O 1
ATOM 5582 N N . MET B 1 8 ? -17.348 31.368 -36.806 1.00 60.49 1 MET B N 1
ATOM 5583 C CA . MET B 1 8 ? -18.217 30.814 -37.852 1.00 58.95 1 MET B CA 1
ATOM 5584 C C . MET B 1 8 ? -19.707 31.093 -37.613 1.00 58.00 1 MET B C 1
ATOM 5585 O O . MET B 1 8 ? -20.245 30.716 -36.570 1.00 57.64 1 MET B O 1
ATOM 5590 N N . PRO B 1 9 ? -20.372 31.771 -38.578 1.00 57.05 2 PRO B N 1
ATOM 5591 C CA . PRO B 1 9 ? -21.829 31.922 -38.519 1.00 56.27 2 PRO B CA 1
ATOM 5592 C C . PRO B 1 9 ? -22.506 30.563 -38.664 1.00 55.52 2 PRO B C 1
ATOM 5593 O O . PRO B 1 9 ? -22.029 29.719 -39.423 1.00 55.32 2 PRO B O 1
ATOM 5597 N N . ILE B 1 10 ? -23.596 30.354 -37.930 1.00 54.76 3 ILE B N 1
ATOM 5598 C CA . ILE B 1 10 ? -24.269 29.049 -37.887 1.00 54.33 3 ILE B CA 1
ATOM 5599 C C . ILE B 1 10 ? -24.862 28.589 -39.222 1.00 53.81 3 ILE B C 1
ATOM 5600 O O . ILE B 1 10 ? -25.136 27.401 -39.408 1.00 53.82 3 ILE B O 1
ATOM 5605 N N . GLU B 1 11 ? -25.067 29.534 -40.135 1.00 53.34 4 GLU B N 1
ATOM 5606 C CA . GLU B 1 11 ? -25.511 29.228 -41.495 1.00 52.73 4 GLU B CA 1
ATOM 5607 C C . GLU B 1 11 ? -24.490 28.373 -42.249 1.00 52.08 4 GLU B C 1
ATOM 5608 O O . GLU B 1 11 ? -24.867 27.468 -42.996 1.00 51.94 4 GLU B O 1
ATOM 5614 N N . ASP B 1 12 ? -23.206 28.660 -42.022 1.00 51.26 5 ASP B N 1
ATOM 5615 C CA . ASP B 1 12 ? -22.088 27.926 -42.624 1.00 50.40 5 ASP B CA 1
ATOM 5616 C C . ASP B 1 12 ? -21.965 26.468 -42.158 1.00 49.65 5 ASP B C 1
ATOM 5617 O O . ASP B 1 12 ? -21.203 25.696 -42.748 1.00 49.56 5 ASP B O 1
ATOM 5622 N N . LEU B 1 13 ? -22.693 26.097 -41.102 1.00 48.63 6 LEU B N 1
ATOM 5623 C CA . LEU B 1 13 ? -22.573 24.755 -40.504 1.00 47.83 6 LEU B CA 1
ATOM 5624 C C . LEU B 1 13 ? -23.108 23.656 -41.420 1.00 47.40 6 LEU B C 1
ATOM 5625 O O . LEU B 1 13 ? -24.234 23.755 -41.924 1.00 47.34 6 LEU B O 1
ATOM 5630 N N . LYS B 1 14 ? -22.301 22.612 -41.623 1.00 46.74 7 LYS B N 1
ATOM 5631 C CA . LYS B 1 14 ? -22.657 21.514 -42.536 1.00 46.09 7 LYS B CA 1
ATOM 5632 C C . LYS B 1 14 ? -23.602 20.524 -41.861 1.00 45.18 7 LYS B C 1
ATOM 5633 O O . LYS B 1 14 ? -23.235 19.380 -41.567 1.00 45.25 7 LYS B O 1
ATOM 5639 N N . LEU B 1 15 ? -24.824 20.991 -41.623 1.00 43.96 8 LEU B N 1
ATOM 5640 C CA . LEU B 1 15 ? -25.834 20.259 -40.867 1.00 42.78 8 LEU B CA 1
ATOM 5641 C C . LEU B 1 15 ? -27.188 20.585 -41.456 1.00 41.80 8 LEU B C 1
ATOM 5642 O O . LEU B 1 15 ? -27.362 21.680 -41.981 1.00 42.13 8 LEU B O 1
ATOM 5647 N N . PRO B 1 16 ? -28.148 19.638 -41.399 1.00 40.98 9 PRO B N 1
ATOM 5648 C CA . PRO B 1 16 ? -29.476 19.942 -41.958 1.00 40.32 9 PRO B CA 1
ATOM 5649 C C . PRO B 1 16 ? -30.116 21.181 -41.328 1.00 40.16 9 PRO B C 1
ATOM 5650 O O . PRO B 1 16 ? -29.796 21.536 -40.190 1.00 39.68 9 PRO B O 1
ATOM 5654 N N . SER B 1 17 ? -30.993 21.839 -42.084 1.00 40.07 10 SER B N 1
ATOM 5655 C CA . SER B 1 17 ? -31.614 23.092 -41.664 1.00 40.27 10 SER B CA 1
ATOM 5656 C C . SER B 1 17 ? -32.455 23.012 -40.385 1.00 40.39 10 SER B C 1
ATOM 5657 O O . SER B 1 17 ? -32.547 23.986 -39.642 1.00 40.03 10 SER B O 1
ATOM 5660 N N . ASN B 1 18 ? -33.081 21.865 -40.145 1.00 40.86 11 ASN B N 1
ATOM 5661 C CA . ASN B 1 18 ? -33.850 21.664 -38.925 1.00 41.64 11 ASN B CA 1
ATOM 5662 C C . ASN B 1 18 ? -32.935 21.660 -37.691 1.00 41.91 11 ASN B C 1
ATOM 5663 O O . ASN B 1 18 ? -33.336 22.076 -36.606 1.00 42.35 11 ASN B O 1
ATOM 5668 N N . VAL B 1 19 ? -31.697 21.212 -37.873 1.00 42.14 12 VAL B N 1
ATOM 5669 C CA . VAL B 1 19 ? -30.698 21.246 -36.807 1.00 42.22 12 VAL B CA 1
ATOM 5670 C C . VAL B 1 19 ? -30.227 22.673 -36.536 1.00 42.46 12 VAL B C 1
ATOM 5671 O O . VAL B 1 19 ? -30.080 23.075 -35.371 1.00 42.64 12 VAL B O 1
ATOM 5675 N N . ILE B 1 20 ? -30.007 23.430 -37.610 1.00 42.48 13 ILE B N 1
ATOM 5676 C CA . ILE B 1 20 ? -29.517 24.805 -37.528 1.00 42.89 13 ILE B CA 1
ATOM 5677 C C . ILE B 1 20 ? -30.537 25.746 -36.872 1.00 43.42 13 ILE B C 1
ATOM 5678 O O . ILE B 1 20 ? -30.160 26.644 -36.114 1.00 43.08 13 ILE B O 1
ATOM 5683 N N . GLU B 1 21 ? -31.819 25.518 -37.153 1.00 44.04 14 GLU B N 1
ATOM 5684 C CA . GLU B 1 21 ? -32.906 26.278 -36.542 1.00 45.05 14 GLU B CA 1
ATOM 5685 C C . GLU B 1 21 ? -33.030 26.081 -35.022 1.00 45.43 14 GLU B C 1
ATOM 5686 O O . GLU B 1 21 ? -33.493 26.983 -34.326 1.00 45.78 14 GLU B O 1
ATOM 5692 N N . ILE B 1 22 ? -32.634 24.913 -34.513 1.00 45.87 15 ILE B N 1
ATOM 5693 C CA . ILE B 1 22 ? -32.724 24.621 -33.078 1.00 46.42 15 ILE B CA 1
ATOM 5694 C C . ILE B 1 22 ? -31.664 25.407 -32.317 1.00 46.81 15 ILE B C 1
ATOM 5695 O O . ILE B 1 22 ? -31.933 25.962 -31.246 1.00 46.96 15 ILE B O 1
ATOM 5700 N N . ILE B 1 23 ? -30.466 25.450 -32.893 1.00 47.32 16 ILE B N 1
ATOM 5701 C CA . ILE B 1 23 ? -29.365 26.280 -32.408 1.00 47.74 16 ILE B CA 1
ATOM 5702 C C . ILE B 1 23 ? -29.747 27.763 -32.495 1.00 48.57 16 ILE B C 1
ATOM 5703 O O . ILE B 1 23 ? -29.455 28.547 -31.590 1.00 48.99 16 ILE B O 1
ATOM 5708 N N . LYS B 1 24 ? -30.422 28.125 -33.579 1.00 49.27 17 LYS B N 1
ATOM 5709 C CA . LYS B 1 24 ? -30.891 29.485 -33.823 1.00 50.04 17 LYS B CA 1
ATOM 5710 C C . LYS B 1 24 ? -31.932 29.919 -32.781 1.00 50.43 17 LYS B C 1
ATOM 5711 O O . LYS B 1 24 ? -32.002 31.092 -32.412 1.00 50.79 17 LYS B O 1
ATOM 5717 N N . LYS B 1 25 ? -32.737 28.965 -32.323 1.00 50.83 18 LYS B N 1
ATOM 5718 C CA . LYS B 1 25 ? -33.789 29.203 -31.330 1.00 51.37 18 LYS B CA 1
ATOM 5719 C C . LYS B 1 25 ? -33.203 29.599 -29.959 1.00 51.15 18 LYS B C 1
ATOM 5720 O O . LYS B 1 25 ? -33.864 30.274 -29.167 1.00 51.45 18 LYS B O 1
ATOM 5726 N N . ARG B 1 26 ? -31.963 29.187 -29.698 1.00 50.77 19 ARG B N 1
ATOM 5727 C CA . ARG B 1 26 ? -31.231 29.577 -28.490 1.00 50.55 19 ARG B CA 1
ATOM 5728 C C . ARG B 1 26 ? -30.683 31.009 -28.554 1.00 50.52 19 ARG B C 1
ATOM 5729 O O . ARG B 1 26 ? -30.164 31.531 -27.566 1.00 50.89 19 ARG B O 1
ATOM 5737 N N . GLY B 1 27 ? -30.795 31.641 -29.716 1.00 50.38 20 GLY B N 1
ATOM 5738 C CA . GLY B 1 27 ? -30.322 33.007 -29.896 1.00 50.19 20 GLY B CA 1
ATOM 5739 C C . GLY B 1 27 ? -28.861 33.052 -30.292 1.00 50.00 20 GLY B C 1
ATOM 5740 O O . GLY B 1 27 ? -28.197 34.071 -30.120 1.00 50.13 20 GLY B O 1
ATOM 5741 N N . ILE B 1 28 ? -28.365 31.938 -30.822 1.00 49.70 21 ILE B N 1
ATOM 5742 C CA . ILE B 1 28 ? -26.993 31.843 -31.302 1.00 49.43 21 ILE B CA 1
ATOM 5743 C C . ILE B 1 28 ? -26.988 32.110 -32.801 1.00 49.17 21 ILE B C 1
ATOM 5744 O O . ILE B 1 28 ? -27.735 31.486 -33.550 1.00 49.18 21 ILE B O 1
ATOM 5749 N N . LYS B 1 29 ? -26.163 33.064 -33.220 1.00 48.86 22 LYS B N 1
ATOM 5750 C CA . LYS B 1 29 ? -25.984 33.386 -34.633 1.00 48.40 22 LYS B CA 1
ATOM 5751 C C . LYS B 1 29 ? -24.573 33.040 -35.110 1.00 47.63 22 LYS B C 1
ATOM 5752 O O . LYS B 1 29 ? -24.332 32.918 -36.310 1.00 47.72 22 LYS B O 1
ATOM 5758 N N . LYS B 1 30 ? -23.647 32.900 -34.162 1.00 46.59 23 LYS B N 1
ATOM 5759 C CA . LYS B 1 30 ? -22.251 32.589 -34.453 1.00 45.54 23 LYS B CA 1
ATOM 5760 C C . LYS B 1 30 ? -21.669 31.633 -33.416 1.00 44.78 23 LYS B C 1
ATOM 5761 O O . LYS B 1 30 ? -22.001 31.705 -32.238 1.00 44.53 23 LYS B O 1
ATOM 5767 N N . LEU B 1 31 ? -20.788 30.747 -33.866 1.00 43.91 24 LEU B N 1
ATOM 5768 C CA . LEU B 1 31 ? -20.058 29.856 -32.978 1.00 42.79 24 LEU B CA 1
ATOM 5769 C C . LEU B 1 31 ? -18.853 30.548 -32.327 1.00 42.57 24 LEU B C 1
ATOM 5770 O O . LEU B 1 31 ? -18.199 31.400 -32.947 1.00 42.60 24 LEU B O 1
ATOM 5775 N N . ASN B 1 32 ? -18.594 30.177 -31.072 1.00 41.96 25 ASN B N 1
ATOM 5776 C CA . ASN B 1 32 ? -17.396 30.550 -30.297 1.00 41.68 25 ASN B CA 1
ATOM 5777 C C . ASN B 1 32 ? -16.103 30.281 -31.049 1.00 40.93 25 ASN B C 1
ATOM 5778 O O . ASN B 1 32 ? -16.079 29.416 -31.917 1.00 40.69 25 ASN B O 1
ATOM 5783 N N . PRO B 1 33 ? -15.010 30.983 -30.695 1.00 40.53 26 PRO B N 1
ATOM 5784 C CA . PRO B 1 33 ? -13.709 30.500 -31.172 1.00 40.46 26 PRO B CA 1
ATOM 5785 C C . PRO B 1 33 ? -13.415 28.996 -30.884 1.00 40.49 26 PRO B C 1
ATOM 5786 O O . PRO B 1 33 ? -13.067 28.271 -31.819 1.00 40.55 26 PRO B O 1
ATOM 5790 N N . PRO B 1 34 ? -13.573 28.514 -29.627 1.00 40.55 27 PRO B N 1
ATOM 5791 C CA . PRO B 1 34 ? -13.325 27.077 -29.456 1.00 40.53 27 PRO B CA 1
ATOM 5792 C C . PRO B 1 34 ? -14.376 26.184 -30.133 1.00 40.57 27 PRO B C 1
ATOM 5793 O O . PRO B 1 34 ? -14.057 25.061 -30.537 1.00 40.60 27 PRO B O 1
ATOM 5797 N N . GLN B 1 35 ? -15.610 26.679 -30.252 1.00 40.67 28 GLN B N 1
ATOM 5798 C CA . GLN B 1 35 ? -16.670 25.973 -30.987 1.00 40.52 28 GLN B CA 1
ATOM 5799 C C . GLN B 1 35 ? -16.335 25.862 -32.477 1.00 40.88 28 GLN B C 1
ATOM 5800 O O . GLN B 1 35 ? -16.559 24.820 -33.091 1.00 41.03 28 GLN B O 1
ATOM 5806 N N . THR B 1 36 ? -15.784 26.932 -33.045 1.00 41.11 29 THR B N 1
ATOM 5807 C CA . THR B 1 36 ? -15.418 26.959 -34.458 1.00 41.56 29 THR B CA 1
ATOM 5808 C C . THR B 1 36 ? -14.154 26.145 -34.735 1.00 41.62 29 THR B C 1
ATOM 5809 O O . THR B 1 36 ? -14.091 25.420 -35.730 1.00 41.59 29 THR B O 1
ATOM 5813 N N . GLU B 1 37 ? -13.154 26.275 -33.860 1.00 41.78 30 GLU B N 1
ATOM 5814 C CA . GLU B 1 37 ? -11.901 25.515 -33.979 1.00 42.00 30 GLU B CA 1
ATOM 5815 C C . GLU B 1 37 ? -12.191 24.015 -33.920 1.00 42.00 30 GLU B C 1
ATOM 5816 O O . GLU B 1 37 ? -11.580 23.230 -34.645 1.00 42.00 30 GLU B O 1
ATOM 5822 N N . ALA B 1 38 ? -13.139 23.636 -33.064 1.00 42.07 31 ALA B N 1
ATOM 5823 C CA . ALA B 1 38 ? -13.621 22.261 -32.982 1.00 42.13 31 ALA B CA 1
ATOM 5824 C C . ALA B 1 38 ? -14.158 21.766 -34.332 1.00 41.78 31 ALA B C 1
ATOM 5825 O O . ALA B 1 38 ? -13.856 20.655 -34.764 1.00 41.54 31 ALA B O 1
ATOM 5827 N N . VAL B 1 39 ? -14.958 22.596 -34.987 1.00 42.01 32 VAL B N 1
ATOM 5828 C CA . VAL B 1 39 ? -15.554 22.240 -36.273 1.00 42.28 32 VAL B CA 1
ATOM 5829 C C . VAL B 1 39 ? -14.485 22.203 -37.378 1.00 42.52 32 VAL B C 1
ATOM 5830 O O . VAL B 1 39 ? -14.493 21.322 -38.238 1.00 42.24 32 VAL B O 1
ATOM 5834 N N . LYS B 1 40 ? -13.553 23.149 -37.316 1.00 42.96 33 LYS B N 1
ATOM 5835 C CA . LYS B 1 40 ? -12.421 23.200 -38.235 1.00 43.76 33 LYS B CA 1
ATOM 5836 C C . LYS B 1 40 ? -11.536 21.961 -38.081 1.00 43.73 33 LYS B C 1
ATOM 5837 O O . LYS B 1 40 ? -11.034 21.427 -39.069 1.00 44.04 33 LYS B O 1
ATOM 5843 N N . LYS B 1 41 ? -11.370 21.497 -36.846 1.00 43.98 34 LYS B N 1
ATOM 5844 C CA . LYS B 1 41 ? -10.522 20.332 -36.562 1.00 44.21 34 LYS B CA 1
ATOM 5845 C C . LYS B 1 41 ? -11.224 18.975 -36.717 1.00 44.23 34 LYS B C 1
ATOM 5846 O O . LYS B 1 41 ? -10.639 17.930 -36.408 1.00 44.27 34 LYS B O 1
ATOM 5852 N N . GLY B 1 42 ? -12.467 19.002 -37.200 1.00 44.23 35 GLY B N 1
ATOM 5853 C CA . GLY B 1 42 ? -13.160 17.792 -37.635 1.00 44.21 35 GLY B CA 1
ATOM 5854 C C . GLY B 1 42 ? -14.291 17.274 -36.765 1.00 44.43 35 GLY B C 1
ATOM 5855 O O . GLY B 1 42 ? -14.735 16.140 -36.954 1.00 44.67 35 GLY B O 1
ATOM 5856 N N . LEU B 1 43 ? -14.766 18.085 -35.820 1.00 44.43 36 LEU B N 1
ATOM 5857 C CA . LEU B 1 43 ? -15.855 17.671 -34.916 1.00 44.59 36 LEU B CA 1
ATOM 5858 C C . LEU B 1 43 ? -17.005 16.977 -35.645 1.00 45.08 36 LEU B C 1
ATOM 5859 O O . LEU B 1 43 ? -17.457 15.913 -35.231 1.00 45.16 36 LEU B O 1
ATOM 5864 N N . LEU B 1 44 ? -17.455 17.580 -36.741 1.00 45.74 37 LEU B N 1
ATOM 5865 C CA . LEU B 1 44 ? -18.610 17.091 -37.492 1.00 46.45 37 LEU B CA 1
ATOM 5866 C C . LEU B 1 44 ? -18.361 15.788 -38.270 1.00 47.12 37 LEU B C 1
ATOM 5867 O O . LEU B 1 44 ? -19.305 15.037 -38.539 1.00 47.36 37 LEU B O 1
ATOM 5872 N N . GLU B 1 45 ? -17.097 15.531 -38.615 1.00 47.77 38 GLU B N 1
ATOM 5873 C CA . GLU B 1 45 ? -16.687 14.274 -39.258 1.00 48.36 38 GLU B CA 1
ATOM 5874 C C . GLU B 1 45 ? -16.461 13.171 -38.218 1.00 48.38 38 GLU B C 1
ATOM 5875 O O . GLU B 1 45 ? -16.250 12.007 -38.562 1.00 48.49 38 GLU B O 1
ATOM 5881 N N . GLY B 1 46 ? -16.491 13.544 -36.945 1.00 48.21 39 GLY B N 1
ATOM 5882 C CA . GLY B 1 46 ? -16.292 12.584 -35.879 1.00 48.45 39 GLY B CA 1
ATOM 5883 C C . GLY B 1 46 ? -14.829 12.251 -35.670 1.00 48.44 39 GLY B C 1
ATOM 5884 O O . GLY B 1 46 ? -14.491 11.108 -35.366 1.00 48.46 39 GLY B O 1
ATOM 5885 N N . ASN B 1 47 ? -13.964 13.250 -35.848 1.00 48.26 40 ASN B N 1
ATOM 5886 C CA . ASN B 1 47 ? -12.563 13.140 -35.468 1.00 48.15 40 ASN B CA 1
ATOM 5887 C C . A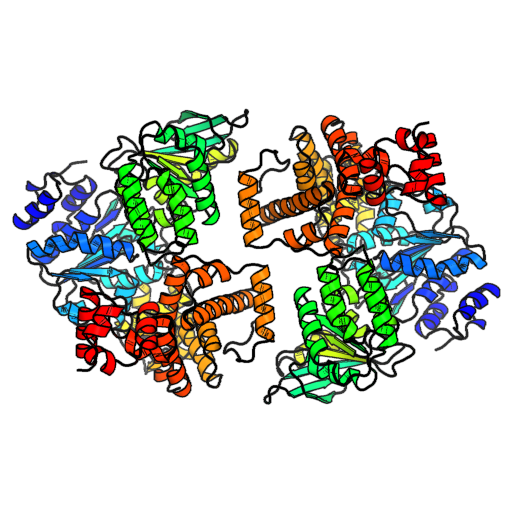SN B 1 47 ? -12.462 13.114 -33.952 1.00 48.27 40 ASN B C 1
ATOM 5888 O O . ASN B 1 47 ? -13.135 13.896 -33.269 1.00 48.15 40 ASN B O 1
ATOM 5893 N N . ARG B 1 48 ? -11.630 12.206 -33.437 1.00 48.14 41 ARG B N 1
ATOM 5894 C CA . ARG B 1 48 ? -11.351 12.111 -32.012 1.00 48.00 41 ARG B CA 1
ATOM 5895 C C . ARG B 1 48 ? -10.646 13.383 -31.555 1.00 47.96 41 ARG B C 1
ATOM 5896 O O . ARG B 1 48 ? -9.493 13.633 -31.910 1.00 47.96 41 ARG B O 1
ATOM 5904 N N . LEU B 1 49 ? -11.363 14.199 -30.791 1.00 48.11 42 LEU B N 1
ATOM 5905 C CA . LEU B 1 49 ? -10.793 15.426 -30.237 1.00 48.40 42 LEU B CA 1
ATOM 5906 C C . LEU B 1 49 ? -10.802 15.440 -28.711 1.00 48.46 42 LEU B C 1
ATOM 5907 O O . LEU B 1 49 ? -11.743 14.960 -28.076 1.00 48.02 42 LEU B O 1
ATOM 5912 N N . LEU B 1 50 ? -9.724 15.968 -28.142 1.00 48.90 43 LEU B N 1
ATOM 5913 C CA . LEU B 1 50 ? -9.711 16.383 -26.751 1.00 49.35 43 LEU B CA 1
ATOM 5914 C C . LEU B 1 50 ? -9.776 17.904 -26.743 1.00 49.66 43 LEU B C 1
ATOM 5915 O O . LEU B 1 50 ? -8.908 18.576 -27.306 1.00 49.75 43 LEU B O 1
ATOM 5920 N N . LEU B 1 51 ? -10.817 18.429 -26.113 1.00 49.96 44 LEU B N 1
ATOM 5921 C CA . LEU B 1 51 ? -11.085 19.850 -26.100 1.00 50.48 44 LEU B CA 1
ATOM 5922 C C . LEU B 1 51 ? -10.909 20.420 -24.702 1.00 50.61 44 LEU B C 1
ATOM 5923 O O . LEU B 1 51 ? -11.596 20.017 -23.767 1.00 49.99 44 LEU B O 1
ATOM 5928 N N . THR B 1 52 ? -9.987 21.368 -24.582 1.00 51.18 45 THR B N 1
ATOM 5929 C CA . THR B 1 52 ? -9.684 22.038 -23.324 1.00 52.13 45 THR B CA 1
ATOM 5930 C C . THR B 1 52 ? -10.087 23.509 -23.446 1.00 52.65 45 THR B C 1
ATOM 5931 O O . THR B 1 52 ? -9.763 24.162 -24.441 1.00 52.63 45 THR B O 1
ATOM 5935 N N . SER B 1 53 ? -10.805 24.007 -22.439 1.00 53.48 46 SER B N 1
ATOM 5936 C CA . SER B 1 53 ? -11.295 25.394 -22.393 1.00 54.60 46 SER B CA 1
ATOM 5937 C C . SER B 1 53 ? -12.008 25.678 -21.066 1.00 55.08 46 SER B C 1
ATOM 5938 O O . SER B 1 53 ? -12.559 24.757 -20.464 1.00 55.57 46 SER B O 1
ATOM 5941 N N . PRO B 1 54 ? -11.981 26.949 -20.596 1.00 55.55 47 PRO B N 1
ATOM 5942 C CA . PRO B 1 54 ? -12.635 27.394 -19.352 1.00 55.81 47 PRO B CA 1
ATOM 5943 C C . PRO B 1 54 ? -14.132 27.070 -19.236 1.00 56.09 47 PRO B C 1
ATOM 5944 O O . PRO B 1 54 ? -14.732 26.542 -20.175 1.00 56.25 47 PRO B O 1
ATOM 5948 N N . THR B 1 55 ? -14.719 27.428 -18.095 1.00 56.41 48 THR B N 1
ATOM 5949 C CA . THR B 1 55 ? -16.089 27.032 -17.716 1.00 56.78 48 THR B CA 1
ATOM 5950 C C . THR B 1 55 ? -17.212 27.377 -18.707 1.00 56.43 48 THR B C 1
ATOM 5951 O O . THR B 1 55 ? -17.793 26.483 -19.319 1.00 57.26 48 THR B O 1
ATOM 5955 N N . GLY B 1 56 ? -17.532 28.654 -18.856 1.00 55.91 49 GLY B N 1
ATOM 5956 C CA . GLY B 1 56 ? -18.639 29.050 -19.729 1.00 55.03 49 GLY B CA 1
ATOM 5957 C C . GLY B 1 56 ? -18.261 29.245 -21.190 1.00 54.18 49 GLY B C 1
ATOM 5958 O O . GLY B 1 56 ? -18.722 30.195 -21.826 1.00 54.03 49 GLY B O 1
ATOM 5959 N N . SER B 1 57 ? -17.443 28.336 -21.724 1.00 53.29 50 SER B N 1
ATOM 5960 C CA . SER B 1 57 ? -16.951 28.439 -23.108 1.00 52.34 50 SER B CA 1
ATOM 5961 C C . SER B 1 57 ? -17.792 27.679 -24.140 1.00 51.21 50 SER B C 1
ATOM 5962 O O . SER B 1 57 ? -17.368 27.506 -25.281 1.00 51.22 50 SER B O 1
ATOM 5965 N N . GLY B 1 58 ? -18.974 27.223 -23.735 1.00 49.85 51 GLY B N 1
ATOM 5966 C CA . GLY B 1 58 ? -19.913 26.606 -24.664 1.00 48.22 51 GLY B CA 1
ATOM 5967 C C . GLY B 1 58 ? -19.517 25.219 -25.133 1.00 47.37 51 GLY B C 1
ATOM 5968 O O . GLY B 1 58 ? -19.822 24.831 -26.265 1.00 46.68 51 GLY B O 1
ATOM 5969 N N . LYS B 1 59 ? -18.860 24.459 -24.253 1.00 46.26 52 LYS B N 1
ATOM 5970 C CA . LYS B 1 59 ? -18.525 23.062 -24.538 1.00 45.51 52 LYS B CA 1
ATOM 5971 C C . LYS B 1 59 ? -19.773 22.204 -24.789 1.00 44.25 52 LYS B C 1
ATOM 5972 O O . LYS B 1 59 ? -19.722 21.225 -25.525 1.00 43.74 52 LYS B O 1
ATOM 5978 N N . THR B 1 60 ? -20.890 22.590 -24.175 1.00 43.39 53 THR B N 1
ATOM 5979 C CA . THR B 1 60 ? -22.158 21.862 -24.294 1.00 42.81 53 THR B CA 1
ATOM 5980 C C . THR B 1 60 ? -22.634 21.769 -25.747 1.00 41.94 53 THR B C 1
ATOM 5981 O O . THR B 1 60 ? -22.978 20.694 -26.216 1.00 41.87 53 THR B O 1
ATOM 5985 N N . LEU B 1 61 ? -22.638 22.897 -26.450 1.00 41.11 54 LEU B N 1
ATOM 5986 C CA . LEU B 1 61 ? -23.052 22.924 -27.841 1.00 40.58 54 LEU B CA 1
ATOM 5987 C C . LEU B 1 61 ? -22.100 22.103 -28.708 1.00 40.91 54 LEU B C 1
ATOM 5988 O O . LEU B 1 61 ? -22.525 21.490 -29.679 1.00 41.39 54 LEU B O 1
ATOM 5993 N N . ILE B 1 62 ? -20.822 22.076 -28.340 1.00 40.98 55 ILE B N 1
ATOM 5994 C CA . ILE B 1 62 ? -19.836 21.230 -29.011 1.00 41.34 55 ILE B CA 1
ATOM 5995 C C . ILE B 1 62 ? -20.172 19.740 -28.867 1.00 41.64 55 ILE B C 1
ATOM 5996 O O . ILE B 1 62 ? -20.010 18.963 -29.815 1.00 42.18 55 ILE B O 1
ATOM 6001 N N . ALA B 1 63 ? -20.631 19.353 -27.681 1.00 41.56 56 ALA B N 1
ATOM 6002 C CA . ALA B 1 63 ? -21.032 17.977 -27.401 1.00 41.67 56 ALA B CA 1
ATOM 6003 C C . ALA B 1 63 ? -22.284 17.636 -28.181 1.00 41.96 56 ALA B C 1
ATOM 6004 O O . ALA B 1 63 ? -22.415 16.524 -28.695 1.00 41.84 56 ALA B O 1
ATOM 6006 N N . GLU B 1 64 ? -23.199 18.605 -28.261 1.00 42.47 57 GLU B N 1
ATOM 6007 C CA . GLU B 1 64 ? -24.460 18.455 -29.000 1.00 43.03 57 GLU B CA 1
ATOM 6008 C C . GLU B 1 64 ? -24.225 18.251 -30.495 1.00 42.79 57 GLU B C 1
ATOM 6009 O O . GLU B 1 64 ? -24.776 17.330 -31.088 1.00 42.56 57 GLU B O 1
ATOM 6015 N N . MET B 1 65 ? -23.399 19.112 -31.087 1.00 42.77 58 MET B N 1
ATOM 6016 C CA . MET B 1 65 ? -23.033 19.021 -32.497 1.00 43.16 58 MET B CA 1
ATOM 6017 C C . MET B 1 65 ? -22.256 17.746 -32.845 1.00 42.91 58 MET B C 1
ATOM 6018 O O . MET B 1 65 ? -22.416 17.193 -33.937 1.00 42.47 58 MET B O 1
ATOM 6023 N N . GLY B 1 66 ? -21.412 17.298 -31.915 1.00 42.65 59 GLY B N 1
ATOM 6024 C CA . GLY B 1 66 ? -20.640 16.077 -32.088 1.00 42.42 59 GLY B CA 1
ATOM 6025 C C . GLY B 1 66 ? -21.547 14.872 -32.140 1.00 42.59 59 GLY B C 1
ATOM 6026 O O . GLY B 1 66 ? -21.438 14.038 -33.038 1.00 42.69 59 GLY B O 1
ATOM 6027 N N . ILE B 1 67 ? -22.448 14.789 -31.165 1.00 42.87 60 ILE B N 1
ATOM 6028 C CA . ILE B 1 67 ? -23.437 13.716 -31.096 1.00 42.69 60 ILE B CA 1
ATOM 6029 C C . ILE B 1 67 ? -24.401 13.779 -32.276 1.00 42.68 60 ILE B C 1
ATOM 6030 O O . ILE B 1 67 ? -24.630 12.773 -32.940 1.00 42.73 60 ILE B O 1
ATOM 6035 N N . ILE B 1 68 ? -24.974 14.956 -32.531 1.00 43.04 61 ILE B N 1
ATOM 6036 C CA . ILE B 1 68 ? -25.976 15.092 -33.594 1.00 42.79 61 ILE B CA 1
ATOM 6037 C C . ILE B 1 68 ? -25.378 14.723 -34.967 1.00 42.94 61 ILE B C 1
ATOM 6038 O O . ILE B 1 68 ? -25.890 13.826 -35.649 1.00 42.83 61 ILE B O 1
ATOM 6043 N N . SER B 1 69 ? -24.277 15.374 -35.346 1.00 42.86 62 SER B N 1
ATOM 6044 C CA . SER B 1 69 ? -23.607 15.043 -36.599 1.00 43.09 62 SER B CA 1
ATOM 6045 C C . SER B 1 69 ? -23.224 13.572 -36.665 1.00 42.53 62 SER B C 1
ATOM 6046 O O . SER B 1 69 ? -23.432 12.952 -37.687 1.00 43.00 62 SER B O 1
ATOM 6049 N N . PHE B 1 70 ? -22.703 12.997 -35.581 1.00 42.24 63 PHE B N 1
ATOM 6050 C CA . PHE B 1 70 ? -22.350 11.582 -35.626 1.00 41.72 63 PHE B CA 1
ATOM 6051 C C . PHE B 1 70 ? -23.549 10.682 -35.887 1.00 41.41 63 PHE B C 1
ATOM 6052 O O . PHE B 1 70 ? -23.461 9.758 -36.700 1.00 41.37 63 PHE B O 1
ATOM 6060 N N . LEU B 1 71 ? -24.649 10.945 -35.189 1.00 41.02 64 LEU B N 1
ATOM 6061 C CA . LEU B 1 71 ? -25.850 10.125 -35.306 1.00 40.94 64 LEU B CA 1
ATOM 6062 C C . LEU B 1 71 ? -26.555 10.339 -36.630 1.00 41.46 64 LEU B C 1
ATOM 6063 O O . LEU B 1 71 ? -27.259 9.444 -37.107 1.00 42.26 64 LEU B O 1
ATOM 6068 N N . LEU B 1 72 ? -26.381 11.518 -37.231 1.00 41.33 65 LEU B N 1
ATOM 6069 C CA . LEU B 1 72 ? -26.981 11.776 -38.537 1.00 41.31 65 LEU B CA 1
ATOM 6070 C C . LEU B 1 72 ? -26.230 11.054 -39.654 1.00 41.26 65 LEU B C 1
ATOM 6071 O O . LEU B 1 72 ? -26.844 10.588 -40.606 1.00 41.36 65 LEU B O 1
ATOM 6076 N N . LYS B 1 73 ? -24.911 10.949 -39.526 1.00 41.38 66 LYS B N 1
ATOM 6077 C CA . LYS B 1 73 ? -24.088 10.363 -40.588 1.00 41.65 66 LYS B CA 1
ATOM 6078 C C . LYS B 1 73 ? -24.013 8.838 -40.461 1.00 41.46 66 LYS B C 1
ATOM 6079 O O . LYS B 1 73 ? -23.938 8.127 -41.458 1.00 41.49 66 LYS B O 1
ATOM 6085 N N . ASN B 1 74 ? -24.028 8.358 -39.221 1.00 41.52 67 ASN B N 1
ATOM 6086 C CA . ASN B 1 74 ? -24.044 6.930 -38.888 1.00 41.49 67 ASN B CA 1
ATOM 6087 C C . ASN B 1 74 ? -25.296 6.708 -38.053 1.00 41.74 67 ASN B C 1
ATOM 6088 O O . ASN B 1 74 ? -25.876 7.661 -37.559 1.00 41.97 67 ASN B O 1
ATOM 6093 N N . GLY B 1 75 ? -25.754 5.476 -37.896 1.00 41.74 68 GLY B N 1
ATOM 6094 C CA . GLY B 1 75 ? -26.948 5.287 -37.059 1.00 41.52 68 GLY B CA 1
ATOM 6095 C C . GLY B 1 75 ? -26.552 5.188 -35.595 1.00 41.03 68 GLY B C 1
ATOM 6096 O O . GLY B 1 75 ? -25.677 5.910 -35.125 1.00 40.67 68 GLY B O 1
ATOM 6097 N N . GLY B 1 76 ? -27.198 4.269 -34.887 1.00 40.96 69 GLY B N 1
ATOM 6098 C CA . GLY B 1 76 ? -26.791 3.888 -33.555 1.00 40.82 69 GLY B CA 1
ATOM 6099 C C . GLY B 1 76 ? -27.194 4.883 -32.495 1.00 40.99 69 GLY B C 1
ATOM 6100 O O . GLY B 1 76 ? -28.098 5.713 -32.694 1.00 41.52 69 GLY B O 1
ATOM 6101 N N . LYS B 1 77 ? -26.513 4.785 -31.365 1.00 40.64 70 LYS B N 1
ATOM 6102 C CA . LYS B 1 77 ? -26.811 5.597 -30.195 1.00 40.86 70 LYS B CA 1
ATOM 6103 C C . LYS B 1 77 ? -25.572 6.351 -29.760 1.00 40.78 70 LYS B C 1
ATOM 6104 O O . LYS B 1 77 ? -24.457 6.054 -30.197 1.00 40.98 70 LYS B O 1
ATOM 6110 N N . ALA B 1 78 ? -25.789 7.359 -28.932 1.00 40.85 71 ALA B N 1
ATOM 6111 C CA . ALA B 1 78 ? -24.709 8.166 -28.413 1.00 41.27 71 ALA B CA 1
ATOM 6112 C C . ALA B 1 78 ? -24.911 8.351 -26.916 1.00 41.66 71 ALA B C 1
ATOM 6113 O O . ALA B 1 78 ? -26.048 8.341 -26.418 1.00 41.28 71 ALA B O 1
ATOM 6115 N N . ILE B 1 79 ? -23.798 8.487 -26.204 1.00 42.32 72 ILE B N 1
ATOM 6116 C CA . ILE B 1 79 ? -23.834 8.683 -24.764 1.00 43.16 72 ILE B CA 1
ATOM 6117 C C . ILE B 1 79 ? -23.080 9.946 -24.406 1.00 43.42 72 ILE B C 1
ATOM 6118 O O . ILE B 1 79 ? -21.954 10.170 -24.877 1.00 43.89 72 ILE B O 1
ATOM 6123 N N . TYR B 1 80 ? -23.740 10.792 -23.618 1.00 43.34 73 TYR B N 1
ATOM 6124 C CA . TYR B 1 80 ? -23.094 11.908 -22.957 1.00 42.96 73 TYR B CA 1
ATOM 6125 C C . TYR B 1 80 ? -22.833 11.533 -21.493 1.00 42.76 73 TYR B C 1
ATOM 6126 O O . TYR B 1 80 ? -23.780 11.282 -20.733 1.00 41.81 73 TYR B O 1
ATOM 6135 N N . VAL B 1 81 ? -21.551 11.492 -21.103 1.00 42.58 74 VAL B N 1
ATOM 6136 C CA . VAL B 1 81 ? -21.146 11.097 -19.744 1.00 42.44 74 VAL B CA 1
ATOM 6137 C C . VAL B 1 81 ? -20.559 12.279 -18.990 1.00 42.55 74 VAL B C 1
ATOM 6138 O O . VAL B 1 81 ? -19.636 12.939 -19.482 1.00 42.44 74 VAL B O 1
ATOM 6142 N N . THR B 1 82 ? -21.082 12.538 -17.798 1.00 42.50 75 THR B N 1
ATOM 6143 C CA . THR B 1 82 ? -20.531 13.583 -16.926 1.00 43.50 75 THR B CA 1
ATOM 6144 C C . THR B 1 82 ? -20.472 13.076 -15.455 1.00 43.28 75 THR B C 1
ATOM 6145 O O . THR B 1 82 ? -21.189 12.155 -15.121 1.00 43.94 75 THR B O 1
ATOM 6149 N N . PRO B 1 83 ? -19.583 13.631 -14.600 1.00 43.40 76 PRO B N 1
ATOM 6150 C CA . PRO B 1 83 ? -19.418 13.089 -13.226 1.00 43.26 76 PRO B CA 1
ATOM 6151 C C . PRO B 1 83 ? -20.557 13.265 -12.223 1.00 43.14 76 PRO B C 1
ATOM 6152 O O . PRO B 1 83 ? -20.761 12.396 -11.381 1.00 43.39 76 PRO B O 1
ATOM 6156 N N . LEU B 1 84 ? -21.266 14.383 -12.279 1.00 42.93 77 LEU B N 1
ATOM 6157 C CA . LEU B 1 84 ? -22.167 14.743 -11.205 1.00 42.94 77 LEU B CA 1
ATOM 6158 C C . LEU B 1 84 ? -23.597 14.702 -11.686 1.00 43.27 77 LEU B C 1
ATOM 6159 O O . LEU B 1 84 ? -23.875 15.054 -12.834 1.00 43.05 77 LEU B O 1
ATOM 6164 N N . ARG B 1 85 ? -24.502 14.295 -10.797 1.00 43.32 78 ARG B N 1
ATOM 6165 C CA . ARG B 1 85 ? -25.925 14.216 -11.123 1.00 43.97 78 ARG B CA 1
ATOM 6166 C C . ARG B 1 85 ? -26.578 15.562 -11.437 1.00 43.80 78 ARG B C 1
ATOM 6167 O O . ARG B 1 85 ? -27.498 15.619 -12.259 1.00 44.12 78 ARG B O 1
ATOM 6175 N N . ALA B 1 86 ? -26.110 16.638 -10.804 1.00 43.07 79 ALA B N 1
ATOM 6176 C CA . ALA B 1 86 ? -26.610 17.977 -11.139 1.00 42.77 79 ALA B CA 1
ATOM 6177 C C . ALA B 1 86 ? -26.327 18.333 -12.594 1.00 42.31 79 ALA B C 1
ATOM 6178 O O . ALA B 1 86 ? -27.174 18.914 -13.265 1.00 42.69 79 ALA B O 1
ATOM 6180 N N . LEU B 1 87 ? -25.142 17.983 -13.076 1.00 42.37 80 LEU B N 1
ATOM 6181 C CA . LEU B 1 87 ? -24.791 18.220 -14.476 1.00 43.11 80 LEU B CA 1
ATOM 6182 C C . LEU B 1 87 ? -25.536 17.304 -15.450 1.00 43.14 80 LEU B C 1
ATOM 6183 O O . LEU B 1 87 ? -25.835 17.741 -16.549 1.00 42.46 80 LEU B O 1
ATOM 6188 N N . THR B 1 88 ? -25.820 16.049 -15.068 1.00 43.21 81 THR B N 1
ATOM 6189 C CA . THR B 1 88 ? -26.599 15.166 -15.961 1.00 43.77 81 THR B CA 1
ATOM 6190 C C . THR B 1 88 ? -27.999 15.729 -16.159 1.00 43.96 81 THR B C 1
ATOM 6191 O O . THR B 1 88 ? -28.514 15.767 -17.276 1.00 44.26 81 THR B O 1
ATOM 6195 N N . ASN B 1 89 ? -28.597 16.186 -15.072 1.00 44.38 82 ASN B N 1
ATOM 6196 C CA . ASN B 1 89 ? -29.910 16.810 -15.124 1.00 45.20 82 ASN B CA 1
ATOM 6197 C C . ASN B 1 89 ? -30.007 18.088 -15.968 1.00 45.28 82 ASN B C 1
ATOM 6198 O O . ASN B 1 89 ? -30.957 18.253 -16.737 1.00 45.15 82 ASN B O 1
ATOM 6203 N N . GLU B 1 90 ? -29.015 18.966 -15.830 1.00 45.47 83 GLU B N 1
ATOM 6204 C CA . GLU B 1 90 ? -28.925 20.192 -16.618 1.00 46.17 83 GLU B CA 1
ATOM 6205 C C . GLU B 1 90 ? -28.762 19.869 -18.107 1.00 45.77 83 GLU B C 1
ATOM 6206 O O . GLU B 1 90 ? -29.445 20.460 -18.931 1.00 45.58 83 GLU B O 1
ATOM 6212 N N . LYS B 1 91 ? -27.890 18.909 -18.428 1.00 45.63 84 LYS B N 1
ATOM 6213 C CA . LYS B 1 91 ? -27.637 18.491 -19.811 1.00 46.24 84 LYS B CA 1
ATOM 6214 C C . LYS B 1 91 ? -28.801 17.735 -20.445 1.00 46.39 84 LYS B C 1
ATOM 6215 O O . LYS B 1 91 ? -29.037 17.850 -21.650 1.00 46.19 84 LYS B O 1
ATOM 6221 N N . TYR B 1 92 ? -29.510 16.948 -19.643 1.00 46.26 85 TYR B N 1
ATOM 6222 C CA . TYR B 1 92 ? -30.671 16.227 -20.135 1.00 46.44 85 TYR B CA 1
ATOM 6223 C C . TYR B 1 92 ? -31.717 17.179 -20.694 1.00 46.64 85 TYR B C 1
ATOM 6224 O O . TYR B 1 92 ? -32.237 16.945 -21.780 1.00 47.00 85 TYR B O 1
ATOM 6233 N N . LEU B 1 93 ? -32.018 18.235 -19.937 1.00 46.76 86 LEU B N 1
ATOM 6234 C CA . LEU B 1 93 ? -32.976 19.268 -20.334 1.00 46.78 86 LEU B CA 1
ATOM 6235 C C . LEU B 1 93 ? -32.564 20.024 -21.602 1.00 46.92 86 LEU B C 1
ATOM 6236 O O . LEU B 1 93 ? -33.397 20.304 -22.460 1.00 47.10 86 LEU B O 1
ATOM 6241 N N . THR B 1 94 ? -31.282 20.337 -21.720 1.00 46.91 87 THR B N 1
ATOM 6242 C CA . THR B 1 94 ? -30.745 20.946 -22.931 1.00 47.14 87 THR B CA 1
ATOM 6243 C C . THR B 1 94 ? -30.853 20.001 -24.148 1.00 47.16 87 THR B C 1
ATOM 6244 O O . THR B 1 94 ? -31.313 20.407 -25.216 1.00 46.61 87 THR B O 1
ATOM 6248 N N . PHE B 1 95 ? -30.443 18.749 -23.968 1.00 47.15 88 PHE B N 1
ATOM 6249 C CA . PHE B 1 95 ? -30.410 17.776 -25.057 1.00 47.80 88 PHE B CA 1
ATOM 6250 C C . PHE B 1 95 ? -31.800 17.403 -25.548 1.00 47.91 88 PHE B C 1
ATOM 6251 O O . PHE B 1 95 ? -31.966 16.984 -26.699 1.00 48.11 88 PHE B O 1
ATOM 6259 N N . LYS B 1 96 ? -32.786 17.555 -24.670 1.00 47.77 89 LYS B N 1
ATOM 6260 C CA . LYS B 1 96 ? -34.179 17.243 -24.966 1.00 48.19 89 LYS B CA 1
ATOM 6261 C C . LYS B 1 96 ? -34.758 18.102 -26.116 1.00 47.82 89 LYS B C 1
ATOM 6262 O O . LYS B 1 96 ? -35.805 17.774 -26.687 1.00 47.78 89 LYS B O 1
ATOM 6268 N N . ASP B 1 97 ? -34.064 19.188 -26.461 1.00 47.51 90 ASP B N 1
ATOM 6269 C CA . ASP B 1 97 ? -34.378 19.981 -27.658 1.00 47.22 90 ASP B CA 1
ATOM 6270 C C . ASP B 1 97 ? -34.266 19.148 -28.933 1.00 47.15 90 ASP B C 1
ATOM 6271 O O . ASP B 1 97 ? -34.962 19.408 -29.916 1.00 46.97 90 ASP B O 1
ATOM 6276 N N . TRP B 1 98 ? -33.366 18.168 -28.915 1.00 46.86 91 TRP B N 1
ATOM 6277 C CA . TRP B 1 98 ? -33.045 17.393 -30.103 1.00 47.23 91 TRP B CA 1
ATOM 6278 C C . TRP B 1 98 ? -34.101 16.383 -30.511 1.00 47.32 91 TRP B C 1
ATOM 6279 O O . TRP B 1 98 ? -33.970 15.746 -31.557 1.00 47.40 91 TRP B O 1
ATOM 6290 N N . GLU B 1 99 ? -35.146 16.261 -29.693 1.00 47.29 92 GLU B N 1
ATOM 6291 C CA . GLU B 1 99 ? -36.320 15.453 -30.010 1.00 47.46 92 GLU B CA 1
ATOM 6292 C C . GLU B 1 99 ? -37.140 16.045 -31.153 1.00 47.48 92 GLU B C 1
ATOM 6293 O O . GLU B 1 99 ? -37.939 15.346 -31.796 1.00 47.55 92 GLU B O 1
ATOM 6299 N N . LEU B 1 100 ? -36.935 17.335 -31.401 1.00 47.39 93 LEU B N 1
ATOM 6300 C CA . LEU B 1 100 ? -37.664 18.053 -32.439 1.00 47.66 93 LEU B CA 1
ATOM 6301 C C . LEU B 1 100 ? -37.026 17.842 -33.806 1.00 47.63 93 LEU B C 1
ATOM 6302 O O . LEU B 1 100 ? -37.528 18.327 -34.814 1.00 47.93 93 LEU B O 1
ATOM 6307 N N . ILE B 1 101 ? -35.908 17.130 -33.846 1.00 47.74 94 ILE B N 1
ATOM 6308 C CA . ILE B 1 101 ? -35.308 16.798 -35.131 1.00 48.06 94 ILE B CA 1
ATOM 6309 C C . ILE B 1 101 ? -35.232 15.292 -35.405 1.00 47.74 94 ILE B C 1
ATOM 6310 O O . ILE B 1 101 ? -34.708 14.869 -36.443 1.00 47.96 94 ILE B O 1
ATOM 6315 N N . GLY B 1 102 ? -35.784 14.494 -34.486 1.00 47.32 95 GLY B N 1
ATOM 6316 C CA . GLY B 1 102 ? -36.021 13.074 -34.738 1.00 46.94 95 GLY B CA 1
ATOM 6317 C C . GLY B 1 102 ? -35.418 12.089 -33.755 1.00 47.15 95 GLY B C 1
ATOM 6318 O O . GLY B 1 102 ? -35.657 10.880 -33.869 1.00 47.05 95 GLY B O 1
ATOM 6319 N N . PHE B 1 103 ? -34.645 12.598 -32.793 1.00 46.90 96 PHE B N 1
ATOM 6320 C CA . PHE B 1 103 ? -33.951 11.757 -31.812 1.00 46.69 96 PHE B CA 1
ATOM 6321 C C . PHE B 1 103 ? -34.702 11.631 -30.486 1.00 46.47 96 PHE B C 1
ATOM 6322 O O . PHE B 1 103 ? -35.363 12.568 -30.055 1.00 46.19 96 PHE B O 1
ATOM 6330 N N . LYS B 1 104 ? -34.595 10.462 -29.854 1.00 46.29 97 LYS B N 1
ATOM 6331 C CA . LYS B 1 104 ? -35.159 10.233 -28.516 1.00 46.22 97 LYS B CA 1
ATOM 6332 C C . LYS B 1 104 ? -34.073 10.312 -27.436 1.00 45.59 97 LYS B C 1
ATOM 6333 O O . LYS B 1 104 ? -33.006 9.721 -27.581 1.00 45.56 97 LYS B O 1
ATOM 6339 N N . VAL B 1 105 ? -34.363 11.042 -26.359 1.00 45.18 98 VAL B N 1
ATOM 6340 C CA . VAL B 1 105 ? -33.373 11.379 -25.329 1.00 44.89 98 VAL B CA 1
ATOM 6341 C C . VAL B 1 105 ? -33.772 10.811 -23.965 1.00 45.03 98 VAL B C 1
ATOM 6342 O O . VAL B 1 105 ? -34.926 10.916 -23.551 1.00 45.04 98 VAL B O 1
ATOM 6346 N N . ALA B 1 106 ? -32.811 10.209 -23.270 1.00 45.33 99 ALA B N 1
ATOM 6347 C CA . ALA B 1 106 ? -33.072 9.603 -21.963 1.00 46.07 99 ALA B CA 1
ATOM 6348 C C . ALA B 1 106 ? -31.950 9.855 -20.962 1.00 46.50 99 ALA B C 1
ATOM 6349 O O . ALA B 1 106 ? -30.818 10.122 -21.348 1.00 46.44 99 ALA B O 1
ATOM 6351 N N . MET B 1 107 ? -32.292 9.761 -19.683 1.00 47.57 100 MET B N 1
ATOM 6352 C CA . MET B 1 107 ? -31.328 9.708 -18.601 1.00 49.60 100 MET B CA 1
ATOM 6353 C C . MET B 1 107 ? -31.282 8.282 -18.079 1.00 49.43 100 MET B C 1
ATOM 6354 O O . MET B 1 107 ? -32.339 7.658 -17.931 1.00 49.71 100 MET B O 1
ATOM 6359 N N . THR B 1 108 ? -30.085 7.770 -17.773 1.00 49.47 101 THR B N 1
ATOM 6360 C CA . THR B 1 108 ? -29.981 6.452 -17.120 1.00 49.44 101 THR B CA 1
ATOM 6361 C C . THR B 1 108 ? -30.550 6.510 -15.711 1.00 50.00 101 THR B C 1
ATOM 6362 O O . THR B 1 108 ? -30.608 7.594 -15.109 1.00 50.26 101 THR B O 1
ATOM 6366 N N . SER B 1 109 ? -30.973 5.352 -15.194 1.00 50.33 102 SER B N 1
ATOM 6367 C CA . SER B 1 109 ? -31.544 5.260 -13.846 1.00 50.82 102 SER B CA 1
ATOM 6368 C C . SER B 1 109 ? -30.462 5.441 -12.767 1.00 50.92 102 SER B C 1
ATOM 6369 O O . SER B 1 109 ? -29.276 5.551 -13.086 1.00 51.24 102 SER B O 1
ATOM 6372 N N . GLY B 1 110 ? -30.872 5.494 -11.501 1.00 50.84 103 GLY B N 1
ATOM 6373 C CA . GLY B 1 110 ? -29.928 5.598 -10.379 1.00 50.18 103 GLY B CA 1
ATOM 6374 C C . GLY B 1 110 ? -29.542 4.258 -9.740 1.00 49.87 103 GLY B C 1
ATOM 6375 O O . GLY B 1 110 ? -28.702 4.212 -8.837 1.00 49.65 103 GLY B O 1
ATOM 6376 N N . ASP B 1 111 ? -30.155 3.175 -10.220 1.00 49.03 104 ASP B N 1
ATOM 6377 C CA . ASP B 1 111 ? -29.929 1.822 -9.713 1.00 48.18 104 ASP B CA 1
ATOM 6378 C C . ASP B 1 111 ? -28.737 1.212 -10.424 1.00 47.11 104 ASP B C 1
ATOM 6379 O O . ASP B 1 111 ? -28.689 1.203 -11.648 1.00 47.29 104 ASP B O 1
ATOM 6384 N N . TYR B 1 112 ? -27.785 0.693 -9.658 1.00 45.70 105 TYR B N 1
ATOM 6385 C CA . TYR B 1 112 ? -26.639 -0.018 -10.208 1.00 44.77 105 TYR B CA 1
ATOM 6386 C C . TYR B 1 112 ? -26.950 -1.473 -10.600 1.00 44.09 105 TYR B C 1
ATOM 6387 O O . TYR B 1 112 ? -26.327 -2.028 -11.506 1.00 44.16 105 TYR B O 1
ATOM 6396 N N . ASP B 1 113 ? -27.914 -2.075 -9.914 1.00 42.60 106 ASP B N 1
ATOM 6397 C CA . ASP B 1 113 ? -28.189 -3.496 -10.032 1.00 42.07 106 ASP B CA 1
ATOM 6398 C C . ASP B 1 113 ? -29.143 -3.835 -11.182 1.00 42.06 106 ASP B C 1
ATOM 6399 O O . ASP B 1 113 ? -30.075 -4.608 -11.016 1.00 41.63 106 ASP B O 1
ATOM 6404 N N . THR B 1 114 ? -28.895 -3.249 -12.347 1.00 42.76 107 THR B N 1
ATOM 6405 C CA . THR B 1 114 ? -29.783 -3.392 -13.502 1.00 43.30 107 THR B CA 1
ATOM 6406 C C . THR B 1 114 ? -29.059 -3.066 -14.810 1.00 43.90 107 THR B C 1
ATOM 6407 O O . THR B 1 114 ? -27.965 -2.507 -14.809 1.00 43.59 107 THR B O 1
ATOM 6411 N N . ASP B 1 115 ? -29.677 -3.417 -15.929 1.00 44.79 108 ASP B N 1
ATOM 6412 C CA . ASP B 1 115 ? -29.062 -3.163 -17.226 1.00 45.39 108 ASP B CA 1
ATOM 6413 C C . ASP B 1 115 ? -29.807 -2.083 -18.012 1.00 44.99 108 ASP B C 1
ATOM 6414 O O . ASP B 1 115 ? -29.377 -1.709 -19.106 1.00 44.81 108 ASP B O 1
ATOM 6419 N N . ASP B 1 116 ? -30.898 -1.570 -17.430 1.00 44.73 109 ASP B N 1
ATOM 6420 C CA . ASP B 1 116 ? -31.714 -0.510 -18.040 1.00 45.10 109 ASP B CA 1
ATOM 6421 C C . ASP B 1 116 ? -32.045 -0.874 -19.490 1.00 44.77 109 ASP B C 1
ATOM 6422 O O . ASP B 1 116 ? -31.781 -0.108 -20.420 1.00 44.49 109 ASP B O 1
ATOM 6427 N N . ALA B 1 117 ? -32.607 -2.068 -19.663 1.00 44.62 110 ALA B N 1
ATOM 6428 C CA . ALA B 1 117 ? -32.895 -2.626 -20.977 1.00 44.34 110 ALA B CA 1
ATOM 6429 C C . ALA B 1 117 ? -33.732 -1.678 -21.837 1.00 44.32 110 ALA B C 1
ATOM 6430 O O . ALA B 1 117 ? -33.507 -1.578 -23.041 1.00 44.47 110 ALA B O 1
ATOM 6432 N N . TRP B 1 118 ? -34.667 -0.967 -21.204 1.00 44.28 111 TRP B N 1
ATOM 6433 C CA . TRP B 1 118 ? -35.569 -0.031 -21.884 1.00 44.45 111 TRP B CA 1
ATOM 6434 C C . TRP B 1 118 ? -34.864 1.046 -22.730 1.00 44.33 111 TRP B C 1
ATOM 6435 O O . TRP B 1 118 ? -35.490 1.697 -23.557 1.00 44.47 111 TRP B O 1
ATOM 6446 N N . LEU B 1 119 ? -33.567 1.231 -22.523 1.00 44.43 112 LEU B N 1
ATOM 6447 C CA . LEU B 1 119 ? -32.793 2.210 -23.288 1.00 44.56 112 LEU B CA 1
ATOM 6448 C C . LEU B 1 119 ? -32.512 1.766 -24.730 1.00 44.75 112 LEU B C 1
ATOM 6449 O O . LEU B 1 119 ? -31.829 2.468 -25.483 1.00 44.93 112 LEU B O 1
ATOM 6454 N N . LYS B 1 120 ? -33.029 0.595 -25.102 1.00 45.09 113 LYS B N 1
ATOM 6455 C CA . LYS B 1 120 ? -32.994 0.121 -26.489 1.00 45.26 113 LYS B CA 1
ATOM 6456 C C . LYS B 1 120 ? -33.782 1.044 -27.428 1.00 44.97 113 LYS B C 1
ATOM 6457 O O . LYS B 1 120 ? -33.495 1.110 -28.627 1.00 45.16 113 LYS B O 1
ATOM 6463 N N . ASN B 1 121 ? -34.764 1.755 -26.871 1.00 44.55 114 ASN B N 1
ATOM 6464 C CA . ASN B 1 121 ? -35.652 2.635 -27.638 1.00 44.12 114 ASN B CA 1
ATOM 6465 C C . ASN B 1 121 ? -35.154 4.079 -27.810 1.00 43.81 114 ASN B C 1
ATOM 6466 O O . ASN B 1 121 ? -35.869 4.928 -28.355 1.00 44.10 114 ASN B O 1
ATOM 6471 N N . TYR B 1 122 ? -33.925 4.343 -27.373 1.00 43.30 115 TYR B N 1
ATOM 6472 C CA . TYR B 1 122 ? -33.416 5.713 -27.248 1.00 42.63 115 TYR B CA 1
ATOM 6473 C C . TYR B 1 122 ? -32.116 5.953 -28.016 1.00 42.61 115 TYR B C 1
ATOM 6474 O O . TYR B 1 122 ? -31.260 5.051 -28.123 1.00 41.81 115 TYR B O 1
ATOM 6483 N N . ASP B 1 123 ? -31.982 7.168 -28.551 1.00 41.94 116 ASP B N 1
ATOM 6484 C CA . ASP B 1 123 ? -30.856 7.507 -29.418 1.00 42.13 116 ASP B CA 1
ATOM 6485 C C . ASP B 1 123 ? -29.732 8.177 -28.633 1.00 41.76 116 ASP B C 1
ATOM 6486 O O . ASP B 1 123 ? -28.553 7.929 -28.885 1.00 41.79 116 ASP B O 1
ATOM 6491 N N . ILE B 1 124 ? -30.105 9.055 -27.709 1.00 41.37 117 ILE B N 1
ATOM 6492 C CA . ILE B 1 124 ? -29.142 9.825 -26.955 1.00 41.35 117 ILE B CA 1
ATOM 6493 C C . ILE B 1 124 ? -29.386 9.560 -25.493 1.00 41.52 117 ILE B C 1
ATOM 6494 O O . ILE B 1 124 ? -30.512 9.723 -25.005 1.00 42.08 117 ILE B O 1
ATOM 6499 N N . ILE B 1 125 ? -28.325 9.141 -24.805 1.00 41.11 118 ILE B N 1
ATOM 6500 C CA . ILE B 1 125 ? -28.410 8.727 -23.420 1.00 40.45 118 ILE B CA 1
ATOM 6501 C C . ILE B 1 125 ? -27.438 9.536 -22.566 1.00 40.55 118 ILE B C 1
ATOM 6502 O O . ILE B 1 125 ? -26.264 9.682 -22.904 1.00 40.27 118 ILE B O 1
ATOM 6507 N N . ILE B 1 126 ? -27.955 10.082 -21.468 1.00 40.94 119 ILE B N 1
ATOM 6508 C CA . ILE B 1 126 ? -27.178 10.925 -20.558 1.00 41.12 119 ILE B CA 1
ATOM 6509 C C . ILE B 1 126 ? -26.961 10.145 -19.285 1.00 40.80 119 ILE B C 1
ATOM 6510 O O . ILE B 1 126 ? -27.895 9.563 -18.723 1.00 40.75 119 ILE B O 1
ATOM 6515 N N . THR B 1 127 ? -25.716 10.123 -18.835 1.00 40.80 120 THR B N 1
ATOM 6516 C CA . THR B 1 127 ? -25.340 9.286 -17.705 1.00 40.69 120 THR B CA 1
ATOM 6517 C C . THR B 1 127 ? -24.155 9.839 -16.902 1.00 40.26 120 THR B C 1
ATOM 6518 O O . THR B 1 127 ? -23.443 10.740 -17.346 1.00 39.57 120 THR B O 1
ATOM 6522 N N . THR B 1 128 ? -23.972 9.292 -15.704 1.00 40.48 121 THR B N 1
ATOM 6523 C CA . THR B 1 128 ? -22.765 9.511 -14.923 1.00 40.15 121 THR B CA 1
ATOM 6524 C C . THR B 1 128 ? -21.759 8.401 -15.207 1.00 40.43 121 THR B C 1
ATOM 6525 O O . THR B 1 128 ? -22.099 7.354 -15.769 1.00 40.48 121 THR B O 1
ATOM 6529 N N . TYR B 1 129 ? -20.531 8.631 -14.771 1.00 40.67 122 TYR B N 1
ATOM 6530 C CA . TYR B 1 129 ? -19.419 7.714 -15.005 1.00 40.87 122 TYR B CA 1
ATOM 6531 C C . TYR B 1 129 ? -19.607 6.386 -14.265 1.00 41.07 122 TYR B C 1
ATOM 6532 O O . TYR B 1 129 ? -19.366 5.326 -14.846 1.00 40.79 122 TYR B O 1
ATOM 6541 N N . GLU B 1 130 ? -20.055 6.450 -13.004 1.00 40.73 123 GLU B N 1
ATOM 6542 C CA . GLU B 1 130 ? -20.357 5.241 -12.211 1.00 41.24 123 GLU B CA 1
ATOM 6543 C C . GLU B 1 130 ? -21.495 4.420 -12.783 1.00 40.39 123 GLU B C 1
ATOM 6544 O O . GLU B 1 130 ? -21.419 3.204 -12.843 1.00 41.49 123 GLU B O 1
ATOM 6550 N N . LYS B 1 131 ? -22.576 5.078 -13.163 1.00 40.17 124 LYS B N 1
ATOM 6551 C CA . LYS B 1 131 ? -23.690 4.372 -13.789 1.00 39.55 124 LYS B CA 1
ATOM 6552 C C . LYS B 1 131 ? -23.286 3.735 -15.118 1.00 39.11 124 LYS B C 1
ATOM 6553 O O . LYS B 1 131 ? -23.617 2.579 -15.362 1.00 39.60 124 LYS B O 1
ATOM 6559 N N . LEU B 1 132 ? -22.555 4.462 -15.951 1.00 38.86 125 LEU B N 1
ATOM 6560 C CA . LEU B 1 132 ? -22.064 3.902 -17.206 1.00 39.63 125 LEU B CA 1
ATOM 6561 C C . LEU B 1 132 ? -21.168 2.679 -16.960 1.00 39.62 125 LEU B C 1
ATOM 6562 O O . LEU B 1 132 ? -21.344 1.630 -17.587 1.00 39.05 125 LEU B O 1
ATOM 6567 N N . ASP B 1 133 ? -20.241 2.837 -16.022 1.00 39.69 126 ASP B N 1
ATOM 6568 C CA . ASP B 1 133 ? -19.334 1.775 -15.591 1.00 40.10 126 ASP B CA 1
ATOM 6569 C C . ASP B 1 133 ? -20.104 0.542 -15.124 1.00 39.92 126 ASP B C 1
ATOM 6570 O O . ASP B 1 133 ? -19.767 -0.565 -15.490 1.00 39.59 126 ASP B O 1
ATOM 6575 N N . SER B 1 134 ? -21.131 0.762 -14.303 1.00 39.97 127 SER B N 1
ATOM 6576 C CA . SER B 1 134 ? -22.013 -0.290 -13.823 1.00 39.87 127 SER B CA 1
ATOM 6577 C C . SER B 1 134 ? -22.731 -0.990 -14.986 1.00 40.31 127 SER B C 1
ATOM 6578 O O . SER B 1 134 ? -22.906 -2.217 -14.982 1.00 40.18 127 SER B O 1
ATOM 6581 N N . LEU B 1 135 ? -23.143 -0.203 -15.985 1.00 40.33 128 LEU B N 1
ATOM 6582 C CA . LEU B 1 135 ? -23.887 -0.731 -17.123 1.00 40.10 128 LEU B CA 1
ATOM 6583 C C . LEU B 1 135 ? -23.052 -1.712 -17.936 1.00 40.34 128 LEU B C 1
ATOM 6584 O O . LEU B 1 135 ? -23.512 -2.812 -18.236 1.00 40.19 128 LEU B O 1
ATOM 6589 N N . TRP B 1 136 ? -21.827 -1.312 -18.280 1.00 40.73 129 TRP B N 1
ATOM 6590 C CA . TRP B 1 136 ? -20.891 -2.188 -18.982 1.00 41.13 129 TRP B CA 1
ATOM 6591 C C . TRP B 1 136 ? -20.654 -3.524 -18.279 1.00 40.93 129 TRP B C 1
ATOM 6592 O O . TRP B 1 136 ? -20.331 -4.501 -18.925 1.00 41.75 129 TRP B O 1
ATOM 6603 N N . ARG B 1 137 ? -20.821 -3.561 -16.965 1.00 40.82 130 ARG B N 1
ATOM 6604 C CA . ARG B 1 137 ? -20.654 -4.793 -16.205 1.00 40.42 130 ARG B CA 1
ATOM 6605 C C . ARG B 1 137 ? -21.827 -5.735 -16.397 1.00 40.90 130 ARG B C 1
ATOM 6606 O O . ARG B 1 137 ? -21.697 -6.943 -16.192 1.00 40.78 130 ARG B O 1
ATOM 6614 N N . HIS B 1 138 ? -22.971 -5.169 -16.765 1.00 41.58 131 HIS B N 1
ATOM 6615 C CA . HIS B 1 138 ? -24.199 -5.938 -16.912 1.00 42.41 131 HIS B CA 1
ATOM 6616 C C . HIS B 1 138 ? -24.330 -6.521 -18.308 1.00 43.72 131 HIS B C 1
ATOM 6617 O O . HIS B 1 138 ? -25.137 -7.431 -18.527 1.00 44.17 131 HIS B O 1
ATOM 6624 N N . ARG B 1 139 ? -23.525 -6.007 -19.239 1.00 45.08 132 ARG B N 1
ATOM 6625 C CA . ARG B 1 139 ? -23.466 -6.510 -20.620 1.00 46.85 132 ARG B CA 1
ATOM 6626 C C . ARG B 1 139 ? -24.818 -6.387 -21.338 1.00 47.50 132 ARG B C 1
ATOM 6627 O O . ARG B 1 139 ? -25.364 -7.390 -21.823 1.00 47.90 132 ARG B O 1
ATOM 6635 N N . PRO B 1 140 ? -25.361 -5.162 -21.416 1.00 48.08 133 PRO B N 1
ATOM 6636 C CA . PRO B 1 140 ? -26.677 -5.013 -22.028 1.00 48.51 133 PRO B CA 1
ATOM 6637 C C . PRO B 1 140 ? -26.544 -4.959 -23.537 1.00 49.04 133 PRO B C 1
ATOM 6638 O O . PRO B 1 140 ? -25.641 -4.291 -24.049 1.00 49.32 133 PRO B O 1
ATOM 6642 N N . GLU B 1 141 ? -27.432 -5.654 -24.244 1.00 49.42 134 GLU B N 1
ATOM 6643 C CA . GLU B 1 141 ? -27.455 -5.593 -25.700 1.00 49.80 134 GLU B CA 1
ATOM 6644 C C . GLU B 1 141 ? -27.456 -4.150 -26.235 1.00 49.30 134 GLU B C 1
ATOM 6645 O O . GLU B 1 141 ? -26.628 -3.819 -27.083 1.00 49.57 134 GLU B O 1
ATOM 6651 N N . TRP B 1 142 ? -28.354 -3.297 -25.733 1.00 48.75 135 TRP B N 1
ATOM 6652 C CA . TRP B 1 142 ? -28.469 -1.914 -26.234 1.00 48.55 135 TRP B CA 1
ATOM 6653 C C . TRP B 1 142 ? -27.151 -1.117 -26.233 1.00 48.94 135 TRP B C 1
ATOM 6654 O O . TRP B 1 142 ? -26.966 -0.213 -27.071 1.00 49.09 135 TRP B O 1
ATOM 6665 N N . LEU B 1 143 ? -26.259 -1.428 -25.287 1.00 48.66 136 LEU B N 1
ATOM 6666 C CA . LEU B 1 143 ? -24.988 -0.715 -25.153 1.00 48.83 136 LEU B CA 1
ATOM 6667 C C . LEU B 1 143 ? -24.024 -1.038 -26.307 1.00 48.95 136 LEU B C 1
ATOM 6668 O O . LEU B 1 143 ? -23.078 -0.283 -26.561 1.00 49.16 136 LEU B O 1
ATOM 6673 N N . ASN B 1 144 ? -24.270 -2.154 -26.998 1.00 48.81 137 ASN B N 1
ATOM 6674 C CA . ASN B 1 144 ? -23.563 -2.474 -28.235 1.00 48.90 137 ASN B CA 1
ATOM 6675 C C . ASN B 1 144 ? -23.871 -1.502 -29.374 1.00 48.53 137 ASN B C 1
ATOM 6676 O O . ASN B 1 144 ? -23.072 -1.355 -30.294 1.00 48.64 137 ASN B O 1
ATOM 6681 N N . GLU B 1 145 ? -25.035 -0.862 -29.330 1.00 48.10 138 GLU B N 1
ATOM 6682 C CA . GLU B 1 145 ? -25.393 0.126 -30.354 1.00 48.13 138 GLU B CA 1
ATOM 6683 C C . GLU B 1 145 ? -24.689 1.486 -30.199 1.00 47.52 138 GLU B C 1
ATOM 6684 O O . GLU B 1 145 ? -24.637 2.272 -31.151 1.00 46.95 138 GLU B O 1
ATOM 6690 N N . VAL B 1 146 ? -24.144 1.756 -29.009 1.00 46.80 139 VAL B N 1
ATOM 6691 C CA . VAL B 1 146 ? -23.519 3.050 -28.744 1.00 46.41 139 VAL B CA 1
ATOM 6692 C C . VAL B 1 146 ? -22.123 3.126 -29.374 1.00 46.36 139 VAL B C 1
ATOM 6693 O O . VAL B 1 146 ? -21.191 2.427 -28.961 1.00 46.29 139 VAL B O 1
ATOM 6697 N N . ASN B 1 147 ? -22.003 3.969 -30.394 1.00 46.24 140 ASN B N 1
ATOM 6698 C CA . ASN B 1 147 ? -20.762 4.121 -31.148 1.00 46.18 140 ASN B CA 1
ATOM 6699 C C . ASN B 1 147 ? -20.055 5.457 -30.927 1.00 45.54 140 ASN B C 1
ATOM 6700 O O . ASN B 1 147 ? -18.954 5.678 -31.445 1.00 45.48 140 ASN B O 1
ATOM 6705 N N . TYR B 1 148 ? -20.688 6.342 -30.161 1.00 45.00 141 TYR B N 1
ATOM 6706 C CA . TYR B 1 148 ? -20.141 7.670 -29.913 1.00 44.04 141 TYR B CA 1
ATOM 6707 C C . TYR B 1 148 ? -20.353 8.039 -28.462 1.00 43.64 141 TYR B C 1
ATOM 6708 O O . TYR B 1 148 ? -21.482 7.996 -27.971 1.00 43.59 141 TYR B O 1
ATOM 6717 N N . PHE B 1 149 ? -19.265 8.403 -27.782 1.00 43.21 142 PHE B N 1
ATOM 6718 C CA . PHE B 1 149 ? -19.313 8.834 -26.371 1.00 42.85 142 PHE B CA 1
ATOM 6719 C C . PHE B 1 149 ? -18.756 10.235 -26.233 1.00 43.21 142 PHE B C 1
ATOM 6720 O O . PHE B 1 149 ? -17.681 10.547 -26.772 1.00 43.34 142 PHE B O 1
ATOM 6728 N N . VAL B 1 150 ? -19.480 11.091 -25.525 1.00 42.96 143 VAL B N 1
ATOM 6729 C CA . VAL B 1 150 ? -18.886 12.341 -25.111 1.00 42.50 143 VAL B CA 1
ATOM 6730 C C . VAL B 1 150 ? -18.462 12.171 -23.656 1.00 42.87 143 VAL B C 1
ATOM 6731 O O . VAL B 1 150 ? -19.286 11.919 -22.773 1.00 42.20 143 VAL B O 1
ATOM 6735 N N . LEU B 1 151 ? -17.159 12.276 -23.430 1.00 42.63 144 LEU B N 1
ATOM 6736 C CA . LEU B 1 151 ? -16.627 12.138 -22.096 1.00 42.79 144 LEU B CA 1
ATOM 6737 C C . LEU B 1 151 ? -16.312 13.521 -21.573 1.00 42.71 144 LEU B C 1
ATOM 6738 O O . LEU B 1 151 ? -15.310 14.117 -21.942 1.00 42.58 144 LEU B O 1
ATOM 6743 N N . ASP B 1 152 ? -17.202 14.025 -20.726 1.00 42.72 145 ASP B N 1
ATOM 6744 C CA . ASP B 1 152 ? -17.110 15.378 -20.226 1.00 42.98 145 ASP B CA 1
ATOM 6745 C C . ASP B 1 152 ? -16.460 15.446 -18.850 1.00 42.43 145 ASP B C 1
ATOM 6746 O O . ASP B 1 152 ? -16.540 14.500 -18.070 1.00 41.99 145 ASP B O 1
ATOM 6751 N N . GLU B 1 153 ? -15.810 16.577 -18.579 1.00 42.20 146 GLU B N 1
ATOM 6752 C CA . GLU B 1 153 ? -15.080 16.823 -17.336 1.00 42.42 146 GLU B CA 1
ATOM 6753 C C . GLU B 1 153 ? -14.001 15.767 -17.151 1.00 41.63 146 GLU B C 1
ATOM 6754 O O . GLU B 1 153 ? -13.912 15.128 -16.109 1.00 41.94 146 GLU B O 1
ATOM 6760 N N . LEU B 1 154 ? -13.182 15.579 -18.173 1.00 41.14 147 LEU B N 1
ATOM 6761 C CA . LEU B 1 154 ? -12.188 14.506 -18.151 1.00 40.40 147 LEU B CA 1
ATOM 6762 C C . LEU B 1 154 ? -11.076 14.753 -17.134 1.00 39.80 147 LEU B C 1
ATOM 6763 O O . LEU B 1 154 ? -10.425 13.816 -16.691 1.00 39.60 147 LEU B O 1
ATOM 6768 N N . HIS B 1 155 ? -10.876 16.009 -16.748 1.00 39.48 148 HIS B N 1
ATOM 6769 C CA . HIS B 1 155 ? -9.940 16.344 -15.682 1.00 39.40 148 HIS B CA 1
ATOM 6770 C C . HIS B 1 155 ? -10.212 15.600 -14.367 1.00 39.68 148 HIS B C 1
ATOM 6771 O O . HIS B 1 155 ? -9.359 15.542 -13.481 1.00 39.79 148 HIS B O 1
ATOM 6778 N N . TYR B 1 156 ? -11.401 15.033 -14.253 1.00 40.23 149 TYR B N 1
ATOM 6779 C CA . TYR B 1 156 ? -11.745 14.174 -13.134 1.00 41.42 149 TYR B CA 1
ATOM 6780 C C . TYR B 1 156 ? -10.960 12.850 -13.069 1.00 41.55 149 TYR B C 1
ATOM 6781 O O . TYR B 1 156 ? -11.037 12.164 -12.064 1.00 41.54 149 TYR B O 1
ATOM 6790 N N . LEU B 1 157 ? -10.210 12.502 -14.122 1.00 41.99 150 LEU B N 1
ATOM 6791 C CA . LEU B 1 157 ? -9.263 11.371 -14.090 1.00 42.46 150 LEU B CA 1
ATOM 6792 C C . LEU B 1 157 ? -8.282 11.501 -12.929 1.00 43.28 150 LEU B C 1
ATOM 6793 O O . LEU B 1 157 ? -7.759 10.499 -12.423 1.00 43.35 150 LEU B O 1
ATOM 6798 N N . ASN B 1 158 ? -8.035 12.751 -12.534 1.00 44.16 151 ASN B N 1
ATOM 6799 C CA . ASN B 1 158 ? -7.104 13.116 -11.470 1.00 45.00 151 ASN B CA 1
ATOM 6800 C C . ASN B 1 158 ? -7.713 13.066 -10.057 1.00 45.63 151 ASN B C 1
ATOM 6801 O O . ASN B 1 158 ? -7.009 13.193 -9.067 1.00 46.24 151 ASN B O 1
ATOM 6806 N N . ASP B 1 159 ? -9.023 12.884 -9.977 1.00 46.61 152 ASP B N 1
ATOM 6807 C CA . ASP B 1 159 ? -9.734 12.826 -8.711 1.00 47.24 152 ASP B CA 1
ATOM 6808 C C . ASP B 1 159 ? -9.553 11.454 -8.044 1.00 47.60 152 ASP B C 1
ATOM 6809 O O . ASP B 1 159 ? -9.793 10.422 -8.674 1.00 47.57 152 ASP B O 1
ATOM 6814 N N . PRO B 1 160 ? -9.136 11.437 -6.763 1.00 48.01 153 PRO B N 1
ATOM 6815 C CA . PRO B 1 160 ? -8.909 10.182 -6.051 1.00 48.48 153 PRO B CA 1
ATOM 6816 C C . PRO B 1 160 ? -10.138 9.281 -6.009 1.00 49.20 153 PRO B C 1
ATOM 6817 O O . PRO B 1 160 ? -10.013 8.061 -6.098 1.00 49.87 153 PRO B O 1
ATOM 6821 N N . GLU B 1 161 ? -11.313 9.886 -5.903 1.00 49.82 154 GLU B N 1
ATOM 6822 C CA . GLU B 1 161 ? -12.566 9.163 -5.730 1.00 50.96 154 GLU B CA 1
ATOM 6823 C C . GLU B 1 161 ? -13.157 8.691 -7.076 1.00 49.66 154 GLU B C 1
ATOM 6824 O O . GLU B 1 161 ? -13.568 7.538 -7.215 1.00 50.26 154 GLU B O 1
ATOM 6830 N N . ARG B 1 162 ? -13.160 9.553 -8.082 1.00 48.19 155 ARG B N 1
ATOM 6831 C CA . ARG B 1 162 ? -13.839 9.219 -9.335 1.00 47.09 155 ARG B CA 1
ATOM 6832 C C . ARG B 1 162 ? -12.900 8.956 -10.522 1.00 45.68 155 ARG B C 1
ATOM 6833 O O . ARG B 1 162 ? -13.329 8.415 -11.528 1.00 45.39 155 ARG B O 1
ATOM 6841 N N . GLY B 1 163 ? -11.634 9.348 -10.400 1.00 44.43 156 GLY B N 1
ATOM 6842 C CA . GLY B 1 163 ? -10.630 9.088 -11.439 1.00 43.04 156 GLY B CA 1
ATOM 6843 C C . GLY B 1 163 ? -10.621 7.666 -11.973 1.00 41.90 156 GLY B C 1
ATOM 6844 O O . GLY B 1 163 ? -10.741 7.467 -13.181 1.00 41.66 156 GLY B O 1
ATOM 6845 N N . PRO B 1 164 ? -10.485 6.664 -11.074 1.00 41.52 157 PRO B N 1
ATOM 6846 C CA . PRO B 1 164 ? -10.510 5.247 -11.480 1.00 41.31 157 PRO B CA 1
ATOM 6847 C C . PRO B 1 164 ? -11.739 4.875 -12.316 1.00 41.29 157 PRO B C 1
ATOM 6848 O O . PRO B 1 164 ? -11.632 4.104 -13.274 1.00 40.99 157 PRO B O 1
ATOM 6852 N N . VAL B 1 165 ? -12.897 5.422 -11.953 1.00 41.27 158 VAL B N 1
ATOM 6853 C CA . VAL B 1 165 ? -14.129 5.138 -12.683 1.00 41.48 158 VAL B CA 1
ATOM 6854 C C . VAL B 1 165 ? -14.133 5.823 -14.058 1.00 41.51 158 VAL B C 1
ATOM 6855 O O . VAL B 1 165 ? -14.467 5.196 -15.066 1.00 41.35 158 VAL B O 1
ATOM 6859 N N . VAL B 1 166 ? -13.741 7.096 -14.089 1.00 41.35 159 VAL B N 1
ATOM 6860 C CA . VAL B 1 166 ? -13.585 7.825 -15.345 1.00 41.77 159 VAL B CA 1
ATOM 6861 C C . VAL B 1 166 ? -12.653 7.048 -16.274 1.00 42.75 159 VAL B C 1
ATOM 6862 O O . VAL B 1 166 ? -12.926 6.919 -17.463 1.00 43.45 159 VAL B O 1
ATOM 6866 N N . GLU B 1 167 ? -11.564 6.519 -15.714 1.00 43.56 160 GLU B N 1
ATOM 6867 C CA . GLU B 1 167 ? -10.600 5.729 -16.463 1.00 44.38 160 GLU B CA 1
ATOM 6868 C C . GLU B 1 167 ? -11.193 4.457 -17.070 1.00 45.10 160 GLU B C 1
ATOM 6869 O O . GLU B 1 167 ? -11.000 4.196 -18.262 1.00 45.59 160 GLU B O 1
ATOM 6875 N N . SER B 1 168 ? -11.909 3.671 -16.266 1.00 45.71 161 SER B N 1
ATOM 6876 C CA . SER B 1 168 ? -12.525 2.428 -16.745 1.00 46.50 161 SER B CA 1
ATOM 6877 C C . SER B 1 168 ? -13.482 2.678 -17.906 1.00 46.65 161 SER B C 1
ATOM 6878 O O . SER B 1 168 ? -13.514 1.915 -18.866 1.00 47.26 161 SER B O 1
ATOM 6881 N N . VAL B 1 169 ? -14.271 3.740 -17.799 1.00 46.75 162 VAL B N 1
ATOM 6882 C CA . VAL B 1 169 ? -15.205 4.133 -18.844 1.00 46.24 162 VAL B CA 1
ATOM 6883 C C . VAL B 1 169 ? -14.450 4.555 -20.115 1.00 46.66 162 VAL B C 1
ATOM 6884 O O . VAL B 1 169 ? -14.829 4.178 -21.230 1.00 46.89 162 VAL B O 1
ATOM 6888 N N . THR B 1 170 ? -13.383 5.334 -19.933 1.00 46.40 163 THR B N 1
ATOM 6889 C CA . THR B 1 170 ? -12.628 5.900 -21.045 1.00 45.99 163 THR B CA 1
ATOM 6890 C C . THR B 1 170 ? -11.921 4.810 -21.864 1.00 46.51 163 THR B C 1
ATOM 6891 O O . THR B 1 170 ? -11.922 4.861 -23.102 1.00 46.30 163 THR B O 1
ATOM 6895 N N . ILE B 1 171 ? -11.353 3.822 -21.167 1.00 46.84 164 ILE B N 1
ATOM 6896 C CA . ILE B 1 171 ? -10.766 2.641 -21.801 1.00 47.47 164 ILE B CA 1
ATOM 6897 C C . ILE B 1 171 ? -11.719 2.010 -22.829 1.00 47.73 164 ILE B C 1
ATOM 6898 O O . ILE B 1 171 ? -11.352 1.815 -23.986 1.00 47.65 164 ILE B O 1
ATOM 6903 N N . ARG B 1 172 ? -12.944 1.724 -22.398 1.00 48.24 165 ARG B N 1
ATOM 6904 C CA . ARG B 1 172 ? -13.948 1.084 -23.246 1.00 48.73 165 ARG B CA 1
ATOM 6905 C C . ARG B 1 172 ? -14.412 2.008 -24.356 1.00 48.58 165 ARG B C 1
ATOM 6906 O O . ARG B 1 172 ? -14.640 1.566 -25.484 1.00 48.90 165 ARG B O 1
ATOM 6914 N N . ALA B 1 173 ? -14.520 3.293 -24.040 1.00 48.57 166 ALA B N 1
ATOM 6915 C CA . ALA B 1 173 ? -14.908 4.304 -25.024 1.00 48.74 166 ALA B CA 1
ATOM 6916 C C . ALA B 1 173 ? -13.856 4.508 -26.118 1.00 48.74 166 ALA B C 1
ATOM 6917 O O . ALA B 1 173 ? -14.188 4.952 -27.211 1.00 49.07 166 ALA B O 1
ATOM 6919 N N . LYS B 1 174 ? -12.597 4.195 -25.820 1.00 49.06 167 LYS B N 1
ATOM 6920 C CA . LYS B 1 174 ? -11.514 4.293 -26.808 1.00 49.68 167 LYS B CA 1
ATOM 6921 C C . LYS B 1 174 ? -11.608 3.236 -27.907 1.00 50.13 167 LYS B C 1
ATOM 6922 O O . LYS B 1 174 ? -11.018 3.395 -28.986 1.00 50.05 167 LYS B O 1
ATOM 6928 N N . ARG B 1 175 ? -12.333 2.154 -27.629 1.00 50.69 168 ARG B N 1
ATOM 6929 C CA . ARG B 1 175 ? -12.508 1.084 -28.610 1.00 51.58 168 ARG B CA 1
ATOM 6930 C C . ARG B 1 175 ? -13.443 1.540 -29.721 1.00 51.11 168 ARG B C 1
ATOM 6931 O O . ARG B 1 175 ? -13.437 0.979 -30.814 1.00 51.12 168 ARG B O 1
ATOM 6939 N N . ARG B 1 176 ? -14.234 2.572 -29.436 1.00 50.89 169 ARG B N 1
ATOM 6940 C CA . ARG B 1 176 ? -15.197 3.084 -30.407 1.00 50.48 169 ARG B CA 1
ATOM 6941 C C . ARG B 1 176 ? -14.869 4.525 -30.774 1.00 49.89 169 ARG B C 1
ATOM 6942 O O . ARG B 1 176 ? -13.718 4.842 -31.052 1.00 49.73 169 ARG B O 1
ATOM 6950 N N . ASN B 1 177 ? -15.872 5.395 -30.781 1.00 49.38 170 ASN B N 1
ATOM 6951 C CA . ASN B 1 177 ? -15.639 6.801 -31.066 1.00 48.95 170 ASN B CA 1
ATOM 6952 C C . ASN B 1 177 ? -15.953 7.658 -29.859 1.00 48.64 170 ASN B C 1
ATOM 6953 O O . ASN B 1 177 ? -16.931 7.416 -29.153 1.00 48.94 170 ASN B O 1
ATOM 6958 N N . LEU B 1 178 ? -15.116 8.662 -29.636 1.00 48.02 171 LEU B N 1
ATOM 6959 C CA . LEU B 1 178 ? -15.305 9.573 -28.533 1.00 47.55 171 LEU B CA 1
ATOM 6960 C C . LEU B 1 178 ? -14.943 11.005 -28.873 1.00 47.11 171 LEU B C 1
ATOM 6961 O O . LEU B 1 178 ? -14.139 11.265 -29.770 1.00 47.55 171 LEU B O 1
ATOM 6966 N N . LEU B 1 179 ? -15.570 11.919 -28.141 1.00 46.43 172 LEU B N 1
ATOM 6967 C CA . LEU B 1 179 ? -15.125 13.285 -27.994 1.00 45.77 172 LEU B CA 1
ATOM 6968 C C . LEU B 1 179 ? -14.947 13.506 -26.496 1.00 45.77 172 LEU B C 1
ATOM 6969 O O . LEU B 1 179 ? -15.785 13.085 -25.698 1.00 45.39 172 LEU B O 1
ATOM 6974 N N . ALA B 1 180 ? -13.853 14.166 -26.129 1.00 45.55 173 ALA B N 1
ATOM 6975 C CA . ALA B 1 180 ? -13.487 14.382 -24.743 1.00 45.19 173 ALA B CA 1
ATOM 6976 C C . ALA B 1 180 ? -13.358 15.869 -24.463 1.00 45.27 173 ALA B C 1
ATOM 6977 O O . ALA B 1 180 ? -12.669 16.599 -25.185 1.00 44.91 173 ALA B O 1
ATOM 6979 N N . LEU B 1 181 ? -14.032 16.306 -23.407 1.00 45.36 174 LEU B N 1
ATOM 6980 C CA . LEU B 1 181 ? -14.075 17.714 -23.030 1.00 45.51 174 LEU B CA 1
ATOM 6981 C C . LEU B 1 181 ? -13.643 17.838 -21.580 1.00 45.52 174 LEU B C 1
ATOM 6982 O O . LEU B 1 181 ? -13.995 16.998 -20.765 1.00 45.53 174 LEU B O 1
ATOM 6987 N N . SER B 1 182 ? -12.867 18.872 -21.262 1.00 45.82 175 SER B N 1
ATOM 6988 C CA . SER B 1 182 ? -12.487 19.137 -19.876 1.00 46.25 175 SER B CA 1
ATOM 6989 C C . SER B 1 182 ? -12.082 20.579 -19.616 1.00 46.01 175 SER B C 1
ATOM 6990 O O . SER B 1 182 ? -12.044 21.406 -20.526 1.00 45.75 175 SER B O 1
ATOM 6993 N N . ALA B 1 183 ? -11.803 20.860 -18.346 1.00 45.88 176 ALA B N 1
ATOM 6994 C CA . ALA B 1 183 ? -11.162 22.091 -17.921 1.00 46.05 176 ALA B CA 1
ATOM 6995 C C . ALA B 1 183 ? -9.697 22.014 -18.308 1.00 46.08 176 ALA B C 1
ATOM 6996 O O . ALA B 1 183 ? -9.263 21.036 -18.924 1.00 46.23 176 ALA B O 1
ATOM 6998 N N . THR B 1 184 ? -8.939 23.044 -17.945 1.00 46.14 177 THR B N 1
ATOM 6999 C CA . THR B 1 184 ? -7.520 23.117 -18.290 1.00 46.05 177 THR B CA 1
ATOM 7000 C C . THR B 1 184 ? -6.788 21.842 -17.863 1.00 45.69 177 THR B C 1
ATOM 7001 O O . THR B 1 184 ? -6.989 21.339 -16.761 1.00 45.75 177 THR B O 1
ATOM 7005 N N . ILE B 1 185 ? -5.989 21.298 -18.773 1.00 45.49 178 ILE B N 1
ATOM 7006 C CA . ILE B 1 185 ? -5.097 20.183 -18.465 1.00 45.19 178 ILE B CA 1
ATOM 7007 C C . ILE B 1 185 ? -3.703 20.618 -18.869 1.00 44.89 178 ILE B C 1
ATOM 7008 O O . ILE B 1 185 ? -3.467 20.971 -20.030 1.00 45.26 178 ILE B O 1
ATOM 7013 N N . SER B 1 186 ? -2.790 20.617 -17.905 1.00 44.17 179 SER B N 1
ATOM 7014 C CA . SER B 1 186 ? -1.427 21.061 -18.147 1.00 43.45 179 SER B CA 1
ATOM 7015 C C . SER B 1 186 ? -0.648 20.055 -18.990 1.00 43.02 179 SER B C 1
ATOM 7016 O O . SER B 1 186 ? 0.144 20.443 -19.852 1.00 42.83 179 SER B O 1
ATOM 7019 N N . ASN B 1 187 ? -0.874 18.767 -18.740 1.00 42.38 180 ASN B N 1
ATOM 7020 C CA . ASN B 1 187 ? -0.257 17.714 -19.546 1.00 41.85 180 ASN B CA 1
ATOM 7021 C C . ASN B 1 187 ? -1.182 17.218 -20.656 1.00 41.50 180 ASN B C 1
ATOM 7022 O O . ASN B 1 187 ? -1.293 16.017 -20.893 1.00 41.40 180 ASN B O 1
ATOM 7027 N N . TYR B 1 188 ? -1.825 18.164 -21.343 1.00 41.52 181 TYR B N 1
ATOM 7028 C CA . TYR B 1 188 ? -2.872 17.858 -22.330 1.00 41.65 181 TYR B CA 1
ATOM 7029 C C . TYR B 1 188 ? -2.350 17.055 -23.518 1.00 41.69 181 TYR B C 1
ATOM 7030 O O . TYR B 1 188 ? -3.088 16.264 -24.102 1.00 41.66 181 TYR B O 1
ATOM 7039 N N . LYS B 1 189 ? -1.084 17.271 -23.875 1.00 41.79 182 LYS B N 1
ATOM 7040 C CA . LYS B 1 189 ? -0.467 16.515 -24.957 1.00 41.96 182 LYS B CA 1
ATOM 7041 C C . LYS B 1 189 ? -0.277 15.054 -24.561 1.00 41.98 182 LYS B C 1
ATOM 7042 O O . LYS B 1 189 ? -0.505 14.159 -25.379 1.00 42.23 182 LYS B O 1
ATOM 7048 N N . GLN B 1 190 ? 0.102 14.826 -23.302 1.00 41.76 183 GLN B N 1
ATOM 7049 C CA . GLN B 1 190 ? 0.225 13.473 -22.736 1.00 41.53 183 GLN B CA 1
ATOM 7050 C C . GLN B 1 190 ? -1.113 12.731 -22.678 1.00 41.30 183 GLN B C 1
ATOM 7051 O O . GLN B 1 190 ? -1.170 11.522 -22.907 1.00 41.07 183 GLN B O 1
ATOM 7057 N N . ILE B 1 191 ? -2.178 13.457 -22.343 1.00 41.34 184 ILE B N 1
ATOM 7058 C CA . ILE B 1 191 ? -3.504 12.862 -22.178 1.00 41.41 184 ILE B CA 1
ATOM 7059 C C . ILE B 1 191 ? -4.180 12.597 -23.522 1.00 41.70 184 ILE B C 1
ATOM 7060 O O . ILE B 1 191 ? -4.904 11.612 -23.674 1.00 41.82 184 ILE B O 1
ATOM 7065 N N . ALA B 1 192 ? -3.942 13.482 -24.486 1.00 41.85 185 ALA B N 1
ATOM 7066 C CA . ALA B 1 192 ? -4.420 13.295 -25.851 1.00 42.36 185 ALA B CA 1
ATOM 7067 C C . ALA B 1 192 ? -3.818 12.031 -26.479 1.00 42.63 185 ALA B C 1
ATOM 7068 O O . ALA B 1 192 ? -4.548 11.199 -27.025 1.00 42.77 185 ALA B O 1
ATOM 7070 N N . LYS B 1 193 ? -2.490 11.905 -26.395 1.00 42.72 186 LYS B N 1
ATOM 7071 C CA . LYS B 1 193 ? -1.755 10.744 -26.909 1.00 42.80 186 LYS B CA 1
ATOM 7072 C C . LYS B 1 193 ? -2.276 9.423 -26.337 1.00 42.94 186 LYS B C 1
ATOM 7073 O O . LYS B 1 193 ? -2.307 8.416 -27.045 1.00 42.96 186 LYS B O 1
ATOM 7079 N N . TRP B 1 194 ? -2.660 9.432 -25.056 1.00 42.76 187 TRP B N 1
ATOM 7080 C CA . TRP B 1 194 ? -3.307 8.278 -24.427 1.00 42.86 187 TRP B CA 1
ATOM 7081 C C . TRP B 1 194 ? -4.675 8.002 -25.040 1.00 43.06 187 TRP B C 1
ATOM 7082 O O . TRP B 1 194 ? -5.014 6.848 -25.298 1.00 42.94 187 TRP B O 1
ATOM 7093 N N . LEU B 1 195 ? -5.449 9.062 -25.273 1.00 43.48 188 LEU B N 1
ATOM 7094 C CA . LEU B 1 195 ? -6.759 8.941 -25.909 1.00 43.88 188 LEU B CA 1
ATOM 7095 C C . LEU B 1 195 ? -6.646 8.619 -27.404 1.00 44.59 188 LEU B C 1
ATOM 7096 O O . LEU B 1 195 ? -7.582 8.084 -27.999 1.00 44.79 188 LEU B O 1
ATOM 7101 N N . GLY B 1 196 ? -5.498 8.934 -28.006 1.00 45.04 189 GLY B N 1
ATOM 7102 C CA . GLY B 1 196 ? -5.355 8.894 -29.463 1.00 45.58 189 GLY B CA 1
ATOM 7103 C C . GLY B 1 196 ? -6.160 10.020 -30.088 1.00 46.00 189 GLY B C 1
ATOM 7104 O O . GLY B 1 196 ? -6.644 9.910 -31.221 1.00 45.97 189 GLY B O 1
ATOM 7105 N N . ALA B 1 197 ? -6.312 11.105 -29.330 1.00 46.38 190 ALA B N 1
ATOM 7106 C CA . ALA B 1 197 ? -7.120 12.241 -29.756 1.00 46.72 190 ALA B CA 1
ATOM 7107 C C . ALA B 1 197 ? -6.253 13.331 -30.364 1.00 47.02 190 ALA B C 1
ATOM 7108 O O . ALA B 1 197 ? -5.026 13.205 -30.424 1.00 46.95 190 ALA B O 1
ATOM 7110 N N . GLU B 1 198 ? -6.910 14.395 -30.818 1.00 47.57 191 GLU B N 1
ATOM 7111 C CA . GLU B 1 198 ? -6.232 15.590 -31.288 1.00 48.07 191 GLU B CA 1
ATOM 7112 C C . GLU B 1 198 ? -6.472 16.707 -30.276 1.00 48.20 191 GLU B C 1
ATOM 7113 O O . GLU B 1 198 ? -7.609 17.128 -30.077 1.00 47.93 191 GLU B O 1
ATOM 7119 N N . PRO B 1 199 ? -5.394 17.176 -29.621 1.00 48.59 192 PRO B N 1
ATOM 7120 C CA . PRO B 1 199 ? -5.483 18.259 -28.645 1.00 48.87 192 PRO B CA 1
ATOM 7121 C C . PRO B 1 199 ? -5.991 19.561 -29.256 1.00 49.19 192 PRO B C 1
ATOM 7122 O O . PRO B 1 199 ? -5.420 20.072 -30.215 1.00 49.49 192 PRO B O 1
ATOM 7126 N N . VAL B 1 200 ? -7.083 20.068 -28.705 1.00 49.75 193 VAL B N 1
ATOM 7127 C CA . VAL B 1 200 ? -7.590 21.386 -29.050 1.00 50.02 193 VAL B CA 1
ATOM 7128 C C . VAL B 1 200 ? -7.587 22.175 -27.742 1.00 50.16 193 VAL B C 1
ATOM 7129 O O . VAL B 1 200 ? -8.600 22.281 -27.045 1.00 50.10 193 VAL B O 1
ATOM 7133 N N . ALA B 1 201 ? -6.411 22.688 -27.401 1.00 50.34 194 ALA B N 1
ATOM 7134 C CA . ALA B 1 201 ? -6.219 23.435 -26.170 1.00 50.53 194 ALA B CA 1
ATOM 7135 C C . ALA B 1 201 ? -6.364 24.929 -26.425 1.00 50.56 194 ALA B C 1
ATOM 7136 O O . ALA B 1 201 ? -5.740 25.477 -27.342 1.00 50.76 194 ALA B O 1
ATOM 7138 N N . THR B 1 202 ? -7.196 25.580 -25.615 1.00 50.60 195 THR B N 1
ATOM 7139 C CA . THR B 1 202 ? -7.392 27.025 -25.725 1.00 50.62 195 THR B CA 1
ATOM 7140 C C . THR B 1 202 ? -7.586 27.722 -24.374 1.00 50.33 195 THR B C 1
ATOM 7141 O O . THR B 1 202 ? -8.119 27.145 -23.425 1.00 50.28 195 THR B O 1
ATOM 7145 N N . ASN B 1 203 ? -7.124 28.969 -24.318 1.00 50.27 196 ASN B N 1
ATOM 7146 C CA . ASN B 1 203 ? -7.225 29.811 -23.134 1.00 49.90 196 ASN B CA 1
ATOM 7147 C C . ASN B 1 203 ? -8.407 30.780 -23.226 1.00 49.33 196 ASN B C 1
ATOM 7148 O O . ASN B 1 203 ? -8.783 31.405 -22.225 1.00 49.45 196 ASN B O 1
ATOM 7153 N N . TRP B 1 204 ? -8.989 30.889 -24.424 1.00 48.35 197 TRP B N 1
ATOM 7154 C CA . TRP B 1 204 ? -10.059 31.850 -24.703 1.00 47.29 197 TRP B CA 1
ATOM 7155 C C . TRP B 1 204 ? -11.178 31.818 -23.666 1.00 46.81 197 TRP B C 1
ATOM 7156 O O . TRP B 1 204 ? -11.573 30.755 -23.193 1.00 46.88 197 TRP B O 1
ATOM 7167 N N . ARG B 1 205 ? -11.675 33.000 -23.320 1.00 46.27 198 ARG B N 1
ATOM 7168 C CA . ARG B 1 205 ? -12.784 33.139 -22.388 1.00 45.72 198 ARG B CA 1
ATOM 7169 C C . ARG B 1 205 ? -13.743 34.195 -22.944 1.00 45.03 198 ARG B C 1
ATOM 7170 O O . ARG B 1 205 ? -13.297 35.133 -23.598 1.00 45.01 198 ARG B O 1
ATOM 7178 N N . PRO B 1 206 ? -15.062 34.032 -22.713 1.00 44.37 199 PRO B N 1
ATOM 7179 C CA . PRO B 1 206 ? -16.053 35.019 -23.167 1.00 43.91 199 PRO B CA 1
ATOM 7180 C C . PRO B 1 206 ? -15.848 36.406 -22.561 1.00 43.50 199 PRO B C 1
ATOM 7181 O O . PRO B 1 206 ? -15.972 37.414 -23.258 1.00 43.47 199 PRO B O 1
ATOM 7185 N N . VAL B 1 207 ? -15.546 36.445 -21.268 1.00 42.94 200 VAL B N 1
ATOM 7186 C CA . VAL B 1 207 ? -15.281 37.689 -20.557 1.00 42.46 200 VAL B CA 1
ATOM 7187 C C . VAL B 1 207 ? -13.844 37.620 -20.057 1.00 42.08 200 VAL B C 1
ATOM 7188 O O . VAL B 1 207 ? -13.474 36.634 -19.436 1.00 42.26 200 VAL B O 1
ATOM 7192 N N . PRO B 1 208 ? -13.021 38.647 -20.349 1.00 41.61 201 PRO B N 1
ATOM 7193 C CA . PRO B 1 208 ? -11.648 38.693 -19.832 1.00 41.29 201 PRO B CA 1
ATOM 7194 C C . PRO B 1 208 ? -11.574 38.562 -18.310 1.00 41.03 201 PRO B C 1
ATOM 7195 O O . PRO B 1 208 ? -12.531 38.905 -17.602 1.00 41.04 201 PRO B O 1
ATOM 7199 N N . LEU B 1 209 ? -10.445 38.053 -17.822 1.00 40.80 202 LEU B N 1
ATOM 7200 C CA . LEU B 1 209 ? -10.240 37.815 -16.389 1.00 40.40 202 LEU B CA 1
ATOM 7201 C C . LEU B 1 209 ? -9.006 38.543 -15.877 1.00 40.01 202 LEU B C 1
ATOM 7202 O O . LEU B 1 209 ? -7.925 38.420 -16.455 1.00 39.72 202 LEU B O 1
ATOM 7207 N N . ILE B 1 210 ? -9.172 39.287 -14.786 1.00 39.80 203 ILE B N 1
ATOM 7208 C CA . ILE B 1 210 ? -8.029 39.842 -14.063 1.00 39.65 203 ILE B CA 1
ATOM 7209 C C . ILE B 1 210 ? -7.909 39.249 -12.666 1.00 39.56 203 ILE B C 1
ATOM 7210 O O . ILE B 1 210 ? -8.876 39.197 -11.902 1.00 39.46 203 ILE B O 1
ATOM 7215 N N . GLU B 1 211 ? -6.707 38.791 -12.343 1.00 39.56 204 GLU B N 1
ATOM 7216 C CA . GLU B 1 211 ? -6.458 38.145 -11.067 1.00 39.62 204 GLU B CA 1
ATOM 7217 C C . GLU B 1 211 ? -5.708 39.092 -10.135 1.00 39.65 204 GLU B C 1
ATOM 7218 O O . GLU B 1 211 ? -4.803 39.812 -10.562 1.00 39.53 204 GLU B O 1
ATOM 7224 N N . GLY B 1 212 ? -6.118 39.118 -8.869 1.00 39.53 205 GLY B N 1
ATOM 7225 C CA . GLY B 1 212 ? -5.522 40.035 -7.898 1.00 39.35 205 GLY B CA 1
ATOM 7226 C C . GLY B 1 212 ? -5.439 39.484 -6.487 1.00 39.17 205 GLY B C 1
ATOM 7227 O O . GLY B 1 212 ? -6.170 38.572 -6.119 1.00 39.33 205 GLY B O 1
ATOM 7228 N N . VAL B 1 213 ? -4.539 40.054 -5.695 1.00 39.13 206 VAL B N 1
ATOM 7229 C CA . VAL B 1 213 ? -4.330 39.637 -4.313 1.00 38.88 206 VAL B CA 1
ATOM 7230 C C . VAL B 1 213 ? -4.545 40.855 -3.411 1.00 39.00 206 VAL B C 1
ATOM 7231 O O . VAL B 1 213 ? -3.869 41.879 -3.570 1.00 39.01 206 VAL B O 1
ATOM 7235 N N . ILE B 1 214 ? -5.495 40.745 -2.482 1.00 38.99 207 ILE B N 1
ATOM 7236 C CA . ILE B 1 214 ? -5.738 41.802 -1.495 1.00 38.97 207 ILE B CA 1
ATOM 7237 C C . ILE B 1 214 ? -4.974 41.561 -0.180 1.00 39.72 207 ILE B C 1
ATOM 7238 O O . ILE B 1 214 ? -4.956 40.443 0.337 1.00 39.95 207 ILE B O 1
ATOM 7243 N N . TYR B 1 215 ? -4.339 42.615 0.341 1.00 40.62 208 TYR B N 1
ATOM 7244 C CA . TYR B 1 215 ? -3.557 42.546 1.577 1.00 41.37 208 TYR B CA 1
ATOM 7245 C C . TYR B 1 215 ? -3.796 43.757 2.499 1.00 42.20 208 TYR B C 1
ATOM 7246 O O . TYR B 1 215 ? -4.126 44.842 2.011 1.00 42.22 208 TYR B O 1
ATOM 7255 N N . PRO B 1 216 ? -3.650 43.574 3.836 1.00 43.09 209 PRO B N 1
ATOM 7256 C CA . PRO B 1 216 ? -3.793 44.703 4.775 1.00 43.81 209 PRO B CA 1
ATOM 7257 C C . PRO B 1 216 ? -2.606 45.675 4.838 1.00 44.65 209 PRO B C 1
ATOM 7258 O O . PRO B 1 216 ? -1.421 45.197 4.707 1.00 44.67 209 PRO B O 1
ATOM 7262 N N . GLU B 1 217 ? -2.940 47.041 5.023 1.00 45.63 210 GLU B N 1
ATOM 7263 C CA . GLU B 1 217 ? -1.853 47.998 5.226 1.00 46.77 210 GLU B CA 1
ATOM 7264 C C . GLU B 1 217 ? -1.733 48.433 6.710 1.00 47.44 210 GLU B C 1
ATOM 7265 O O . GLU B 1 217 ? -2.157 47.684 7.574 1.00 47.74 210 GLU B O 1
ATOM 7271 N N . ARG B 1 218 ? -1.151 49.630 6.949 1.00 48.30 211 ARG B N 1
ATOM 7272 C CA . ARG B 1 218 ? -0.816 50.078 8.325 1.00 49.16 211 ARG B CA 1
ATOM 7273 C C . ARG B 1 218 ? -2.042 50.330 9.257 1.00 49.79 211 ARG B C 1
ATOM 7274 O O . ARG B 1 218 ? -2.104 49.790 10.293 1.00 50.13 211 ARG B O 1
ATOM 7282 N N . LYS B 1 219 ? -2.928 51.312 8.820 1.00 50.27 212 LYS B N 1
ATOM 7283 C CA . LYS B 1 219 ? -4.176 51.574 9.574 1.00 50.65 212 LYS B CA 1
ATOM 7284 C C . LYS B 1 219 ? -5.058 50.312 9.484 1.00 50.77 212 LYS B C 1
ATOM 7285 O O . LYS B 1 219 ? -4.975 49.602 8.465 1.00 50.91 212 LYS B O 1
ATOM 7291 N N . LYS B 1 220 ? -5.846 50.066 10.590 1.00 51.10 213 LYS B N 1
ATOM 7292 C CA . LYS B 1 220 ? -6.531 48.777 10.789 1.00 51.40 213 LYS B CA 1
ATOM 7293 C C . LYS B 1 220 ? -7.530 48.366 9.701 1.00 51.37 213 LYS B C 1
ATOM 7294 O O . LYS B 1 220 ? -7.677 47.161 9.400 1.00 51.76 213 LYS B O 1
ATOM 7300 N N . LYS B 1 221 ? -8.217 49.351 9.120 1.00 50.98 214 LYS B N 1
ATOM 7301 C CA . LYS B 1 221 ? -9.292 49.067 8.152 1.00 50.31 214 LYS B CA 1
ATOM 7302 C C . LYS B 1 221 ? -8.933 49.447 6.700 1.00 49.79 214 LYS B C 1
ATOM 7303 O O . LYS B 1 221 ? -9.808 49.483 5.837 1.00 49.97 214 LYS B O 1
ATOM 7309 N N . GLU B 1 222 ? -7.654 49.738 6.434 1.00 49.36 215 GLU B N 1
ATOM 7310 C CA . GLU B 1 222 ? -7.214 49.928 5.060 1.00 49.04 215 GLU B CA 1
ATOM 7311 C C . GLU B 1 222 ? -6.550 48.685 4.397 1.00 48.65 215 GLU B C 1
ATOM 7312 O O . GLU B 1 222 ? -5.837 47.791 5.051 1.00 48.95 215 GLU B O 1
ATOM 7318 N N . TYR B 1 223 ? -6.840 48.579 3.106 1.00 48.15 216 TYR B N 1
ATOM 7319 C CA . TYR B 1 223 ? -6.490 47.382 2.354 1.00 47.60 216 TYR B CA 1
ATOM 7320 C C . TYR B 1 223 ? -5.999 47.772 0.965 1.00 47.36 216 TYR B C 1
ATOM 7321 O O . TYR B 1 223 ? -6.541 48.677 0.429 1.00 47.67 216 TYR B O 1
ATOM 7330 N N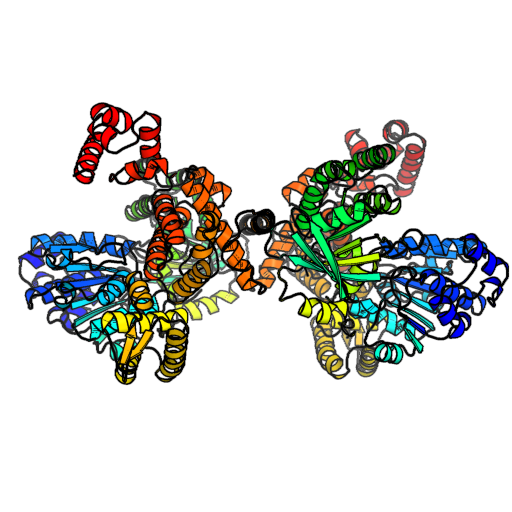 . ASN B 1 224 ? -5.020 46.815 0.385 1.00 46.63 217 ASN B N 1
ATOM 7331 C CA . ASN B 1 224 ? -4.449 47.037 -0.944 1.00 45.94 217 ASN B CA 1
ATOM 7332 C C . ASN B 1 224 ? -4.600 45.807 -1.842 1.00 45.53 217 ASN B C 1
ATOM 7333 O O . ASN B 1 224 ? -4.249 44.685 -1.458 1.00 45.07 217 ASN B O 1
ATOM 7338 N N . VAL B 1 225 ? -5.138 46.042 -3.032 1.00 45.03 218 VAL B N 1
ATOM 7339 C CA . VAL B 1 225 ? -5.281 45.017 -4.047 1.00 44.51 218 VAL B CA 1
ATOM 7340 C C . VAL B 1 225 ? -4.269 45.312 -5.145 1.00 44.38 218 VAL B C 1
ATOM 7341 O O . VAL B 1 225 ? -4.301 46.378 -5.759 1.00 44.10 218 VAL B O 1
ATOM 7345 N N . ILE B 1 226 ? -3.354 44.374 -5.362 1.00 44.27 219 ILE B N 1
ATOM 7346 C CA . ILE B 1 226 ? -2.460 44.413 -6.513 1.00 44.36 219 ILE B CA 1
ATOM 7347 C C . ILE B 1 226 ? -2.904 43.349 -7.515 1.00 44.22 219 ILE B C 1
ATOM 7348 O O . ILE B 1 226 ? -3.264 42.234 -7.122 1.00 44.34 219 ILE B O 1
ATOM 7353 N N . PHE B 1 227 ? -2.900 43.709 -8.798 1.00 44.14 220 PHE B N 1
ATOM 7354 C CA . PHE B 1 227 ? -3.329 42.811 -9.870 1.00 44.13 220 PHE B CA 1
ATOM 7355 C C . PHE B 1 227 ? -2.168 42.323 -10.734 1.00 44.77 220 PHE B C 1
ATOM 7356 O O . PHE B 1 227 ? -1.049 42.839 -10.648 1.00 44.35 220 PHE B O 1
ATOM 7364 N N . LYS B 1 228 ? -2.463 41.333 -11.577 1.00 45.64 221 LYS B N 1
ATOM 7365 C CA . LYS B 1 228 ? -1.481 40.708 -12.470 1.00 46.60 221 LYS B CA 1
ATOM 7366 C C . LYS B 1 228 ? -0.730 41.705 -13.373 1.00 47.05 221 LYS B C 1
ATOM 7367 O O . LYS B 1 228 ? 0.445 41.497 -13.687 1.00 47.05 221 LYS B O 1
ATOM 7373 N N . ASP B 1 229 ? -1.410 42.778 -13.777 1.00 47.79 222 ASP B N 1
ATOM 7374 C CA . ASP B 1 229 ? -0.809 43.828 -14.614 1.00 48.58 222 ASP B CA 1
ATOM 7375 C C . ASP B 1 229 ? -0.119 44.929 -13.801 1.00 49.00 222 ASP B C 1
ATOM 7376 O O . ASP B 1 229 ? 0.183 46.003 -14.329 1.00 49.21 222 ASP B O 1
ATOM 7381 N N . ASN B 1 230 ? 0.140 44.639 -12.524 1.00 49.58 223 ASN B N 1
ATOM 7382 C CA . ASN B 1 230 ? 0.718 45.589 -11.558 1.00 50.14 223 ASN B CA 1
ATOM 7383 C C . ASN B 1 230 ? -0.131 46.842 -11.309 1.00 50.34 223 ASN B C 1
ATOM 7384 O O . ASN B 1 230 ? 0.389 47.892 -10.928 1.00 50.28 223 ASN B O 1
ATOM 7389 N N . THR B 1 231 ? -1.439 46.711 -11.523 1.00 50.72 224 THR B N 1
ATOM 7390 C CA . THR B 1 231 ? -2.402 47.747 -11.161 1.00 51.19 224 THR B CA 1
ATOM 7391 C C . THR B 1 231 ? -2.753 47.610 -9.681 1.00 51.37 224 THR B C 1
ATOM 7392 O O . THR B 1 231 ? -2.912 46.495 -9.167 1.00 51.23 224 THR B O 1
ATOM 7396 N N . THR B 1 232 ? -2.851 48.756 -9.006 1.00 51.72 225 THR B N 1
ATOM 7397 C CA . THR B 1 232 ? -3.179 48.818 -7.587 1.00 51.98 225 THR B CA 1
ATOM 7398 C C . THR B 1 232 ? -4.626 49.280 -7.397 1.00 52.05 225 THR B C 1
ATOM 7399 O O . THR B 1 232 ? -5.217 49.872 -8.302 1.00 52.35 225 THR B O 1
ATOM 7403 N N . LYS B 1 233 ? -5.198 48.977 -6.233 1.00 52.13 226 LYS B N 1
ATOM 7404 C CA . LYS B 1 233 ? -6.515 49.480 -5.852 1.00 52.10 226 LYS B CA 1
ATOM 7405 C C . LYS B 1 233 ? -6.677 49.456 -4.336 1.00 52.02 226 LYS B C 1
ATOM 7406 O O . LYS B 1 233 ? -6.436 48.384 -3.697 1.00 52.30 226 LYS B O 1
ATOM 7412 N N . LYS B 1 234 ? -7.098 50.633 -3.769 1.00 51.67 227 LYS B N 1
ATOM 7413 C CA . LYS B 1 234 ? -7.299 50.739 -2.330 1.00 51.57 227 LYS B CA 1
ATOM 7414 C C . LYS B 1 234 ? -8.771 50.673 -1.961 1.00 51.63 227 LYS B C 1
ATOM 7415 O O . LYS B 1 234 ? -9.647 51.267 -2.782 1.00 51.71 227 LYS B O 1
ATOM 7421 N N . VAL B 1 235 ? -9.056 49.968 -0.786 1.00 51.88 228 VAL B N 1
ATOM 7422 C CA . VAL B 1 235 ? -10.427 49.863 -0.275 1.00 52.01 228 VAL B CA 1
ATOM 7423 C C . VAL B 1 235 ? -10.453 49.994 1.245 1.00 51.95 228 VAL B C 1
ATOM 7424 O O . VAL B 1 235 ? -9.341 49.771 1.912 1.00 51.90 228 VAL B O 1
ATOM 7428 N N . HIS B 1 236 ? -11.791 50.212 1.777 1.00 51.75 229 HIS B N 1
ATOM 7429 C CA . HIS B 1 236 ? -12.034 50.502 3.200 1.00 51.58 229 HIS B CA 1
ATOM 7430 C C . HIS B 1 236 ? -13.158 49.581 3.697 1.00 51.31 229 HIS B C 1
ATOM 7431 O O . HIS B 1 236 ? -14.228 49.473 3.058 1.00 51.60 229 HIS B O 1
ATOM 7438 N N . GLY B 1 237 ? -12.920 48.918 4.831 1.00 50.91 230 GLY B N 1
ATOM 7439 C CA . GLY B 1 237 ? -13.914 47.954 5.364 1.00 50.31 230 GLY B CA 1
ATOM 7440 C C . GLY B 1 237 ? -13.454 47.240 6.624 1.00 49.85 230 GLY B C 1
ATOM 7441 O O . GLY B 1 237 ? -12.260 47.342 7.037 1.00 49.70 230 GLY B O 1
ATOM 7442 N N . ASP B 1 238 ? -14.410 46.510 7.227 1.00 49.32 231 ASP B N 1
ATOM 7443 C CA . ASP B 1 238 ? -14.159 45.768 8.473 1.00 48.80 231 ASP B CA 1
ATOM 7444 C C . ASP B 1 238 ? -13.128 44.653 8.292 1.00 47.89 231 ASP B C 1
ATOM 7445 O O . ASP B 1 238 ? -12.294 44.422 9.173 1.00 47.50 231 ASP B O 1
ATOM 7450 N N . ASP B 1 239 ? -13.190 43.973 7.149 1.00 46.74 232 ASP B N 1
ATOM 7451 C CA . ASP B 1 239 ? -12.116 43.073 6.731 1.00 45.96 232 ASP B CA 1
ATOM 7452 C C . ASP B 1 239 ? -11.994 43.064 5.217 1.00 44.89 232 ASP B C 1
ATOM 7453 O O . ASP B 1 239 ? -12.807 43.683 4.529 1.00 44.81 232 ASP B O 1
ATOM 7458 N N . ALA B 1 240 ? -10.999 42.337 4.709 1.00 43.61 233 ALA B N 1
ATOM 7459 C CA . ALA B 1 240 ? -10.695 42.317 3.286 1.00 42.49 233 ALA B CA 1
ATOM 7460 C C . ALA B 1 240 ? -11.855 41.853 2.420 1.00 42.44 233 ALA B C 1
ATOM 7461 O O . ALA B 1 240 ? -12.091 42.424 1.347 1.00 42.11 233 ALA B O 1
ATOM 7463 N N . ILE B 1 241 ? -12.574 40.827 2.889 1.00 42.17 234 ILE B N 1
ATOM 7464 C CA . ILE B 1 241 ? -13.723 40.263 2.169 1.00 41.93 234 ILE B CA 1
ATOM 7465 C C . ILE B 1 241 ? -14.857 41.280 2.026 1.00 42.22 234 ILE B C 1
ATOM 7466 O O . ILE B 1 241 ? -15.318 41.525 0.920 1.00 42.79 234 ILE B O 1
ATOM 7471 N N . ILE B 1 242 ? -15.285 41.871 3.137 1.00 42.40 235 ILE B N 1
ATOM 7472 C CA . ILE B 1 242 ? -16.333 42.895 3.139 1.00 43.01 235 ILE B CA 1
ATOM 7473 C C . ILE B 1 242 ? -15.917 44.144 2.349 1.00 43.33 235 ILE B C 1
ATOM 7474 O O . ILE B 1 242 ? -16.663 44.612 1.494 1.00 43.34 235 ILE B O 1
ATOM 7479 N N . ALA B 1 243 ? -14.730 44.678 2.635 1.00 43.64 236 ALA B N 1
ATOM 7480 C CA . ALA B 1 243 ? -14.217 45.836 1.903 1.00 44.08 236 ALA B CA 1
ATOM 7481 C C . ALA B 1 243 ? -14.345 45.635 0.385 1.00 44.67 236 ALA B C 1
ATOM 7482 O O . ALA B 1 243 ? -14.905 46.490 -0.314 1.00 44.81 236 ALA B O 1
ATOM 7484 N N . TYR B 1 244 ? -13.875 44.491 -0.126 1.00 45.27 237 TYR B N 1
ATOM 7485 C CA . TYR B 1 244 ? -13.936 44.293 -1.569 1.00 45.72 237 TYR B CA 1
ATOM 7486 C C . TYR B 1 244 ? -15.339 43.954 -2.095 1.00 46.24 237 TYR B C 1
ATOM 7487 O O . TYR B 1 244 ? -15.676 44.309 -3.224 1.00 45.98 237 TYR B O 1
ATOM 7496 N N . THR B 1 245 ? -16.143 43.270 -1.275 1.00 47.05 238 THR B N 1
ATOM 7497 C CA . THR B 1 245 ? -17.530 42.956 -1.624 1.00 47.67 238 THR B CA 1
ATOM 7498 C C . THR B 1 245 ? -18.377 44.219 -1.839 1.00 48.42 238 THR B C 1
ATOM 7499 O O . THR B 1 245 ? -19.097 44.306 -2.834 1.00 48.44 238 THR B O 1
ATOM 7503 N N . LEU B 1 246 ? -18.280 45.189 -0.926 1.00 49.05 239 LEU B N 1
ATOM 7504 C CA . LEU B 1 246 ? -19.089 46.417 -1.010 1.00 50.03 239 LEU B CA 1
ATOM 7505 C C . LEU B 1 246 ? -18.649 47.304 -2.167 1.00 50.39 239 LEU B C 1
ATOM 7506 O O . LEU B 1 246 ? -19.465 47.976 -2.800 1.00 50.81 239 LEU B O 1
ATOM 7511 N N . ASP B 1 247 ? -17.345 47.291 -2.421 1.00 50.84 240 ASP B N 1
ATOM 7512 C CA . ASP B 1 247 ? -16.720 47.968 -3.549 1.00 51.24 240 ASP B CA 1
ATOM 7513 C C . ASP B 1 247 ? -17.224 47.419 -4.896 1.00 51.54 240 ASP B C 1
ATOM 7514 O O . ASP B 1 247 ? -17.285 48.151 -5.888 1.00 51.58 240 ASP B O 1
ATOM 7519 N N . SER B 1 248 ? -17.598 46.140 -4.911 1.00 51.74 241 SER B N 1
ATOM 7520 C CA . SER B 1 248 ? -18.042 45.449 -6.128 1.00 52.11 241 SER B CA 1
ATOM 7521 C C . SER B 1 248 ? -19.554 45.482 -6.341 1.00 52.41 241 SER B C 1
ATOM 7522 O O . SER B 1 248 ? -20.026 45.284 -7.459 1.00 52.91 241 SER B O 1
ATOM 7525 N N . LEU B 1 249 ? -20.305 45.726 -5.272 1.00 52.72 242 LEU B N 1
ATOM 7526 C CA . LEU B 1 249 ? -21.759 45.815 -5.357 1.00 53.07 242 LEU B CA 1
ATOM 7527 C C . LEU B 1 249 ? -22.275 47.231 -5.623 1.00 53.63 242 LEU B C 1
ATOM 7528 O O . LEU B 1 249 ? -23.387 47.398 -6.117 1.00 53.89 242 LEU B O 1
ATOM 7533 N N . SER B 1 250 ? -21.478 48.244 -5.287 1.00 54.23 243 SER B N 1
ATOM 7534 C CA . SER B 1 250 ? -21.833 49.637 -5.593 1.00 55.07 243 SER B CA 1
ATOM 7535 C C . SER B 1 250 ? -21.643 49.945 -7.083 1.00 54.97 243 SER B C 1
ATOM 7536 O O . SER B 1 250 ? -21.799 51.086 -7.518 1.00 54.89 243 SER B O 1
ATOM 7539 N N . LYS B 1 251 ? -21.311 48.904 -7.850 1.00 55.00 244 LYS B N 1
ATOM 7540 C CA . LYS B 1 251 ? -21.197 48.982 -9.304 1.00 54.96 244 LYS B CA 1
ATOM 7541 C C . LYS B 1 251 ? -22.324 48.191 -9.958 1.00 54.38 244 LYS B C 1
ATOM 7542 O O . LYS B 1 251 ? -22.628 48.395 -11.136 1.00 54.82 244 LYS B O 1
ATOM 7548 N N . ASN B 1 252 ? -22.936 47.304 -9.169 1.00 53.37 245 ASN B N 1
ATOM 7549 C CA . ASN B 1 252 ? -24.069 46.438 -9.566 1.00 52.59 245 ASN B CA 1
ATOM 7550 C C . ASN B 1 252 ? -23.669 45.051 -10.112 1.00 51.66 245 ASN B C 1
ATOM 7551 O O . ASN B 1 252 ? -24.395 44.404 -10.871 1.00 51.63 245 ASN B O 1
ATOM 7556 N N . GLY B 1 253 ? -22.502 44.601 -9.683 1.00 50.49 246 GLY B N 1
ATOM 7557 C CA . GLY B 1 253 ? -22.047 43.283 -10.030 1.00 49.22 246 GLY B CA 1
ATOM 7558 C C . GLY B 1 253 ? -22.619 42.274 -9.066 1.00 48.06 246 GLY B C 1
ATOM 7559 O O . GLY B 1 253 ? -23.520 42.565 -8.271 1.00 48.03 246 GLY B O 1
ATOM 7560 N N . GLN B 1 254 ? -22.090 41.070 -9.156 1.00 46.94 247 GLN B N 1
ATOM 7561 C CA . GLN B 1 254 ? -22.413 40.033 -8.217 1.00 45.60 247 GLN B CA 1
ATOM 7562 C C . GLN B 1 254 ? -21.107 39.521 -7.726 1.00 44.48 247 GLN B C 1
ATOM 7563 O O . GLN B 1 254 ? -20.113 39.551 -8.458 1.00 44.07 247 GLN B O 1
ATOM 7569 N N . VAL B 1 255 ? -21.115 39.061 -6.481 1.00 43.53 248 VAL B N 1
ATOM 7570 C CA . VAL B 1 255 ? -19.927 38.503 -5.856 1.00 42.92 248 VAL B CA 1
ATOM 7571 C C . VAL B 1 255 ? -20.186 37.095 -5.329 1.00 43.33 248 VAL B C 1
ATOM 7572 O O . VAL B 1 255 ? -21.220 36.825 -4.712 1.00 43.02 248 VAL B O 1
ATOM 7576 N N . LEU B 1 256 ? -19.236 36.211 -5.616 1.00 43.81 249 LEU B N 1
ATOM 7577 C CA . LEU B 1 256 ? -19.112 34.911 -4.994 1.00 44.33 249 LEU B CA 1
ATOM 7578 C C . LEU B 1 256 ? -17.934 34.947 -4.038 1.00 44.36 249 LEU B C 1
ATOM 7579 O O . LEU B 1 256 ? -16.818 35.231 -4.445 1.00 45.18 249 LEU B O 1
ATOM 7584 N N . VAL B 1 257 ? -18.185 34.666 -2.768 1.00 44.28 250 VAL B N 1
ATOM 7585 C CA . VAL B 1 257 ? -17.121 34.512 -1.783 1.00 43.98 250 VAL B CA 1
ATOM 7586 C C . VAL B 1 257 ? -16.965 33.025 -1.450 1.00 44.12 250 VAL B C 1
ATOM 7587 O O . VAL B 1 257 ? -17.947 32.340 -1.183 1.00 44.22 250 VAL B O 1
ATOM 7591 N N . PHE B 1 258 ? -15.732 32.531 -1.477 1.00 43.96 251 PHE B N 1
ATOM 7592 C CA . PHE B 1 258 ? -15.441 31.158 -1.086 1.00 43.51 251 PHE B CA 1
ATOM 7593 C C . PHE B 1 258 ? -14.771 31.124 0.271 1.00 43.92 251 PHE B C 1
ATOM 7594 O O . PHE B 1 258 ? -13.762 31.806 0.491 1.00 43.97 251 PHE B O 1
ATOM 7602 N N . ARG B 1 259 ? -15.366 30.369 1.195 1.00 44.29 252 ARG B N 1
ATOM 7603 C CA . ARG B 1 259 ? -14.749 30.083 2.484 1.00 44.55 252 ARG B CA 1
ATOM 7604 C C . ARG B 1 259 ? -14.563 28.576 2.573 1.00 45.56 252 ARG B C 1
ATOM 7605 O O . ARG B 1 259 ? -15.241 27.819 1.857 1.00 45.85 252 ARG B O 1
ATOM 7613 N N . ASN B 1 260 ? -13.647 28.171 3.451 1.00 45.93 253 ASN B N 1
ATOM 7614 C CA . ASN B 1 260 ? -13.195 26.806 3.611 1.00 47.43 253 ASN B CA 1
ATOM 7615 C C . ASN B 1 260 ? -14.214 25.917 4.309 1.00 47.27 253 ASN B C 1
ATOM 7616 O O . ASN B 1 260 ? -14.319 24.734 3.992 1.00 48.13 253 ASN B O 1
ATOM 7621 N N . SER B 1 261 ? -14.945 26.475 5.269 1.00 46.04 254 SER B N 1
ATOM 7622 C CA . SER B 1 261 ? -15.816 25.667 6.093 1.00 44.96 254 SER B CA 1
ATOM 7623 C C . SER B 1 261 ? -17.259 26.151 6.034 1.00 44.52 254 SER B C 1
ATOM 7624 O O . SER B 1 261 ? -17.547 27.321 5.713 1.00 44.10 254 SER B O 1
ATOM 7627 N N . ARG B 1 262 ? -18.169 25.238 6.346 1.00 43.55 255 ARG B N 1
ATOM 7628 C CA . ARG B 1 262 ? -19.590 25.521 6.254 1.00 43.22 255 ARG B CA 1
ATOM 7629 C C . ARG B 1 262 ? -19.984 26.642 7.197 1.00 43.12 255 ARG B C 1
ATOM 7630 O O . ARG B 1 262 ? -20.671 27.561 6.803 1.00 42.78 255 ARG B O 1
ATOM 7638 N N . LYS B 1 263 ? -19.549 26.550 8.450 1.00 44.12 256 LYS B N 1
ATOM 7639 C CA . LYS B 1 263 ? -19.905 27.536 9.468 1.00 44.97 256 LYS B CA 1
ATOM 7640 C C . LYS B 1 263 ? -19.357 28.918 9.128 1.00 44.69 256 LYS B C 1
ATOM 7641 O O . LYS B 1 263 ? -20.026 29.910 9.366 1.00 44.96 256 LYS B O 1
ATOM 7647 N N . MET B 1 264 ? -18.160 28.969 8.546 1.00 44.28 257 MET B N 1
ATOM 7648 C CA . MET B 1 264 ? -17.563 30.230 8.117 1.00 44.30 257 MET B CA 1
ATOM 7649 C C . MET B 1 264 ? -18.268 30.844 6.915 1.00 43.52 257 MET B C 1
ATOM 7650 O O . MET B 1 264 ? -18.342 32.071 6.789 1.00 43.66 257 MET B O 1
ATOM 7655 N N . ALA B 1 265 ? -18.779 30.000 6.026 1.00 42.36 258 ALA B N 1
ATOM 7656 C CA . ALA B 1 265 ? -19.590 30.487 4.926 1.00 41.71 258 ALA B CA 1
ATOM 7657 C C . ALA B 1 265 ? -20.846 31.128 5.486 1.00 41.22 258 ALA B C 1
ATOM 7658 O O . ALA B 1 265 ? -21.232 32.186 5.031 1.00 40.98 258 ALA B O 1
ATOM 7660 N N . GLU B 1 266 ? -21.469 30.492 6.478 1.00 41.14 259 GLU B N 1
ATOM 7661 C CA . GLU B 1 266 ? -22.698 31.027 7.084 1.00 41.49 259 GLU B CA 1
ATOM 7662 C C . GLU B 1 266 ? -22.457 32.363 7.794 1.00 41.48 259 GLU B C 1
ATOM 7663 O O . GLU B 1 266 ? -23.229 33.322 7.609 1.00 41.10 259 GLU B O 1
ATOM 7669 N N . SER B 1 267 ? -21.383 32.430 8.584 1.00 41.03 260 SER B N 1
ATOM 7670 C CA . SER B 1 267 ? -21.125 33.610 9.389 1.00 41.54 260 SER B CA 1
ATOM 7671 C C . SER B 1 267 ? -20.575 34.777 8.561 1.00 40.84 260 SER B C 1
ATOM 7672 O O . SER B 1 267 ? -20.915 35.929 8.821 1.00 40.56 260 SER B O 1
ATOM 7675 N N . THR B 1 268 ? -19.739 34.474 7.573 1.00 40.47 261 THR B N 1
ATOM 7676 C CA . THR B 1 268 ? -19.300 35.473 6.615 1.00 40.79 261 THR B CA 1
ATOM 7677 C C . THR B 1 268 ? -20.511 36.090 5.892 1.00 41.37 261 THR B C 1
ATOM 7678 O O . THR B 1 268 ? -20.594 37.314 5.764 1.00 41.59 261 THR B O 1
ATOM 7682 N N . ALA B 1 269 ? -21.452 35.253 5.448 1.00 41.48 262 ALA B N 1
ATOM 7683 C CA . ALA B 1 269 ? -22.667 35.735 4.778 1.00 41.70 262 ALA B CA 1
ATOM 7684 C C . ALA B 1 269 ? -23.454 36.713 5.648 1.00 42.15 262 ALA B C 1
ATOM 7685 O O . ALA B 1 269 ? -23.928 37.754 5.169 1.00 41.51 262 ALA B O 1
ATOM 7687 N N . LEU B 1 270 ? -23.604 36.360 6.919 1.00 43.01 263 LEU B N 1
ATOM 7688 C CA . LEU B 1 270 ? -24.336 37.182 7.863 1.00 44.80 263 LEU B CA 1
ATOM 7689 C C . LEU B 1 270 ? -23.618 38.525 8.111 1.00 45.09 263 LEU B C 1
ATOM 7690 O O . LEU B 1 270 ? -24.266 39.571 8.264 1.00 45.35 263 LEU B O 1
ATOM 7695 N N . LYS B 1 271 ? -22.286 38.482 8.106 1.00 45.42 264 LYS B N 1
ATOM 7696 C CA . LYS B 1 271 ? -21.436 39.666 8.216 1.00 45.51 264 LYS B CA 1
ATOM 7697 C C . LYS B 1 271 ? -21.653 40.598 7.024 1.00 45.29 264 LYS B C 1
ATOM 7698 O O . LYS B 1 271 ? -21.818 41.796 7.196 1.00 45.52 264 LYS B O 1
ATOM 7704 N N . ILE B 1 272 ? -21.647 40.047 5.813 1.00 45.34 265 ILE B N 1
ATOM 7705 C CA . ILE B 1 272 ? -21.870 40.849 4.605 1.00 44.70 265 ILE B CA 1
ATOM 7706 C C . ILE B 1 272 ? -23.291 41.432 4.598 1.00 45.27 265 ILE B C 1
ATOM 7707 O O . ILE B 1 272 ? -23.475 42.597 4.257 1.00 45.07 265 ILE B O 1
ATOM 7712 N N . ALA B 1 273 ? -24.274 40.622 4.997 1.00 45.51 266 ALA B N 1
ATOM 7713 C CA . ALA B 1 273 ? -25.679 41.039 5.056 1.00 46.10 266 ALA B CA 1
ATOM 7714 C C . ALA B 1 273 ? -25.932 42.314 5.865 1.00 46.86 266 ALA B C 1
ATOM 7715 O O . ALA B 1 273 ? -26.754 43.142 5.469 1.00 47.08 266 ALA B O 1
ATOM 7717 N N . ASN B 1 274 ? -25.241 42.466 6.993 1.00 47.73 267 ASN B N 1
ATOM 7718 C CA . ASN B 1 274 ? -25.352 43.682 7.815 1.00 48.86 267 ASN B CA 1
ATOM 7719 C C . ASN B 1 274 ? -24.914 44.950 7.087 1.00 49.20 267 ASN B C 1
ATOM 7720 O O . ASN B 1 274 ? -25.331 46.050 7.441 1.00 49.64 267 ASN B O 1
ATOM 7725 N N . TYR B 1 275 ? -24.082 44.782 6.064 1.00 50.00 268 TYR B N 1
ATOM 7726 C CA . TYR B 1 275 ? -23.555 45.891 5.280 1.00 50.89 268 TYR B CA 1
ATOM 7727 C C . TYR B 1 275 ? -24.271 46.083 3.938 1.00 51.29 268 TYR B C 1
ATOM 7728 O O . TYR B 1 275 ? -23.720 46.751 3.036 1.00 51.45 268 TYR B O 1
ATOM 7737 N N . MET B 1 276 ? -25.497 45.516 3.818 1.00 51.45 269 MET B N 1
ATOM 7738 C CA . MET B 1 276 ? -26.291 45.611 2.580 1.00 51.88 269 MET B CA 1
ATOM 7739 C C . MET B 1 276 ? -27.393 46.677 2.660 1.00 52.11 269 MET B C 1
ATOM 7740 O O . MET B 1 276 ? -28.593 46.363 2.662 1.00 52.73 269 MET B O 1
ATOM 7745 N N . ASN B 1 277 ? -26.986 47.938 2.716 1.00 51.85 270 ASN B N 1
ATOM 7746 C CA . ASN B 1 277 ? -27.966 49.017 2.851 1.00 52.06 270 ASN B CA 1
ATOM 7747 C C . ASN B 1 277 ? -28.006 49.948 1.605 1.00 51.81 270 ASN B C 1
ATOM 7748 O O . ASN B 1 277 ? -29.087 50.349 1.127 1.00 51.62 270 ASN B O 1
ATOM 7753 N N . PHE B 1 278 ? -26.799 50.229 1.091 1.00 51.92 271 PHE B N 1
ATOM 7754 C CA . PHE B 1 278 ? -26.594 51.153 -0.041 1.00 52.46 271 PHE B CA 1
ATOM 7755 C C . PHE B 1 278 ? -26.885 50.481 -1.402 1.00 52.15 271 PHE B C 1
ATOM 7756 O O . PHE B 1 278 ? -26.775 51.054 -2.453 1.00 52.57 271 PHE B O 1
ATOM 7764 N N . VAL B 1 279 ? -27.221 49.192 -1.375 1.00 51.70 272 VAL B N 1
ATOM 7765 C CA . VAL B 1 279 ? -27.235 48.319 -2.581 1.00 51.30 272 VAL B CA 1
ATOM 7766 C C . VAL B 1 279 ? -28.578 48.264 -3.293 1.00 50.85 272 VAL B C 1
ATOM 7767 O O . VAL B 1 279 ? -29.655 47.901 -2.637 1.00 51.10 272 VAL B O 1
ATOM 7771 N N . SER B 1 280 ? -28.533 48.522 -4.620 1.00 50.15 273 SER B N 1
ATOM 7772 C CA . SER B 1 280 ? -29.708 48.311 -5.483 1.00 50.03 273 SER B CA 1
ATOM 7773 C C . SER B 1 280 ? -30.116 46.812 -5.393 1.00 50.04 273 SER B C 1
ATOM 7774 O O . SER B 1 280 ? -29.338 45.893 -5.756 1.00 49.92 273 SER B O 1
ATOM 7777 N N . LEU B 1 281 ? -31.319 46.575 -4.865 1.00 49.96 274 LEU B N 1
ATOM 7778 C CA . LEU B 1 281 ? -31.883 45.223 -4.796 1.00 49.92 274 LEU B CA 1
ATOM 7779 C C . LEU B 1 281 ? -33.326 45.226 -5.319 1.00 50.11 274 LEU B C 1
ATOM 7780 O O . LEU B 1 281 ? -34.097 46.172 -5.078 1.00 50.08 274 LEU B O 1
ATOM 7785 N N . ASP B 1 282 ? -33.659 44.164 -6.055 1.00 50.05 275 ASP B N 1
ATOM 7786 C CA . ASP B 1 282 ? -35.001 43.887 -6.563 1.00 49.95 275 ASP B CA 1
ATOM 7787 C C . ASP B 1 282 ? -35.805 43.238 -5.432 1.00 49.97 275 ASP B C 1
ATOM 7788 O O . ASP B 1 282 ? -35.822 41.993 -5.283 1.00 50.07 275 ASP B O 1
ATOM 7793 N N . GLU B 1 283 ? -36.454 44.097 -4.631 1.00 49.91 276 GLU B N 1
ATOM 7794 C CA . GLU B 1 283 ? -37.064 43.681 -3.365 1.00 50.17 276 GLU B CA 1
ATOM 7795 C C . GLU B 1 283 ? -38.260 42.746 -3.520 1.00 50.00 276 GLU B C 1
ATOM 7796 O O . GLU B 1 283 ? -38.486 41.867 -2.609 1.00 50.22 276 GLU B O 1
ATOM 7802 N N . ASN B 1 284 ? -39.023 42.936 -4.665 1.00 50.07 277 ASN B N 1
ATOM 7803 C CA . ASN B 1 284 ? -40.221 42.099 -4.873 1.00 50.10 277 ASN B CA 1
ATOM 7804 C C . ASN B 1 284 ? -39.849 40.707 -5.370 1.00 49.85 277 ASN B C 1
ATOM 7805 O O . ASN B 1 284 ? -40.511 39.723 -5.018 1.00 49.88 277 ASN B O 1
ATOM 7810 N N . ALA B 1 285 ? -38.782 40.646 -6.183 1.00 49.63 278 ALA B N 1
ATOM 7811 C CA . ALA B 1 285 ? -38.202 39.381 -6.644 1.00 49.25 278 ALA B CA 1
ATOM 7812 C C . ALA B 1 285 ? -37.671 38.552 -5.482 1.00 49.25 278 ALA B C 1
ATOM 7813 O O . ALA B 1 285 ? -37.806 37.313 -5.465 1.00 49.39 278 ALA B O 1
ATOM 7815 N N . LEU B 1 286 ? -37.046 39.239 -4.521 1.00 48.91 279 LEU B N 1
ATOM 7816 C CA . LEU B 1 286 ? -36.482 38.589 -3.340 1.00 48.21 279 LEU B CA 1
ATOM 7817 C C . LEU B 1 286 ? -37.595 38.111 -2.424 1.00 48.14 279 LEU B C 1
ATOM 7818 O O . LEU B 1 286 ? -37.470 37.087 -1.769 1.00 48.08 279 LEU B O 1
ATOM 7823 N N . SER B 1 287 ? -38.689 38.865 -2.402 1.00 48.39 280 SER B N 1
ATOM 7824 C CA . SER B 1 287 ? -39.876 38.510 -1.627 1.00 48.41 280 SER B CA 1
ATOM 7825 C C . SER B 1 287 ? -40.543 37.231 -2.151 1.00 48.29 280 SER B C 1
ATOM 7826 O O . SER B 1 287 ? -41.136 36.475 -1.378 1.00 48.26 280 SER B O 1
ATOM 7829 N N . GLU B 1 288 ? -40.440 37.014 -3.464 1.00 48.17 281 GLU B N 1
ATOM 7830 C CA . GLU B 1 288 ? -40.974 35.822 -4.125 1.00 48.32 281 GLU B CA 1
ATOM 7831 C C . GLU B 1 288 ? -40.058 34.618 -3.923 1.00 47.97 281 GLU B C 1
ATOM 7832 O O . GLU B 1 288 ? -40.528 33.481 -3.810 1.00 48.11 281 GLU B O 1
ATOM 7838 N N . ILE B 1 289 ? -38.752 34.878 -3.887 1.00 47.25 282 ILE B N 1
ATOM 7839 C CA . ILE B 1 289 ? -37.757 33.870 -3.542 1.00 46.47 282 ILE B CA 1
ATOM 7840 C C . ILE B 1 289 ? -37.934 33.495 -2.076 1.00 46.39 282 ILE B C 1
ATOM 7841 O O . ILE B 1 289 ? -37.739 32.351 -1.694 1.00 46.53 282 ILE B O 1
ATOM 7846 N N . LEU B 1 290 ? -38.337 34.467 -1.267 1.00 46.36 283 LEU B N 1
ATOM 7847 C CA . LEU B 1 290 ? -38.594 34.256 0.149 1.00 46.37 283 LEU B CA 1
ATOM 7848 C C . LEU B 1 290 ? -39.838 33.388 0.377 1.00 46.65 283 LEU B C 1
ATOM 7849 O O . LEU B 1 290 ? -39.895 32.594 1.319 1.00 46.28 283 LEU B O 1
ATOM 7854 N N . LYS B 1 291 ? -40.825 33.544 -0.498 1.00 47.15 284 LYS B N 1
ATOM 7855 C CA . LYS B 1 291 ? -42.053 32.749 -0.438 1.00 47.99 284 LYS B CA 1
ATOM 7856 C C . LYS B 1 291 ? -41.825 31.285 -0.825 1.00 48.07 284 LYS B C 1
ATOM 7857 O O . LYS B 1 291 ? -42.355 30.380 -0.178 1.00 48.02 284 LYS B O 1
ATOM 7863 N N . GLN B 1 292 ? -41.041 31.068 -1.879 1.00 48.26 285 GLN B N 1
ATOM 7864 C CA . GLN B 1 292 ? -40.657 29.730 -2.316 1.00 48.47 285 GLN B CA 1
ATOM 7865 C C . GLN B 1 292 ? -39.832 29.018 -1.248 1.00 48.19 285 GLN B C 1
ATOM 7866 O O . GLN B 1 292 ? -39.955 27.808 -1.075 1.00 48.24 285 GLN B O 1
ATOM 7872 N N . LEU B 1 293 ? -38.992 29.782 -0.551 1.00 47.96 286 LEU B N 1
ATOM 7873 C CA . LEU B 1 293 ? -38.190 29.287 0.565 1.00 47.62 286 LEU B CA 1
ATOM 7874 C C . LEU B 1 293 ? -39.056 28.727 1.685 1.00 48.09 286 LEU B C 1
ATOM 7875 O O . LEU B 1 293 ? -38.824 27.622 2.160 1.00 48.46 286 LEU B O 1
ATOM 7880 N N . ASP B 1 294 ? -40.051 29.497 2.102 1.00 48.91 287 ASP B N 1
ATOM 7881 C CA . ASP B 1 294 ? -41.035 29.057 3.084 1.00 49.73 287 ASP B CA 1
ATOM 7882 C C . ASP B 1 294 ? -41.730 27.761 2.653 1.00 50.05 287 ASP B C 1
ATOM 7883 O O . ASP B 1 294 ? -41.984 26.889 3.490 1.00 50.23 287 ASP B O 1
ATOM 7888 N N . ASP B 1 295 ? -42.032 27.647 1.354 1.00 50.08 288 ASP B N 1
ATOM 7889 C CA . ASP B 1 295 ? -42.767 26.501 0.804 1.00 50.42 288 ASP B CA 1
ATOM 7890 C C . ASP B 1 295 ? -41.954 25.196 0.714 1.00 50.15 288 ASP B C 1
ATOM 7891 O O . ASP B 1 295 ? -42.539 24.109 0.716 1.00 50.05 288 ASP B O 1
ATOM 7896 N N . ILE B 1 296 ? -40.626 25.299 0.615 1.00 49.91 289 ILE B N 1
ATOM 7897 C CA . ILE B 1 296 ? -39.759 24.111 0.525 1.00 49.79 289 ILE B CA 1
ATOM 7898 C C . ILE B 1 296 ? -39.937 23.195 1.735 1.00 50.13 289 ILE B C 1
ATOM 7899 O O . ILE B 1 296 ? -39.725 23.593 2.886 1.00 50.15 289 ILE B O 1
ATOM 7904 N N . GLU B 1 297 ? -40.337 21.964 1.462 1.00 50.47 290 GLU B N 1
ATOM 7905 C CA . GLU B 1 297 ? -40.617 21.008 2.516 1.00 51.25 290 GLU B CA 1
ATOM 7906 C C . GLU B 1 297 ? -39.390 20.142 2.800 1.00 50.85 290 GLU B C 1
ATOM 7907 O O . GLU B 1 297 ? -39.274 19.565 3.879 1.00 51.06 290 GLU B O 1
ATOM 7913 N N . GLU B 1 298 ? -38.480 20.060 1.829 1.00 50.53 291 GLU B N 1
ATOM 7914 C CA . GLU B 1 298 ? -37.260 19.255 1.961 1.00 50.04 291 GLU B CA 1
ATOM 7915 C C . GLU B 1 298 ? -36.049 20.143 2.281 1.00 49.31 291 GLU B C 1
ATOM 7916 O O . GLU B 1 298 ? -35.275 20.518 1.409 1.00 49.03 291 GLU B O 1
ATOM 7922 N N . GLY B 1 299 ? -35.918 20.474 3.559 1.00 48.53 292 GLY B N 1
ATOM 7923 C CA . GLY B 1 299 ? -34.906 21.380 4.060 1.00 47.89 292 GLY B CA 1
ATOM 7924 C C . GLY B 1 299 ? -35.195 21.606 5.532 1.00 47.70 292 GLY B C 1
ATOM 7925 O O . GLY B 1 299 ? -36.352 21.475 5.968 1.00 48.00 292 GLY B O 1
ATOM 7926 N N . GLY B 1 300 ? -34.165 21.940 6.304 1.00 46.95 293 GLY B N 1
ATOM 7927 C CA . GLY B 1 300 ? -34.332 22.121 7.743 1.00 46.68 293 GLY B CA 1
ATOM 7928 C C . GLY B 1 300 ? -34.924 23.473 8.107 1.00 46.59 293 GLY B C 1
ATOM 7929 O O . GLY B 1 300 ? -34.754 24.450 7.370 1.00 46.81 293 GLY B O 1
ATOM 7930 N N . SER B 1 301 ? -35.606 23.527 9.252 1.00 46.09 294 SER B N 1
ATOM 7931 C CA . SER B 1 301 ? -36.185 24.763 9.781 1.00 45.93 294 SER B CA 1
ATOM 7932 C C . SER B 1 301 ? -35.135 25.826 10.102 1.00 45.68 294 SER B C 1
ATOM 7933 O O . SER B 1 301 ? -35.312 26.988 9.741 1.00 45.92 294 SER B O 1
ATOM 7936 N N . ASP B 1 302 ? -34.060 25.430 10.783 1.00 44.71 295 ASP B N 1
ATOM 7937 C CA . ASP B 1 302 ? -32.980 26.354 11.134 1.00 44.19 295 ASP B CA 1
ATOM 7938 C C . ASP B 1 302 ? -32.284 26.911 9.894 1.00 43.79 295 ASP B C 1
ATOM 7939 O O . ASP B 1 302 ? -31.952 28.103 9.851 1.00 43.41 295 ASP B O 1
ATOM 7944 N N . GLU B 1 303 ? -32.058 26.041 8.899 1.00 42.85 296 GLU B N 1
ATOM 7945 C CA . GLU B 1 303 ? -31.482 26.440 7.618 1.00 42.11 296 GLU B CA 1
ATOM 7946 C C . GLU B 1 303 ? -32.368 27.490 6.947 1.00 41.55 296 GLU B C 1
ATOM 7947 O O . GLU B 1 303 ? -31.880 28.502 6.467 1.00 41.04 296 GLU B O 1
ATOM 7953 N N . LYS B 1 304 ? -33.669 27.236 6.911 1.00 41.82 297 LYS B N 1
ATOM 7954 C CA . LYS B 1 304 ? -34.594 28.151 6.255 1.00 42.92 297 LYS B CA 1
ATOM 7955 C C . LYS B 1 304 ? -34.621 29.505 6.976 1.00 43.00 297 LYS B C 1
ATOM 7956 O O . LYS B 1 304 ? -34.650 30.551 6.335 1.00 42.78 297 LYS B O 1
ATOM 7962 N N . GLU B 1 305 ? -34.555 29.454 8.304 1.00 43.76 298 GLU B N 1
ATOM 7963 C CA . GLU B 1 305 ? -34.513 30.635 9.178 1.00 44.69 298 GLU B CA 1
ATOM 7964 C C . GLU B 1 305 ? -33.276 31.485 8.837 1.00 44.40 298 GLU B C 1
ATOM 7965 O O . GLU B 1 305 ? -33.399 32.673 8.548 1.00 43.75 298 GLU B O 1
ATOM 7971 N N . LEU B 1 306 ? -32.096 30.849 8.820 1.00 44.71 299 LEU B N 1
ATOM 7972 C CA . LEU B 1 306 ? -30.822 31.519 8.482 1.00 44.56 299 LEU B CA 1
ATOM 7973 C C . LEU B 1 306 ? -30.836 32.146 7.077 1.00 44.16 299 LEU B C 1
ATOM 7974 O O . LEU B 1 306 ? -30.385 33.281 6.881 1.00 44.53 299 LEU B O 1
ATOM 7979 N N . LEU B 1 307 ? -31.377 31.414 6.111 1.00 43.40 300 LEU B N 1
ATOM 7980 C CA . LEU B 1 307 ? -31.426 31.888 4.742 1.00 43.50 300 LEU B CA 1
ATOM 7981 C C . LEU B 1 307 ? -32.477 32.982 4.541 1.00 43.89 300 LEU B C 1
ATOM 7982 O O . LEU B 1 307 ? -32.261 33.897 3.745 1.00 43.84 300 LEU B O 1
ATOM 7987 N N . LYS B 1 308 ? -33.592 32.865 5.268 1.00 43.99 301 LYS B N 1
ATOM 7988 C CA . LYS B 1 308 ? -34.692 33.834 5.274 1.00 44.96 301 LYS B CA 1
ATOM 7989 C C . LYS B 1 308 ? -34.211 35.231 5.639 1.00 44.84 301 LYS B C 1
ATOM 7990 O O . LYS B 1 308 ? -34.740 36.223 5.145 1.00 45.79 301 LYS B O 1
ATOM 7996 N N . SER B 1 309 ? -33.216 35.312 6.512 1.00 44.47 302 SER B N 1
ATOM 7997 C CA . SER B 1 309 ? -32.726 36.605 6.935 1.00 44.49 302 SER B CA 1
ATOM 7998 C C . SER B 1 309 ? -31.576 37.110 6.056 1.00 44.21 302 SER B C 1
ATOM 7999 O O . SER B 1 309 ? -31.264 38.299 6.068 1.00 44.72 302 SER B O 1
ATOM 8002 N N . LEU B 1 310 ? -30.960 36.219 5.284 1.00 43.79 303 LEU B N 1
ATOM 8003 C CA . LEU B 1 310 ? -29.892 36.619 4.373 1.00 42.82 303 LEU B CA 1
ATOM 8004 C C . LEU B 1 310 ? -30.439 37.060 3.030 1.00 42.78 303 LEU B C 1
ATOM 8005 O O . LEU B 1 310 ? -29.996 38.054 2.457 1.00 43.21 303 LEU B O 1
ATOM 8010 N N . ILE B 1 311 ? -31.403 36.308 2.521 1.00 42.66 304 ILE B N 1
ATOM 8011 C CA . ILE B 1 311 ? -31.911 36.529 1.175 1.00 42.31 304 ILE B CA 1
ATOM 8012 C C . ILE B 1 311 ? -32.684 37.841 1.117 1.00 42.29 304 ILE B C 1
ATOM 8013 O O . ILE B 1 311 ? -32.590 38.581 0.137 1.00 42.43 304 ILE B O 1
ATOM 8018 N N . SER B 1 312 ? -33.392 38.161 2.193 1.00 42.38 305 SER B N 1
ATOM 8019 C CA . SER B 1 312 ? -34.064 39.461 2.279 1.00 42.71 305 SER B CA 1
ATOM 8020 C C . SER B 1 312 ? -33.071 40.640 2.191 1.00 42.40 305 SER B C 1
ATOM 8021 O O . SER B 1 312 ? -33.475 41.764 1.939 1.00 42.76 305 SER B O 1
ATOM 8024 N N . LYS B 1 313 ? -31.776 40.362 2.365 1.00 42.39 306 LYS B N 1
ATOM 8025 C CA . LYS B 1 313 ? -30.705 41.369 2.223 1.00 41.65 306 LYS B CA 1
ATOM 8026 C C . LYS B 1 313 ? -29.907 41.157 0.923 1.00 41.18 306 LYS B C 1
ATOM 8027 O O . LYS B 1 313 ? -28.880 41.815 0.700 1.00 40.76 306 LYS B O 1
ATOM 8033 N N . GLY B 1 314 ? -30.369 40.228 0.082 1.00 40.40 307 GLY B N 1
ATOM 8034 C CA . GLY B 1 314 ? -29.715 39.936 -1.198 1.00 40.29 307 GLY B CA 1
ATOM 8035 C C . GLY B 1 314 ? -28.494 39.028 -1.108 1.00 40.70 307 GLY B C 1
ATOM 8036 O O . GLY B 1 314 ? -27.640 39.037 -2.005 1.00 40.96 307 GLY B O 1
ATOM 8037 N N . VAL B 1 315 ? -28.429 38.224 -0.040 1.00 40.36 308 VAL B N 1
ATOM 8038 C CA . VAL B 1 315 ? -27.264 37.394 0.290 1.00 40.21 308 VAL B CA 1
ATOM 8039 C C . VAL B 1 315 ? -27.706 35.930 0.566 1.00 40.77 308 VAL B C 1
ATOM 8040 O O . VAL B 1 315 ? -28.846 35.662 0.956 1.00 40.88 308 VAL B O 1
ATOM 8044 N N . ALA B 1 316 ? -26.814 34.984 0.334 1.00 40.82 309 ALA B N 1
ATOM 8045 C CA . ALA B 1 316 ? -27.067 33.581 0.687 1.00 41.32 309 ALA B CA 1
ATOM 8046 C C . ALA B 1 316 ? -25.750 32.925 0.984 1.00 41.51 309 ALA B C 1
ATOM 8047 O O . ALA B 1 316 ? -24.695 33.442 0.590 1.00 41.69 309 ALA B O 1
ATOM 8049 N N . TYR B 1 317 ? -25.794 31.793 1.683 1.00 42.25 310 TYR B N 1
ATOM 8050 C CA . TYR B 1 317 ? -24.634 30.903 1.733 1.00 41.64 310 TYR B CA 1
ATOM 8051 C C . TYR B 1 317 ? -24.993 29.641 0.992 1.00 42.17 310 TYR B C 1
ATOM 8052 O O . TYR B 1 317 ? -26.169 29.372 0.739 1.00 41.81 310 TYR B O 1
ATOM 8061 N N . HIS B 1 318 ? -23.968 28.860 0.650 1.00 42.37 311 HIS B N 1
ATOM 8062 C CA . HIS B 1 318 ? -24.162 27.697 -0.169 1.00 42.10 311 HIS B CA 1
ATOM 8063 C C . HIS B 1 318 ? -23.125 26.666 0.237 1.00 42.01 311 HIS B C 1
ATOM 8064 O O . HIS B 1 318 ? -21.906 26.887 0.101 1.00 41.92 311 HIS B O 1
ATOM 8071 N N . HIS B 1 319 ? -23.611 25.554 0.788 1.00 41.11 312 HIS B N 1
ATOM 8072 C CA . HIS B 1 319 ? -22.760 24.403 1.053 1.00 40.47 312 HIS B CA 1
ATOM 8073 C C . HIS B 1 319 ? -23.578 23.101 0.986 1.00 40.95 312 HIS B C 1
ATOM 8074 O O . HIS B 1 319 ? -24.819 23.147 0.862 1.00 40.87 312 HIS B O 1
ATOM 8081 N N . ALA B 1 320 ? -22.884 21.961 1.080 1.00 39.98 313 ALA B N 1
ATOM 8082 C CA . ALA B 1 320 ? -23.490 20.634 0.855 1.00 40.76 313 ALA B CA 1
ATOM 8083 C C . ALA B 1 320 ? -24.315 20.126 2.061 1.00 40.48 313 ALA B C 1
ATOM 8084 O O . ALA B 1 320 ? -25.033 19.131 1.961 1.00 40.31 313 ALA B O 1
ATOM 8086 N N . GLY B 1 321 ? -24.212 20.827 3.188 1.00 40.40 314 GLY B N 1
ATOM 8087 C CA . GLY B 1 321 ? -25.138 20.655 4.310 1.00 40.44 314 GLY B CA 1
ATOM 8088 C C . GLY B 1 321 ? -26.591 20.974 3.967 1.00 40.33 314 GLY B C 1
ATOM 8089 O O . GLY B 1 321 ? -27.507 20.369 4.521 1.00 39.99 314 GLY B O 1
ATOM 8090 N N . LEU B 1 322 ? -26.800 21.918 3.052 1.00 39.87 315 LEU B N 1
ATOM 8091 C CA . LEU B 1 322 ? -28.128 22.255 2.569 1.00 39.94 315 LEU B CA 1
ATOM 8092 C C . LEU B 1 322 ? -28.637 21.201 1.607 1.00 40.32 315 LEU B C 1
ATOM 8093 O O . LEU B 1 322 ? -27.873 20.657 0.803 1.00 39.91 315 LEU B O 1
ATOM 8098 N N . SER B 1 323 ? -29.933 20.921 1.676 1.00 40.29 316 SER B N 1
ATOM 8099 C CA . SER B 1 323 ? -30.541 20.023 0.715 1.00 40.81 316 SER B CA 1
ATOM 8100 C C . SER B 1 323 ? -30.478 20.592 -0.706 1.00 41.05 316 SER B C 1
ATOM 8101 O O . SER B 1 323 ? -30.204 21.772 -0.925 1.00 40.96 316 SER B O 1
ATOM 8104 N N . LYS B 1 324 ? -30.737 19.716 -1.662 1.00 42.26 317 LYS B N 1
ATOM 8105 C CA . LYS B 1 324 ? -30.752 20.036 -3.084 1.00 43.03 317 LYS B CA 1
ATOM 8106 C C . LYS B 1 324 ? -31.797 21.094 -3.404 1.00 42.48 317 LYS B C 1
ATOM 8107 O O . LYS B 1 324 ? -31.513 22.047 -4.131 1.00 42.34 317 LYS B O 1
ATOM 8113 N N . ALA B 1 325 ? -32.999 20.947 -2.850 1.00 42.56 318 ALA B N 1
ATOM 8114 C CA . ALA B 1 325 ? -34.059 21.950 -3.039 1.00 42.88 318 ALA B CA 1
ATOM 8115 C C . ALA B 1 325 ? -33.608 23.358 -2.631 1.00 43.01 318 ALA B C 1
ATOM 8116 O O . ALA B 1 325 ? -33.919 24.336 -3.319 1.00 43.53 318 ALA B O 1
ATOM 8118 N N . LEU B 1 326 ? -32.877 23.447 -1.522 1.00 42.89 319 LEU B N 1
ATOM 8119 C CA . LEU B 1 326 ? -32.412 24.716 -0.988 1.00 43.12 319 LEU B CA 1
ATOM 8120 C C . LEU B 1 326 ? -31.341 25.283 -1.893 1.00 43.43 319 LEU B C 1
ATOM 8121 O O . LEU B 1 326 ? -31.416 26.441 -2.287 1.00 43.41 319 LEU B O 1
ATOM 8126 N N . ARG B 1 327 ? -30.356 24.451 -2.228 1.00 43.15 320 ARG B N 1
ATOM 8127 C CA . ARG B 1 327 ? -29.289 24.843 -3.137 1.00 43.25 320 ARG B CA 1
ATOM 8128 C C . ARG B 1 327 ? -29.793 25.278 -4.527 1.00 43.16 320 ARG B C 1
ATOM 8129 O O . ARG B 1 327 ? -29.276 26.232 -5.103 1.00 42.92 320 ARG B O 1
ATOM 8137 N N . ASP B 1 328 ? -30.799 24.576 -5.042 1.00 42.91 321 ASP B N 1
ATOM 8138 C CA . ASP B 1 328 ? -31.436 24.912 -6.300 1.00 43.39 321 ASP B CA 1
ATOM 8139 C C . ASP B 1 328 ? -32.114 26.304 -6.232 1.00 43.30 321 ASP B C 1
ATOM 8140 O O . ASP B 1 328 ? -32.102 27.046 -7.210 1.00 42.71 321 ASP B O 1
ATOM 8145 N N . LEU B 1 329 ? -32.710 26.638 -5.088 1.00 43.43 322 LEU B N 1
ATOM 8146 C CA . LEU B 1 329 ? -33.389 27.926 -4.917 1.00 43.70 322 LEU B CA 1
ATOM 8147 C C . LEU B 1 329 ? -32.343 29.049 -4.849 1.00 43.94 322 LEU B C 1
ATOM 8148 O O . LEU B 1 329 ? -32.520 30.123 -5.429 1.00 43.72 322 LEU B O 1
ATOM 8153 N N . ILE B 1 330 ? -31.259 28.784 -4.130 1.00 43.60 323 ILE B N 1
ATOM 8154 C CA . ILE B 1 330 ? -30.185 29.749 -3.971 1.00 43.89 323 ILE B CA 1
ATOM 8155 C C . ILE B 1 330 ? -29.502 30.033 -5.314 1.00 44.38 323 ILE B C 1
ATOM 8156 O O . ILE B 1 330 ? -29.333 31.192 -5.698 1.00 44.25 323 ILE B O 1
ATOM 8161 N N . GLU B 1 331 ? -29.145 28.963 -6.024 1.00 44.81 324 GLU B N 1
ATOM 8162 C CA . GLU B 1 331 ? -28.471 29.043 -7.323 1.00 45.42 324 GLU B CA 1
ATOM 8163 C C . GLU B 1 331 ? -29.274 29.800 -8.377 1.00 45.36 324 GLU B C 1
ATOM 8164 O O . GLU B 1 331 ? -28.704 30.619 -9.112 1.00 45.37 324 GLU B O 1
ATOM 8170 N N . GLU B 1 332 ? -30.577 29.528 -8.472 1.00 45.28 325 GLU B N 1
ATOM 8171 C CA . GLU B 1 332 ? -31.387 30.239 -9.452 1.00 45.47 325 GLU B CA 1
ATOM 8172 C C . GLU B 1 332 ? -31.619 31.705 -9.087 1.00 44.84 325 GLU B C 1
ATOM 8173 O O . GLU B 1 332 ? -31.697 32.544 -9.968 1.00 45.05 325 GLU B O 1
ATOM 8179 N N . GLY B 1 333 ? -31.748 32.006 -7.799 1.00 44.28 326 GLY B N 1
ATOM 8180 C CA . GLY B 1 333 ? -31.854 33.395 -7.343 1.00 43.90 326 GLY B CA 1
ATOM 8181 C C . GLY B 1 333 ? -30.639 34.193 -7.792 1.00 43.56 326 GLY B C 1
ATOM 8182 O O . GLY B 1 333 ? -30.764 35.336 -8.230 1.00 43.55 326 GLY B O 1
ATOM 8183 N N . PHE B 1 334 ? -29.465 33.568 -7.693 1.00 42.92 327 PHE B N 1
ATOM 8184 C CA . PHE B 1 334 ? -28.211 34.158 -8.155 1.00 42.31 327 PHE B CA 1
ATOM 8185 C C . PHE B 1 334 ? -28.159 34.249 -9.674 1.00 42.09 327 PHE B C 1
ATOM 8186 O O . PHE B 1 334 ? -27.737 35.271 -10.240 1.00 41.90 327 PHE B O 1
ATOM 8194 N N . ARG B 1 335 ? -28.581 33.174 -10.336 1.00 41.86 328 ARG B N 1
ATOM 8195 C CA . ARG B 1 335 ? -28.592 33.131 -11.796 1.00 42.01 328 ARG B CA 1
ATOM 8196 C C . ARG B 1 335 ? -29.502 34.227 -12.350 1.00 41.48 328 ARG B C 1
ATOM 8197 O O . ARG B 1 335 ? -29.239 34.768 -13.420 1.00 41.57 328 ARG B O 1
ATOM 8205 N N . GLN B 1 336 ? -30.555 34.563 -11.608 1.00 41.25 329 GLN B N 1
ATOM 8206 C CA . GLN B 1 336 ? -31.487 35.608 -12.025 1.00 41.43 329 GLN B CA 1
ATOM 8207 C C . GLN B 1 336 ? -31.010 37.029 -11.674 1.00 41.05 329 GLN B C 1
ATOM 8208 O O . GLN B 1 336 ? -31.685 38.005 -12.008 1.00 40.36 329 GLN B O 1
ATOM 8214 N N . ARG B 1 337 ? -29.847 37.124 -11.019 1.00 40.80 330 ARG B N 1
ATOM 8215 C CA . ARG B 1 337 ? -29.264 38.390 -10.533 1.00 40.89 330 ARG B CA 1
ATOM 8216 C C . ARG B 1 337 ? -30.075 39.056 -9.413 1.00 40.84 330 ARG B C 1
ATOM 8217 O O . ARG B 1 337 ? -29.965 40.268 -9.206 1.00 40.53 330 ARG B O 1
ATOM 8225 N N . LYS B 1 338 ? -30.873 38.275 -8.686 1.00 41.02 331 LYS B N 1
ATOM 8226 C CA . LYS B 1 338 ? -31.686 38.834 -7.592 1.00 40.96 331 LYS B CA 1
ATOM 8227 C C . LYS B 1 338 ? -30.964 38.669 -6.244 1.00 41.09 331 LYS B C 1
ATOM 8228 O O . LYS B 1 338 ? -30.975 39.576 -5.411 1.00 41.19 331 LYS B O 1
ATOM 8234 N N . ILE B 1 339 ? -30.336 37.515 -6.040 1.00 41.13 332 ILE B N 1
ATOM 8235 C CA . ILE B 1 339 ? -29.365 37.351 -4.954 1.00 40.92 332 ILE B CA 1
ATOM 8236 C C . ILE B 1 339 ? -28.030 37.860 -5.493 1.00 41.18 332 ILE B C 1
ATOM 8237 O O . ILE B 1 339 ? -27.556 37.393 -6.532 1.00 41.63 332 ILE B O 1
ATOM 8242 N N . LYS B 1 340 ? -27.432 38.823 -4.797 1.00 41.15 333 LYS B N 1
ATOM 8243 C CA . LYS B 1 340 ? -26.255 39.513 -5.316 1.00 41.23 333 LYS B CA 1
ATOM 8244 C C . LYS B 1 340 ? -24.929 38.992 -4.796 1.00 40.97 333 LYS B C 1
ATOM 8245 O O . LYS B 1 340 ? -23.894 39.213 -5.423 1.00 40.93 333 LYS B O 1
ATOM 8251 N N . VAL B 1 341 ? -24.960 38.338 -3.636 1.00 40.90 334 VAL B N 1
ATOM 8252 C CA . VAL B 1 341 ? -23.769 37.718 -3.040 1.00 41.23 334 VAL B CA 1
ATOM 8253 C C . VAL B 1 341 ? -24.076 36.285 -2.604 1.00 41.48 334 VAL B C 1
ATOM 8254 O O . VAL B 1 341 ? -25.084 36.048 -1.928 1.00 41.36 334 VAL B O 1
ATOM 8258 N N . ILE B 1 342 ? -23.231 35.333 -3.015 1.00 42.15 335 ILE B N 1
ATOM 8259 C CA . ILE B 1 342 ? -23.188 33.993 -2.396 1.00 41.94 335 ILE B CA 1
ATOM 8260 C C . ILE B 1 342 ? -21.847 33.784 -1.687 1.00 42.41 335 ILE B C 1
ATOM 8261 O O . ILE B 1 342 ? -20.779 34.104 -2.238 1.00 43.26 335 ILE B O 1
ATOM 8266 N N . VAL B 1 343 ? -21.908 33.291 -0.454 1.00 41.96 336 VAL B N 1
ATOM 8267 C CA . VAL B 1 343 ? -20.730 32.788 0.241 1.00 41.35 336 VAL B CA 1
ATOM 8268 C C . VAL B 1 343 ? -20.806 31.267 0.261 1.00 41.97 336 VAL B C 1
ATOM 8269 O O . VAL B 1 343 ? -21.697 30.664 0.872 1.00 42.07 336 VAL B O 1
ATOM 8273 N N . ALA B 1 344 ? -19.875 30.645 -0.442 1.00 42.32 337 ALA B N 1
ATOM 8274 C CA . ALA B 1 344 ? -19.929 29.214 -0.646 1.00 42.85 337 ALA B CA 1
ATOM 8275 C C . ALA B 1 344 ? -18.664 28.528 -0.191 1.00 42.91 337 ALA B C 1
ATOM 8276 O O . ALA B 1 344 ? -17.621 29.153 -0.045 1.00 43.85 337 ALA B O 1
ATOM 8278 N N . THR B 1 345 ? -18.779 27.228 0.036 1.00 43.65 338 THR B N 1
ATOM 8279 C CA . THR B 1 345 ? -17.647 26.350 0.209 1.00 43.64 338 THR B CA 1
ATOM 8280 C C . THR B 1 345 ? -17.172 26.026 -1.201 1.00 44.47 338 THR B C 1
ATOM 8281 O O . THR B 1 345 ? -17.884 26.280 -2.164 1.00 44.23 338 THR B O 1
ATOM 8285 N N . PRO B 1 346 ? -15.961 25.472 -1.335 1.00 45.71 339 PRO B N 1
ATOM 8286 C CA . PRO B 1 346 ? -15.396 25.240 -2.658 1.00 46.21 339 PRO B CA 1
ATOM 8287 C C . PRO B 1 346 ? -16.305 24.443 -3.592 1.00 47.07 339 PRO B C 1
ATOM 8288 O O . PRO B 1 346 ? -16.274 24.677 -4.796 1.00 47.40 339 PRO B O 1
ATOM 8292 N N . THR B 1 347 ? -17.125 23.546 -3.042 1.00 47.84 340 THR B N 1
ATOM 8293 C CA . THR B 1 347 ? -17.993 22.663 -3.838 1.00 48.43 340 THR B CA 1
ATOM 8294 C C . THR B 1 347 ? -18.915 23.332 -4.887 1.00 47.80 340 THR B C 1
ATOM 8295 O O . THR B 1 347 ? -19.242 22.703 -5.900 1.00 47.66 340 THR B O 1
ATOM 8299 N N . LEU B 1 348 ? -19.339 24.575 -4.653 1.00 46.93 341 LEU B N 1
ATOM 8300 C CA . LEU B 1 348 ? -20.107 25.306 -5.669 1.00 46.57 341 LEU B CA 1
ATOM 8301 C C . LEU B 1 348 ? -19.287 25.465 -6.952 1.00 46.14 341 LEU B C 1
ATOM 8302 O O . LEU B 1 348 ? -19.834 25.420 -8.063 1.00 46.15 341 LEU B O 1
ATOM 8307 N N . ALA B 1 349 ? -17.979 25.646 -6.786 1.00 45.33 342 ALA B N 1
ATOM 8308 C CA . ALA B 1 349 ? -17.055 25.871 -7.899 1.00 45.04 342 ALA B CA 1
ATOM 8309 C C . ALA B 1 349 ? -16.998 24.676 -8.840 1.00 44.40 342 ALA B C 1
ATOM 8310 O O . ALA B 1 349 ? -16.726 24.826 -10.025 1.00 44.62 342 ALA B O 1
ATOM 8312 N N . ALA B 1 350 ? -17.265 23.496 -8.293 1.00 43.90 343 ALA B N 1
ATOM 8313 C CA . ALA B 1 350 ? -17.319 22.257 -9.055 1.00 43.40 343 ALA B CA 1
ATOM 8314 C C . ALA B 1 350 ? -18.655 22.059 -9.774 1.00 42.79 343 ALA B C 1
ATOM 8315 O O . ALA B 1 350 ? -18.730 21.323 -10.747 1.00 41.96 343 ALA B O 1
ATOM 8317 N N . GLY B 1 351 ? -19.697 22.730 -9.290 1.00 42.60 344 GLY B N 1
ATOM 8318 C CA . GLY B 1 351 ? -21.070 22.477 -9.725 1.00 42.76 344 GLY B CA 1
ATOM 8319 C C . GLY B 1 351 ? -21.445 23.087 -11.058 1.00 43.06 344 GLY B C 1
ATOM 8320 O O . GLY B 1 351 ? -20.575 23.473 -11.836 1.00 43.31 344 GLY B O 1
ATOM 8321 N N . VAL B 1 352 ? -22.746 23.164 -11.323 1.00 43.13 345 VAL B N 1
ATOM 8322 C CA . VAL B 1 352 ? -23.261 23.714 -12.586 1.00 43.77 345 VAL B CA 1
ATOM 8323 C C . VAL B 1 352 ? -22.747 25.161 -12.814 1.00 43.86 345 VAL B C 1
ATOM 8324 O O . VAL B 1 352 ? -22.423 25.866 -11.868 1.00 43.94 345 VAL B O 1
ATOM 8328 N N . ASN B 1 353 ? -22.645 25.559 -14.077 1.00 44.34 346 ASN B N 1
ATOM 8329 C CA . ASN B 1 353 ? -22.307 26.924 -14.491 1.00 44.76 346 ASN B CA 1
ATOM 8330 C C . ASN B 1 353 ? -23.023 27.984 -13.633 1.00 44.47 346 ASN B C 1
ATOM 8331 O O . ASN B 1 353 ? -24.248 27.978 -13.511 1.00 44.30 346 ASN B O 1
ATOM 8336 N N . LEU B 1 354 ? -22.243 28.855 -13.000 1.00 44.52 347 LEU B N 1
ATOM 8337 C CA . LEU B 1 354 ? -22.792 29.940 -12.193 1.00 44.66 347 LEU B CA 1
ATOM 8338 C C . LEU B 1 354 ? -21.732 31.010 -11.976 1.00 44.55 347 LEU B C 1
ATOM 8339 O O . LEU B 1 354 ? -21.000 30.977 -10.971 1.00 44.90 347 LEU B O 1
ATOM 8344 N N . PRO B 1 355 ? -21.645 31.967 -12.921 1.00 43.99 348 PRO B N 1
ATOM 8345 C CA . PRO B 1 355 ? -20.660 33.022 -12.840 1.00 43.34 348 PRO B CA 1
ATOM 8346 C C . PRO B 1 355 ? -21.112 34.169 -11.944 1.00 42.99 348 PRO B C 1
ATOM 8347 O O . PRO B 1 355 ? -22.298 34.292 -11.629 1.00 43.07 348 PRO B O 1
ATOM 8351 N N . ALA B 1 356 ? -20.142 34.974 -11.518 1.00 42.49 349 ALA B N 1
ATOM 8352 C CA . ALA B 1 356 ? -20.375 36.232 -10.816 1.00 41.98 349 ALA B CA 1
ATOM 8353 C C . ALA B 1 356 ? -19.466 37.267 -11.481 1.00 41.88 349 ALA B C 1
ATOM 8354 O O . ALA B 1 356 ? -18.631 36.899 -12.313 1.00 41.52 349 ALA B O 1
ATOM 8356 N N . ARG B 1 357 ? -19.618 38.550 -11.144 1.00 41.87 350 ARG B N 1
ATOM 8357 C CA . ARG B 1 357 ? -18.704 39.556 -11.689 1.00 42.14 350 ARG B CA 1
ATOM 8358 C C . ARG B 1 357 ? -17.373 39.482 -10.936 1.00 42.05 350 ARG B C 1
ATOM 8359 O O . ARG B 1 357 ? -16.296 39.572 -11.538 1.00 41.70 350 ARG B O 1
ATOM 8367 N N . THR B 1 358 ? -17.475 39.300 -9.619 1.00 41.95 351 THR B N 1
ATOM 8368 C CA . THR B 1 358 ? -16.325 39.254 -8.715 1.00 42.62 351 THR B CA 1
ATOM 8369 C C . THR B 1 358 ? -16.326 37.939 -7.930 1.00 42.57 351 THR B C 1
ATOM 8370 O O . THR B 1 358 ? -17.350 37.534 -7.384 1.00 42.24 351 THR B O 1
ATOM 8374 N N . VAL B 1 359 ? -15.170 37.284 -7.893 1.00 43.07 352 VAL B N 1
ATOM 8375 C CA . VAL B 1 359 ? -14.922 36.152 -7.012 1.00 43.02 352 VAL B CA 1
ATOM 8376 C C . VAL B 1 359 ? -13.909 36.564 -5.938 1.00 43.63 352 VAL B C 1
ATOM 8377 O O . VAL B 1 359 ? -12.864 37.153 -6.241 1.00 43.78 352 VAL B O 1
ATOM 8381 N N . ILE B 1 360 ? -14.242 36.290 -4.679 1.00 43.99 353 ILE B N 1
ATOM 8382 C CA . ILE B 1 360 ? -13.318 36.518 -3.565 1.00 44.04 353 ILE B CA 1
ATOM 8383 C C . ILE B 1 360 ? -12.991 35.174 -2.913 1.00 44.41 353 ILE B C 1
ATOM 8384 O O . ILE B 1 360 ? -13.872 34.475 -2.387 1.00 43.96 353 ILE B O 1
ATOM 8389 N N . ILE B 1 361 ? -11.717 34.805 -2.991 1.00 44.69 354 ILE B N 1
ATOM 8390 C CA . ILE B 1 361 ? -11.247 33.537 -2.438 1.00 44.82 354 ILE B CA 1
ATOM 8391 C C . ILE B 1 361 ? -10.700 33.819 -1.044 1.00 45.51 354 ILE B C 1
ATOM 8392 O O . ILE B 1 361 ? -9.610 34.367 -0.881 1.00 45.47 354 ILE B O 1
ATOM 8397 N N . GLY B 1 362 ? -11.492 33.463 -0.039 1.00 46.53 355 GLY B N 1
ATOM 8398 C CA . GLY B 1 362 ? -11.215 33.848 1.340 1.00 47.44 355 GLY B CA 1
ATOM 8399 C C . GLY B 1 362 ? -10.099 33.136 2.076 1.00 48.11 355 GLY B C 1
ATOM 8400 O O . GLY B 1 362 ? -9.368 33.768 2.853 1.00 49.00 355 GLY B O 1
ATOM 8401 N N . ASP B 1 363 ? -9.934 31.839 1.832 1.00 48.41 356 ASP B N 1
ATOM 8402 C CA . ASP B 1 363 ? -9.256 30.988 2.812 1.00 49.04 356 ASP B CA 1
ATOM 8403 C C . ASP B 1 363 ? -8.037 30.170 2.399 1.00 49.52 356 ASP B C 1
ATOM 8404 O O . ASP B 1 363 ? -7.825 29.092 2.965 1.00 50.19 356 ASP B O 1
ATOM 8409 N N . ILE B 1 364 ? -7.221 30.658 1.469 1.00 49.79 357 ILE B N 1
ATOM 8410 C CA . ILE B 1 364 ? -6.040 29.891 1.037 1.00 50.12 357 ILE B CA 1
ATOM 8411 C C . ILE B 1 364 ? -5.163 29.479 2.218 1.00 50.50 357 ILE B C 1
ATOM 8412 O O . ILE B 1 364 ? -4.603 28.386 2.242 1.00 51.07 357 ILE B O 1
ATOM 8417 N N . ILE B 1 378 ? -4.404 24.665 -0.506 1.00 50.96 371 ILE B N 1
ATOM 8418 C CA . ILE B 1 378 ? -5.319 24.659 -1.654 1.00 51.18 371 ILE B CA 1
ATOM 8419 C C . ILE B 1 378 ? -4.604 24.321 -2.977 1.00 50.92 371 ILE B C 1
ATOM 8420 O O . ILE B 1 378 ? -3.607 24.957 -3.319 1.00 51.29 371 ILE B O 1
ATOM 8425 N N . PRO B 1 379 ? -5.102 23.308 -3.719 1.00 50.61 372 PRO B N 1
ATOM 8426 C CA . PRO B 1 379 ? -4.493 23.016 -5.017 1.00 50.25 372 PRO B CA 1
ATOM 8427 C C . PRO B 1 379 ? -4.737 24.141 -6.015 1.00 49.79 372 PRO B C 1
ATOM 8428 O O . PRO B 1 379 ? -5.631 24.962 -5.826 1.00 50.00 372 PRO B O 1
ATOM 8432 N N . ILE B 1 380 ? -3.940 24.180 -7.070 1.00 49.22 373 ILE B N 1
ATOM 8433 C CA . ILE B 1 380 ? -4.101 25.201 -8.084 1.00 48.84 373 ILE B CA 1
ATOM 8434 C C . ILE B 1 380 ? -5.440 25.016 -8.814 1.00 48.46 373 ILE B C 1
ATOM 8435 O O . ILE B 1 380 ? -6.115 25.997 -9.121 1.00 48.35 373 ILE B O 1
ATOM 8440 N N . MET B 1 381 ? -5.836 23.766 -9.057 1.00 48.03 374 MET B N 1
ATOM 8441 C CA . MET B 1 381 ? -7.094 23.491 -9.762 1.00 47.65 374 MET B CA 1
ATOM 8442 C C . MET B 1 381 ? -8.327 24.058 -9.055 1.00 47.31 374 MET B C 1
ATOM 8443 O O . MET B 1 381 ? -9.212 24.587 -9.722 1.00 47.27 374 MET B O 1
ATOM 8448 N N . GLU B 1 382 ? -8.389 23.958 -7.727 1.00 46.67 375 GLU B N 1
ATOM 8449 C CA . GLU B 1 382 ? -9.519 24.536 -6.986 1.00 46.81 375 GLU B CA 1
ATOM 8450 C C . GLU B 1 382 ? -9.554 26.062 -7.146 1.00 46.01 375 GLU B C 1
ATOM 8451 O O . GLU B 1 382 ? -10.630 26.648 -7.329 1.00 45.40 375 GLU B O 1
ATOM 8457 N N . TYR B 1 383 ? -8.375 26.688 -7.094 1.00 45.34 376 TYR B N 1
ATOM 8458 C CA . TYR B 1 383 ? -8.234 28.127 -7.310 1.00 44.50 376 TYR B CA 1
ATOM 8459 C C . TYR B 1 383 ? -8.716 28.511 -8.696 1.00 44.71 376 TYR B C 1
ATOM 8460 O O . TYR B 1 383 ? -9.477 29.467 -8.855 1.00 44.27 376 TYR B O 1
ATOM 8469 N N . LYS B 1 384 ? -8.236 27.771 -9.696 1.00 45.18 377 LYS B N 1
ATOM 8470 C CA . LYS B 1 384 ? -8.559 28.026 -11.102 1.00 45.39 377 LYS B CA 1
ATOM 8471 C C . LYS B 1 384 ? -10.055 27.887 -11.337 1.00 45.75 377 LYS B C 1
ATOM 8472 O O . LYS B 1 384 ? -10.664 28.715 -12.012 1.00 45.66 377 LYS B O 1
ATOM 8478 N N . GLN B 1 385 ? -10.643 26.854 -10.743 1.00 46.46 378 GLN B N 1
ATOM 8479 C CA . GLN B 1 385 ? -12.083 26.647 -10.801 1.00 47.37 378 GLN B CA 1
ATOM 8480 C C . GLN B 1 385 ? -12.872 27.760 -10.114 1.00 47.45 378 GLN B C 1
ATOM 8481 O O . GLN B 1 385 ? -13.906 28.190 -10.626 1.00 47.97 378 GLN B O 1
ATOM 8487 N N . MET B 1 386 ? -12.395 28.214 -8.958 1.00 47.24 379 MET B N 1
ATOM 8488 C CA . MET B 1 386 ? -13.031 29.313 -8.245 1.00 47.22 379 MET B CA 1
ATOM 8489 C C . MET B 1 386 ? -12.882 30.615 -9.026 1.00 47.08 379 MET B C 1
ATOM 8490 O O . MET B 1 386 ? -13.872 31.274 -9.334 1.00 46.69 379 MET B O 1
ATOM 8495 N N . SER B 1 387 ? -11.643 30.963 -9.362 1.00 47.30 380 SER B N 1
ATOM 8496 C CA . SER B 1 387 ? -11.352 32.180 -10.122 1.00 47.65 380 SER B CA 1
ATOM 8497 C C . SER B 1 387 ? -12.017 32.204 -11.510 1.00 47.42 380 SER B C 1
ATOM 8498 O O . SER B 1 387 ? -12.452 33.256 -11.969 1.00 47.61 380 SER B O 1
ATOM 8501 N N . GLY B 1 388 ? -12.116 31.043 -12.152 1.00 47.41 381 GLY B N 1
ATOM 8502 C CA . GLY B 1 388 ? -12.777 30.914 -13.460 1.00 46.84 381 GLY B CA 1
ATOM 8503 C C . GLY B 1 388 ? -14.276 31.200 -13.500 1.00 46.60 381 GLY B C 1
ATOM 8504 O O . GLY B 1 388 ? -14.869 31.257 -14.575 1.00 47.03 381 GLY B O 1
ATOM 8505 N N . ARG B 1 389 ? -14.891 31.374 -12.335 1.00 46.05 382 ARG B N 1
ATOM 8506 C CA . ARG B 1 389 ? -16.297 31.761 -12.233 1.00 45.67 382 ARG B CA 1
ATOM 8507 C C . ARG B 1 389 ? -16.501 33.274 -12.341 1.00 45.66 382 ARG B C 1
ATOM 8508 O O . ARG B 1 389 ? -17.636 33.751 -12.339 1.00 45.12 382 ARG B O 1
ATOM 8516 N N . ALA B 1 390 ? -15.404 34.027 -12.409 1.00 45.61 383 ALA B N 1
ATOM 8517 C CA . ALA B 1 390 ? -15.483 35.481 -12.497 1.00 45.73 383 ALA B CA 1
ATOM 8518 C C . ALA B 1 390 ? -15.719 35.956 -13.933 1.00 45.76 383 ALA B C 1
ATOM 8519 O O . ALA B 1 390 ? -14.895 35.741 -14.829 1.00 45.95 383 ALA B O 1
ATOM 8521 N N . GLY B 1 391 ? -16.860 36.601 -14.141 1.00 46.02 384 GLY B N 1
ATOM 8522 C CA . GLY B 1 391 ? -17.186 37.204 -15.427 1.00 46.25 384 GLY B CA 1
ATOM 8523 C C . GLY B 1 391 ? -18.412 36.562 -16.030 1.00 46.44 384 GLY B C 1
ATOM 8524 O O . GLY B 1 391 ? -18.331 35.472 -16.588 1.00 46.42 384 GLY B O 1
ATOM 8525 N N . ARG B 1 392 ? -19.549 37.243 -15.910 1.00 46.78 385 ARG B N 1
ATOM 8526 C CA . ARG B 1 392 ? -20.815 36.745 -16.435 1.00 47.01 385 ARG B CA 1
ATOM 8527 C C . ARG B 1 392 ? -20.861 37.005 -17.929 1.00 47.46 385 ARG B C 1
ATOM 8528 O O . ARG B 1 392 ? -20.751 38.157 -18.350 1.00 47.86 385 ARG B O 1
ATOM 8536 N N . PRO B 1 393 ? -21.024 35.937 -18.739 1.00 48.02 386 PRO B N 1
ATOM 8537 C CA . PRO B 1 393 ? -20.900 36.029 -20.205 1.00 48.34 386 PRO B CA 1
ATOM 8538 C C . PRO B 1 393 ? -21.956 36.908 -20.868 1.00 48.76 386 PRO B C 1
ATOM 8539 O O . PRO B 1 393 ? -21.747 37.383 -21.999 1.00 49.31 386 PRO B O 1
ATOM 8543 N N . GLY B 1 394 ? -23.071 37.134 -20.178 1.00 48.92 387 GLY B N 1
ATOM 8544 C CA . GLY B 1 394 ? -24.115 38.026 -20.698 1.00 49.46 387 GLY B CA 1
ATOM 8545 C C . GLY B 1 394 ? -23.941 39.512 -20.387 1.00 49.37 387 GLY B C 1
ATOM 8546 O O . GLY B 1 394 ? -24.358 40.367 -21.175 1.00 48.95 387 GLY B O 1
ATOM 8547 N N . PHE B 1 395 ? -23.319 39.810 -19.244 1.00 49.33 388 PHE B N 1
ATOM 8548 C CA . PHE B 1 395 ? -23.369 41.151 -18.653 1.00 49.28 388 PHE B CA 1
ATOM 8549 C C . PHE B 1 395 ? -22.024 41.858 -18.523 1.00 49.08 388 PHE B C 1
ATOM 8550 O O . PHE B 1 395 ? -21.900 43.021 -18.880 1.00 49.30 388 PHE B O 1
ATOM 8558 N N . ASP B 1 396 ? -21.032 41.152 -17.994 1.00 48.93 389 ASP B N 1
ATOM 8559 C CA . ASP B 1 396 ? -19.781 41.769 -17.577 1.00 48.48 389 ASP B CA 1
ATOM 8560 C C . ASP B 1 396 ? -18.824 42.037 -18.728 1.00 48.25 389 ASP B C 1
ATOM 8561 O O . ASP B 1 396 ? -18.711 41.233 -19.653 1.00 48.07 389 ASP B O 1
ATOM 8566 N N . GLN B 1 397 ? -18.141 43.179 -18.655 1.00 48.18 390 GLN B N 1
ATOM 8567 C CA . GLN B 1 397 ? -17.085 43.521 -19.606 1.00 48.05 390 GLN B CA 1
ATOM 8568 C C . GLN B 1 397 ? -15.772 42.865 -19.192 1.00 47.83 390 GLN B C 1
ATOM 8569 O O . GLN B 1 397 ? -14.925 42.565 -20.038 1.00 47.66 390 GLN B O 1
ATOM 8575 N N . ILE B 1 398 ? -15.618 42.656 -17.883 1.00 47.66 391 ILE B N 1
ATOM 8576 C CA . ILE B 1 398 ? -14.452 41.985 -17.310 1.00 47.48 391 ILE B CA 1
ATOM 8577 C C . ILE B 1 398 ? -14.842 41.297 -16.009 1.00 47.27 391 ILE B C 1
ATOM 8578 O O . ILE B 1 398 ? -15.755 41.746 -15.312 1.00 47.58 391 ILE B O 1
ATOM 8583 N N . GLY B 1 399 ? -14.167 40.191 -15.703 1.00 46.68 392 GLY B N 1
ATOM 8584 C CA . GLY B 1 399 ? -14.319 39.532 -14.415 1.00 46.02 392 GLY B CA 1
ATOM 8585 C C . GLY B 1 399 ? -13.100 39.742 -13.539 1.00 45.50 392 GLY B C 1
ATOM 8586 O O . GLY B 1 399 ? -11.979 39.853 -14.046 1.00 45.07 392 GLY B O 1
ATOM 8587 N N . GLU B 1 400 ? -13.331 39.788 -12.226 1.00 44.95 393 GLU B N 1
ATOM 8588 C CA . GLU B 1 400 ? -12.278 39.989 -11.237 1.00 44.93 393 GLU B CA 1
ATOM 8589 C C . GLU B 1 400 ? -12.222 38.834 -10.241 1.00 44.48 393 GLU B C 1
ATOM 8590 O O . GLU B 1 400 ? -13.219 38.536 -9.576 1.00 43.57 393 GLU B O 1
ATOM 8596 N N . SER B 1 401 ? -11.048 38.213 -10.130 1.00 44.64 394 SER B N 1
ATOM 8597 C CA . SER B 1 401 ? -10.782 37.201 -9.106 1.00 45.04 394 SER B CA 1
ATOM 8598 C C . SER B 1 401 ? -9.776 37.699 -8.072 1.00 44.91 394 SER B C 1
ATOM 8599 O O . SER B 1 401 ? -8.670 38.120 -8.423 1.00 45.49 394 SER B O 1
ATOM 8602 N N . ILE B 1 402 ? -10.156 37.656 -6.801 1.00 44.56 395 ILE B N 1
ATOM 8603 C CA . ILE B 1 402 ? -9.295 38.179 -5.747 1.00 44.41 395 ILE B CA 1
ATOM 8604 C C . ILE B 1 402 ? -9.035 37.164 -4.622 1.00 44.08 395 ILE B C 1
ATOM 8605 O O . ILE B 1 402 ? -9.961 36.583 -4.057 1.00 44.21 395 ILE B O 1
ATOM 8610 N N . VAL B 1 403 ? -7.754 36.935 -4.350 1.00 43.64 396 VAL B N 1
ATOM 8611 C CA . VAL B 1 403 ? -7.290 36.075 -3.272 1.00 43.24 396 VAL B CA 1
ATOM 8612 C C . VAL B 1 403 ? -6.997 36.918 -2.026 1.00 43.20 396 VAL B C 1
ATOM 8613 O O . VAL B 1 403 ? -6.280 37.915 -2.095 1.00 43.19 396 VAL B O 1
ATOM 8617 N N . VAL B 1 404 ? -7.564 36.520 -0.891 1.00 43.32 397 VAL B N 1
ATOM 8618 C CA . VAL B 1 404 ? -7.299 37.190 0.379 1.00 43.22 397 VAL B CA 1
ATOM 8619 C C . VAL B 1 404 ? -6.003 36.661 0.986 1.00 43.84 397 VAL B C 1
ATOM 8620 O O . VAL B 1 404 ? -5.747 35.456 0.983 1.00 43.63 397 VAL B O 1
ATOM 8624 N N . VAL B 1 405 ? -5.165 37.577 1.467 1.00 44.39 398 VAL B N 1
ATOM 8625 C CA . VAL B 1 405 ? -3.957 37.202 2.195 1.00 45.29 398 VAL B CA 1
ATOM 8626 C C . VAL B 1 405 ? -3.865 38.024 3.485 1.00 45.89 398 VAL B C 1
ATOM 8627 O O . VAL B 1 405 ? -4.491 39.090 3.592 1.00 45.84 398 VAL B O 1
ATOM 8631 N N . ARG B 1 406 ? -3.104 37.507 4.456 1.00 46.91 399 ARG B N 1
ATOM 8632 C CA . ARG B 1 406 ? -2.940 38.129 5.779 1.00 47.55 399 ARG B CA 1
ATOM 8633 C C . ARG B 1 406 ? -1.786 39.122 5.870 1.00 47.85 399 ARG B C 1
ATOM 8634 O O . ARG B 1 406 ? -1.710 39.880 6.840 1.00 48.34 399 ARG B O 1
ATOM 8642 N N . ASP B 1 407 ? -0.886 39.125 4.885 1.00 48.18 400 ASP B N 1
ATOM 8643 C CA . ASP B 1 407 ? 0.151 40.172 4.794 1.00 48.21 400 ASP B CA 1
ATOM 8644 C C . ASP B 1 407 ? 0.831 40.305 3.422 1.00 48.23 400 ASP B C 1
ATOM 8645 O O . ASP B 1 407 ? 0.739 39.409 2.587 1.00 48.43 400 ASP B O 1
ATOM 8650 N N . LYS B 1 408 ? 1.512 41.434 3.215 1.00 48.08 401 LYS B N 1
ATOM 8651 C CA . LYS B 1 408 ? 2.158 41.788 1.944 1.00 48.07 401 LYS B CA 1
ATOM 8652 C C . LYS B 1 408 ? 3.276 40.827 1.516 1.00 47.92 401 LYS B C 1
ATOM 8653 O O . LYS B 1 408 ? 3.483 40.607 0.319 1.00 47.62 401 LYS B O 1
ATOM 8659 N N . GLU B 1 409 ? 3.997 40.276 2.494 1.00 47.97 402 GLU B N 1
ATOM 8660 C CA . GLU B 1 409 ? 5.099 39.334 2.243 1.00 47.93 402 GLU B CA 1
ATOM 8661 C C . GLU B 1 409 ? 4.642 38.091 1.476 1.00 47.78 402 GLU B C 1
ATOM 8662 O O . GLU B 1 409 ? 5.362 37.573 0.616 1.00 47.87 402 GLU B O 1
ATOM 8668 N N . ASP B 1 410 ? 3.436 37.632 1.797 1.00 47.48 403 ASP B N 1
ATOM 8669 C CA . ASP B 1 410 ? 2.862 36.414 1.228 1.00 47.24 403 ASP B CA 1
ATOM 8670 C C . ASP B 1 410 ? 2.274 36.639 -0.172 1.00 46.73 403 ASP B C 1
ATOM 8671 O O . ASP B 1 410 ? 1.936 35.680 -0.866 1.00 46.63 403 ASP B O 1
ATOM 8676 N N . VAL B 1 411 ? 2.173 37.903 -0.583 1.00 46.15 404 VAL B N 1
ATOM 8677 C CA . VAL B 1 411 ? 1.546 38.284 -1.856 1.00 45.67 404 VAL B CA 1
ATOM 8678 C C . VAL B 1 411 ? 2.315 37.760 -3.074 1.00 45.52 404 VAL B C 1
ATOM 8679 O O . VAL B 1 411 ? 1.716 37.262 -4.026 1.00 45.54 404 VAL B O 1
ATOM 8683 N N . ASP B 1 412 ? 3.637 37.879 -3.030 1.00 45.34 405 ASP B N 1
ATOM 8684 C CA . ASP B 1 412 ? 4.515 37.378 -4.085 1.00 45.11 405 ASP B CA 1
ATOM 8685 C C . ASP B 1 412 ? 4.287 35.880 -4.302 1.00 44.75 405 ASP B C 1
ATOM 8686 O O . ASP B 1 412 ? 4.164 35.425 -5.443 1.00 44.48 405 ASP B O 1
ATOM 8691 N N . ARG B 1 413 ? 4.212 35.139 -3.195 1.00 44.50 406 ARG B N 1
ATOM 8692 C CA . ARG B 1 413 ? 4.099 33.674 -3.193 1.00 44.35 406 ARG B CA 1
ATOM 8693 C C . ARG B 1 413 ? 2.770 33.171 -3.752 1.00 43.89 406 ARG B C 1
ATOM 8694 O O . ARG B 1 413 ? 2.706 32.085 -4.325 1.00 43.83 406 ARG B O 1
ATOM 8702 N N . VAL B 1 414 ? 1.715 33.962 -3.587 1.00 43.36 407 VAL B N 1
ATOM 8703 C CA . VAL B 1 414 ? 0.405 33.592 -4.108 1.00 43.12 407 VAL B CA 1
ATOM 8704 C C . VAL B 1 414 ? 0.334 33.785 -5.623 1.00 42.82 407 VAL B C 1
ATOM 8705 O O . VAL B 1 414 ? -0.129 32.898 -6.331 1.00 43.02 407 VAL B O 1
ATOM 8709 N N . PHE B 1 415 ? 0.801 34.928 -6.119 1.00 42.55 408 PHE B N 1
ATOM 8710 C CA . PHE B 1 415 ? 0.888 35.157 -7.562 1.00 42.30 408 PHE B CA 1
ATOM 8711 C C . PHE B 1 415 ? 1.649 34.033 -8.267 1.00 42.09 408 PHE B C 1
ATOM 8712 O O . PHE B 1 415 ? 1.166 33.469 -9.248 1.00 41.95 408 PHE B O 1
ATOM 8720 N N . LYS B 1 416 ? 2.830 33.710 -7.743 1.00 41.86 409 LYS B N 1
ATOM 8721 C CA . LYS B 1 416 ? 3.708 32.708 -8.336 1.00 41.76 409 LYS B CA 1
ATOM 8722 C C . LYS B 1 416 ? 3.069 31.323 -8.356 1.00 41.70 409 LYS B C 1
ATOM 8723 O O . LYS B 1 416 ? 3.153 30.613 -9.356 1.00 41.74 409 LYS B O 1
ATOM 8729 N N . LYS B 1 417 ? 2.425 30.950 -7.253 1.00 41.67 410 LYS B N 1
ATOM 8730 C CA . LYS B 1 417 ? 1.893 29.604 -7.100 1.00 41.56 410 LYS B CA 1
ATOM 8731 C C . LYS B 1 417 ? 0.509 29.426 -7.730 1.00 41.49 410 LYS B C 1
ATOM 8732 O O . LYS B 1 417 ? 0.215 28.361 -8.264 1.00 41.81 410 LYS B O 1
ATOM 8738 N N . TYR B 1 418 ? -0.329 30.459 -7.670 1.00 41.23 411 TYR B N 1
ATOM 8739 C CA . TYR B 1 418 ? -1.729 30.342 -8.085 1.00 41.08 411 TYR B CA 1
ATOM 8740 C C . TYR B 1 418 ? -2.070 31.044 -9.399 1.00 41.04 411 TYR B C 1
ATOM 8741 O O . TYR B 1 418 ? -2.740 30.464 -10.251 1.00 41.05 411 TYR B O 1
ATOM 8750 N N . VAL B 1 419 ? -1.605 32.282 -9.558 1.00 40.76 412 VAL B N 1
ATOM 8751 C CA . VAL B 1 419 ? -1.944 33.103 -10.721 1.00 40.43 412 VAL B CA 1
ATOM 8752 C C . VAL B 1 419 ? -1.066 32.782 -11.941 1.00 40.56 412 VAL B C 1
ATOM 8753 O O . VAL B 1 419 ? -1.557 32.742 -13.073 1.00 40.56 412 VAL B O 1
ATOM 8757 N N . LEU B 1 420 ? 0.223 32.547 -11.704 1.00 40.41 413 LEU B N 1
ATOM 8758 C CA . LEU B 1 420 ? 1.185 32.353 -12.786 1.00 40.46 413 LEU B CA 1
ATOM 8759 C C . LEU B 1 420 ? 1.430 30.887 -13.136 1.00 40.47 413 LEU B C 1
ATOM 8760 O O . LEU B 1 420 ? 1.797 30.570 -14.275 1.00 40.52 413 LEU B O 1
ATOM 8765 N N . SER B 1 421 ? 1.249 30.006 -12.156 1.00 40.48 414 SER B N 1
ATOM 8766 C CA . SER B 1 421 ? 1.473 28.571 -12.340 1.00 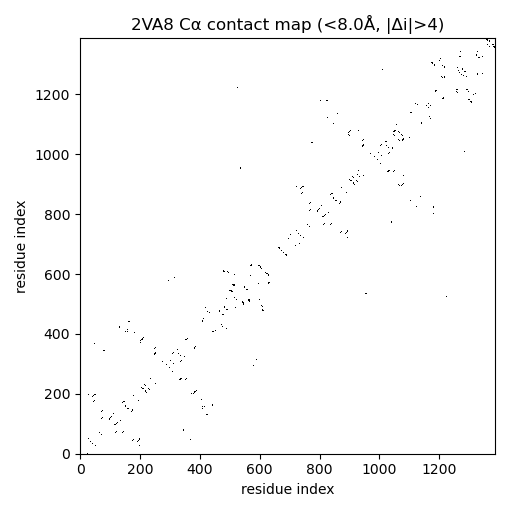40.52 414 SER B CA 1
ATOM 8767 C C . SER B 1 421 ? 0.317 27.893 -13.060 1.00 40.67 414 SER B C 1
ATOM 8768 O O . SER B 1 421 ? -0.845 28.277 -12.894 1.00 40.71 414 SER B O 1
ATOM 8771 N N . ASP B 1 422 ? 0.654 26.878 -13.851 1.00 40.80 415 ASP B N 1
ATOM 8772 C CA . ASP B 1 422 ? -0.329 25.992 -14.463 1.00 40.98 415 ASP B CA 1
ATOM 8773 C C . ASP B 1 422 ? -0.891 25.010 -13.433 1.00 41.10 415 ASP B C 1
ATOM 8774 O O . ASP B 1 422 ? -0.377 24.902 -12.318 1.00 41.04 415 ASP B O 1
ATOM 8779 N N . VAL B 1 423 ? -1.948 24.303 -13.819 1.00 41.24 416 VAL B N 1
ATOM 8780 C CA . VAL B 1 423 ? -2.595 23.313 -12.960 1.00 41.63 416 VAL B CA 1
ATOM 8781 C C . VAL B 1 423 ? -1.716 22.061 -12.805 1.00 41.82 416 VAL B C 1
ATOM 8782 O O . VAL B 1 423 ? -0.914 21.745 -13.687 1.00 41.78 416 VAL B O 1
ATOM 8786 N N . GLU B 1 424 ? -1.864 21.368 -11.674 1.00 42.09 417 GLU B N 1
ATOM 8787 C CA . GLU B 1 424 ? -1.176 20.094 -11.435 1.00 42.35 417 GLU B CA 1
ATOM 8788 C C . GLU B 1 424 ? -1.556 19.066 -12.501 1.00 42.22 417 GLU B C 1
ATOM 8789 O O . GLU B 1 424 ? -2.749 18.858 -12.759 1.00 42.17 417 GLU B O 1
ATOM 8795 N N . PRO B 1 425 ? -0.542 18.438 -13.136 1.00 42.01 418 PRO B N 1
ATOM 8796 C CA . PRO B 1 425 ? -0.721 17.382 -14.145 1.00 41.74 418 PRO B CA 1
ATOM 8797 C C . PRO B 1 425 ? -1.686 16.265 -13.745 1.00 41.69 418 PRO B C 1
ATOM 8798 O O . PRO B 1 425 ? -1.868 15.973 -12.554 1.00 41.73 418 PRO B O 1
ATOM 8802 N N . ILE B 1 426 ? -2.310 15.653 -14.744 1.00 41.35 419 ILE B N 1
ATOM 8803 C CA . ILE B 1 426 ? -3.197 14.535 -14.490 1.00 41.41 419 ILE B CA 1
ATOM 8804 C C . ILE B 1 426 ? -2.413 13.224 -14.459 1.00 41.46 419 ILE B C 1
ATOM 8805 O O . ILE B 1 426 ? -1.646 12.906 -15.376 1.00 41.14 419 ILE B O 1
ATOM 8810 N N . GLU B 1 427 ? -2.616 12.488 -13.373 1.00 41.66 420 GLU B N 1
ATOM 8811 C CA . GLU B 1 427 ? -1.972 11.202 -13.153 1.00 42.44 420 GLU B CA 1
ATOM 8812 C C . GLU B 1 427 ? -2.974 10.221 -12.554 1.00 42.01 420 GLU B C 1
ATOM 8813 O O . GLU B 1 427 ? -3.764 10.577 -11.677 1.00 42.12 420 GLU B O 1
ATOM 8819 N N . SER B 1 428 ? -2.941 8.988 -13.047 1.00 42.03 421 SER B N 1
ATOM 8820 C CA . SER B 1 428 ? -3.921 7.963 -12.689 1.00 41.56 421 SER B CA 1
ATOM 8821 C C . SER B 1 428 ? -4.058 7.737 -11.186 1.00 41.42 421 SER B C 1
ATOM 8822 O O . SER B 1 428 ? -3.072 7.733 -10.458 1.00 41.74 421 SER B O 1
ATOM 8825 N N . LYS B 1 429 ? -5.289 7.537 -10.732 1.00 41.13 422 LYS B N 1
ATOM 8826 C CA . LYS B 1 429 ? -5.555 7.263 -9.321 1.00 40.76 422 LYS B CA 1
ATOM 8827 C C . LYS B 1 429 ? -5.841 5.788 -9.056 1.00 40.67 422 LYS B C 1
ATOM 8828 O O . LYS B 1 429 ? -6.203 5.399 -7.946 1.00 40.51 422 LYS B O 1
ATOM 8834 N N . LEU B 1 430 ? -5.646 4.972 -10.081 1.00 41.34 423 LEU B N 1
ATOM 8835 C CA . LEU B 1 430 ? -5.871 3.530 -9.995 1.00 42.76 423 LEU B CA 1
ATOM 8836 C C . LEU B 1 430 ? -4.928 2.783 -9.047 1.00 43.27 423 LEU B C 1
ATOM 8837 O O . LEU B 1 430 ? -5.233 1.662 -8.635 1.00 43.84 423 LEU B O 1
ATOM 8842 N N . GLY B 1 431 ? -3.794 3.390 -8.708 1.00 43.90 424 GLY B N 1
ATOM 8843 C CA . GLY B 1 431 ? -2.774 2.724 -7.885 1.00 45.41 424 GLY B CA 1
ATOM 8844 C C . GLY B 1 431 ? -3.124 2.651 -6.411 1.00 46.15 424 GLY B C 1
ATOM 8845 O O . GLY B 1 431 ? -2.494 3.304 -5.583 1.00 45.35 424 GLY B O 1
ATOM 8846 N N . SER B 1 432 ? -4.143 1.849 -6.102 1.00 47.44 425 SER B N 1
ATOM 8847 C CA . SER B 1 432 ? -4.709 1.729 -4.756 1.00 48.68 425 SER B CA 1
ATOM 8848 C C . SER B 1 432 ? -5.518 0.440 -4.675 1.00 49.26 425 SER B C 1
ATOM 8849 O O . SER B 1 432 ? -6.188 0.061 -5.637 1.00 49.84 425 SER B O 1
ATOM 8852 N N . GLU B 1 433 ? -5.460 -0.233 -3.531 1.00 49.84 426 GLU B N 1
ATOM 8853 C CA . GLU B 1 433 ? -6.135 -1.529 -3.377 1.00 50.49 426 GLU B CA 1
ATOM 8854 C C . GLU B 1 433 ? -7.632 -1.416 -3.645 1.00 50.18 426 GLU B C 1
ATOM 8855 O O . GLU B 1 433 ? -8.174 -2.174 -4.436 1.00 50.31 426 GLU B O 1
ATOM 8861 N N . ARG B 1 434 ? -8.279 -0.445 -3.006 1.00 50.25 427 ARG B N 1
ATOM 8862 C CA . ARG B 1 434 ? -9.713 -0.197 -3.172 1.00 50.66 427 ARG B CA 1
ATOM 8863 C C . ARG B 1 434 ? -10.102 -0.012 -4.644 1.00 50.08 427 ARG B C 1
ATOM 8864 O O . ARG B 1 434 ? -11.088 -0.589 -5.102 1.00 50.58 427 ARG B O 1
ATOM 8872 N N . ALA B 1 435 ? -9.312 0.774 -5.375 1.00 49.23 428 ALA B N 1
ATOM 8873 C CA . ALA B 1 435 ? -9.609 1.103 -6.766 1.00 48.43 428 ALA B CA 1
ATOM 8874 C C . ALA B 1 435 ? -9.209 -0.007 -7.727 1.00 48.10 428 ALA B C 1
ATOM 8875 O O . ALA B 1 435 ? -10.001 -0.383 -8.584 1.00 48.04 428 ALA B O 1
ATOM 8877 N N . PHE B 1 436 ? -7.988 -0.520 -7.602 1.00 47.83 429 PHE B N 1
ATOM 8878 C CA . PHE B 1 436 ? -7.521 -1.552 -8.549 1.00 47.91 429 PHE B CA 1
ATOM 8879 C C . PHE B 1 436 ? -8.330 -2.848 -8.481 1.00 47.84 429 PHE B C 1
ATOM 8880 O O . PHE B 1 436 ? -8.627 -3.441 -9.511 1.00 48.40 429 PHE B O 1
ATOM 8888 N N . TYR B 1 437 ? -8.699 -3.275 -7.274 1.00 47.92 430 TYR B N 1
ATOM 8889 C CA . TYR B 1 437 ? -9.425 -4.540 -7.090 1.00 47.64 430 TYR B CA 1
ATOM 8890 C C . TYR B 1 437 ? -10.816 -4.486 -7.703 1.00 47.22 430 TYR B C 1
ATOM 8891 O O . TYR B 1 437 ? -11.252 -5.458 -8.331 1.00 46.65 430 TYR B O 1
ATOM 8900 N N . THR B 1 438 ? -11.511 -3.362 -7.518 1.00 47.07 431 THR B N 1
ATOM 8901 C CA . THR B 1 438 ? -12.814 -3.186 -8.159 1.00 47.15 431 THR B CA 1
ATOM 8902 C C . THR B 1 438 ? -12.663 -2.999 -9.676 1.00 46.75 431 THR B C 1
ATOM 8903 O O . THR B 1 438 ? -13.534 -3.408 -10.443 1.00 46.70 431 THR B O 1
ATOM 8907 N N . PHE B 1 439 ? -11.554 -2.385 -10.090 1.00 46.53 432 PHE B N 1
ATOM 8908 C CA . PHE B 1 439 ? -11.206 -2.238 -11.504 1.00 46.40 432 PHE B CA 1
ATOM 8909 C C . PHE B 1 439 ? -11.125 -3.609 -12.191 1.00 46.65 432 PHE B C 1
ATOM 8910 O O . PHE B 1 439 ? -11.782 -3.835 -13.203 1.00 46.72 432 PHE B O 1
ATOM 8918 N N . LEU B 1 440 ? -10.346 -4.528 -11.623 1.00 46.55 433 LEU B N 1
ATOM 8919 C CA . LEU B 1 440 ? -10.193 -5.858 -12.202 1.00 46.48 433 LEU B CA 1
ATOM 8920 C C . LEU B 1 440 ? -11.472 -6.675 -12.114 1.00 46.41 433 LEU B C 1
ATOM 8921 O O . LEU B 1 440 ? -11.764 -7.466 -13.008 1.00 46.13 433 LEU B O 1
ATOM 8926 N N . LEU B 1 441 ? -12.219 -6.491 -11.030 1.00 46.46 434 LEU B N 1
ATOM 8927 C CA . LEU B 1 441 ? -13.490 -7.180 -10.847 1.00 46.88 434 LEU B CA 1
ATOM 8928 C C . LEU B 1 441 ? -14.473 -6.789 -11.943 1.00 46.69 434 LEU B C 1
ATOM 8929 O O . LEU B 1 441 ? -15.169 -7.640 -12.518 1.00 47.04 434 LEU B O 1
ATOM 8934 N N . GLY B 1 442 ? -14.506 -5.494 -12.239 1.00 46.26 435 GLY B N 1
ATOM 8935 C CA . GLY B 1 442 ? -15.394 -4.964 -13.260 1.00 45.27 435 GLY B CA 1
ATOM 8936 C C . GLY B 1 442 ? -15.044 -5.376 -14.671 1.00 44.47 435 GLY B C 1
ATOM 8937 O O . GLY B 1 442 ? -15.937 -5.501 -15.503 1.00 44.81 435 GLY B O 1
ATOM 8938 N N . ILE B 1 443 ? -13.753 -5.550 -14.950 1.00 44.05 436 ILE B N 1
ATOM 8939 C CA . ILE B 1 443 ? -13.290 -6.010 -16.261 1.00 43.97 436 ILE B CA 1
ATOM 8940 C C . ILE B 1 443 ? -13.795 -7.430 -16.531 1.00 43.73 436 ILE B C 1
ATOM 8941 O O . ILE B 1 443 ? -14.361 -7.691 -17.586 1.00 43.47 436 ILE B O 1
ATOM 8946 N N . LEU B 1 444 ? -13.596 -8.329 -15.564 1.00 43.46 437 LEU B N 1
ATOM 8947 C CA . LEU B 1 444 ? -14.115 -9.693 -15.635 1.00 43.53 437 LEU B CA 1
ATOM 8948 C C . LEU B 1 444 ? -15.629 -9.756 -15.795 1.00 43.88 437 LEU B C 1
ATOM 8949 O O . LEU B 1 444 ? -16.133 -10.580 -16.553 1.00 44.57 437 LEU B O 1
ATOM 8954 N N . SER B 1 445 ? -16.344 -8.887 -15.091 1.00 44.18 438 SER B N 1
ATOM 8955 C CA . SER B 1 445 ? -17.794 -8.769 -15.231 1.00 44.67 438 SER B CA 1
ATOM 8956 C C . SER B 1 445 ? -18.169 -8.316 -16.641 1.00 44.71 438 SER B C 1
ATOM 8957 O O . SER B 1 445 ? -19.039 -8.910 -17.280 1.00 44.80 438 SER B O 1
ATOM 8960 N N . ALA B 1 446 ? -17.502 -7.269 -17.119 1.00 44.96 439 ALA B N 1
ATOM 8961 C CA . ALA B 1 446 ? -17.782 -6.720 -18.446 1.00 45.42 439 ALA B CA 1
ATOM 8962 C C . ALA B 1 446 ? -17.303 -7.632 -19.575 1.00 45.75 439 ALA B C 1
ATOM 8963 O O . ALA B 1 446 ? -17.888 -7.627 -20.654 1.00 46.28 439 ALA B O 1
ATOM 8965 N N . GLU B 1 447 ? -16.245 -8.406 -19.341 1.00 46.05 440 GLU B N 1
ATOM 8966 C CA . GLU B 1 447 ? -15.668 -9.228 -20.422 1.00 46.01 440 GLU B CA 1
ATOM 8967 C C . GLU B 1 447 ? -15.939 -10.729 -20.302 1.00 45.64 440 GLU B C 1
ATOM 8968 O O . GLU B 1 447 ? -15.657 -11.488 -21.231 1.00 45.72 440 GLU B O 1
ATOM 8974 N N . GLY B 1 448 ? -16.481 -11.156 -19.165 1.00 45.38 441 GLY B N 1
ATOM 8975 C CA . GLY B 1 448 ? -16.605 -12.582 -18.864 1.00 45.47 441 GLY B CA 1
ATOM 8976 C C . GLY B 1 448 ? -15.250 -13.187 -18.508 1.00 45.32 441 GLY B C 1
ATOM 8977 O O . GLY B 1 448 ? -14.311 -12.466 -18.145 1.00 45.45 441 GLY B O 1
ATOM 8978 N N . ASN B 1 449 ? -15.140 -14.506 -18.621 1.00 44.82 442 ASN B N 1
ATOM 8979 C CA . ASN B 1 449 ? -13.902 -15.213 -18.278 1.00 44.79 442 ASN B CA 1
ATOM 8980 C C . ASN B 1 449 ? -12.718 -14.836 -19.171 1.00 44.37 442 ASN B C 1
ATOM 8981 O O . ASN B 1 449 ? -12.862 -14.687 -20.386 1.00 43.96 442 ASN B O 1
ATOM 8986 N N . LEU B 1 450 ? -11.555 -14.666 -18.546 1.00 44.04 443 LEU B N 1
ATOM 8987 C CA . LEU B 1 450 ? -10.363 -14.150 -19.218 1.00 43.65 443 LEU B CA 1
ATOM 8988 C C . LEU B 1 450 ? -9.109 -14.815 -18.677 1.00 43.53 443 LEU B C 1
ATOM 8989 O O . LEU B 1 450 ? -9.016 -15.084 -17.478 1.00 43.42 443 LEU B O 1
ATOM 8994 N N . SER B 1 451 ? -8.147 -15.064 -19.563 1.00 43.21 444 SER B N 1
ATOM 8995 C CA . SER B 1 451 ? -6.832 -15.522 -19.156 1.00 43.28 444 SER B CA 1
ATOM 8996 C C . SER B 1 451 ? -6.112 -14.398 -18.426 1.00 43.45 444 SER B C 1
ATOM 8997 O O . SER B 1 451 ? -6.446 -13.226 -18.600 1.00 43.49 444 SER B O 1
ATOM 9000 N N . GLU B 1 452 ? -5.124 -14.758 -17.612 1.00 43.75 445 GLU B N 1
ATOM 9001 C CA . GLU B 1 452 ? -4.300 -13.781 -16.915 1.00 44.29 445 GLU B CA 1
ATOM 9002 C C . GLU B 1 452 ? -3.678 -12.786 -17.898 1.00 44.11 445 GLU B C 1
ATOM 9003 O O . GLU B 1 452 ? -3.641 -11.584 -17.619 1.00 43.87 445 GLU B O 1
ATOM 9009 N N . LYS B 1 453 ? -3.219 -13.295 -19.043 1.00 43.83 446 LYS B N 1
ATOM 9010 C CA . LYS B 1 453 ? -2.646 -12.478 -20.123 1.00 44.22 446 LYS B CA 1
ATOM 9011 C C . LYS B 1 453 ? -3.604 -11.399 -20.648 1.00 44.47 446 LYS B C 1
ATOM 9012 O O . LYS B 1 453 ? -3.214 -10.239 -20.790 1.00 44.67 446 LYS B O 1
ATOM 9018 N N . GLN B 1 454 ? -4.846 -11.794 -20.928 1.00 44.69 447 GLN B N 1
ATOM 9019 C CA . GLN B 1 454 ? -5.853 -10.915 -21.528 1.00 44.94 447 GLN B CA 1
ATOM 9020 C C . GLN B 1 454 ? -6.317 -9.860 -20.533 1.00 45.24 447 GLN B C 1
ATOM 9021 O O . GLN B 1 454 ? -6.511 -8.694 -20.885 1.00 45.28 447 GLN B O 1
ATOM 9027 N N . LEU B 1 455 ? -6.501 -10.296 -19.292 1.00 45.17 448 LEU B N 1
ATOM 9028 C CA . LEU B 1 455 ? -6.889 -9.440 -18.204 1.00 45.29 448 LEU B CA 1
ATOM 9029 C C . LEU B 1 455 ? -5.802 -8.393 -17.922 1.00 45.70 448 LEU B C 1
ATOM 9030 O O . LEU B 1 455 ? -6.102 -7.212 -17.726 1.00 45.94 448 LEU B O 1
ATOM 9035 N N . GLU B 1 456 ? -4.546 -8.825 -17.933 1.00 46.24 449 GLU B N 1
ATOM 9036 C CA . GLU B 1 456 ? -3.411 -7.928 -17.739 1.00 46.76 449 GLU B CA 1
ATOM 9037 C C . GLU B 1 456 ? -3.301 -6.923 -18.882 1.00 46.67 449 GLU B C 1
ATOM 9038 O O . GLU B 1 456 ? -2.987 -5.754 -18.658 1.00 46.82 449 GLU B O 1
ATOM 9044 N N . ASN B 1 457 ? -3.572 -7.375 -20.102 1.00 46.67 450 ASN B N 1
ATOM 9045 C CA . ASN B 1 457 ? -3.576 -6.474 -21.251 1.00 47.01 450 ASN B CA 1
ATOM 9046 C C . ASN B 1 457 ? -4.716 -5.448 -21.201 1.00 47.06 450 ASN B C 1
ATOM 9047 O O . ASN B 1 457 ? -4.580 -4.348 -21.735 1.00 47.11 450 ASN B O 1
ATOM 9052 N N . PHE B 1 458 ? -5.825 -5.810 -20.556 1.00 47.19 451 PHE B N 1
ATOM 9053 C CA . PHE B 1 458 ? -6.916 -4.869 -20.316 1.00 47.49 451 PHE B CA 1
ATOM 9054 C C . PHE B 1 458 ? -6.499 -3.824 -19.279 1.00 47.47 451 PHE B C 1
ATOM 9055 O O . PHE B 1 458 ? -6.745 -2.626 -19.458 1.00 47.12 451 PHE B O 1
ATOM 9063 N N . ALA B 1 459 ? -5.836 -4.288 -18.217 1.00 47.21 452 ALA B N 1
ATOM 9064 C CA . ALA B 1 459 ? -5.304 -3.407 -17.181 1.00 46.97 452 ALA B CA 1
ATOM 9065 C C . ALA B 1 459 ? -4.215 -2.470 -17.721 1.00 46.82 452 ALA B C 1
ATOM 9066 O O . ALA B 1 459 ? -4.095 -1.325 -17.271 1.00 46.84 452 ALA B O 1
ATOM 9068 N N . TYR B 1 460 ? -3.429 -2.959 -18.680 1.00 46.67 453 TYR B N 1
ATOM 9069 C CA . TYR B 1 460 ? -2.386 -2.150 -19.317 1.00 46.63 453 TYR B CA 1
ATOM 9070 C C . TYR B 1 460 ? -2.935 -0.971 -20.149 1.00 46.49 453 TYR B C 1
ATOM 9071 O O . TYR B 1 460 ? -2.195 -0.054 -20.504 1.00 46.18 453 TYR B O 1
ATOM 9080 N N . GLU B 1 461 ? -4.228 -0.994 -20.453 1.00 46.32 454 GLU B N 1
ATOM 9081 C CA . GLU B 1 461 ? -4.824 0.061 -21.258 1.00 46.79 454 GLU B CA 1
ATOM 9082 C C . GLU B 1 461 ? -5.070 1.332 -20.436 1.00 46.47 454 GLU B C 1
ATOM 9083 O O . GLU B 1 461 ? -5.404 2.382 -20.981 1.00 46.68 454 GLU B O 1
ATOM 9089 N N . SER B 1 462 ? -4.885 1.227 -19.126 1.00 46.11 455 SER B N 1
ATOM 9090 C CA . SER B 1 462 ? -5.081 2.345 -18.224 1.00 46.00 455 SER B CA 1
ATOM 9091 C C . SER B 1 462 ? -3.928 3.344 -18.292 1.00 45.87 455 SER B C 1
ATOM 9092 O O . SER B 1 462 ? -2.879 3.067 -18.873 1.00 45.96 455 SER B O 1
ATOM 9095 N N . LEU B 1 463 ? -4.137 4.507 -17.688 1.00 45.84 456 LEU B N 1
ATOM 9096 C CA . LEU B 1 463 ? -3.151 5.583 -17.680 1.00 46.13 456 LEU B CA 1
ATOM 9097 C C . LEU B 1 463 ? -2.047 5.332 -16.647 1.00 46.36 456 LEU B C 1
ATOM 9098 O O . LEU B 1 463 ? -0.974 5.943 -16.698 1.00 46.56 456 LEU B O 1
ATOM 9103 N N . LEU B 1 464 ? -2.321 4.416 -15.722 1.00 46.40 457 LEU B N 1
ATOM 9104 C CA . LEU B 1 464 ? -1.371 4.020 -14.695 1.00 46.32 457 LEU B CA 1
ATOM 9105 C C . LEU B 1 464 ? -0.080 3.492 -15.314 1.00 46.63 457 LEU B C 1
ATOM 9106 O O . LEU B 1 464 ? -0.107 2.791 -16.333 1.00 46.65 457 LEU B O 1
ATOM 9111 N N . ALA B 1 465 ? 1.047 3.846 -14.698 1.00 46.74 458 ALA B N 1
ATOM 9112 C CA . ALA B 1 465 ? 2.361 3.383 -15.142 1.00 46.99 458 ALA B CA 1
ATOM 9113 C C . ALA B 1 465 ? 2.429 1.857 -15.157 1.00 47.22 458 ALA B C 1
ATOM 9114 O O . ALA B 1 465 ? 1.921 1.197 -14.247 1.00 47.24 458 ALA B O 1
ATOM 9116 N N . LYS B 1 466 ? 3.052 1.306 -16.197 1.00 47.52 459 LYS B N 1
ATOM 9117 C CA . LYS B 1 466 ? 3.229 -0.144 -16.329 1.00 48.01 459 LYS B CA 1
ATOM 9118 C C . LYS B 1 466 ? 3.814 -0.797 -15.060 1.00 47.84 459 LYS B C 1
ATOM 9119 O O . LYS B 1 466 ? 3.341 -1.854 -14.632 1.00 48.15 459 LYS B O 1
ATOM 9125 N N . GLN B 1 467 ? 4.817 -0.159 -14.457 1.00 47.57 460 GLN B N 1
ATOM 9126 C CA . GLN B 1 467 ? 5.416 -0.649 -13.214 1.00 47.50 460 GLN B CA 1
ATOM 9127 C C . GLN B 1 467 ? 4.394 -0.728 -12.081 1.00 47.16 460 GLN B C 1
ATOM 9128 O O . GLN B 1 467 ? 4.326 -1.722 -11.362 1.00 46.92 460 GLN B O 1
ATOM 9134 N N . LEU B 1 468 ? 3.591 0.322 -11.937 1.00 47.19 461 LEU B N 1
ATOM 9135 C CA . LEU B 1 468 ? 2.538 0.353 -10.928 1.00 46.97 461 LEU B CA 1
ATOM 9136 C C . LEU B 1 468 ? 1.417 -0.652 -11.202 1.00 46.82 461 LEU B C 1
ATOM 9137 O O . LEU B 1 468 ? 0.815 -1.177 -10.262 1.00 46.97 461 LEU B O 1
ATOM 9142 N N . VAL B 1 469 ? 1.144 -0.921 -12.479 1.00 46.54 462 VAL B N 1
ATOM 9143 C CA . VAL B 1 469 ? 0.145 -1.922 -12.864 1.00 46.27 462 VAL B CA 1
ATOM 9144 C C . VAL B 1 469 ? 0.563 -3.317 -12.384 1.00 46.12 462 VAL B C 1
ATOM 9145 O O . VAL B 1 469 ? -0.242 -4.036 -11.793 1.00 45.98 462 VAL B O 1
ATOM 9149 N N . ASP B 1 470 ? 1.823 -3.679 -12.621 1.00 45.94 463 ASP B N 1
ATOM 9150 C CA . ASP B 1 470 ? 2.351 -4.990 -12.220 1.00 45.87 463 ASP B CA 1
ATOM 9151 C C . ASP B 1 470 ? 2.303 -5.250 -10.714 1.00 45.58 463 ASP B C 1
ATOM 9152 O O . ASP B 1 470 ? 2.038 -6.376 -10.284 1.00 45.66 463 ASP B O 1
ATOM 9157 N N . VAL B 1 471 ? 2.563 -4.219 -9.915 1.00 45.18 464 VAL B N 1
ATOM 9158 C CA . VAL B 1 471 ? 2.510 -4.372 -8.465 1.00 45.06 464 VAL B CA 1
ATOM 9159 C C . VAL B 1 471 ? 1.067 -4.622 -8.008 1.00 45.03 464 VAL B C 1
ATOM 9160 O O . VAL B 1 471 ? 0.815 -5.479 -7.162 1.00 45.50 464 VAL B O 1
ATOM 9164 N N . TYR B 1 472 ? 0.122 -3.885 -8.582 1.00 44.75 465 TYR B N 1
ATOM 9165 C CA . TYR B 1 472 ? -1.260 -3.979 -8.144 1.00 44.38 465 TYR B CA 1
ATOM 9166 C C . TYR B 1 472 ? -2.003 -5.165 -8.727 1.00 44.12 465 TYR B C 1
ATOM 9167 O O . TYR B 1 472 ? -2.896 -5.712 -8.073 1.00 44.05 465 TYR B O 1
ATOM 9176 N N . PHE B 1 473 ? -1.619 -5.575 -9.938 1.00 43.65 466 PHE B N 1
ATOM 9177 C CA . PHE B 1 473 ? -2.245 -6.719 -10.597 1.00 43.13 466 PHE B CA 1
ATOM 9178 C C . PHE B 1 473 ? -2.013 -8.010 -9.818 1.00 43.28 466 PHE B C 1
ATOM 9179 O O . PHE B 1 473 ? -2.955 -8.741 -9.531 1.00 43.28 466 PHE B O 1
ATOM 9187 N N . ASP B 1 474 ? -0.756 -8.275 -9.477 1.00 43.69 467 ASP B N 1
ATOM 9188 C CA . ASP B 1 474 ? -0.387 -9.458 -8.722 1.00 44.14 467 ASP B CA 1
ATOM 9189 C C . ASP B 1 474 ? -1.025 -9.482 -7.344 1.00 43.78 467 ASP B C 1
ATOM 9190 O O . ASP B 1 474 ? -1.655 -10.466 -6.973 1.00 44.07 467 ASP B O 1
ATOM 9195 N N . ARG B 1 475 ? -0.891 -8.387 -6.602 1.00 43.56 468 ARG B N 1
ATOM 9196 C CA . ARG B 1 475 ? -1.650 -8.193 -5.361 1.00 43.09 468 ARG B CA 1
ATOM 9197 C C . ARG B 1 475 ? -3.158 -8.441 -5.529 1.00 41.87 468 ARG B C 1
ATOM 9198 O O . ARG B 1 475 ? -3.746 -9.204 -4.765 1.00 41.89 468 ARG B O 1
ATOM 9206 N N . ALA B 1 476 ? -3.767 -7.827 -6.534 1.00 40.67 469 ALA B N 1
ATOM 9207 C CA . ALA B 1 476 ? -5.206 -7.996 -6.786 1.00 40.42 469 ALA B CA 1
ATOM 9208 C C . ALA B 1 476 ? -5.633 -9.444 -7.006 1.00 40.18 469 ALA B C 1
ATOM 9209 O O . ALA B 1 476 ? -6.521 -9.940 -6.321 1.00 40.13 469 ALA B O 1
ATOM 9211 N N . ILE B 1 477 ? -4.994 -10.112 -7.964 1.00 40.47 470 ILE B N 1
ATOM 9212 C CA . ILE B 1 477 ? -5.238 -11.535 -8.254 1.00 40.30 470 ILE B CA 1
ATOM 9213 C C . ILE B 1 477 ? -5.161 -12.361 -6.970 1.00 40.24 470 ILE B C 1
ATOM 9214 O O . ILE B 1 477 ? -6.079 -13.109 -6.638 1.00 40.36 470 ILE B O 1
ATOM 9219 N N . ARG B 1 478 ? -4.076 -12.182 -6.237 1.00 39.85 471 ARG B N 1
ATOM 9220 C CA . ARG B 1 478 ? -3.862 -12.889 -4.994 1.00 40.30 471 ARG B CA 1
ATOM 9221 C C . ARG B 1 478 ? -5.012 -12.648 -3.996 1.00 39.69 471 ARG B C 1
ATOM 9222 O O . ARG B 1 478 ? -5.621 -13.601 -3.493 1.00 39.59 471 ARG B O 1
ATOM 9230 N N . TRP B 1 479 ? -5.313 -11.377 -3.736 1.00 39.02 472 TRP B N 1
ATOM 9231 C CA . TRP B 1 479 ? -6.357 -11.002 -2.778 1.00 38.76 472 TRP B CA 1
ATOM 9232 C C . TRP B 1 479 ? -7.748 -11.457 -3.225 1.00 38.95 472 TRP B C 1
ATOM 9233 O O . TRP B 1 479 ? -8.524 -11.967 -2.416 1.00 38.96 472 TRP B O 1
ATOM 9244 N N . LEU B 1 480 ? -8.053 -11.288 -4.508 1.00 39.46 473 LEU B N 1
ATOM 9245 C CA . LEU B 1 480 ? -9.373 -11.654 -5.040 1.00 40.81 473 LEU B CA 1
ATOM 9246 C C . LEU B 1 480 ? -9.627 -13.178 -5.018 1.00 41.64 473 LEU B C 1
ATOM 9247 O O . LEU B 1 480 ? -10.761 -13.617 -4.790 1.00 41.32 473 LEU B O 1
ATOM 9252 N N . LEU B 1 481 ? -8.567 -13.959 -5.242 1.00 42.43 474 LEU B N 1
ATOM 9253 C CA . LEU B 1 481 ? -8.598 -15.418 -5.102 1.00 44.10 474 LEU B CA 1
ATOM 9254 C C . LEU B 1 481 ? -8.771 -15.885 -3.653 1.00 44.86 474 LEU B C 1
ATOM 9255 O O . LEU B 1 481 ? -9.638 -16.717 -3.375 1.00 44.96 474 LEU B O 1
ATOM 9260 N N . GLU B 1 482 ? -7.950 -15.358 -2.739 1.00 45.84 475 GLU B N 1
ATOM 9261 C CA . GLU B 1 482 ? -8.032 -15.749 -1.323 1.00 46.80 475 GLU B CA 1
ATOM 9262 C C . GLU B 1 482 ? -9.349 -15.319 -0.674 1.00 46.77 475 GLU B C 1
ATOM 9263 O O . GLU B 1 482 ? -9.870 -16.017 0.198 1.00 46.90 475 GLU B O 1
ATOM 9269 N N . HIS B 1 483 ? -9.897 -14.191 -1.124 1.00 46.75 476 HIS B N 1
ATOM 9270 C CA . HIS B 1 483 ? -11.178 -13.716 -0.613 1.00 47.13 476 HIS B CA 1
ATOM 9271 C C . HIS B 1 483 ? -12.379 -14.119 -1.476 1.00 47.11 476 HIS B C 1
ATOM 9272 O O . HIS B 1 483 ? -13.476 -13.593 -1.308 1.00 47.24 476 HIS B O 1
ATOM 9279 N N . SER B 1 484 ? -12.159 -15.069 -2.382 1.00 47.13 477 SER B N 1
ATOM 9280 C CA . SER B 1 484 ? -13.238 -15.771 -3.089 1.00 46.84 477 SER B CA 1
ATOM 9281 C C . SER B 1 484 ? -14.101 -14.913 -4.007 1.00 46.15 477 SER B C 1
ATOM 9282 O O . SER B 1 484 ? -15.307 -15.134 -4.088 1.00 46.30 477 SER B O 1
ATOM 9285 N N . PHE B 1 485 ? -13.486 -13.952 -4.698 1.00 45.50 478 PHE B N 1
ATOM 9286 C CA . PHE B 1 485 ? -14.188 -13.118 -5.692 1.00 44.85 478 PHE B CA 1
ATOM 9287 C C . PHE B 1 485 ? -14.061 -13.655 -7.110 1.00 44.80 478 PHE B C 1
ATOM 9288 O O . PHE B 1 485 ? -14.930 -13.424 -7.952 1.00 44.56 478 PHE B O 1
ATOM 9296 N N . ILE B 1 486 ? -12.954 -14.345 -7.365 1.00 44.95 479 ILE B N 1
ATOM 9297 C CA . ILE B 1 486 ? -12.660 -14.955 -8.652 1.00 45.00 479 ILE B CA 1
ATOM 9298 C C . ILE B 1 486 ? -12.246 -16.400 -8.422 1.00 45.89 479 ILE B C 1
ATOM 9299 O O . ILE B 1 486 ? -11.672 -16.696 -7.387 1.00 46.52 479 ILE B O 1
ATOM 9304 N N . LYS B 1 487 ? -12.602 -17.288 -9.356 1.00 47.14 480 LYS B N 1
ATOM 9305 C CA . LYS B 1 487 ? -12.156 -18.703 -9.405 1.00 48.26 480 LYS B CA 1
ATOM 9306 C C . LYS B 1 487 ? -11.134 -18.854 -10.533 1.00 48.33 480 LYS B C 1
ATOM 9307 O O . LYS B 1 487 ? -11.272 -18.227 -11.586 1.00 48.23 480 LYS B O 1
ATOM 9313 N N . GLU B 1 488 ? -10.117 -19.685 -10.318 1.00 48.83 481 GLU B N 1
ATOM 9314 C CA . GLU B 1 488 ? -9.182 -20.048 -11.386 1.00 49.08 481 GLU B CA 1
ATOM 9315 C C . GLU B 1 488 ? -9.620 -21.355 -12.068 1.00 48.72 481 GLU B C 1
ATOM 9316 O O . GLU B 1 488 ? -9.499 -22.429 -11.486 1.00 48.82 481 GLU B O 1
ATOM 9322 N N . GLU B 1 489 ? -10.149 -21.251 -13.288 1.00 48.52 482 GLU B N 1
ATOM 9323 C CA . GLU B 1 489 ? -10.624 -22.427 -14.035 1.00 48.32 482 GLU B CA 1
ATOM 9324 C C . GLU B 1 489 ? -9.777 -22.700 -15.286 1.00 47.66 482 GLU B C 1
ATOM 9325 O O . GLU B 1 489 ? -10.054 -22.167 -16.360 1.00 47.66 482 GLU B O 1
ATOM 9331 N N . GLY B 1 490 ? -8.757 -23.541 -15.142 1.00 46.93 483 GLY B N 1
ATOM 9332 C CA . GLY B 1 490 ? -7.785 -23.766 -16.208 1.00 45.94 483 GLY B CA 1
ATOM 9333 C C . GLY B 1 490 ? -6.959 -22.513 -16.440 1.00 45.44 483 GLY B C 1
ATOM 9334 O O . GLY B 1 490 ? -6.541 -21.848 -15.483 1.00 45.06 483 GLY B O 1
ATOM 9335 N N . ASN B 1 491 ? -6.728 -22.189 -17.711 1.00 44.67 484 ASN B N 1
ATOM 9336 C CA . ASN B 1 491 ? -6.063 -20.946 -18.083 1.00 44.34 484 ASN B CA 1
ATOM 9337 C C . ASN B 1 491 ? -7.062 -19.778 -18.108 1.00 44.54 484 ASN B C 1
ATOM 9338 O O . ASN B 1 491 ? -7.063 -18.960 -19.028 1.00 44.39 484 ASN B O 1
ATOM 9343 N N . THR B 1 492 ? -7.898 -19.712 -17.075 1.00 44.72 485 THR B N 1
ATOM 9344 C CA . THR B 1 492 ? -9.027 -18.794 -17.018 1.00 45.23 485 THR B CA 1
ATOM 9345 C C . THR B 1 492 ? -9.227 -18.301 -15.587 1.00 45.32 485 THR B C 1
ATOM 9346 O O . THR B 1 492 ? -9.177 -19.093 -14.638 1.00 45.15 485 THR B O 1
ATOM 9350 N N . PHE B 1 493 ? -9.422 -16.992 -15.447 1.00 45.43 486 PHE B N 1
ATOM 9351 C CA . PHE B 1 493 ? -10.002 -16.407 -14.240 1.00 45.97 486 PHE B CA 1
ATOM 9352 C C . PHE B 1 493 ? -11.475 -16.124 -14.502 1.00 45.95 486 PHE B C 1
ATOM 9353 O O . PHE B 1 493 ? -11.830 -15.506 -15.515 1.00 45.94 486 PHE B O 1
ATOM 9361 N N . ALA B 1 494 ? -12.328 -16.596 -13.600 1.00 45.81 487 ALA B N 1
ATOM 9362 C CA . ALA B 1 494 ? -13.757 -16.315 -13.675 1.00 45.67 487 ALA B CA 1
ATOM 9363 C C . ALA B 1 494 ? -14.203 -15.701 -12.364 1.00 45.71 487 ALA B C 1
ATOM 9364 O O . ALA B 1 494 ? -13.596 -15.941 -11.326 1.00 45.95 487 ALA B O 1
ATOM 9366 N N . LEU B 1 495 ? -15.251 -14.893 -12.400 1.00 45.47 488 LEU B N 1
ATOM 9367 C CA . LEU B 1 495 ? -15.873 -14.462 -11.170 1.00 45.27 488 LEU B CA 1
ATOM 9368 C C . LEU B 1 495 ? -16.536 -15.654 -10.478 1.00 44.79 488 LEU B C 1
ATOM 9369 O O . LEU B 1 495 ? -17.152 -16.493 -11.125 1.00 44.59 488 LEU B O 1
ATOM 9374 N N . THR B 1 496 ? -16.378 -15.740 -9.162 1.00 44.58 489 THR B N 1
ATOM 9375 C CA . THR B 1 496 ? -17.241 -16.590 -8.343 1.00 44.64 489 THR B CA 1
ATOM 9376 C C . THR B 1 496 ? -18.669 -16.044 -8.437 1.00 45.02 489 THR B C 1
ATOM 9377 O O . THR B 1 496 ? -18.876 -14.880 -8.822 1.00 45.54 489 THR B O 1
ATOM 9381 N N . ASN B 1 497 ? -19.659 -16.864 -8.096 1.00 45.10 490 ASN B N 1
ATOM 9382 C CA . ASN B 1 497 ? -21.029 -16.363 -8.009 1.00 45.22 490 ASN B CA 1
ATOM 9383 C C . ASN B 1 497 ? -21.129 -15.175 -7.034 1.00 45.06 490 ASN B C 1
ATOM 9384 O O . ASN B 1 497 ? -21.850 -14.216 -7.296 1.00 45.15 490 ASN B O 1
ATOM 9389 N N . PHE B 1 498 ? -20.378 -15.234 -5.935 1.00 44.92 491 PHE B N 1
ATOM 9390 C CA . PHE B 1 498 ? -20.312 -14.133 -4.978 1.00 44.96 491 PHE B CA 1
ATOM 9391 C C . PHE B 1 498 ? -19.687 -12.914 -5.638 1.00 44.72 491 PHE B C 1
ATOM 9392 O O . PHE B 1 498 ? -20.189 -11.825 -5.487 1.00 45.26 491 PHE B O 1
ATOM 9400 N N . GLY B 1 499 ? -18.610 -13.124 -6.392 1.00 45.09 492 GLY B N 1
ATOM 9401 C CA . GLY B 1 499 ? -17.918 -12.055 -7.109 1.00 44.97 492 GLY B CA 1
ATOM 9402 C C . GLY B 1 499 ? -18.780 -11.395 -8.163 1.00 44.98 492 GLY B C 1
ATOM 9403 O O . GLY B 1 499 ? -18.716 -10.180 -8.353 1.00 45.47 492 GLY B O 1
ATOM 9404 N N . LYS B 1 500 ? -19.595 -12.198 -8.841 1.00 44.90 493 LYS B N 1
ATOM 9405 C CA . LYS B 1 500 ? -20.508 -11.695 -9.863 1.00 45.04 493 LYS B CA 1
ATOM 9406 C C . LYS B 1 500 ? -21.630 -10.835 -9.287 1.00 44.31 493 LYS B C 1
ATOM 9407 O O . LYS B 1 500 ? -21.948 -9.805 -9.857 1.00 44.90 493 LYS B O 1
ATOM 9413 N N . ARG B 1 501 ? -22.231 -11.254 -8.180 1.00 43.71 494 ARG B N 1
ATOM 9414 C CA . ARG B 1 501 ? -23.269 -10.455 -7.533 1.00 43.83 494 ARG B CA 1
ATOM 9415 C C . ARG B 1 501 ? -22.671 -9.123 -7.065 1.00 43.67 494 ARG B C 1
ATOM 9416 O O . ARG B 1 501 ? -23.271 -8.077 -7.271 1.00 43.85 494 ARG B O 1
ATOM 9424 N N . VAL B 1 502 ? -21.472 -9.174 -6.482 1.00 43.50 495 VAL B N 1
ATOM 9425 C CA . VAL B 1 502 ? -20.768 -7.977 -6.003 1.00 43.15 495 VAL B CA 1
ATOM 9426 C C . VAL B 1 502 ? -20.553 -6.984 -7.136 1.00 43.18 495 VAL B C 1
ATOM 9427 O O . VAL B 1 502 ? -20.808 -5.787 -6.975 1.00 42.83 495 VAL B O 1
ATOM 9431 N N . ALA B 1 503 ? -20.096 -7.497 -8.279 1.00 43.43 496 ALA B N 1
ATOM 9432 C CA . ALA B 1 503 ? -19.904 -6.693 -9.492 1.00 43.19 496 ALA B CA 1
ATOM 9433 C C . ALA B 1 503 ? -21.202 -6.036 -9.977 1.00 43.18 496 ALA B C 1
ATOM 9434 O O . ALA B 1 503 ? -21.194 -4.874 -10.407 1.00 42.93 496 ALA B O 1
ATOM 9436 N N . ASP B 1 504 ? -22.306 -6.775 -9.895 1.00 43.12 497 ASP B N 1
ATOM 9437 C CA . ASP B 1 504 ? -23.617 -6.262 -10.294 1.00 43.65 497 ASP B CA 1
ATOM 9438 C C . ASP B 1 504 ? -24.162 -5.211 -9.316 1.00 43.03 497 ASP B C 1
ATOM 9439 O O . ASP B 1 504 ? -24.840 -4.271 -9.714 1.00 42.84 497 ASP B O 1
ATOM 9444 N N . LEU B 1 505 ? -23.874 -5.379 -8.031 1.00 42.72 498 LEU B N 1
ATOM 9445 C CA . LEU B 1 505 ? -24.336 -4.415 -7.020 1.00 42.32 498 LEU B CA 1
ATOM 9446 C C . LEU B 1 505 ? -23.504 -3.128 -6.998 1.00 41.88 498 LEU B C 1
ATOM 9447 O O . LEU B 1 505 ? -23.961 -2.099 -6.500 1.00 41.46 498 LEU B O 1
ATOM 9452 N N . TYR B 1 506 ? -22.295 -3.223 -7.551 1.00 41.94 499 TYR B N 1
ATOM 9453 C CA . TYR B 1 506 ? -21.332 -2.128 -7.682 1.00 42.46 499 TYR B CA 1
ATOM 9454 C C . TYR B 1 506 ? -20.670 -1.722 -6.360 1.00 43.11 499 TYR B C 1
ATOM 9455 O O . TYR B 1 506 ? -20.115 -0.628 -6.235 1.00 43.77 499 TYR B O 1
ATOM 9464 N N . ILE B 1 507 ? -20.720 -2.592 -5.364 1.00 43.49 500 ILE B N 1
ATOM 9465 C CA . ILE B 1 507 ? -20.059 -2.248 -4.118 1.00 44.00 500 ILE B CA 1
ATOM 9466 C C . ILE B 1 507 ? -18.599 -2.692 -4.215 1.00 43.55 500 ILE B C 1
ATOM 9467 O O . ILE B 1 507 ? -18.284 -3.646 -4.912 1.00 43.76 500 ILE B O 1
ATOM 9472 N N . ASN B 1 508 ? -17.718 -1.963 -3.546 1.00 43.08 501 ASN B N 1
ATOM 9473 C CA . ASN B 1 508 ? -16.312 -2.306 -3.501 1.00 42.57 501 ASN B CA 1
ATOM 9474 C C . ASN B 1 508 ? -16.075 -3.717 -2.922 1.00 41.39 501 ASN B C 1
ATOM 9475 O O . ASN B 1 508 ? -16.763 -4.097 -1.972 1.00 41.37 501 ASN B O 1
ATOM 9480 N N . PRO B 1 509 ? -15.121 -4.489 -3.492 1.00 40.15 502 PRO B N 1
ATOM 9481 C CA . PRO B 1 509 ? -14.780 -5.801 -2.891 1.00 40.03 502 PRO B CA 1
ATOM 9482 C C . PRO B 1 509 ? -14.487 -5.752 -1.387 1.00 39.69 502 PRO B C 1
ATOM 9483 O O . PRO B 1 509 ? -14.871 -6.676 -0.678 1.00 38.93 502 PRO B O 1
ATOM 9487 N N . PHE B 1 510 ? -13.848 -4.679 -0.900 1.00 39.97 503 PHE B N 1
ATOM 9488 C CA . PHE B 1 510 ? -13.602 -4.534 0.545 1.00 40.23 503 PHE B CA 1
ATOM 9489 C C . PHE B 1 510 ? -14.886 -4.427 1.342 1.00 40.34 503 PHE B C 1
ATOM 9490 O O . PHE B 1 510 ? -15.024 -5.044 2.401 1.00 40.93 503 PHE B O 1
ATOM 9498 N N . THR B 1 511 ? -15.836 -3.674 0.805 1.00 40.06 504 THR B N 1
ATOM 9499 C CA . THR B 1 511 ? -17.140 -3.525 1.406 1.00 40.14 504 THR B CA 1
ATOM 9500 C C . THR B 1 511 ? -17.839 -4.886 1.498 1.00 40.55 504 THR B C 1
ATOM 9501 O O . THR B 1 511 ? -18.312 -5.271 2.568 1.00 41.08 504 THR B O 1
ATOM 9505 N N . ALA B 1 512 ? -17.878 -5.610 0.379 1.00 40.68 505 ALA B N 1
ATOM 9506 C CA . ALA B 1 512 ? -18.459 -6.952 0.308 1.00 40.56 505 ALA B CA 1
ATOM 9507 C C . ALA B 1 512 ? -17.783 -7.945 1.260 1.00 40.93 505 ALA B C 1
ATOM 9508 O O . ALA B 1 512 ? -18.453 -8.737 1.912 1.00 41.28 505 ALA B O 1
ATOM 9510 N N . ASP B 1 513 ? -16.455 -7.903 1.331 1.00 41.31 506 ASP B N 1
ATOM 9511 C CA . ASP B 1 513 ? -15.686 -8.808 2.192 1.00 41.56 506 ASP B CA 1
ATOM 9512 C C . ASP B 1 513 ? -15.933 -8.537 3.683 1.00 41.63 506 ASP B C 1
ATOM 9513 O O . ASP B 1 513 ? -16.084 -9.472 4.456 1.00 41.35 506 ASP B O 1
ATOM 9518 N N . ILE B 1 514 ? -15.997 -7.259 4.066 1.00 41.77 507 ILE B N 1
ATOM 9519 C CA . ILE B 1 514 ? -16.408 -6.868 5.415 1.00 42.12 507 ILE B CA 1
ATOM 9520 C C . ILE B 1 514 ? -17.817 -7.380 5.761 1.00 42.43 507 ILE B C 1
ATOM 9521 O O . ILE B 1 514 ? -18.024 -7.963 6.823 1.00 42.44 507 ILE B O 1
ATOM 9526 N N . ILE B 1 515 ? -18.779 -7.149 4.867 1.00 43.07 508 ILE B N 1
ATOM 9527 C CA . ILE B 1 515 ? -20.155 -7.623 5.050 1.00 43.74 508 ILE B CA 1
ATOM 9528 C C . ILE B 1 515 ? -20.225 -9.150 5.185 1.00 44.19 508 ILE B C 1
ATOM 9529 O O . ILE B 1 515 ? -20.894 -9.665 6.088 1.00 44.48 508 ILE B O 1
ATOM 9534 N N . ARG B 1 516 ? -19.547 -9.870 4.292 1.00 44.34 509 ARG B N 1
ATOM 9535 C CA . ARG B 1 516 ? -19.567 -11.326 4.338 1.00 45.52 509 ARG B CA 1
ATOM 9536 C C . ARG B 1 516 ? -19.049 -11.806 5.682 1.00 45.39 509 ARG B C 1
ATOM 9537 O O . ARG B 1 516 ? -19.670 -12.648 6.315 1.00 44.97 509 ARG B O 1
ATOM 9545 N N . LYS B 1 517 ? -17.926 -11.231 6.116 1.00 45.96 510 LYS B N 1
ATOM 9546 C CA . LYS B 1 517 ? -17.302 -11.592 7.389 1.00 46.88 510 LYS B CA 1
ATOM 9547 C C . LYS B 1 517 ? -18.210 -11.346 8.594 1.00 46.32 510 LYS B C 1
ATOM 9548 O O . LYS B 1 517 ? -18.310 -12.195 9.482 1.00 46.65 510 LYS B O 1
ATOM 9554 N N . GLY B 1 518 ? -18.876 -10.198 8.610 1.00 45.88 511 GLY B N 1
ATOM 9555 C CA . GLY B 1 518 ? -19.834 -9.877 9.659 1.00 45.61 511 GLY B CA 1
ATOM 9556 C C . GLY B 1 518 ? -21.021 -10.822 9.702 1.00 45.70 511 GLY B C 1
ATOM 9557 O O . GLY B 1 518 ? -21.419 -11.273 10.774 1.00 45.98 511 GLY B O 1
ATOM 9558 N N . LEU B 1 519 ? -21.574 -11.144 8.539 1.00 45.53 512 LEU B N 1
ATOM 9559 C CA . LEU B 1 519 ? -22.747 -12.016 8.474 1.00 45.55 512 LEU B CA 1
ATOM 9560 C C . LEU B 1 519 ? -22.435 -13.502 8.747 1.00 46.14 512 LEU B C 1
ATOM 9561 O O . LEU B 1 519 ? -23.214 -14.192 9.412 1.00 45.45 512 LEU B O 1
ATOM 9566 N N . GLU B 1 520 ? -21.301 -13.979 8.241 1.00 46.80 513 GLU B N 1
ATOM 9567 C CA . GLU B 1 520 ? -20.901 -15.366 8.427 1.00 48.31 513 GLU B CA 1
ATOM 9568 C C . GLU B 1 520 ? -20.381 -15.651 9.839 1.00 48.60 513 GLU B C 1
ATOM 9569 O O . GLU B 1 520 ? -20.481 -16.781 10.323 1.00 48.82 513 GLU B O 1
ATOM 9575 N N . GLY B 1 521 ? -19.840 -14.622 10.492 1.00 49.11 514 GLY B N 1
ATOM 9576 C CA . GLY B 1 521 ? -19.252 -14.754 11.820 1.00 49.77 514 GLY B CA 1
ATOM 9577 C C . GLY B 1 521 ? -20.215 -14.609 12.988 1.00 50.42 514 GLY B C 1
ATOM 9578 O O . GLY B 1 521 ? -19.849 -14.906 14.131 1.00 50.81 514 GLY B O 1
ATOM 9579 N N . HIS B 1 522 ? -21.440 -14.167 12.708 1.00 50.87 515 HIS B N 1
ATOM 9580 C CA . HIS B 1 522 ? -22.437 -13.910 13.751 1.00 51.51 515 HIS B CA 1
ATOM 9581 C C . HIS B 1 522 ? -23.828 -14.441 13.413 1.00 51.77 515 HIS B C 1
ATOM 9582 O O . HIS B 1 522 ? -24.176 -14.575 12.240 1.00 52.00 515 HIS B O 1
ATOM 9589 N N . LYS B 1 523 ? -24.617 -14.726 14.452 1.00 51.89 516 LYS B N 1
ATOM 9590 C CA . LYS B 1 523 ? -26.057 -14.961 14.322 1.00 52.04 516 LYS B CA 1
ATOM 9591 C C . LYS B 1 523 ? -26.737 -13.686 13.822 1.00 52.20 516 LYS B C 1
ATOM 9592 O O . LYS B 1 523 ? -26.097 -12.628 13.739 1.00 52.01 516 LYS B O 1
ATOM 9598 N N . ALA B 1 524 ? -28.030 -13.784 13.505 1.00 52.10 517 ALA B N 1
ATOM 9599 C CA . ALA B 1 524 ? -28.829 -12.600 13.194 1.00 52.23 517 ALA B CA 1
ATOM 9600 C C . ALA B 1 524 ? -28.810 -11.642 14.374 1.00 52.20 517 ALA B C 1
ATOM 9601 O O . ALA B 1 524 ? -28.999 -12.052 15.529 1.00 51.93 517 ALA B O 1
ATOM 9603 N N . SER B 1 525 ? -28.560 -10.371 14.078 1.00 52.08 518 SER B N 1
ATOM 9604 C CA . SER B 1 525 ? -28.483 -9.352 15.112 1.00 52.16 518 SER B CA 1
ATOM 9605 C C . SER B 1 525 ? -29.578 -8.311 14.928 1.00 52.07 518 SER B C 1
ATOM 9606 O O . SER B 1 525 ? -30.526 -8.514 14.168 1.00 51.78 518 SER B O 1
ATOM 9609 N N . CYS B 1 526 ? -29.432 -7.192 15.628 1.00 51.91 519 CYS B N 1
ATOM 9610 C CA . CYS B 1 526 ? -30.431 -6.157 15.598 1.00 51.99 519 CYS B CA 1
ATOM 9611 C C . CYS B 1 526 ? -30.153 -5.144 14.478 1.00 51.51 519 CYS B C 1
ATOM 9612 O O . CYS B 1 526 ? -29.132 -5.194 13.782 1.00 50.48 519 CYS B O 1
ATOM 9615 N N . GLU B 1 527 ? -31.092 -4.225 14.332 1.00 51.10 520 GLU B N 1
ATOM 9616 C CA . GLU B 1 527 ? -31.126 -3.279 13.240 1.00 50.92 520 GLU B CA 1
ATOM 9617 C C . GLU B 1 527 ? -29.891 -2.369 13.281 1.00 49.80 520 GLU B C 1
ATOM 9618 O O . GLU B 1 527 ? -29.242 -2.141 12.267 1.00 49.80 520 GLU B O 1
ATOM 9624 N N . LEU B 1 528 ? -29.538 -1.908 14.477 1.00 48.64 521 LEU B N 1
ATOM 9625 C CA . LEU B 1 528 ? -28.395 -1.030 14.684 1.00 47.17 521 LEU B CA 1
ATOM 9626 C C . LEU B 1 528 ? -27.069 -1.695 14.302 1.00 46.31 521 LEU B C 1
ATOM 9627 O O . LEU B 1 528 ? -26.198 -1.037 13.754 1.00 45.90 521 LEU B O 1
ATOM 9632 N N . ALA B 1 529 ? -26.934 -2.992 14.586 1.00 45.31 522 ALA B N 1
ATOM 9633 C CA . ALA B 1 529 ? -25.722 -3.742 14.267 1.00 44.25 522 ALA B CA 1
ATOM 9634 C C . ALA B 1 529 ? -25.433 -3.792 12.771 1.00 44.10 522 ALA B C 1
ATOM 9635 O O . ALA B 1 529 ? -24.271 -3.670 12.364 1.00 44.15 522 ALA B O 1
ATOM 9637 N N . TYR B 1 530 ? -26.483 -3.951 11.959 1.00 43.41 523 TYR B N 1
ATOM 9638 C CA . TYR B 1 530 ? -26.346 -4.009 10.502 1.00 42.74 523 TYR B CA 1
ATOM 9639 C C . TYR B 1 530 ? -26.000 -2.653 9.928 1.00 42.47 523 TYR B C 1
ATOM 9640 O O . TYR B 1 530 ? -25.104 -2.526 9.094 1.00 42.55 523 TYR B O 1
ATOM 9649 N N . LEU B 1 531 ? -26.712 -1.636 10.385 1.00 42.01 524 LEU B N 1
ATOM 9650 C CA . LEU B 1 531 ? -26.437 -0.269 9.974 1.00 41.98 524 LEU B CA 1
ATOM 9651 C C . LEU B 1 531 ? -24.984 0.110 10.251 1.00 41.88 524 LEU B C 1
ATOM 9652 O O . LEU B 1 531 ? -24.317 0.692 9.383 1.00 41.72 524 LEU B O 1
ATOM 9657 N N . HIS B 1 532 ? -24.495 -0.247 11.444 1.00 41.92 525 HIS B N 1
ATOM 9658 C CA . HIS B 1 532 ? -23.106 0.041 11.853 1.00 41.90 525 HIS B CA 1
ATOM 9659 C C . HIS B 1 532 ? -22.077 -0.663 10.978 1.00 41.71 525 HIS B C 1
ATOM 9660 O O . HIS B 1 532 ? -21.063 -0.080 10.630 1.00 42.13 525 HIS B O 1
ATOM 9667 N N . LEU B 1 533 ? -22.334 -1.933 10.661 1.00 42.10 526 LEU B N 1
ATOM 9668 C CA . LEU B 1 533 ? -21.467 -2.739 9.794 1.00 42.41 526 LEU B CA 1
ATOM 9669 C C . LEU B 1 533 ? -21.281 -2.088 8.430 1.00 41.66 526 LEU B C 1
ATOM 9670 O O . LEU B 1 533 ? -20.166 -1.987 7.931 1.00 41.60 526 LEU B O 1
ATOM 9675 N N . LEU B 1 534 ? -22.399 -1.665 7.843 1.00 41.34 527 LEU B N 1
ATOM 9676 C CA . LEU B 1 534 ? -22.447 -1.109 6.507 1.00 41.38 527 LEU B CA 1
ATOM 9677 C C . LEU B 1 534 ? -21.850 0.285 6.474 1.00 41.02 527 LEU B C 1
ATOM 9678 O O . LEU B 1 534 ? -21.146 0.623 5.537 1.00 41.69 527 LEU B O 1
ATOM 9683 N N . ALA B 1 535 ? -22.119 1.078 7.506 1.00 40.61 528 ALA B N 1
ATOM 9684 C CA . ALA B 1 535 ? -21.514 2.410 7.651 1.00 40.81 528 ALA B CA 1
ATOM 9685 C C . ALA B 1 535 ? -19.988 2.327 7.812 1.00 41.25 528 ALA B C 1
ATOM 9686 O O . ALA B 1 535 ? -19.275 3.198 7.344 1.00 40.62 528 ALA B O 1
ATOM 9688 N N . PHE B 1 536 ? -19.500 1.262 8.458 1.00 42.01 529 PHE B N 1
ATOM 9689 C CA . PHE B 1 536 ? -18.064 1.070 8.682 1.00 42.79 529 PHE B CA 1
ATOM 9690 C C . PHE B 1 536 ? -17.314 0.818 7.381 1.00 43.77 529 PHE B C 1
ATOM 9691 O O . PHE B 1 536 ? -16.128 1.137 7.270 1.00 44.87 529 PHE B O 1
ATOM 9699 N N . THR B 1 537 ? -18.002 0.254 6.398 1.00 44.09 530 THR B N 1
ATOM 9700 C CA . THR B 1 537 ? -17.378 -0.062 5.124 1.00 44.66 530 THR B CA 1
ATOM 9701 C C . THR B 1 537 ? -16.910 1.202 4.369 1.00 45.38 530 THR B C 1
ATOM 9702 O O . THR B 1 537 ? -17.436 2.293 4.593 1.00 45.78 530 THR B O 1
ATOM 9706 N N . PRO B 1 538 ? -15.947 1.043 3.444 1.00 45.84 531 PRO B N 1
ATOM 9707 C CA . PRO B 1 538 ? -15.447 2.150 2.631 1.00 45.92 531 PRO B CA 1
ATOM 9708 C C . PRO B 1 538 ? -16.523 2.824 1.782 1.00 46.01 531 PRO B C 1
ATOM 9709 O O . PRO B 1 538 ? -16.372 4.001 1.465 1.00 45.99 531 PRO B O 1
ATOM 9713 N N . ASP B 1 539 ? -17.573 2.084 1.394 1.00 46.41 532 ASP B N 1
ATOM 9714 C CA . ASP B 1 539 ? -18.714 2.645 0.658 1.00 46.36 532 ASP B CA 1
ATOM 9715 C C . ASP B 1 539 ? -19.673 3.366 1.620 1.00 46.73 532 ASP B C 1
ATOM 9716 O O . ASP B 1 539 ? -20.561 4.106 1.197 1.00 46.99 532 ASP B O 1
ATOM 9721 N N . GLY B 1 540 ? -19.493 3.155 2.921 1.00 46.85 533 GLY B N 1
ATOM 9722 C CA . GLY B 1 540 ? -20.395 3.725 3.917 1.00 46.78 533 GLY B CA 1
ATOM 9723 C C . GLY B 1 540 ? -20.181 5.219 4.059 1.00 46.48 533 GLY B C 1
ATOM 9724 O O . GLY B 1 540 ? -19.143 5.737 3.647 1.00 46.33 533 GLY B O 1
ATOM 9725 N N . PRO B 1 541 ? -21.174 5.926 4.628 1.00 46.96 534 PRO B N 1
ATOM 9726 C CA . PRO B 1 541 ? -21.066 7.373 4.830 1.00 47.04 534 PRO B CA 1
ATOM 9727 C C . PRO B 1 541 ? -20.059 7.677 5.930 1.00 47.89 534 PRO B C 1
ATOM 9728 O O . PRO B 1 541 ? -19.859 6.848 6.832 1.00 48.47 534 PRO B O 1
ATOM 9732 N N . LEU B 1 542 ? -19.419 8.834 5.857 1.00 48.53 535 LEU B N 1
ATOM 9733 C CA . LEU B 1 542 ? -18.628 9.345 6.989 1.00 49.88 535 LEU B CA 1
ATOM 9734 C C . LEU B 1 542 ? -19.275 10.634 7.469 1.00 50.18 535 LEU B C 1
ATOM 9735 O O . LEU B 1 542 ? -19.707 11.471 6.669 1.00 51.20 535 LEU B O 1
ATOM 9740 N N . VAL B 1 543 ? -19.354 10.796 8.778 1.00 50.02 536 VAL B N 1
ATOM 9741 C CA . VAL B 1 543 ? -20.051 11.947 9.345 1.00 49.05 536 VAL B CA 1
ATOM 9742 C C . VAL B 1 543 ? -19.039 12.667 10.245 1.00 48.35 536 VAL B C 1
ATOM 9743 O O . VAL B 1 543 ? -18.014 12.089 10.590 1.00 48.66 536 VAL B O 1
ATOM 9747 N N . SER B 1 544 ? -19.249 13.942 10.549 1.00 47.93 537 SER B N 1
ATOM 9748 C CA . SER B 1 544 ? -18.428 14.608 11.561 1.00 47.07 537 SER B CA 1
ATOM 9749 C C . SER B 1 544 ? -18.886 14.138 12.934 1.00 45.38 537 SER B C 1
ATOM 9750 O O . SER B 1 544 ? -20.070 13.972 13.171 1.00 44.32 537 SER B O 1
ATOM 9753 N N . VAL B 1 545 ? -17.939 13.862 13.817 1.00 44.81 538 VAL B N 1
ATOM 9754 C CA . VAL B 1 545 ? -18.279 13.460 15.184 1.00 43.90 538 VAL B CA 1
ATOM 9755 C C . VAL B 1 545 ? -17.704 14.487 16.134 1.00 43.45 538 VAL B C 1
ATOM 9756 O O . VAL B 1 545 ? -16.513 14.744 16.092 1.00 43.29 538 VAL B O 1
ATOM 9760 N N . GLY B 1 546 ? -18.551 15.075 16.981 1.00 43.41 539 GLY B N 1
ATOM 9761 C CA . GLY B 1 546 ? -18.084 16.029 17.987 1.00 43.06 539 GLY B CA 1
ATOM 9762 C C . GLY B 1 546 ? -17.164 15.349 18.989 1.00 43.29 539 GLY B C 1
ATOM 9763 O O . GLY B 1 546 ? -17.112 14.121 19.050 1.00 43.44 539 GLY B O 1
ATOM 9764 N N . ARG B 1 547 ? -16.427 16.131 19.773 1.00 43.37 540 ARG B N 1
ATOM 9765 C CA . ARG B 1 547 ? -15.506 15.549 20.760 1.00 43.50 540 ARG B CA 1
ATOM 9766 C C . ARG B 1 547 ? -16.263 14.976 21.968 1.00 43.36 540 ARG B C 1
ATOM 9767 O O . ARG B 1 547 ? -16.042 13.832 22.354 1.00 43.18 540 ARG B O 1
ATOM 9775 N N . ASN B 1 548 ? -17.160 15.784 22.532 1.00 43.03 541 ASN B N 1
ATOM 9776 C CA . ASN B 1 548 ? -18.076 15.365 23.577 1.00 42.71 541 ASN B CA 1
ATOM 9777 C C . ASN B 1 548 ? -19.043 14.265 23.097 1.00 42.64 541 ASN B C 1
ATOM 9778 O O . ASN B 1 548 ? -19.304 13.298 23.816 1.00 42.03 541 ASN B O 1
ATOM 9783 N N . GLU B 1 549 ? -19.548 14.408 21.872 1.00 42.25 542 GLU B N 1
ATOM 9784 C CA . GLU B 1 549 ? -20.425 13.411 21.259 1.00 42.61 542 GLU B CA 1
ATOM 9785 C C . GLU B 1 549 ? -19.761 12.021 21.171 1.00 42.29 542 GLU B C 1
ATOM 9786 O O . GLU B 1 549 ? -20.394 10.998 21.465 1.00 41.71 542 GLU B O 1
ATOM 9792 N N . GLU B 1 550 ? -18.481 12.009 20.800 1.00 42.04 543 GLU B N 1
ATOM 9793 C CA . GLU B 1 550 ? -17.684 10.794 20.758 1.00 42.06 543 GLU B CA 1
ATOM 9794 C C . GLU B 1 550 ? -17.629 10.061 22.109 1.00 41.44 543 GLU B C 1
ATOM 9795 O O . GLU B 1 550 ? -17.768 8.835 22.156 1.00 40.06 543 GLU B O 1
ATOM 9801 N N . GLU B 1 551 ? -17.416 10.818 23.183 1.00 41.01 544 GLU B N 1
ATOM 9802 C CA . GLU B 1 551 ? -17.456 10.266 24.538 1.00 41.92 544 GLU B CA 1
ATOM 9803 C C . GLU B 1 551 ? -18.834 9.681 24.880 1.00 41.30 544 GLU B C 1
ATOM 9804 O O . GLU B 1 551 ? -18.908 8.658 25.555 1.00 40.87 544 GLU B O 1
ATOM 9810 N N . GLU B 1 552 ? -19.908 10.306 24.394 1.00 41.06 545 GLU B N 1
ATOM 9811 C CA . GLU B 1 552 ? -21.260 9.755 24.566 1.00 41.73 545 GLU B CA 1
ATOM 9812 C C . GLU B 1 552 ? -21.410 8.434 23.810 1.00 40.69 545 GLU B C 1
ATOM 9813 O O . GLU B 1 552 ? -22.071 7.509 24.292 1.00 40.94 545 GLU B O 1
ATOM 9819 N N . LEU B 1 553 ? -20.790 8.345 22.637 1.00 39.91 546 LEU B N 1
ATOM 9820 C CA . LEU B 1 553 ? -20.884 7.140 21.812 1.00 39.26 546 LEU B CA 1
ATOM 9821 C C . LEU B 1 553 ? -20.112 5.978 22.418 1.00 38.82 546 LEU B C 1
ATOM 9822 O O . LEU B 1 553 ? -20.612 4.862 22.468 1.00 38.63 546 LEU B O 1
ATOM 9827 N N . ILE B 1 554 ? -18.899 6.256 22.883 1.00 38.64 547 ILE B N 1
ATOM 9828 C CA . ILE B 1 554 ? -18.085 5.281 23.595 1.00 38.77 547 ILE B CA 1
ATOM 9829 C C . ILE B 1 554 ? -18.873 4.736 24.791 1.00 39.71 547 ILE B C 1
ATOM 9830 O O . ILE B 1 554 ? -18.926 3.522 25.009 1.00 39.79 547 ILE B O 1
ATOM 9835 N N . GLU B 1 555 ? -19.501 5.642 25.537 1.00 40.59 548 GLU B N 1
ATOM 9836 C CA . GLU B 1 555 ? -20.326 5.298 26.684 1.00 42.07 548 GLU B CA 1
ATOM 9837 C C . GLU B 1 555 ? -21.479 4.378 26.258 1.00 42.87 548 GLU B C 1
ATOM 9838 O O . GLU B 1 555 ? -21.716 3.343 26.887 1.00 42.50 548 GLU B O 1
ATOM 9844 N N . LEU B 1 556 ? -22.177 4.767 25.189 1.00 43.84 549 LEU B N 1
ATOM 9845 C CA . LEU B 1 556 ? -23.244 3.958 24.603 1.00 45.35 549 LEU B CA 1
ATOM 9846 C C . LEU B 1 556 ? -22.797 2.533 24.265 1.00 46.30 549 LEU B C 1
ATOM 9847 O O . LEU B 1 556 ? -23.498 1.581 24.581 1.00 46.60 549 LEU B O 1
ATOM 9852 N N . LEU B 1 557 ? -21.632 2.399 23.632 1.00 47.57 550 LEU B N 1
ATOM 9853 C CA . LEU B 1 557 ? -21.098 1.104 23.206 1.00 48.87 550 LEU B CA 1
ATOM 9854 C C . LEU B 1 557 ? -21.054 0.021 24.285 1.00 49.95 550 LEU B C 1
ATOM 9855 O O . LEU B 1 557 ? -21.356 -1.148 24.025 1.00 49.98 550 LEU B O 1
ATOM 9860 N N . GLU B 1 558 ? -20.638 0.397 25.485 1.00 51.12 551 GLU B N 1
ATOM 9861 C CA . GLU B 1 558 ? -20.457 -0.597 26.520 1.00 52.67 551 GLU B CA 1
ATOM 9862 C C . GLU B 1 558 ? -21.733 -0.810 27.337 1.00 53.45 551 GLU B C 1
ATOM 9863 O O . GLU B 1 558 ? -21.791 -1.684 28.199 1.00 53.72 551 GLU B O 1
ATOM 9869 N N . ASP B 1 559 ? -22.752 -0.010 27.038 1.00 54.67 552 ASP B N 1
ATOM 9870 C CA . ASP B 1 559 ? -24.074 -0.162 27.641 1.00 55.93 552 ASP B CA 1
ATOM 9871 C C . ASP B 1 559 ? -25.063 -0.760 26.631 1.00 56.41 552 ASP B C 1
ATOM 9872 O O . ASP B 1 559 ? -26.248 -0.931 26.933 1.00 56.79 552 ASP B O 1
ATOM 9877 N N . LEU B 1 560 ? -24.553 -1.095 25.445 1.00 56.82 553 LEU B N 1
ATOM 9878 C CA . LEU B 1 560 ? -25.340 -1.701 24.372 1.00 57.31 553 LEU B CA 1
ATOM 9879 C C . LEU B 1 560 ? -25.590 -3.200 24.595 1.00 57.73 553 LEU B C 1
ATOM 9880 O O . LEU B 1 560 ? -24.687 -3.942 25.000 1.00 58.02 553 LEU B O 1
ATOM 9885 N N . ASP B 1 561 ? -26.821 -3.637 24.341 1.00 57.97 554 ASP B N 1
ATOM 9886 C CA . ASP B 1 561 ? -27.174 -5.056 24.434 1.00 58.29 554 ASP B CA 1
ATOM 9887 C C . ASP B 1 561 ? -26.956 -5.759 23.097 1.00 58.24 554 ASP B C 1
ATOM 9888 O O . ASP B 1 561 ? -26.414 -6.869 23.049 1.00 58.76 554 ASP B O 1
ATOM 9893 N N . CYS B 1 562 ? -27.399 -5.100 22.029 1.00 57.82 555 CYS B N 1
ATOM 9894 C CA . CYS B 1 562 ? -27.243 -5.559 20.656 1.00 57.12 555 CYS B CA 1
ATOM 9895 C C . CYS B 1 562 ? -25.762 -5.664 20.284 1.00 56.22 555 CYS B C 1
ATOM 9896 O O . CYS B 1 562 ? -25.111 -4.653 19.993 1.00 56.53 555 CYS B O 1
ATOM 9899 N N . GLU B 1 563 ? -25.237 -6.886 20.319 1.00 54.68 556 GLU B N 1
ATOM 9900 C CA . GLU B 1 563 ? -23.880 -7.172 19.860 1.00 53.46 556 GLU B CA 1
ATOM 9901 C C . GLU B 1 563 ? -23.681 -6.706 18.412 1.00 52.15 556 GLU B C 1
ATOM 9902 O O . GLU B 1 563 ? -24.488 -7.026 17.532 1.00 51.55 556 GLU B O 1
ATOM 9908 N N . LEU B 1 564 ? -22.615 -5.934 18.186 1.00 50.57 557 LEU B N 1
ATOM 9909 C CA . LEU B 1 564 ? -22.228 -5.491 16.847 1.00 49.16 557 LEU B CA 1
ATOM 9910 C C . LEU B 1 564 ? -21.540 -6.619 16.078 1.00 48.58 557 LEU B C 1
ATOM 9911 O O . LEU B 1 564 ? -21.169 -7.651 16.669 1.00 48.35 557 LEU B O 1
ATOM 9916 N N . LEU B 1 565 ? -21.387 -6.428 14.766 1.00 47.76 558 LEU B N 1
ATOM 9917 C CA . LEU B 1 565 ? -20.913 -7.490 13.860 1.00 47.72 558 LEU B CA 1
ATOM 9918 C C . LEU B 1 565 ? -19.434 -7.353 13.452 1.00 47.80 558 LEU B C 1
ATOM 9919 O O . LEU B 1 565 ? -18.908 -8.155 12.655 1.00 48.01 558 LEU B O 1
ATOM 9924 N N . ILE B 1 566 ? -18.783 -6.332 14.006 1.00 47.38 559 ILE B N 1
ATOM 9925 C CA . ILE B 1 566 ? -17.385 -6.049 13.765 1.00 47.19 559 ILE B CA 1
ATOM 9926 C C . ILE B 1 566 ? -16.791 -5.954 15.139 1.00 46.78 559 ILE B C 1
ATOM 9927 O O . ILE B 1 566 ? -17.381 -5.347 16.025 1.00 46.53 559 ILE B O 1
ATOM 9932 N N . GLU B 1 567 ? -15.640 -6.589 15.320 1.00 46.84 560 GLU B N 1
ATOM 9933 C CA . GLU B 1 567 ? -14.872 -6.499 16.552 1.00 47.29 560 GLU B CA 1
ATOM 9934 C C . GLU B 1 567 ? -14.374 -5.064 16.724 1.00 46.63 560 GLU B C 1
ATOM 9935 O O . GLU B 1 567 ? -13.983 -4.414 15.760 1.00 46.08 560 GLU B O 1
ATOM 9941 N N . GLU B 1 568 ? -14.426 -4.582 17.957 1.00 46.53 561 GLU B N 1
ATOM 9942 C CA . GLU B 1 568 ? -13.867 -3.295 18.319 1.00 46.93 561 GLU B CA 1
ATOM 9943 C C . GLU B 1 568 ? -12.369 -3.300 18.007 1.00 46.71 561 GLU B C 1
ATOM 9944 O O . GLU B 1 568 ? -11.633 -4.165 18.486 1.00 46.10 561 GLU B O 1
ATOM 9950 N N . PRO B 1 569 ? -11.929 -2.358 17.158 1.00 47.01 562 PRO B N 1
ATOM 9951 C CA . PRO B 1 569 ? -10.528 -2.225 16.766 1.00 47.64 562 PRO B CA 1
ATOM 9952 C C . PRO B 1 569 ? -9.630 -1.822 17.938 1.00 48.36 562 PRO B C 1
ATOM 9953 O O . PRO B 1 569 ? -10.114 -1.301 18.942 1.00 48.23 562 PRO B O 1
ATOM 9957 N N . TYR B 1 570 ? -8.335 -2.085 17.803 1.00 49.50 563 TYR B N 1
ATOM 9958 C CA . TYR B 1 570 ? -7.349 -1.645 18.771 1.00 50.86 563 TYR B CA 1
ATOM 9959 C C . TYR B 1 570 ? -6.656 -0.402 18.222 1.00 51.49 563 TYR B C 1
ATOM 9960 O O . TYR B 1 570 ? -6.362 0.543 18.961 1.00 51.47 563 TYR B O 1
ATOM 9969 N N . GLU B 1 571 ? -6.429 -0.410 16.911 1.00 52.10 564 GLU B N 1
ATOM 9970 C CA . GLU B 1 571 ? -5.807 0.705 16.208 1.00 52.92 564 GLU B CA 1
ATOM 9971 C C . GLU B 1 571 ? -6.690 1.960 16.274 1.00 52.77 564 GLU B C 1
ATOM 9972 O O . GLU B 1 571 ? -7.860 1.936 15.867 1.00 52.64 564 GLU B O 1
ATOM 9978 N N . GLU B 1 572 ? -6.108 3.042 16.787 1.00 52.80 565 GLU B N 1
ATOM 9979 C CA . GLU B 1 572 ? -6.806 4.314 17.018 1.00 53.13 565 GLU B CA 1
ATOM 9980 C C . GLU B 1 572 ? -7.593 4.844 15.805 1.00 52.62 565 GLU B C 1
ATOM 9981 O O . GLU B 1 572 ? -8.725 5.298 15.957 1.00 52.12 565 GLU B O 1
ATOM 9987 N N . ASP B 1 573 ? -7.002 4.767 14.614 1.00 52.35 566 ASP B N 1
ATOM 9988 C CA . ASP B 1 573 ? -7.688 5.191 13.392 1.00 52.18 566 ASP B CA 1
ATOM 9989 C C . ASP B 1 573 ? -8.929 4.350 13.119 1.00 51.52 566 ASP B C 1
ATOM 9990 O O . ASP B 1 573 ? -10.026 4.891 12.954 1.00 51.46 566 ASP B O 1
ATOM 9995 N N . GLU B 1 574 ? -8.752 3.028 13.095 1.00 50.86 567 GLU B N 1
ATOM 9996 C CA . GLU B 1 574 ? -9.864 2.074 12.970 1.00 49.90 567 GLU B CA 1
ATOM 9997 C C . GLU B 1 574 ? -10.935 2.320 14.032 1.00 48.20 567 GLU B C 1
ATOM 9998 O O . GLU B 1 574 ? -12.118 2.288 13.726 1.00 48.00 567 GLU B O 1
ATOM 10004 N N . TYR B 1 575 ? -10.518 2.581 15.270 1.00 46.94 568 TYR B N 1
ATOM 10005 C CA . TYR B 1 575 ? -11.460 2.857 16.359 1.00 46.01 568 TYR B CA 1
ATOM 10006 C C . TYR B 1 575 ? -12.300 4.119 16.103 1.00 45.33 568 TYR B C 1
ATOM 10007 O O . TYR B 1 575 ? -13.504 4.146 16.363 1.00 44.46 568 TYR B O 1
ATOM 10016 N N . SER B 1 576 ? -11.647 5.156 15.589 1.00 44.50 569 SER B N 1
ATOM 10017 C CA . SER B 1 576 ? -12.325 6.372 15.166 1.00 44.79 569 SER B CA 1
ATOM 10018 C C . SER B 1 576 ? -13.415 6.105 14.119 1.00 43.57 569 SER B C 1
ATOM 10019 O O . SER B 1 576 ? -14.523 6.610 14.227 1.00 43.38 569 SER B O 1
ATOM 10022 N N . LEU B 1 577 ? -13.109 5.271 13.134 1.00 43.08 570 LEU B N 1
ATOM 10023 C CA . LEU B 1 577 ? -14.079 4.846 12.132 1.00 42.32 570 LEU B CA 1
ATOM 10024 C C . LEU B 1 577 ? -15.248 4.026 12.724 1.00 42.02 570 LEU B C 1
ATOM 10025 O O . LEU B 1 577 ? -16.414 4.119 12.271 1.00 41.03 570 LEU B O 1
ATOM 10030 N N . TYR B 1 578 ? -14.912 3.229 13.737 1.00 41.55 571 TYR B N 1
ATOM 10031 C CA . TYR B 1 578 ? -15.825 2.280 14.370 1.00 41.57 571 TYR B CA 1
ATOM 10032 C C . TYR B 1 578 ? -16.904 3.072 15.128 1.00 41.47 571 TYR B C 1
ATOM 10033 O O . TYR B 1 578 ? -18.074 2.702 15.130 1.00 41.16 571 TYR B O 1
ATOM 10042 N N . ILE B 1 579 ? -16.502 4.197 15.715 1.00 40.94 572 ILE B N 1
ATOM 10043 C CA . ILE B 1 579 ? -17.428 5.116 16.384 1.00 41.11 572 ILE B CA 1
ATOM 10044 C C . ILE B 1 579 ? -18.198 6.026 15.426 1.00 40.94 572 ILE B C 1
ATOM 10045 O O . ILE B 1 579 ? -19.356 6.355 15.651 1.00 40.92 572 ILE B O 1
ATOM 10050 N N . ASN B 1 580 ? -17.537 6.449 14.367 1.00 41.64 573 ASN B N 1
ATOM 10051 C CA . ASN B 1 580 ? -18.178 7.203 13.291 1.00 41.99 573 ASN B CA 1
ATOM 10052 C C . ASN B 1 580 ? -19.326 6.376 12.730 1.00 42.15 573 ASN B C 1
ATOM 10053 O O . ASN B 1 580 ? -20.436 6.878 12.569 1.00 43.20 573 ASN B O 1
ATOM 10058 N N . ALA B 1 581 ? -19.060 5.094 12.456 1.00 42.04 574 ALA B N 1
ATOM 10059 C CA . ALA B 1 581 ? -20.072 4.200 11.922 1.00 41.30 574 ALA B CA 1
ATOM 10060 C C . ALA B 1 581 ? -21.271 4.059 12.877 1.00 41.60 574 ALA B C 1
ATOM 10061 O O . ALA B 1 581 ? -22.399 3.876 12.416 1.00 41.86 574 ALA B O 1
ATOM 10063 N N . LEU B 1 582 ? -21.028 4.156 14.185 1.00 40.91 575 LEU B N 1
ATOM 10064 C CA . LEU B 1 582 ? -22.095 4.110 15.177 1.00 41.05 575 LEU B CA 1
ATOM 10065 C C . LEU B 1 582 ? -22.941 5.385 15.169 1.00 41.61 575 LEU B C 1
ATOM 10066 O O . LEU B 1 582 ? -24.150 5.306 15.294 1.00 42.41 575 LEU B O 1
ATOM 10071 N N . LYS B 1 583 ? -22.327 6.553 15.018 1.00 41.38 576 LYS B N 1
ATOM 10072 C CA . LYS B 1 583 ? -23.109 7.770 14.806 1.00 41.86 576 LYS B CA 1
ATOM 10073 C C . LYS B 1 583 ? -24.061 7.651 13.576 1.00 41.82 576 LYS B C 1
ATOM 10074 O O . LYS B 1 583 ? -25.251 7.966 13.683 1.00 41.36 576 LYS B O 1
ATOM 10080 N N . VAL B 1 584 ? -23.542 7.161 12.448 1.00 41.25 577 VAL B N 1
ATOM 10081 C CA . VAL B 1 584 ? -24.348 6.993 11.225 1.00 41.47 577 VAL B CA 1
ATOM 10082 C C . VAL B 1 584 ? -25.525 6.052 11.486 1.00 42.58 577 VAL B C 1
ATOM 10083 O O . VAL B 1 584 ? -26.680 6.366 11.119 1.00 42.87 577 VAL B O 1
ATOM 10087 N N . ALA B 1 585 ? -25.234 4.945 12.181 1.00 42.31 578 ALA B N 1
ATOM 10088 C CA . ALA B 1 585 ? -26.222 3.930 12.505 1.00 42.76 578 ALA B CA 1
ATOM 10089 C C . ALA B 1 585 ? -27.337 4.500 13.358 1.00 43.11 578 ALA B C 1
ATOM 10090 O O . ALA B 1 585 ? -28.505 4.199 13.136 1.00 43.79 578 ALA B O 1
ATOM 10092 N N . LEU B 1 586 ? -26.967 5.313 14.342 1.00 42.94 579 LEU B N 1
ATOM 10093 C CA . LEU B 1 586 ? -27.928 5.987 15.204 1.00 42.78 579 LEU B CA 1
ATOM 10094 C C . LEU B 1 586 ? -28.787 7.044 14.480 1.00 42.42 579 LEU B C 1
ATOM 10095 O O . LEU B 1 586 ? -29.952 7.222 14.827 1.00 42.89 579 LEU B O 1
ATOM 10100 N N . ILE B 1 587 ? -28.215 7.750 13.505 1.00 42.23 580 ILE B N 1
ATOM 10101 C CA . ILE B 1 587 ? -28.990 8.690 12.691 1.00 42.19 580 ILE B CA 1
ATOM 10102 C C . ILE B 1 587 ? -30.010 7.911 11.869 1.00 42.92 580 ILE B C 1
ATOM 10103 O O . ILE B 1 587 ? -31.197 8.271 11.830 1.00 43.04 580 ILE B O 1
ATOM 10108 N N . MET B 1 588 ? -29.552 6.824 11.247 1.00 43.35 581 MET B N 1
ATOM 10109 C CA . MET B 1 588 ? -30.419 5.976 10.412 1.00 44.12 581 MET B CA 1
ATOM 10110 C C . MET B 1 588 ? -31.511 5.320 11.217 1.00 44.36 581 MET B C 1
ATOM 10111 O O . MET B 1 588 ? -32.624 5.153 10.728 1.00 44.89 581 MET B O 1
ATOM 10116 N N . LYS B 1 589 ? -31.207 4.962 12.459 1.00 45.10 582 LYS B N 1
ATOM 10117 C CA . LYS B 1 589 ? -32.208 4.342 13.308 1.00 45.26 582 LYS B CA 1
ATOM 10118 C C . LYS B 1 589 ? -33.288 5.354 13.718 1.00 45.36 582 LYS B C 1
ATOM 10119 O O . LYS B 1 589 ? -34.456 5.025 13.701 1.00 45.32 582 LYS B O 1
ATOM 10125 N N . ASP B 1 590 ? -32.909 6.589 14.051 1.00 45.49 583 ASP B N 1
ATOM 10126 C CA . ASP B 1 590 ? -33.920 7.658 14.234 1.00 45.27 583 ASP B CA 1
ATOM 10127 C C . ASP B 1 590 ? -34.725 7.935 12.955 1.00 44.67 583 ASP B C 1
ATOM 10128 O O . ASP B 1 590 ? -35.936 8.137 13.000 1.00 44.71 583 ASP B O 1
ATOM 10133 N N . TRP B 1 591 ? -34.044 7.946 11.814 1.00 44.21 584 TRP B N 1
ATOM 10134 C CA . TRP B 1 591 ? -34.721 8.104 10.527 1.00 43.44 584 TRP B CA 1
ATOM 10135 C C . TRP B 1 591 ? -35.770 6.995 10.309 1.00 43.53 584 TRP B C 1
ATOM 10136 O O . TRP B 1 591 ? -36.910 7.289 9.969 1.00 43.24 584 TRP B O 1
ATOM 10147 N N . MET B 1 592 ? -35.390 5.745 10.567 1.00 43.88 585 MET B N 1
ATOM 10148 C CA . MET B 1 592 ? -36.304 4.588 10.515 1.00 44.70 585 MET B CA 1
ATOM 10149 C C . MET B 1 592 ? -37.436 4.616 11.549 1.00 44.14 585 MET B C 1
ATOM 10150 O O . MET B 1 592 ? -38.455 3.949 11.386 1.00 43.89 585 MET B O 1
ATOM 10155 N N . ASP B 1 593 ? -37.231 5.363 12.625 1.00 43.97 586 ASP B N 1
ATOM 10156 C CA . ASP B 1 593 ? -38.162 5.418 13.725 1.00 44.09 586 ASP B CA 1
ATOM 10157 C C . ASP B 1 593 ? -39.080 6.615 13.583 1.00 43.71 586 ASP B C 1
ATOM 10158 O O . ASP B 1 593 ? -39.766 7.003 14.531 1.00 43.69 586 ASP B O 1
ATOM 10163 N N . GLU B 1 594 ? -39.064 7.210 12.391 1.00 43.32 587 GLU B N 1
ATOM 10164 C CA . GLU B 1 594 ? -39.993 8.277 12.012 1.00 43.00 587 GLU B CA 1
ATOM 10165 C C . GLU B 1 594 ? -39.786 9.577 12.788 1.00 43.09 587 GLU B C 1
ATOM 10166 O O . GLU B 1 594 ? -40.673 10.439 12.818 1.00 43.18 587 GLU B O 1
ATOM 10172 N N . VAL B 1 595 ? -38.613 9.716 13.401 1.00 42.93 588 VAL B N 1
ATOM 10173 C CA . VAL B 1 595 ? -38.255 10.951 14.081 1.00 43.45 588 VAL B CA 1
ATOM 10174 C C . VAL B 1 595 ? -38.192 12.054 13.017 1.00 44.26 588 VAL B C 1
ATOM 10175 O O . VAL B 1 595 ? -37.683 11.830 11.903 1.00 44.10 588 VAL B O 1
ATOM 10179 N N . ASP B 1 596 ? -38.740 13.220 13.352 1.00 44.45 589 ASP B N 1
ATOM 10180 C CA . ASP B 1 596 ? -38.875 14.302 12.394 1.00 45.35 589 ASP B CA 1
ATOM 10181 C C . ASP B 1 596 ? -37.504 14.836 12.026 1.00 45.83 589 ASP B C 1
ATOM 10182 O O . ASP B 1 596 ? -36.567 14.767 12.825 1.00 45.98 589 ASP B O 1
ATOM 10187 N N . GLU B 1 597 ? -37.403 15.357 10.811 1.00 46.02 590 GLU B N 1
ATOM 10188 C CA . GLU B 1 597 ? -36.146 15.790 10.258 1.00 46.80 590 GLU B CA 1
ATOM 10189 C C . GLU B 1 597 ? -35.416 16.813 11.123 1.00 46.04 590 GLU B C 1
ATOM 10190 O O . GLU B 1 597 ? -34.239 16.626 11.426 1.00 46.05 590 GLU B O 1
ATOM 10196 N N . ASP B 1 598 ? -36.104 17.888 11.498 1.00 45.01 591 ASP B N 1
ATOM 10197 C CA . ASP B 1 598 ? -35.511 18.935 12.314 1.00 44.86 591 ASP B CA 1
ATOM 10198 C C . ASP B 1 598 ? -34.938 18.383 13.614 1.00 44.46 591 ASP B C 1
ATOM 10199 O O . ASP B 1 598 ? -33.893 18.843 14.068 1.00 44.74 591 ASP B O 1
ATOM 10204 N N . THR B 1 599 ? -35.623 17.412 14.218 1.00 43.26 592 THR B N 1
ATOM 10205 C CA . THR B 1 599 ? -35.103 16.787 15.422 1.00 42.67 592 THR B CA 1
ATOM 10206 C C . THR B 1 599 ? -33.783 16.076 15.131 1.00 41.88 592 THR B C 1
ATOM 10207 O O . THR B 1 599 ? -32.796 16.291 15.821 1.00 42.21 592 THR B O 1
ATOM 10211 N N . ILE B 1 600 ? -33.765 15.256 14.091 1.00 41.09 593 ILE B N 1
ATOM 10212 C CA . ILE B 1 600 ? -32.549 14.595 13.671 1.00 40.62 593 ILE B CA 1
ATOM 10213 C C . ILE B 1 600 ? -31.419 15.610 13.405 1.00 41.02 593 ILE B C 1
ATOM 10214 O O . ILE B 1 600 ? -30.309 15.447 13.908 1.00 41.14 593 ILE B O 1
ATOM 10219 N N . LEU B 1 601 ? -31.704 16.673 12.661 1.00 41.50 594 LEU B N 1
ATOM 10220 C CA . LEU B 1 601 ? -30.642 17.623 12.287 1.00 42.44 594 LEU B CA 1
ATOM 10221 C C . LEU B 1 601 ? -29.954 18.234 13.497 1.00 42.84 594 LEU B C 1
ATOM 10222 O O . LEU B 1 601 ? -28.747 18.364 13.505 1.00 42.66 594 LEU B O 1
ATOM 10227 N N . SER B 1 602 ? -30.714 18.591 14.527 1.00 43.27 595 SER B N 1
ATOM 10228 C CA . SER B 1 602 ? -30.107 19.299 15.646 1.00 44.39 595 SER B CA 1
ATOM 10229 C C . SER B 1 602 ? -29.513 18.369 16.692 1.00 44.37 595 SER B C 1
ATOM 10230 O O . SER B 1 602 ? -28.503 18.700 17.293 1.00 44.59 595 SER B O 1
ATOM 10233 N N . LYS B 1 603 ? -30.148 17.217 16.900 1.00 44.67 596 LYS B N 1
ATOM 10234 C CA . LYS B 1 603 ? -29.618 16.162 17.754 1.00 45.20 596 LYS B CA 1
ATOM 10235 C C . LYS B 1 603 ? -28.222 15.712 17.296 1.00 45.59 596 LYS B C 1
ATOM 10236 O O . LYS B 1 603 ? -27.335 15.520 18.121 1.00 46.38 596 LYS B O 1
ATOM 10242 N N . TYR B 1 604 ? -28.022 15.556 15.989 1.00 45.49 597 TYR B N 1
ATOM 10243 C CA . TYR B 1 604 ? -26.741 15.069 15.471 1.00 45.24 597 TYR B CA 1
ATOM 10244 C C . TYR B 1 604 ? -25.841 16.113 14.850 1.00 45.52 597 TYR B C 1
ATOM 10245 O O . TYR B 1 604 ? -24.743 15.775 14.435 1.00 45.67 597 TYR B O 1
ATOM 10254 N N . ASN B 1 605 ? -26.282 17.375 14.812 1.00 46.15 598 ASN B N 1
ATOM 10255 C CA . ASN B 1 605 ? -25.524 18.492 14.187 1.00 46.23 598 ASN B CA 1
ATOM 10256 C C . ASN B 1 605 ? -25.163 18.228 12.726 1.00 45.79 598 ASN B C 1
ATOM 10257 O O . ASN B 1 605 ? -24.019 18.435 12.285 1.00 45.90 598 ASN B O 1
ATOM 10262 N N . ILE B 1 606 ? -26.154 17.783 11.966 1.00 44.42 599 ILE B N 1
ATOM 10263 C CA . ILE B 1 606 ? -25.959 17.548 10.539 1.00 44.02 599 ILE B CA 1
ATOM 10264 C C . ILE B 1 606 ? -26.917 18.437 9.758 1.00 43.19 599 ILE B C 1
ATOM 10265 O O . ILE B 1 606 ? -27.854 18.978 10.325 1.00 43.37 599 ILE B O 1
ATOM 10270 N N . GLY B 1 607 ? -26.680 18.600 8.466 1.00 42.27 600 GLY B N 1
ATOM 10271 C CA . GLY B 1 607 ? -27.571 19.414 7.633 1.00 41.75 600 GLY B CA 1
ATOM 10272 C C . GLY B 1 607 ? -28.599 18.568 6.915 1.00 41.23 600 GLY B C 1
ATOM 10273 O O . GLY B 1 607 ? -28.537 17.332 6.950 1.00 42.07 600 GLY B O 1
ATOM 10274 N N . SER B 1 608 ? -29.549 19.216 6.249 1.00 40.53 601 SER B N 1
ATOM 10275 C CA . SER B 1 608 ? -30.582 18.475 5.522 1.00 39.99 601 SER B CA 1
ATOM 10276 C C . SER B 1 608 ? -30.003 17.715 4.330 1.00 40.11 601 SER B C 1
ATOM 10277 O O . SER B 1 608 ? -30.450 16.629 4.023 1.00 40.43 601 SER B O 1
ATOM 10280 N N . GLY B 1 609 ? -28.994 18.294 3.676 1.00 40.31 602 GLY B N 1
ATOM 10281 C CA . GLY B 1 609 ? -28.224 17.626 2.625 1.00 39.77 602 GLY B CA 1
ATOM 10282 C C . GLY B 1 609 ? -27.418 16.425 3.082 1.00 40.19 602 GLY B C 1
ATOM 10283 O O . GLY B 1 609 ? -27.343 15.434 2.354 1.00 40.33 602 GLY B O 1
ATOM 10284 N N . ASP B 1 610 ? -26.800 16.506 4.267 1.00 40.56 603 ASP B N 1
ATOM 10285 C CA . ASP B 1 610 ? -26.090 15.365 4.873 1.00 40.96 603 ASP B CA 1
ATOM 10286 C C . ASP B 1 610 ? -27.057 14.192 5.135 1.00 41.66 603 ASP B C 1
ATOM 10287 O O . ASP B 1 610 ? -26.731 13.026 4.871 1.00 41.98 603 ASP B O 1
ATOM 10292 N N . LEU B 1 611 ? -28.230 14.499 5.690 1.00 41.78 604 LEU B N 1
ATOM 10293 C CA . LEU B 1 611 ? -29.222 13.466 6.008 1.00 42.36 604 LEU B CA 1
ATOM 10294 C C . LEU B 1 611 ? -29.696 12.735 4.754 1.00 42.84 604 LEU B C 1
ATOM 10295 O O . LEU B 1 611 ? -29.770 11.505 4.742 1.00 43.79 604 LEU B O 1
ATOM 10300 N N . ARG B 1 612 ? -29.984 13.490 3.698 1.00 42.88 605 ARG B N 1
ATOM 10301 C CA . ARG B 1 612 ? -30.416 12.909 2.448 1.00 43.02 605 ARG B CA 1
ATOM 10302 C C . ARG B 1 612 ? -29.323 12.076 1.753 1.00 43.37 605 ARG B C 1
ATOM 10303 O O . ARG B 1 612 ? -29.612 11.043 1.151 1.00 43.04 605 ARG B O 1
ATOM 10311 N N . ASN B 1 613 ? -28.083 12.544 1.810 1.00 43.67 606 ASN B N 1
ATOM 10312 C CA . ASN B 1 613 ? -26.981 11.821 1.200 1.00 44.89 606 ASN B CA 1
ATOM 10313 C C . ASN B 1 613 ? -26.751 10.510 1.941 1.00 44.86 606 ASN B C 1
ATOM 10314 O O . ASN B 1 613 ? -26.519 9.491 1.323 1.00 44.33 606 ASN B O 1
ATOM 10319 N N . MET B 1 614 ? -26.861 10.549 3.268 1.00 45.56 607 MET B N 1
ATOM 10320 C CA . MET B 1 614 ? -26.704 9.362 4.105 1.00 46.75 607 MET B CA 1
ATOM 10321 C C . MET B 1 614 ? -27.799 8.319 3.887 1.00 44.81 607 MET B C 1
ATOM 10322 O O . MET B 1 614 ? -27.529 7.131 3.850 1.00 43.32 607 MET B O 1
ATOM 10327 N N . VAL B 1 615 ? -29.038 8.780 3.781 1.00 44.41 608 VAL B N 1
ATOM 10328 C CA . VAL B 1 615 ? -30.177 7.922 3.459 1.00 43.95 608 VAL B CA 1
ATOM 10329 C C . VAL B 1 615 ? -29.962 7.251 2.099 1.00 44.64 608 VAL B C 1
ATOM 10330 O O . VAL B 1 615 ? -30.120 6.047 1.972 1.00 44.90 608 VAL B O 1
ATOM 10334 N N . GLU B 1 616 ? -29.592 8.031 1.088 1.00 44.91 609 GLU B N 1
ATOM 10335 C CA . GLU B 1 616 ? -29.307 7.484 -0.236 1.00 45.82 609 GLU B CA 1
ATOM 10336 C C . GLU B 1 616 ? -28.228 6.379 -0.214 1.00 45.12 609 GLU B C 1
ATOM 10337 O O . GLU B 1 616 ? -28.396 5.301 -0.797 1.00 44.48 609 GLU B O 1
ATOM 10343 N N . THR B 1 617 ? -27.134 6.662 0.478 1.00 44.58 610 THR B N 1
ATOM 10344 C CA . THR B 1 617 ? -26.025 5.733 0.606 1.00 44.06 610 THR B CA 1
ATOM 10345 C C . THR B 1 617 ? -26.388 4.446 1.345 1.00 44.07 610 THR B C 1
ATOM 10346 O O . THR B 1 617 ? -26.031 3.334 0.905 1.00 44.54 610 THR B O 1
ATOM 10350 N N . MET B 1 618 ? -27.093 4.601 2.458 1.00 43.61 611 MET B N 1
ATOM 10351 C CA . MET B 1 618 ? -27.496 3.491 3.300 1.00 44.10 611 MET B CA 1
ATOM 10352 C C . MET B 1 618 ? -28.640 2.708 2.673 1.00 44.18 611 MET B C 1
ATOM 10353 O O . MET B 1 618 ? -28.774 1.519 2.920 1.00 44.21 611 MET B O 1
ATOM 10358 N N . ASP B 1 619 ? -29.472 3.375 1.873 1.00 44.22 612 ASP B N 1
ATOM 10359 C CA . ASP B 1 619 ? -30.448 2.656 1.039 1.00 44.36 612 ASP B CA 1
ATOM 10360 C C . ASP B 1 619 ? -29.682 1.690 0.117 1.00 44.04 612 ASP B C 1
ATOM 10361 O O . ASP B 1 619 ? -29.904 0.486 0.164 1.00 45.20 612 ASP B O 1
ATOM 10366 N N . TRP B 1 620 ? -28.765 2.217 -0.689 1.00 43.56 613 TRP B N 1
ATOM 10367 C CA . TRP B 1 620 ? -27.885 1.416 -1.535 1.00 43.03 613 TRP B CA 1
ATOM 10368 C C . TRP B 1 620 ? -27.140 0.289 -0.784 1.00 42.59 613 TRP B C 1
ATOM 10369 O O . TRP B 1 620 ? -27.151 -0.857 -1.218 1.00 42.93 613 TRP B O 1
ATOM 10380 N N . LEU B 1 621 ? -26.532 0.599 0.354 1.00 42.27 614 LEU B N 1
ATOM 10381 C CA . LEU B 1 621 ? -25.801 -0.426 1.126 1.00 41.99 614 LEU B CA 1
ATOM 10382 C C . LEU B 1 621 ? -26.663 -1.528 1.759 1.00 41.62 614 LEU B C 1
ATOM 10383 O O . LEU B 1 621 ? -26.286 -2.697 1.711 1.00 41.45 614 LEU B O 1
ATOM 10388 N N . THR B 1 622 ? -27.804 -1.173 2.338 1.00 40.89 615 THR B N 1
ATOM 10389 C CA . THR B 1 622 ? -28.713 -2.203 2.862 1.00 41.60 615 THR B CA 1
ATOM 10390 C C . THR B 1 622 ? -29.289 -3.094 1.723 1.00 41.64 615 THR B C 1
ATOM 10391 O O . THR B 1 622 ? -29.346 -4.313 1.854 1.00 41.48 615 THR B O 1
ATOM 10395 N N . TYR B 1 623 ? -29.676 -2.480 0.601 1.00 41.50 616 TYR B N 1
ATOM 10396 C CA . TYR B 1 623 ? -30.134 -3.234 -0.573 1.00 41.47 616 TYR B CA 1
ATOM 10397 C C . TYR B 1 623 ? -29.054 -4.232 -1.029 1.00 41.82 616 TYR B C 1
ATOM 10398 O O . TYR B 1 623 ? -29.334 -5.394 -1.305 1.00 41.38 616 TYR B O 1
ATOM 10407 N N . SER B 1 624 ? -27.816 -3.760 -1.085 1.00 42.38 617 SER B N 1
ATOM 10408 C CA . SER B 1 624 ? -26.709 -4.569 -1.539 1.00 42.58 617 SER B CA 1
ATOM 10409 C C . SER B 1 624 ? -26.353 -5.655 -0.530 1.00 42.74 617 SER B C 1
ATOM 10410 O O . SER B 1 624 ? -25.978 -6.754 -0.923 1.00 42.43 617 SER B O 1
ATOM 10413 N N . ALA B 1 625 ? -26.487 -5.350 0.762 1.00 42.72 618 ALA B N 1
ATOM 10414 C CA . ALA B 1 625 ? -26.276 -6.358 1.817 1.00 42.84 618 ALA B CA 1
ATOM 10415 C C . ALA B 1 625 ? -27.358 -7.457 1.818 1.00 43.06 618 ALA B C 1
ATOM 10416 O O . ALA B 1 625 ? -27.057 -8.621 2.068 1.00 43.25 618 ALA B O 1
ATOM 10418 N N . TYR B 1 626 ? -28.610 -7.075 1.564 1.00 43.16 619 TYR B N 1
ATOM 10419 C CA . TYR B 1 626 ? -29.700 -8.028 1.403 1.00 43.07 619 TYR B CA 1
ATOM 10420 C C . TYR B 1 626 ? -29.379 -9.052 0.322 1.00 43.03 619 TYR B C 1
ATOM 10421 O O . TYR B 1 626 ? -29.524 -10.262 0.535 1.00 43.16 619 TYR B O 1
ATOM 10430 N N . HIS B 1 627 ? -28.959 -8.557 -0.839 1.00 42.83 620 HIS B N 1
ATOM 10431 C CA . HIS B 1 627 ? -28.662 -9.409 -1.987 1.00 42.63 620 HIS B CA 1
ATOM 10432 C C . HIS B 1 627 ? -27.378 -10.234 -1.873 1.00 42.58 620 HIS B C 1
ATOM 10433 O O . HIS B 1 627 ? -27.279 -11.309 -2.476 1.00 42.42 620 HIS B O 1
ATOM 10440 N N . LEU B 1 628 ? -26.402 -9.747 -1.110 1.00 42.54 621 LEU B N 1
ATOM 10441 C CA . LEU B 1 628 ? -25.199 -10.547 -0.848 1.00 42.91 621 LEU B CA 1
ATOM 10442 C C . LEU B 1 628 ? -25.530 -11.654 0.132 1.00 42.88 621 LEU B C 1
ATOM 10443 O O . LEU B 1 628 ? -25.058 -12.777 0.001 1.00 42.48 621 LEU B O 1
ATOM 10448 N N . SER B 1 629 ? -26.344 -11.295 1.117 1.00 43.36 622 SER B N 1
ATOM 10449 C CA . SER B 1 629 ? -26.868 -12.206 2.114 1.00 44.02 622 SER B CA 1
ATOM 10450 C C . SER B 1 629 ? -27.554 -13.405 1.466 1.00 44.00 622 SER B C 1
ATOM 10451 O O . SER B 1 629 ? -27.412 -14.535 1.940 1.00 44.03 622 SER B O 1
ATOM 10454 N N . ARG B 1 630 ? -28.285 -13.153 0.376 1.00 44.08 623 ARG B N 1
ATOM 10455 C CA . ARG B 1 630 ? -28.958 -14.212 -0.398 1.00 43.75 623 ARG B CA 1
ATOM 10456 C C . ARG B 1 630 ? -27.976 -15.034 -1.224 1.00 43.51 623 ARG B C 1
ATOM 10457 O O . ARG B 1 630 ? -28.087 -16.255 -1.278 1.00 43.33 623 ARG B O 1
ATOM 10465 N N . GLU B 1 631 ? -27.035 -14.355 -1.879 1.00 43.30 624 GLU B N 1
ATOM 10466 C CA . GLU B 1 631 ? -26.001 -14.998 -2.689 1.00 43.40 624 GLU B CA 1
ATOM 10467 C C . GLU B 1 631 ? -25.153 -15.953 -1.847 1.00 43.29 624 GLU B C 1
ATOM 10468 O O . GLU B 1 631 ? -24.767 -17.026 -2.310 1.00 43.18 624 GLU B O 1
ATOM 10474 N N . LEU B 1 632 ? -24.900 -15.563 -0.604 1.00 43.37 625 LEU B N 1
ATOM 10475 C CA . LEU B 1 632 ? -24.141 -16.385 0.347 1.00 43.76 625 LEU B CA 1
ATOM 10476 C C . LEU B 1 632 ? -25.036 -17.417 1.040 1.00 43.92 625 LEU B C 1
ATOM 10477 O O . LEU B 1 632 ? -24.560 -18.203 1.864 1.00 44.20 625 LEU B O 1
ATOM 10482 N N . LYS B 1 633 ? -26.326 -17.401 0.699 1.00 44.23 626 LYS B N 1
ATOM 10483 C CA . LYS B 1 633 ? -27.342 -18.253 1.326 1.00 44.79 626 LYS B CA 1
ATOM 10484 C C . LYS B 1 633 ? -27.334 -18.158 2.855 1.00 45.01 626 LYS B C 1
ATOM 10485 O O . LYS B 1 633 ? -27.172 -19.166 3.549 1.00 45.49 626 LYS B O 1
ATOM 10491 N N . LEU B 1 634 ? -27.512 -16.942 3.358 1.00 44.98 627 LEU B N 1
ATOM 10492 C CA . LEU B 1 634 ? -27.623 -16.656 4.782 1.00 45.44 627 LEU B CA 1
ATOM 10493 C C . LEU B 1 634 ? -28.927 -15.902 4.949 1.00 45.84 627 LEU B C 1
ATOM 10494 O O . LEU B 1 634 ? -28.967 -14.656 4.958 1.00 46.26 627 LEU B O 1
ATOM 10499 N N . ASN B 1 635 ? -29.995 -16.667 5.081 1.00 46.27 628 ASN B N 1
ATOM 10500 C CA . ASN B 1 635 ? -31.342 -16.163 4.875 1.00 47.19 628 ASN B CA 1
ATOM 10501 C C . ASN B 1 635 ? -32.072 -15.678 6.140 1.00 47.54 628 ASN B C 1
ATOM 10502 O O . ASN B 1 635 ? -33.157 -15.064 6.057 1.00 47.49 628 ASN B O 1
ATOM 10507 N N . GLU B 1 636 ? -31.474 -15.951 7.301 1.00 48.21 629 GLU B N 1
ATOM 10508 C CA . GLU B 1 636 ? -31.923 -15.335 8.546 1.00 49.08 629 GLU B CA 1
ATOM 10509 C C . GLU B 1 636 ? -31.455 -13.882 8.558 1.00 49.06 629 GLU B C 1
ATOM 10510 O O . GLU B 1 636 ? -32.172 -12.979 9.014 1.00 49.59 629 GLU B O 1
ATOM 10516 N N . HIS B 1 637 ? -30.242 -13.666 8.053 1.00 48.61 630 HIS B N 1
ATOM 10517 C CA . HIS B 1 637 ? -29.698 -12.325 7.896 1.00 47.90 630 HIS B CA 1
ATOM 10518 C C . HIS B 1 637 ? -30.463 -11.589 6.816 1.00 47.87 630 HIS B C 1
ATOM 10519 O O . HIS B 1 637 ? -30.830 -10.430 7.000 1.00 48.40 630 HIS B O 1
ATOM 10526 N N . ALA B 1 638 ? -30.702 -12.274 5.697 1.00 47.82 631 ALA B N 1
ATOM 10527 C CA . ALA B 1 638 ? -31.357 -11.687 4.524 1.00 47.66 631 ALA B CA 1
ATOM 10528 C C . ALA B 1 638 ? -32.743 -11.165 4.872 1.00 47.49 631 ALA B C 1
ATOM 10529 O O . ALA B 1 638 ? -33.135 -10.094 4.418 1.00 47.39 631 ALA B O 1
ATOM 10531 N N . ASP B 1 639 ? -33.471 -11.923 5.687 1.00 47.17 632 ASP B N 1
ATOM 10532 C CA . ASP B 1 639 ? -34.800 -11.516 6.121 1.00 47.49 632 ASP B CA 1
ATOM 10533 C C . ASP B 1 639 ? -34.768 -10.239 6.965 1.00 46.97 632 ASP B C 1
ATOM 10534 O O . ASP B 1 639 ? -35.641 -9.389 6.826 1.00 47.23 632 ASP B O 1
ATOM 10539 N N . LYS B 1 640 ? -33.764 -10.107 7.824 1.00 46.78 633 LYS B N 1
ATOM 10540 C CA . LYS B 1 640 ? -33.572 -8.880 8.609 1.00 46.89 633 LYS B CA 1
ATOM 10541 C C . LYS B 1 640 ? -33.130 -7.700 7.739 1.00 46.40 633 LYS B C 1
ATOM 10542 O O . LYS B 1 640 ? -33.501 -6.552 7.989 1.00 46.07 633 LYS B O 1
ATOM 10548 N N . LEU B 1 641 ? -32.339 -8.003 6.717 1.00 45.77 634 LEU B N 1
ATOM 10549 C CA . LEU B 1 641 ? -31.773 -6.991 5.839 1.00 45.27 634 LEU B CA 1
ATOM 10550 C C . LEU B 1 641 ? -32.764 -6.454 4.809 1.00 45.35 634 LEU B C 1
ATOM 10551 O O . LEU B 1 641 ? -32.649 -5.307 4.377 1.00 45.09 634 LEU B O 1
ATOM 10556 N N . ARG B 1 642 ? -33.726 -7.292 4.412 1.00 45.45 635 ARG B N 1
ATOM 10557 C CA . ARG B 1 642 ? -34.813 -6.876 3.527 1.00 45.67 635 ARG B CA 1
ATOM 10558 C C . ARG B 1 642 ? -35.704 -5.809 4.168 1.00 45.10 635 ARG B C 1
ATOM 10559 O O . ARG B 1 642 ? -36.006 -4.797 3.539 1.00 45.09 635 ARG B O 1
ATOM 10567 N N . ILE B 1 643 ? -36.123 -6.047 5.410 1.00 44.48 636 ILE B N 1
ATOM 10568 C CA . ILE B 1 643 ? -36.959 -5.093 6.142 1.00 43.71 636 ILE B CA 1
ATOM 10569 C C . ILE B 1 643 ? -36.177 -3.820 6.440 1.00 43.54 636 ILE B C 1
ATOM 10570 O O . ILE B 1 643 ? -36.665 -2.707 6.207 1.00 43.66 636 ILE B O 1
ATOM 10575 N N . LEU B 1 644 ? -34.945 -3.988 6.910 1.00 42.92 637 LEU B N 1
ATOM 10576 C CA . LEU B 1 644 ? -34.071 -2.862 7.169 1.00 42.20 637 LEU B CA 1
ATOM 10577 C C . LEU B 1 644 ? -33.916 -1.958 5.926 1.00 41.77 637 LEU B C 1
ATOM 10578 O O . LEU B 1 644 ? -34.080 -0.741 6.025 1.00 40.82 637 LEU B O 1
ATOM 10583 N N . ASN B 1 645 ? -33.636 -2.551 4.762 1.00 41.72 638 ASN B N 1
ATOM 10584 C CA . ASN B 1 645 ? -33.527 -1.765 3.525 1.00 41.85 638 ASN B CA 1
ATOM 10585 C C . ASN B 1 645 ? -34.790 -0.968 3.238 1.00 41.88 638 ASN B C 1
ATOM 10586 O O . ASN B 1 645 ? -34.711 0.200 2.850 1.00 42.11 638 ASN B O 1
ATOM 10591 N N . LEU B 1 646 ? -35.943 -1.607 3.435 1.00 41.56 639 LEU B N 1
ATOM 10592 C CA . LEU B 1 646 ? -37.241 -0.973 3.197 1.00 41.43 639 LEU B CA 1
ATOM 10593 C C . LEU B 1 646 ? -37.567 0.135 4.225 1.00 41.31 639 LEU B C 1
ATOM 10594 O O . LEU B 1 646 ? -38.210 1.132 3.888 1.00 40.97 639 LEU B O 1
ATOM 10599 N N . ARG B 1 647 ? -37.098 -0.039 5.459 1.00 41.46 640 ARG B N 1
ATOM 10600 C CA . ARG B 1 647 ? -37.213 0.985 6.512 1.00 41.86 640 ARG B CA 1
ATOM 10601 C C . ARG B 1 647 ? -36.282 2.182 6.289 1.00 42.28 640 ARG B C 1
ATOM 10602 O O . ARG B 1 647 ? -36.646 3.328 6.566 1.00 42.08 640 ARG B O 1
ATOM 10610 N N . VAL B 1 648 ? -35.071 1.910 5.813 1.00 43.16 641 VAL B N 1
ATOM 10611 C CA . VAL B 1 648 ? -34.092 2.969 5.516 1.00 43.94 641 VAL B CA 1
ATOM 10612 C C . VAL B 1 648 ? -34.498 3.756 4.263 1.00 44.62 641 VAL B C 1
ATOM 10613 O O . VAL B 1 648 ? -34.298 4.972 4.177 1.00 44.69 641 VAL B O 1
ATOM 10617 N N . ARG B 1 649 ? -35.065 3.047 3.293 1.00 45.29 642 ARG B N 1
ATOM 10618 C CA . ARG B 1 649 ? -35.467 3.642 2.029 1.00 45.49 642 ARG B CA 1
ATOM 10619 C C . ARG B 1 649 ? -36.349 4.870 2.264 1.00 45.06 642 ARG B C 1
ATOM 10620 O O . ARG B 1 649 ? -36.061 5.944 1.767 1.00 44.71 642 ARG B O 1
ATOM 10628 N N . ASP B 1 650 ? -37.410 4.716 3.051 1.00 44.73 643 ASP B N 1
ATOM 10629 C CA . ASP B 1 650 ? -38.374 5.795 3.222 1.00 44.31 643 ASP B CA 1
ATOM 10630 C C . ASP B 1 650 ? -38.396 6.435 4.623 1.00 43.81 643 ASP B C 1
ATOM 10631 O O . ASP B 1 650 ? -39.067 7.454 4.838 1.00 44.11 643 ASP B O 1
ATOM 10636 N N . GLY B 1 651 ? -37.642 5.857 5.555 1.00 42.80 644 GLY B N 1
ATOM 10637 C CA . GLY B 1 651 ? -37.576 6.345 6.932 1.00 42.04 644 GLY B CA 1
ATOM 10638 C C . GLY B 1 651 ? -38.807 6.034 7.753 1.00 41.89 644 GLY B C 1
ATOM 10639 O O . GLY B 1 651 ? -39.391 6.938 8.362 1.00 41.33 644 GLY B O 1
ATOM 10640 N N . ILE B 1 652 ? -39.186 4.755 7.780 1.00 41.66 645 ILE B N 1
ATOM 10641 C CA . ILE B 1 652 ? -40.479 4.322 8.340 1.00 42.27 645 ILE B CA 1
ATOM 10642 C C . ILE B 1 652 ? -40.374 3.066 9.206 1.00 42.24 645 ILE B C 1
ATOM 10643 O O . ILE B 1 652 ? -39.461 2.256 9.042 1.00 41.83 645 ILE B O 1
ATOM 10648 N N . LYS B 1 653 ? -41.331 2.918 10.118 1.00 42.71 646 LYS B N 1
ATOM 10649 C CA . LYS B 1 653 ? -41.542 1.667 10.847 1.00 43.06 646 LYS B CA 1
ATOM 10650 C C . LYS B 1 653 ? -42.148 0.623 9.922 1.00 42.92 646 LYS B C 1
ATOM 10651 O O . LYS B 1 653 ? -42.859 0.961 8.978 1.00 42.65 646 LYS B O 1
ATOM 10657 N N . GLU B 1 654 ? -41.858 -0.645 10.201 1.00 43.47 647 GLU B N 1
ATOM 10658 C CA . GLU B 1 654 ? -42.270 -1.760 9.343 1.00 43.93 647 GLU B CA 1
ATOM 10659 C C . GLU B 1 654 ? -43.746 -1.728 8.927 1.00 44.19 647 GLU B C 1
ATOM 10660 O O . GLU B 1 654 ? -44.079 -2.081 7.794 1.00 44.33 647 GLU B O 1
ATOM 10666 N N . GLU B 1 655 ? -44.620 -1.289 9.829 1.00 44.42 648 GLU B N 1
ATOM 10667 C CA . GLU B 1 655 ? -46.066 -1.246 9.570 1.00 45.15 648 GLU B CA 1
ATOM 10668 C C . GLU B 1 655 ? -46.434 -0.465 8.306 1.00 45.26 648 GLU B C 1
ATOM 10669 O O . GLU B 1 655 ? -47.497 -0.694 7.717 1.00 45.40 648 GLU B O 1
ATOM 10675 N N . LEU B 1 656 ? -45.549 0.443 7.894 1.00 45.15 649 LEU B N 1
ATOM 10676 C CA . LEU B 1 656 ? -45.827 1.368 6.804 1.00 45.09 649 LEU B CA 1
ATOM 10677 C C . LEU B 1 656 ? -45.247 0.950 5.450 1.00 45.26 649 LEU B C 1
ATOM 10678 O O . LEU B 1 656 ? -45.405 1.675 4.468 1.00 45.50 649 LEU B O 1
ATOM 10683 N N . LEU B 1 657 ? -44.584 -0.202 5.389 1.00 45.51 650 LEU B N 1
ATOM 10684 C CA . LEU B 1 657 ? -43.873 -0.617 4.162 1.00 45.61 650 LEU B CA 1
ATOM 10685 C C . LEU B 1 657 ? -44.773 -0.700 2.924 1.00 45.74 650 LEU B C 1
ATOM 10686 O O . LEU B 1 657 ? -44.341 -0.378 1.814 1.00 45.92 650 LEU B O 1
ATOM 10691 N N . GLU B 1 658 ? -46.015 -1.139 3.117 1.00 45.74 651 GLU B N 1
ATOM 10692 C CA . GLU B 1 658 ? -46.942 -1.300 2.007 1.00 45.71 651 GLU B CA 1
ATOM 10693 C C . GLU B 1 658 ? -47.374 0.047 1.433 1.00 45.34 651 GLU B C 1
ATOM 10694 O O . GLU B 1 658 ? -47.354 0.234 0.220 1.00 45.51 651 GLU B O 1
ATOM 10700 N N . LEU B 1 659 ? -47.740 0.983 2.306 1.00 45.00 652 LEU B N 1
ATOM 10701 C CA . LEU B 1 659 ? -48.121 2.334 1.888 1.00 44.48 652 LEU B CA 1
ATOM 10702 C C . LEU B 1 659 ? -47.050 3.064 1.069 1.00 45.05 652 LEU B C 1
ATOM 10703 O O . LEU B 1 659 ? -47.359 3.608 0.011 1.00 45.30 652 LEU B O 1
ATOM 10708 N N . VAL B 1 660 ? -45.800 3.062 1.531 1.00 45.28 653 VAL B N 1
ATOM 10709 C CA . VAL B 1 660 ? -44.747 3.834 0.857 1.00 45.78 653 VAL B CA 1
ATOM 10710 C C . VAL B 1 660 ? -44.379 3.316 -0.537 1.00 46.14 653 VAL B C 1
ATOM 10711 O O . VAL B 1 660 ? -43.644 3.986 -1.260 1.00 46.37 653 VAL B O 1
ATOM 10715 N N . GLN B 1 661 ? -44.897 2.143 -0.911 1.00 46.45 654 GLN B N 1
ATOM 10716 C CA . GLN B 1 661 ? -44.740 1.605 -2.273 1.00 46.72 654 GLN B CA 1
ATOM 10717 C C . GLN B 1 661 ? -45.351 2.538 -3.321 1.00 46.87 654 GLN B C 1
ATOM 10718 O O . GLN B 1 661 ? -44.839 2.661 -4.440 1.00 46.76 654 GLN B O 1
ATOM 10724 N N . ILE B 1 662 ? -46.457 3.176 -2.946 1.00 47.14 655 ILE B N 1
ATOM 10725 C CA . ILE B 1 662 ? -47.129 4.168 -3.782 1.00 47.55 655 ILE B CA 1
ATOM 10726 C C . ILE B 1 662 ? -46.192 5.349 -4.036 1.00 47.83 655 ILE B C 1
ATOM 10727 O O . ILE B 1 662 ? -45.635 5.929 -3.097 1.00 47.96 655 ILE B O 1
ATOM 10732 N N . SER B 1 663 ? -46.008 5.689 -5.307 1.00 47.93 656 SER B N 1
ATOM 10733 C CA . SER B 1 663 ? -45.270 6.891 -5.672 1.00 48.19 656 SER B CA 1
ATOM 10734 C C . SER B 1 663 ? -46.004 8.127 -5.122 1.00 48.14 656 SER B C 1
ATOM 10735 O O . SER B 1 663 ? -47.208 8.292 -5.345 1.00 48.21 656 SER B O 1
ATOM 10738 N N . GLY B 1 664 ? -45.280 8.963 -4.377 1.00 47.96 657 GLY B N 1
ATOM 10739 C CA . GLY B 1 664 ? -45.851 10.158 -3.757 1.00 47.74 657 GLY B CA 1
ATOM 10740 C C . GLY B 1 664 ? -46.328 9.965 -2.326 1.00 47.70 657 GLY B C 1
ATOM 10741 O O . GLY B 1 664 ? -47.003 10.837 -1.763 1.00 47.97 657 GLY B O 1
ATOM 10742 N N . VAL B 1 665 ? -45.997 8.822 -1.731 1.00 47.16 658 VAL B N 1
ATOM 10743 C CA . VAL B 1 665 ? -46.287 8.605 -0.314 1.00 46.80 658 VAL B CA 1
ATOM 10744 C C . VAL B 1 665 ? -45.004 8.244 0.432 1.00 46.47 658 VAL B C 1
ATOM 10745 O O . VAL B 1 665 ? -44.455 7.152 0.245 1.00 46.32 658 VAL B O 1
ATOM 10749 N N . GLY B 1 666 ? -44.533 9.177 1.263 1.00 45.84 659 GLY B N 1
ATOM 10750 C CA . GLY B 1 666 ? -43.383 8.942 2.139 1.00 45.03 659 GLY B CA 1
ATOM 10751 C C . GLY B 1 666 ? -43.791 8.813 3.602 1.00 44.63 659 GLY B C 1
ATOM 10752 O O . GLY B 1 666 ? -44.981 8.646 3.908 1.00 44.04 659 GLY B O 1
ATOM 10753 N N . ARG B 1 667 ? -42.801 8.908 4.496 1.00 43.97 660 ARG B N 1
ATOM 10754 C CA . ARG B 1 667 ? -42.997 8.748 5.950 1.00 44.31 660 ARG B CA 1
ATOM 10755 C C . ARG B 1 667 ? -44.148 9.543 6.550 1.00 43.63 660 ARG B C 1
ATOM 10756 O O . ARG B 1 667 ? -44.833 9.060 7.451 1.00 43.70 660 ARG B O 1
ATOM 10764 N N . LYS B 1 668 ? -44.338 10.770 6.079 1.00 43.71 661 LYS B N 1
ATOM 10765 C CA . LYS B 1 668 ? -45.358 11.644 6.661 1.00 44.04 661 LYS B CA 1
ATOM 10766 C C . LYS B 1 668 ? -46.741 11.233 6.180 1.00 43.74 661 LYS B C 1
ATOM 10767 O O . LYS B 1 668 ? -47.654 11.059 6.985 1.00 43.89 661 LYS B O 1
ATOM 10773 N N . ARG B 1 669 ? -46.879 11.061 4.867 1.00 43.60 662 ARG B N 1
ATOM 10774 C CA . ARG B 1 669 ? -48.165 10.707 4.267 1.00 43.46 662 ARG B CA 1
ATOM 10775 C C . ARG B 1 669 ? -48.620 9.281 4.583 1.00 43.52 662 ARG B C 1
ATOM 10776 O O . ARG B 1 669 ? -49.821 9.031 4.723 1.00 43.16 662 ARG B O 1
ATOM 10784 N N . ALA B 1 670 ? -47.662 8.365 4.727 1.00 43.71 663 ALA B N 1
ATOM 10785 C CA . ALA B 1 670 ? -47.971 6.982 5.095 1.00 43.91 663 ALA B CA 1
ATOM 10786 C C . ALA B 1 670 ? -48.501 6.947 6.520 1.00 44.14 663 ALA B C 1
ATOM 10787 O O . ALA B 1 670 ? -49.486 6.285 6.796 1.00 45.00 663 ALA B O 1
ATOM 10789 N N . ARG B 1 671 ? -47.862 7.704 7.406 1.00 44.71 664 ARG B N 1
ATOM 10790 C CA . ARG B 1 671 ? -48.250 7.774 8.817 1.00 44.64 664 ARG B CA 1
ATOM 10791 C C . ARG B 1 671 ? -49.614 8.391 8.968 1.00 44.57 664 ARG B C 1
ATOM 10792 O O . ARG B 1 671 ? -50.417 7.913 9.762 1.00 44.70 664 ARG B O 1
ATOM 10800 N N . LEU B 1 672 ? -49.876 9.445 8.199 1.00 44.65 665 LEU B N 1
ATOM 10801 C CA . LEU B 1 672 ? -51.173 10.123 8.232 1.00 44.69 665 LEU B CA 1
ATOM 10802 C C . LEU B 1 672 ? -52.304 9.182 7.810 1.00 44.85 665 LEU B C 1
ATOM 10803 O O . LEU B 1 672 ? -53.355 9.145 8.460 1.00 44.83 665 LEU B O 1
ATOM 10808 N N . LEU B 1 673 ? -52.075 8.427 6.730 1.00 45.02 666 LEU B N 1
ATOM 10809 C CA . LEU B 1 673 ? -53.032 7.432 6.236 1.00 45.15 666 LEU B CA 1
ATOM 10810 C C . LEU B 1 673 ? -53.177 6.291 7.227 1.00 45.42 666 LEU B C 1
ATOM 10811 O O . LEU B 1 673 ? -54.288 5.924 7.585 1.00 45.75 666 LEU B O 1
ATOM 10816 N N . TYR B 1 674 ? -52.047 5.740 7.668 1.00 45.91 667 TYR B N 1
ATOM 10817 C CA . TYR B 1 674 ? -52.053 4.634 8.628 1.00 46.13 667 TYR B CA 1
ATOM 10818 C C . TYR B 1 674 ? -52.823 4.997 9.890 1.00 46.11 667 TYR B C 1
ATOM 10819 O O . TYR B 1 674 ? -53.650 4.213 10.352 1.00 46.31 667 TYR B O 1
ATOM 10828 N N . ASN B 1 675 ? -52.547 6.186 10.430 1.00 46.27 668 ASN B N 1
ATOM 10829 C CA . ASN B 1 675 ? -53.182 6.664 11.662 1.00 46.90 668 ASN B CA 1
ATOM 10830 C C . ASN B 1 675 ? -54.681 6.892 11.555 1.00 46.82 668 ASN B C 1
ATOM 10831 O O . ASN B 1 675 ? -55.392 6.808 12.554 1.00 47.33 668 ASN B O 1
ATOM 10836 N N . ASN B 1 676 ? -55.147 7.186 10.345 1.00 46.95 669 ASN B N 1
ATOM 10837 C CA . ASN B 1 676 ? -56.572 7.329 10.070 1.00 47.03 669 ASN B CA 1
ATOM 10838 C C . ASN B 1 676 ? -57.173 6.077 9.426 1.00 47.19 669 ASN B C 1
ATOM 10839 O O . ASN B 1 676 ? -58.092 6.160 8.599 1.00 47.16 669 ASN B O 1
ATOM 10844 N N . GLY B 1 677 ? -56.638 4.917 9.813 1.00 47.42 670 GLY B N 1
ATOM 10845 C CA . GLY B 1 677 ? -57.246 3.628 9.472 1.00 47.68 670 GLY B CA 1
ATOM 10846 C C . GLY B 1 677 ? -56.957 3.078 8.086 1.00 47.73 670 GLY B C 1
ATOM 10847 O O . GLY B 1 677 ? -57.490 2.032 7.708 1.00 47.66 670 GLY B O 1
ATOM 10848 N N . ILE B 1 678 ? -56.126 3.777 7.320 1.00 47.78 671 ILE B N 1
ATOM 10849 C CA . ILE B 1 678 ? -55.740 3.284 5.999 1.00 48.03 671 ILE B CA 1
ATOM 10850 C C . ILE B 1 678 ? -54.333 2.688 6.075 1.00 48.47 671 ILE B C 1
ATOM 10851 O O . ILE B 1 678 ? -53.332 3.404 5.997 1.00 48.60 671 ILE B O 1
ATOM 10856 N N . LYS B 1 679 ? -54.285 1.368 6.253 1.00 48.92 672 LYS B N 1
ATOM 10857 C CA . LYS B 1 679 ? -53.045 0.652 6.569 1.00 49.34 672 LYS B CA 1
ATOM 10858 C C . LYS B 1 679 ? -52.450 -0.101 5.374 1.00 49.33 672 LYS B C 1
ATOM 10859 O O . LYS B 1 679 ? -51.239 -0.118 5.200 1.00 49.53 672 LYS B O 1
ATOM 10865 N N . GLU B 1 680 ? -53.301 -0.732 4.571 1.00 49.27 673 GLU B N 1
ATOM 10866 C CA . GLU B 1 680 ? -52.854 -1.500 3.406 1.00 49.23 673 GLU B CA 1
ATOM 10867 C C . GLU B 1 680 ? -53.171 -0.773 2.098 1.00 48.80 673 GLU B C 1
ATOM 10868 O O . GLU B 1 680 ? -53.841 0.264 2.105 1.00 49.04 673 GLU B O 1
ATOM 10874 N N . LEU B 1 681 ? -52.692 -1.325 0.980 1.00 48.07 674 LEU B N 1
ATOM 10875 C CA . LEU B 1 681 ? -53.084 -0.869 -0.360 1.00 47.23 674 LEU B CA 1
ATOM 10876 C C . LEU B 1 681 ? -54.573 -1.109 -0.624 1.00 47.00 674 LEU B C 1
ATOM 10877 O O . LEU B 1 681 ? -55.212 -0.352 -1.363 1.00 46.70 674 LEU B O 1
ATOM 10882 N N . GLY B 1 682 ? -55.107 -2.176 -0.029 1.00 46.57 675 GLY B N 1
ATOM 10883 C CA . GLY B 1 682 ? -56.516 -2.518 -0.143 1.00 46.29 675 GLY B CA 1
ATOM 10884 C C . GLY B 1 682 ? -57.386 -1.390 0.366 1.00 46.15 675 GLY B C 1
ATOM 10885 O O . GLY B 1 682 ? -58.399 -1.053 -0.248 1.00 45.97 675 GLY B O 1
ATOM 10886 N N . ASP B 1 683 ? -56.965 -0.795 1.481 1.00 45.94 676 ASP B N 1
ATOM 10887 C CA . ASP B 1 683 ? -57.679 0.318 2.100 1.00 45.83 676 ASP B CA 1
ATOM 10888 C C . ASP B 1 683 ? -57.693 1.575 1.228 1.00 45.70 676 ASP B C 1
ATOM 10889 O O . ASP B 1 683 ? -58.698 2.293 1.190 1.00 45.55 676 ASP B O 1
ATOM 10894 N N . VAL B 1 684 ? -56.582 1.831 0.533 1.00 45.64 677 VAL B N 1
ATOM 10895 C CA . VAL B 1 684 ? -56.448 3.029 -0.304 1.00 45.52 677 VAL B CA 1
ATOM 10896 C C . VAL B 1 684 ? -57.507 3.054 -1.406 1.00 45.57 677 VAL B C 1
ATOM 10897 O O . VAL B 1 684 ? -58.270 4.016 -1.535 1.00 45.14 677 VAL B O 1
ATOM 10901 N N . VAL B 1 685 ? -57.549 1.968 -2.168 1.00 45.92 678 VAL B N 1
ATOM 10902 C CA . VAL B 1 685 ? -58.472 1.789 -3.283 1.00 46.44 678 VAL B CA 1
ATOM 10903 C C . VAL B 1 685 ? -59.926 1.691 -2.782 1.00 46.86 678 VAL B C 1
ATOM 10904 O O . VAL B 1 685 ? -60.870 2.006 -3.514 1.00 46.70 678 VAL B O 1
ATOM 10908 N N . MET B 1 686 ? -60.077 1.280 -1.521 1.00 47.55 679 MET B N 1
ATOM 10909 C CA . MET B 1 686 ? -61.372 1.107 -0.858 1.00 48.22 679 MET B CA 1
ATOM 10910 C C . MET B 1 686 ? -61.876 2.405 -0.202 1.00 48.31 679 MET B C 1
ATOM 10911 O O . MET B 1 686 ? -63.046 2.504 0.168 1.00 48.34 679 MET B O 1
ATOM 10916 N N . ASN B 1 687 ? -61.002 3.402 -0.080 1.00 48.46 680 ASN B N 1
ATOM 10917 C CA . ASN B 1 687 ? -61.368 4.684 0.532 1.00 48.61 680 ASN B CA 1
ATOM 10918 C C . ASN B 1 687 ? -60.941 5.913 -0.289 1.00 48.82 680 ASN B C 1
ATOM 10919 O O . ASN B 1 687 ? -60.342 6.835 0.266 1.00 48.85 680 ASN B O 1
ATOM 10924 N N . PRO B 1 688 ? -61.274 5.951 -1.599 1.00 49.07 681 PRO B N 1
ATOM 10925 C CA . PRO B 1 688 ? -60.738 6.982 -2.502 1.00 49.33 681 PRO B CA 1
ATOM 10926 C C . PRO B 1 688 ? -60.894 8.423 -2.002 1.00 49.34 681 PRO B C 1
ATOM 10927 O O . PRO B 1 688 ? -59.912 9.159 -1.929 1.00 49.53 681 PRO B O 1
ATOM 10931 N N . ASP B 1 689 ? -62.121 8.806 -1.663 1.00 49.42 682 ASP B N 1
ATOM 10932 C CA . ASP B 1 689 ? -62.442 10.169 -1.239 1.00 49.26 682 ASP B CA 1
ATOM 10933 C C . ASP B 1 689 ? -61.856 10.538 0.125 1.00 49.17 682 ASP B C 1
ATOM 10934 O O . ASP B 1 689 ? -61.503 11.694 0.357 1.00 49.24 682 ASP B O 1
ATOM 10939 N N . LYS B 1 690 ? -61.756 9.554 1.017 1.00 49.03 683 LYS B N 1
ATOM 10940 C CA . LYS B 1 690 ? -61.108 9.741 2.313 1.00 48.96 683 LYS B CA 1
ATOM 10941 C C . LYS B 1 690 ? -59.610 9.994 2.132 1.00 48.82 683 LYS B C 1
ATOM 10942 O O . LYS B 1 690 ? -59.022 10.816 2.841 1.00 48.77 683 LYS B O 1
ATOM 10948 N N . VAL B 1 691 ? -59.009 9.279 1.180 1.00 48.66 684 VAL B N 1
ATOM 10949 C CA . VAL B 1 691 ? -57.609 9.480 0.789 1.00 48.59 684 VAL B CA 1
ATOM 10950 C C . VAL B 1 691 ? -57.432 10.866 0.160 1.00 48.66 684 VAL B C 1
ATOM 10951 O O . VAL B 1 691 ? -56.456 11.560 0.451 1.00 48.58 684 VAL B O 1
ATOM 10955 N N . LYS B 1 692 ? -58.388 11.261 -0.685 1.00 48.82 685 LYS B N 1
ATOM 10956 C CA . LYS B 1 692 ? -58.419 12.602 -1.285 1.00 49.13 685 LYS B CA 1
ATOM 10957 C C . LYS B 1 692 ? -58.606 13.703 -0.230 1.00 49.21 685 LYS B C 1
ATOM 10958 O O . LYS B 1 692 ? -58.148 14.834 -0.414 1.00 49.28 685 LYS B O 1
ATOM 10964 N N . ASN B 1 693 ? -59.297 13.370 0.859 1.00 49.12 686 ASN B N 1
ATOM 10965 C CA . ASN B 1 693 ? -59.467 14.282 1.987 1.00 49.03 686 ASN B CA 1
ATOM 10966 C C . ASN B 1 693 ? -58.151 14.495 2.729 1.00 49.07 686 ASN B C 1
ATOM 10967 O O . ASN B 1 693 ? -57.771 15.631 3.023 1.00 49.07 686 ASN B O 1
ATOM 10972 N N . LEU B 1 694 ? -57.464 13.393 3.022 1.00 48.89 687 LEU B N 1
ATOM 10973 C CA . LEU B 1 694 ? -56.244 13.433 3.815 1.00 48.84 687 LEU B CA 1
ATOM 10974 C C . LEU B 1 694 ? -55.045 13.929 3.015 1.00 49.06 687 LEU B C 1
ATOM 10975 O O . LEU B 1 694 ? -54.207 14.665 3.544 1.00 49.11 687 LEU B O 1
ATOM 10980 N N . LEU B 1 695 ? -54.971 13.536 1.743 1.00 49.14 688 LEU B N 1
ATOM 10981 C CA . LEU B 1 695 ? -53.796 13.831 0.916 1.00 49.23 688 LEU B CA 1
ATOM 10982 C C . LEU B 1 695 ? -53.967 14.999 -0.056 1.00 49.22 688 LEU B C 1
ATOM 10983 O O . LEU B 1 695 ? -52.976 15.525 -0.576 1.00 49.33 688 LEU B O 1
ATOM 10988 N N . GLY B 1 696 ? -55.212 15.396 -0.306 1.00 48.91 689 GLY B N 1
ATOM 10989 C CA . GLY B 1 696 ? -55.484 16.439 -1.281 1.00 48.85 689 GLY B CA 1
ATOM 10990 C C . GLY B 1 696 ? -56.153 15.915 -2.537 1.00 48.87 689 GLY B C 1
ATOM 10991 O O . GLY B 1 696 ? -56.155 14.708 -2.799 1.00 48.71 689 GLY B O 1
ATOM 10992 N N . GLN B 1 697 ? -56.714 16.844 -3.309 1.00 48.85 690 GLN B N 1
ATOM 10993 C CA . GLN B 1 697 ? -57.493 16.548 -4.514 1.00 48.77 690 GLN B CA 1
ATOM 10994 C C . GLN B 1 697 ? -56.742 15.739 -5.592 1.00 48.64 690 GLN B C 1
ATOM 10995 O O . GLN B 1 697 ? -57.084 14.584 -5.850 1.00 48.59 690 GLN B O 1
ATOM 11001 N N . LYS B 1 698 ? -55.722 16.348 -6.197 1.00 48.57 691 LYS B N 1
ATOM 11002 C CA . LYS B 1 698 ? -54.948 15.741 -7.283 1.00 48.55 691 LYS B CA 1
ATOM 11003 C C . LYS B 1 698 ? -54.147 14.525 -6.836 1.00 48.39 691 LYS B C 1
ATOM 11004 O O . LYS B 1 698 ? -54.170 13.480 -7.493 1.00 48.47 691 LYS B O 1
ATOM 11010 N N . LEU B 1 699 ? -53.439 14.675 -5.719 1.00 48.21 692 LEU B N 1
ATOM 11011 C CA . LEU B 1 699 ? -52.563 13.629 -5.201 1.00 47.95 692 LEU B CA 1
ATOM 11012 C C . LEU B 1 699 ? -53.336 12.407 -4.717 1.00 47.75 692 LEU B C 1
ATOM 11013 O O . LEU B 1 699 ? -52.973 11.284 -5.047 1.00 47.83 692 LEU B O 1
ATOM 11018 N N . GLY B 1 700 ? -54.397 12.629 -3.945 1.00 47.52 693 GLY B N 1
ATOM 11019 C CA . GLY B 1 700 ? -55.225 11.541 -3.422 1.00 47.29 693 GLY B CA 1
ATOM 11020 C C . GLY B 1 700 ? -55.734 10.608 -4.507 1.00 47.33 693 GLY B C 1
ATOM 11021 O O . GLY B 1 700 ? -55.871 9.397 -4.289 1.00 47.33 693 GLY B O 1
ATOM 11022 N N . GLU B 1 701 ? -56.003 11.173 -5.682 1.00 47.10 694 GLU B N 1
ATOM 11023 C CA . GLU B 1 701 ? -56.426 10.386 -6.833 1.00 46.87 694 GLU B CA 1
ATOM 11024 C C . GLU B 1 701 ? -55.244 9.720 -7.542 1.00 46.47 694 GLU B C 1
ATOM 11025 O O . GLU B 1 701 ? -55.379 8.610 -8.049 1.00 46.51 694 GLU B O 1
ATOM 11031 N N . LYS B 1 702 ? -54.097 10.400 -7.571 1.00 46.03 695 LYS B N 1
ATOM 11032 C CA . LYS B 1 702 ? -52.853 9.828 -8.103 1.00 45.70 695 LYS B CA 1
ATOM 11033 C C . LYS B 1 702 ? -52.414 8.618 -7.273 1.00 45.20 695 LYS B C 1
ATOM 11034 O O . LYS B 1 702 ? -51.961 7.602 -7.811 1.00 45.09 695 LYS B O 1
ATOM 11040 N N . VAL B 1 703 ? -52.576 8.751 -5.959 1.00 44.46 696 VAL B N 1
ATOM 11041 C CA . VAL B 1 703 ? -52.259 7.713 -4.990 1.00 43.72 696 VAL B CA 1
ATOM 11042 C C . VAL B 1 703 ? -53.199 6.509 -5.140 1.00 43.37 696 VAL B C 1
ATOM 11043 O O . VAL B 1 703 ? -52.739 5.379 -5.238 1.00 43.21 696 VAL B O 1
ATOM 11047 N N . VAL B 1 704 ? -54.504 6.765 -5.176 1.00 43.11 697 VAL B N 1
ATOM 11048 C CA . VAL B 1 704 ? -55.514 5.719 -5.404 1.00 43.14 697 VAL B CA 1
ATOM 11049 C C . VAL B 1 704 ? -55.231 4.933 -6.688 1.00 43.31 697 VAL B C 1
ATOM 11050 O O . VAL B 1 704 ? -55.342 3.701 -6.711 1.00 43.08 697 VAL B O 1
ATOM 11054 N N . GLN B 1 705 ? -54.853 5.666 -7.736 1.00 43.59 698 GLN B N 1
ATOM 11055 C CA . GLN B 1 705 ? -54.505 5.105 -9.038 1.00 43.92 698 GLN B CA 1
ATOM 11056 C C . GLN B 1 705 ? -53.287 4.186 -8.940 1.00 43.96 698 GLN B C 1
ATOM 11057 O O . GLN B 1 705 ? -53.346 3.033 -9.368 1.00 44.09 698 GLN B O 1
ATOM 11063 N N . GLU B 1 706 ? -52.197 4.705 -8.367 1.00 44.23 699 GLU B N 1
ATOM 11064 C CA . GLU B 1 706 ? -50.950 3.954 -8.159 1.00 44.34 699 GLU B CA 1
ATOM 11065 C C . GLU B 1 706 ? -51.120 2.695 -7.304 1.00 44.07 699 GLU B C 1
ATOM 11066 O O . GLU B 1 706 ? -50.598 1.638 -7.651 1.00 43.78 699 GLU B O 1
ATOM 11072 N N . ALA B 1 707 ? -51.845 2.822 -6.192 1.00 43.99 700 ALA B N 1
ATOM 11073 C CA . ALA B 1 707 ? -52.163 1.690 -5.319 1.00 44.00 700 ALA B CA 1
ATOM 11074 C C . ALA B 1 707 ? -52.819 0.537 -6.081 1.00 44.07 700 ALA B C 1
ATOM 11075 O O . ALA B 1 707 ? -52.483 -0.629 -5.857 1.00 44.09 700 ALA B O 1
ATOM 11077 N N . ALA B 1 708 ? -53.745 0.876 -6.978 1.00 44.16 701 ALA B N 1
ATOM 11078 C CA . ALA B 1 708 ? -54.403 -0.106 -7.843 1.00 44.36 701 ALA B CA 1
ATOM 11079 C C . ALA B 1 708 ? -53.419 -0.792 -8.796 1.00 44.38 701 ALA B C 1
ATOM 11080 O O . ALA B 1 708 ? -53.462 -2.011 -8.962 1.00 44.23 701 ALA B O 1
ATOM 11082 N N . ARG B 1 709 ? -52.544 -0.003 -9.415 1.00 44.58 702 ARG B N 1
ATOM 11083 C CA . ARG B 1 709 ? -51.561 -0.522 -10.363 1.00 44.98 702 ARG B CA 1
ATOM 11084 C C . ARG B 1 709 ? -50.559 -1.457 -9.685 1.00 44.97 702 ARG B C 1
ATOM 11085 O O . ARG B 1 709 ? -50.068 -2.393 -10.303 1.00 45.02 702 ARG B O 1
ATOM 11093 N N . LEU B 1 710 ? -50.272 -1.198 -8.414 1.00 45.16 703 LEU B N 1
ATOM 11094 C CA . LEU B 1 710 ? -49.400 -2.066 -7.625 1.00 45.41 703 LEU B CA 1
ATOM 11095 C C . LEU B 1 710 ? -50.106 -3.374 -7.238 1.00 45.54 703 LEU B C 1
ATOM 11096 O O . LEU B 1 710 ? -49.500 -4.446 -7.286 1.00 45.54 703 LEU B O 1
ATOM 11101 N N . LEU B 1 711 ? -51.383 -3.273 -6.866 1.00 45.63 704 LEU B N 1
ATOM 11102 C CA . LEU B 1 711 ? -52.200 -4.436 -6.498 1.00 45.75 704 LEU B CA 1
ATOM 11103 C C . LEU B 1 711 ? -52.456 -5.407 -7.657 1.00 45.92 704 LEU B C 1
ATOM 11104 O O . LEU B 1 711 ? -52.742 -6.584 -7.431 1.00 45.96 704 LEU B O 1
ATOM 11109 N N . ASN B 1 712 ? -52.366 -4.903 -8.887 1.00 46.02 705 ASN B N 1
ATOM 11110 C CA . ASN B 1 712 ? -52.569 -5.717 -10.084 1.00 46.11 705 ASN B CA 1
ATOM 11111 C C . ASN B 1 712 ? -51.267 -6.233 -10.704 1.00 46.05 705 ASN B C 1
ATOM 11112 O O . ASN B 1 712 ? -50.173 -6.019 -10.167 1.00 46.12 705 ASN B O 1
#

Sequence (1388 aa):
EWMPIEDLKLPSNVIEIIKKRGIKKLNPPQTEAVKKGLLEGNRLLLTSPTGSGKTLIAEMGIISFLLKNGGKAIYVTPLRALTNEKYLTFKDWELIGFKVAMTSGDYDTDDAWLKNYDIIITTYEKLDSLWRHRPEWLNEVNYFVLDELHYLNDPERGPVVESVTIRAKRRNLLALSATISNYKQIAKWLGAEPVATNWRPVPLIEGVIYPERKKKEYNVIFKDNTTKKVHGDDAIIAYTLDSLSKNGQVLVFRNSRKMAESTALKIANYMNFVSLDENALSEILKQLDDIEEGGSDEKELLKSLISKGVAYHHAGLSKALRDLIEEGFRQRKIKVIVATPTLAAGVNLPARTVIIGDIPIMEYKQMSGRAGRPGFDQIGESIVVVRDKEDVDRVFKKYVLSDVEPIESKLGSERAFYTFLLGILSAEGNLSEKQLENFAYESLLAKQLVDVYFDRAIRWLLEHSFIKEEGNTFALTNFGKRVADLYINPFTADIIRKGLEGHKASCELAYLHLLAFTPDGPLVSVGRNEEEELIELLEDLDCELLIEEPYEEDEYSLYINALKVALIMKDWMDEVDEDTILSKYNIGSGDLRNMVETMDWLTYSAYHLSRELKLNEHADKLRILNLRVRDGIKEELLELVQISGVGRKRARLLYNNGIKELGDVVMNPDKVKNLLGQKLGEKVVQEAARLLNLEWMPIEDLKLPSNVIEIIKKRGIKKLNPPQTEAVKKGLLEGNRLLLTSPTGSGKTLIAEMGIISFLLKNGGKAIYVTPLRALTNEKYLTFKDWELIGFKVAMTSGDYDTDDAWLKNYDIIITTYEKLDSLWRHRPEWLNEVNYFVLDELHYLNDPERGPVVESVTIRAKRRNLLALSATISNYKQIAKWLGAEPVATNWRPVPLIEGVIYPERKKKEYNVIFKDNTTKKVHGDDAIIAYTLDSLSKNGQVLVFRNSRKMAESTALKIANYMNFVSLDENALSEILKQLDDIEEGGSDEKELLKSLISKGVAYHHAGLSKALRDLIEEGFRQRKIKVIVATPTLAAGVNLPARTVIIGDIIPIMEYKQMSGRAGRPGFDQIGESIVVVRDKEDVDRVFKKYVLSDVEPIESKLGSERAFYTFLLGILSAEGNLSEKQLENFAYESLLAKQLVDVYFDRAIRWLLEHSFIKEEGNTFALTNFGKRVADLYINPFTADIIRKGLEGHKASCELAYLHLLAFTPDGPLVSVGRNEEEELIELLEDLDCELLIEEPYEEDEYSLYINALKVALIMKDWMDEVDEDTILSKYNIGSGDLRNMVETMDWLTYSAYHLSRELKLNEHADKLRILNLRVRDGIKEELLELVQISGVGRKRARLLYNNGIKELGDVVMNPDKVKNLLGQKLGEKVVQEAARLLN

Foldseek 3Di:
DKAALVPDPDDDVVSVLVCVVVDGTAAVVLVVCVVVPLLVQAAEEEAEFDPRPVLVSVLSNLVSDCVVDPFAAEEEDADPQVLVVSQVVNVSCCVVVAFEEEDDPALLDQPQVCLPHHYYYYYLLNVLSNLLVPHPRVVRHQEYEAEALLCCQPLPCNLSSQLNLLVNLVGGYYYYHYDFPVQVLVCVLSVHDYDYDYDDLAAEKEWAKEDDDPQQKIWIAIPVRDIDIFGGPDPVLRVLVVQLVVVWAEEEADADPVCQLVVLLVNLVVLVPGDAPQVVLVVLLVVLVPDPLWAPVQSVSQSSRSSSLEEEDELLTAPVNNVSVQVCVQVPRRRYYYYYLVVLVHHQGAIQEYEYEDCVLVSLSSRRSSHDDNPPDNHGYYYYYDHHPVCRVVCCVRRVPDDDDHRAGSCLDQQSVLLSLLSCCSNVPKDALVRSLVSLVSGSHDPVSSVVRSVVNVVVCVVLQQWDDDDRIIGGDLLVSLCSSLSDGPQLLSQLVQLLVVDDAWALLQLQLSNLLGPLHDFDDADPVRLVVLVVVVVVDPIDHSDDQDPDDVSNVSSSRSSLLSVLLLCLLDVPDPNCSCVVGVTTSSVSVVNLVSSLSSLVSSLVSCVSVVPVSNNVNSVLSNLSSNQSYYSQQSQPCVFDVCGRVNSVQCVVVVNRHLVSLLVPLVVQCVRPNDPSSVSRNVRSVVVVD/DDWAFLVPDPDDPLVSVLVVVVVGGTAAPQLVVCVVVPLLVQAAAEEAEFDPRPVLVSVLNSLVSVCVVPPFAEEEEDADPQVLVVSQVVNCSCVSVPFFEEEDDPALLDQPQVCLRGHYYYYYLLSLLSNLLQQHPSVVRHQEYELEALLCLQPLVCVLSSQLNLLVNLVGGYYYYHYDFPVQVLVCVLSVHHYDHDHDDLAAEKEWEKEDDDPQFKIWIAIPVRDIDIFGDPDPVLRVQVVQQLVPWAEEEADADDVCQLVVLVVNLVVLDNGDAPQVLLVVLLVVLVVDPLFAPVQSVSQSSRSNSLEEEDELLTAPSVNVSVQVCQVVSRRRYYYYHLVVLVHHQGAIQEYEYEDDDFLVSLCSRSSSHDDSVDDNHGYYYYYDHHDVCRVVCCVRHVVDDGDHRAGSCLDQQSVLLSLLSCCSSPPKDALVVSLVSLVSGRHDPVSSVVNSVVNVVVCVVLQQWDDDPRIIGGDLLNSLCSSLSDTPQLLSQLVQLLVVDDAWDLLQLQLSNLLTPLHDFDDADPVNLVVQVVCVVVDPTDHSDDQDPDPVSNVSSSRSSLLSVLLVCLLDLPDDNVSCVVSVGGSSSSVVNLVSSLSRLVSSLSSCVSVPPVSNNVNSVQSSLSSNQSYYSQQSQLVQFPPAGSVLSCQCVVVPNRHLVSLLVCQVVLCVRPHPPVSNSRNVRSVVVVD

GO terms:
  GO:0043138 3'-5' DNA helicase activity (F, IDA)

Nearest PDB structures (foldseek):
  2va8-assembly1_A  TM=1.001E+00  e=0.000E+00  Saccharolobus solfataricus
  2va8-assembly2_B  TM=9.937E-01  e=0.000E+00  Saccharolobus solfataricus
  2zj8-assembly1_A  TM=9.074E-01  e=2.386E-54  Pyrococcus furiosus
  2p6r-assembly1_A  TM=8.937E-01  e=3.842E-51  Archaeoglobus fulgidus
  2p6u-assembly1_A  TM=8.864E-01  e=6.168E-51  Archaeoglobus fulgidus

CATH classification: 3.40.50.300 (+3 more: 3.40.50.300, 1.10.3380.30, 1.10.150.20)